Protein 5T9J (pdb70)

InterPro domains:
  IPR006084 XPG/Rad2 endonuclease [PR00853] (24-38)
  IPR006084 XPG/Rad2 endonuclease [PR00853] (70-89)
  IPR006084 XPG/Rad2 endonuclease [PR00853] (121-138)
  IPR006084 XPG/Rad2 endonuclease [PR00853] (142-162)
  IPR006084 XPG/Rad2 endonuclease [PR00853] (198-213)
  IPR006084 XPG/Rad2 endonuclease [PTHR11081] (1-602)
  IPR006085 XPG, N-terminal [PF00752] (1-93)
  IPR006085 XPG, N-terminal [SM00485] (1-96)
  IPR006086 XPG-I domain [PF00867] (125-208)
  IPR006086 XPG-I domain [SM00484] (122-193)
  IPR008918 Helix-hairpin-helix motif, class 2 [SM00279] (195-229)
  IPR029060 PIN-like domain superfamily [SSF88723] (2-208)
  IPR036279 5'-3' exonuclease, C-terminal domain superfamily [SSF47807] (193-384)
  IPR041012 Flap endonuclease GEN, chromatin organization modifier domain [PF18704] (398-458)

Organism: Homo sapiens (NCBI:txid9606)

Sequence (781 aa):
GVNDLWQILEPVKQHIPLRNLGGKTIAVNLSLWVCEAQTVKKMMGSVMKPHLRNLFFRISYLTQMDVKLVFVMEGEPPKLQTRYGSSGKSWSQKTGRSHFKSVLRECLHMLECLGIPWVQAAGEAEAMCAYLNAGGHVDGCLTNDGDTFLYGAQTVYRNFTMNTKDPHVDCYTMSSIKSKLGLDRDALVGLAILLGCDYLPKGVPGVGKEQALKLIQILKGQSLLQRFNRWNNEVENNIKKKACCCEGFPFHEVIQEFLLNKDKLVKVIRYQRPDLLLFQRFTLEKMEWPNHYACEKLLVLLTHYDMIERKLGSRNSNQLQPIRIVKTRIRNGVHCFEIEWEKPEHYAMEDKQHGEFALLTIEEESLFEAAYPEIVAVYQKQKLEIKGKKGVNDLWQILEPVKQHIPLRNLGGKTIAVNLSLWVCEAQTVKKMMGSVMKPHLRNLFFRISYLTQMDVKLVFVMEGEPPKLRYGSSGKSWSQKTGRSHFKSVLRECLHMLECLGIPWVQAAGEAEAMCAYLNAGGHVDGCLTNDGDTFLYGAQTVYRNFTMNTKDPHVDCYTMSSIKSKLGLDRDALVGLAILLGCDYLPKGVPGVGKEQALKLIQILKGQSLLQRFNRWNQLNEVENNIKKKACCCEGFPFHEVIQEFLLNKDKLVKVIRYQRPDLLLFQRFTLEKMEWPNHYACEKLLVLLTHYDMIERKLGSRNSNQLQPIRIVKTRIRNGVHCFEIEWEKPEHYAMEDKQHGEFALLTIEEESLFEAAYPEIVAVYQKQKLEIKGKKQ

B-factor: mean 128.7, std 57.71, range [45.1, 344.31]

Structure (mmCIF, N/CA/C/O backbone):
data_5T9J
#
_entry.id   5T9J
#
_cell.length_a   86.940
_cell.length_b   86.940
_cell.length_c   200.724
_cell.angle_alpha   90.000
_cell.angle_beta   90.000
_cell.angle_gamma   120.000
#
_symmetry.space_group_name_H-M   'P 32'
#
loop_
_entity.id
_entity.type
_entity.pdbx_description
1 polymer 'Flap endonuclease GEN homolog 1'
2 polymer "DNA (5'-D(*DGP*DAP*DAP*DTP*DTP*DCP*DCP*DGP*DGP*DAP*DTP*DTP*DAP*DGP*DGP*DGP*DAP*DTP*DGP*DC)-3')"
3 polymer "DNA (5'-D(*DGP*DCP*DAP*DTP*DCP*DCP*DCP*DTP*DAP*DAP*DGP*DCP*DTP*DCP*DCP*DAP*DTP*DCP*DGP*DT)-3')"
4 polymer "DNA (5'-D(*DAP*DCP*DGP*DAP*DTP*DGP*DGP*DAP*DGP*DCP*DCP*DGP*DCP*DTP*DAP*DGP*DGP*DCP*DTP*DC)-3')"
5 polymer "DNA (5'-D(*DGP*DAP*DGP*DCP*DCP*DTP*DAP*DGP*DCP*DGP*DTP*DCP*DCP*DGP*DGP*DAP*DAP*DTP*DTP*DC)-3')"
6 non-polymer GLYCEROL
7 non-polymer 'MAGNESIUM ION'
8 water water
#
loop_
_atom_site.group_PDB
_atom_site.id
_atom_site.type_symbol
_atom_site.label_atom_id
_atom_site.label_alt_id
_atom_site.label_comp_id
_atom_site.label_asym_id
_atom_site.label_entity_id
_atom_site.label_seq_id
_atom_site.pdbx_PDB_ins_code
_atom_site.Cartn_x
_atom_site.Cartn_y
_atom_site.Cartn_z
_atom_site.occupancy
_atom_site.B_iso_or_equiv
_atom_site.auth_seq_id
_atom_site.auth_comp_id
_atom_site.auth_asym_id
_atom_site.auth_atom_id
_atom_site.pdbx_PDB_model_num
ATOM 1 N N . GLY A 1 2 ? 60.40113 15.59468 101.05429 1.000 210.69061 2 GLY A N 1
ATOM 2 C CA . GLY A 1 2 ? 60.46013 16.48404 99.91169 1.000 209.10997 2 GLY A CA 1
ATOM 3 C C . GLY A 1 2 ? 61.45681 16.00794 98.87840 1.000 214.71148 2 GLY A C 1
ATOM 4 O O . GLY A 1 2 ? 62.55088 16.55903 98.75437 1.000 224.25012 2 GLY A O 1
ATOM 5 N N . VAL A 1 3 ? 61.07506 14.97023 98.13401 1.000 209.01131 3 VAL A N 1
ATOM 6 C CA . VAL A 1 3 ? 61.95708 14.42146 97.11523 1.000 200.06914 3 VAL A CA 1
ATOM 7 C C . VAL A 1 3 ? 62.06587 15.39938 95.95557 1.000 208.35689 3 VAL A C 1
ATOM 8 O O . VAL A 1 3 ? 61.08495 16.04785 95.56718 1.000 216.76930 3 VAL A O 1
ATOM 12 N N . ASN A 1 4 ? 63.27067 15.53450 95.41305 1.000 199.50093 4 ASN A N 1
ATOM 13 C CA . ASN A 1 4 ? 63.45940 16.36763 94.23493 1.000 193.20387 4 ASN A CA 1
ATOM 14 C C . ASN A 1 4 ? 62.83766 15.67884 93.02697 1.000 187.58551 4 ASN A C 1
ATOM 15 O O . ASN A 1 4 ? 63.16233 14.52248 92.73193 1.000 174.13527 4 ASN A O 1
ATOM 20 N N . ASP A 1 5 ? 61.92562 16.37791 92.34817 1.000 189.87293 5 ASP A N 1
ATOM 21 C CA . ASP A 1 5 ? 61.30249 15.93927 91.10178 1.000 200.38192 5 ASP A CA 1
ATOM 22 C C . ASP A 1 5 ? 60.36270 14.74889 91.26334 1.000 173.78494 5 ASP A C 1
ATOM 23 O O . ASP A 1 5 ? 59.97608 14.14987 90.25025 1.000 159.61868 5 ASP A O 1
ATOM 28 N N . LEU A 1 6 ? 59.98242 14.37243 92.49146 1.000 167.69388 6 LEU A N 1
ATOM 29 C CA . LEU A 1 6 ? 59.07379 13.23505 92.63753 1.000 148.17220 6 LEU A CA 1
ATOM 30 C C . LEU A 1 6 ? 57.69397 13.54918 92.06851 1.000 145.02620 6 LEU A C 1
ATOM 31 O O . LEU A 1 6 ? 57.07315 12.68673 91.43695 1.000 139.40053 6 LEU A O 1
ATOM 36 N N . TRP A 1 7 ? 57.18094 14.76131 92.30371 1.000 139.56693 7 TRP A N 1
ATOM 37 C CA . TRP A 1 7 ? 55.86563 15.10578 91.77287 1.000 147.63828 7 TRP A CA 1
ATOM 38 C C . TRP A 1 7 ? 55.86619 15.05462 90.25233 1.000 140.04434 7 TRP A C 1
ATOM 39 O O . TRP A 1 7 ? 54.87626 14.64189 89.63830 1.000 126.81151 7 TRP A O 1
ATOM 50 N N . GLN A 1 8 ? 56.97481 15.46250 89.62815 1.000 157.75773 8 GLN A N 1
ATOM 51 C CA . GLN A 1 8 ? 57.10719 15.31493 88.18236 1.000 170.16945 8 GLN A CA 1
ATOM 52 C C . GLN A 1 8 ? 57.02328 13.84969 87.77701 1.000 154.36710 8 GLN A C 1
ATOM 53 O O . GLN A 1 8 ? 56.42987 13.51394 86.74543 1.000 166.08704 8 GLN A O 1
ATOM 59 N N . ILE A 1 9 ? 57.61812 12.96346 88.57775 1.000 130.97281 9 ILE A N 1
ATOM 60 C CA . ILE A 1 9 ? 57.54527 11.53279 88.29653 1.000 138.85824 9 ILE A CA 1
ATOM 61 C C . ILE A 1 9 ? 56.10711 11.04204 88.40611 1.000 141.22588 9 ILE A C 1
ATOM 62 O O . ILE A 1 9 ? 55.65289 10.21497 87.60616 1.000 151.37208 9 ILE A O 1
ATOM 67 N N . LEU A 1 10 ? 55.36807 11.54798 89.38985 1.000 135.57926 10 LEU A N 1
ATOM 68 C CA . LEU A 1 10 ? 53.99606 11.13154 89.64328 1.000 126.75679 10 LEU A CA 1
ATOM 69 C C . LEU A 1 10 ? 52.96861 11.90397 88.82278 1.000 139.68587 10 LEU A C 1
ATOM 70 O O . LEU A 1 10 ? 51.76715 11.67696 88.99826 1.000 144.89882 10 LEU A O 1
ATOM 75 N N . GLU A 1 11 ? 53.40525 12.80556 87.94201 1.000 143.98256 11 GLU A N 1
ATOM 76 C CA . GLU A 1 11 ? 52.45921 13.58851 87.14803 1.000 150.30374 11 GLU A CA 1
ATOM 77 C C . GLU A 1 11 ? 51.54176 12.75333 86.25797 1.000 147.41051 11 GLU A C 1
ATOM 78 O O . GLU A 1 11 ? 50.34808 13.09207 86.17360 1.000 149.44648 11 GLU A O 1
ATOM 84 N N . PRO A 1 12 ? 51.99689 11.69839 85.57009 1.000 148.27781 12 PRO A N 1
ATOM 85 C CA . PRO A 1 12 ? 51.06719 10.94691 84.70887 1.000 152.75083 12 PRO A CA 1
ATOM 86 C C . PRO A 1 12 ? 49.89482 10.33619 85.45724 1.000 131.30879 12 PRO A C 1
ATOM 87 O O . PRO A 1 12 ? 48.86716 10.04383 84.83232 1.000 141.38665 12 PRO A O 1
ATOM 91 N N . VAL A 1 13 ? 50.01222 10.12743 86.76580 1.000 115.52153 13 VAL A N 1
ATOM 92 C CA . VAL A 1 13 ? 48.92415 9.52534 87.52520 1.000 122.45240 13 VAL A CA 1
ATOM 93 C C . VAL A 1 13 ? 47.94560 10.56868 88.06482 1.000 121.18957 13 VAL A C 1
ATOM 94 O O . VAL A 1 13 ? 46.76287 10.26293 88.25253 1.000 120.31344 13 VAL A O 1
ATOM 98 N N . LYS A 1 14 ? 48.40308 11.80062 88.29022 1.000 126.95867 14 LYS A N 1
ATOM 99 C CA . LYS A 1 14 ? 47.56886 12.80397 88.93841 1.000 134.33916 14 LYS A CA 1
ATOM 100 C C . LYS A 1 14 ? 46.30747 13.07374 88.12703 1.000 122.74181 14 LYS A C 1
ATOM 101 O O . LYS A 1 14 ? 46.30410 13.01306 86.89395 1.000 136.65369 14 LYS A O 1
ATOM 107 N N . GLN A 1 15 ? 45.21657 13.34842 88.83865 1.000 120.57466 15 GLN A N 1
ATOM 108 C CA . GLN A 1 15 ? 43.92587 13.59661 88.21074 1.000 122.34636 15 GLN A CA 1
ATOM 109 C C . GLN A 1 15 ? 43.34658 14.90221 88.73158 1.000 119.61299 15 GLN A C 1
ATOM 110 O O . GLN A 1 15 ? 43.21366 15.09000 89.94477 1.000 99.89634 15 GLN A O 1
ATOM 116 N N . HIS A 1 16 ? 43.00448 15.79680 87.81118 1.000 131.52384 16 HIS A N 1
ATOM 117 C CA . HIS A 1 16 ? 42.38347 17.06665 88.16807 1.000 127.58417 16 HIS A CA 1
ATOM 118 C C . HIS A 1 16 ? 40.97056 16.81694 88.68464 1.000 118.97808 16 HIS A C 1
ATOM 119 O O . HIS A 1 16 ? 40.10219 16.35851 87.93529 1.000 141.50294 16 HIS A O 1
ATOM 126 N N . ILE A 1 17 ? 40.73527 17.11992 89.95722 1.000 113.92831 17 ILE A N 1
ATOM 127 C CA . ILE A 1 17 ? 39.45545 16.85652 90.60122 1.000 118.70834 17 ILE A CA 1
ATOM 128 C C . ILE A 1 17 ? 38.89263 18.16985 91.13229 1.000 118.66710 17 ILE A C 1
ATOM 129 O O . ILE A 1 17 ? 39.48731 18.77927 92.02476 1.000 105.85582 17 ILE A O 1
ATOM 134 N N . PRO A 1 18 ? 37.75558 18.64493 90.62418 1.000 113.97872 18 PRO A N 1
ATOM 135 C CA . PRO A 1 18 ? 37.14426 19.85526 91.18534 1.000 117.00007 18 PRO A CA 1
ATOM 136 C C . PRO A 1 18 ? 36.72907 19.64984 92.63559 1.000 111.03316 18 PRO A C 1
ATOM 137 O O . PRO A 1 18 ? 36.48008 18.53060 93.08953 1.000 122.75622 18 PRO A O 1
ATOM 141 N N . LEU A 1 19 ? 36.65942 20.76484 93.36886 1.000 94.26415 19 LEU A N 1
ATOM 142 C CA . LEU A 1 19 ? 36.40618 20.69315 94.80554 1.000 107.26998 19 LEU A CA 1
ATOM 143 C C . LEU A 1 19 ? 35.01525 20.15165 95.11232 1.000 112.15047 19 LEU A C 1
ATOM 144 O O . LEU A 1 19 ? 34.83298 19.43099 96.10042 1.000 98.99568 19 LEU A O 1
ATOM 149 N N . ARG A 1 20 ? 34.01953 20.48700 94.28695 1.000 112.30550 20 ARG A N 1
ATOM 150 C CA . ARG A 1 20 ? 32.66151 20.02223 94.55835 1.000 118.16766 20 ARG A CA 1
ATOM 151 C C . ARG A 1 20 ? 32.57589 18.50074 94.53362 1.000 112.39127 20 ARG A C 1
ATOM 152 O O . ARG A 1 20 ? 31.72015 17.91538 95.20735 1.000 114.61162 20 ARG A O 1
ATOM 160 N N . ASN A 1 21 ? 33.46454 17.84553 93.78723 1.000 104.26284 21 ASN A N 1
ATOM 161 C CA . ASN A 1 21 ? 33.47877 16.39197 93.68946 1.000 111.42239 21 ASN A CA 1
ATOM 162 C C . ASN A 1 21 ? 34.07220 15.71234 94.91701 1.000 114.59187 21 ASN A C 1
ATOM 163 O O . ASN A 1 21 ? 34.11957 14.47802 94.95565 1.000 111.31618 21 ASN A O 1
ATOM 168 N N . LEU A 1 22 ? 34.52408 16.47282 95.91023 1.000 87.55058 22 LEU A N 1
ATOM 169 C CA . LEU A 1 22 ? 35.01630 15.90833 97.15788 1.000 93.54843 22 LEU A CA 1
ATOM 170 C C . LEU A 1 22 ? 33.92237 15.77491 98.20963 1.000 94.61395 22 LEU A C 1
ATOM 171 O O . LEU A 1 22 ? 34.23268 15.56564 99.38730 1.000 100.10816 22 LEU A O 1
ATOM 176 N N . GLY A 1 23 ? 32.65837 15.89611 97.81248 1.000 84.69296 23 GLY A N 1
ATOM 177 C CA . GLY A 1 23 ? 31.57745 15.82288 98.78060 1.000 92.46719 23 GLY A CA 1
ATOM 178 C C . GLY A 1 23 ? 31.48904 14.44714 99.41817 1.000 97.57226 23 GLY A C 1
ATOM 179 O O . GLY A 1 23 ? 31.67450 13.42024 98.76171 1.000 93.48234 23 GLY A O 1
ATOM 180 N N . GLY A 1 24 ? 31.20309 14.43398 100.71642 1.000 97.12123 24 GLY A N 1
ATOM 181 C CA . GLY A 1 24 ? 31.13569 13.20303 101.47460 1.000 92.59146 24 GLY A CA 1
ATOM 182 C C . GLY A 1 24 ? 32.47021 12.57894 101.80096 1.000 94.59815 24 GLY A C 1
ATOM 183 O O . GLY A 1 24 ? 32.50153 11.46531 102.33470 1.000 103.64852 24 GLY A O 1
ATOM 184 N N . LYS A 1 25 ? 33.57116 13.25435 101.49733 1.000 105.58101 25 LYS A N 1
ATOM 185 C CA . LYS A 1 25 ? 34.90535 12.74729 101.76679 1.000 103.37314 25 LYS A CA 1
ATOM 186 C C . LYS A 1 25 ? 35.51639 13.50022 102.93987 1.000 95.82166 25 LYS A C 1
ATOM 187 O O . LYS A 1 25 ? 35.22812 14.68003 103.16054 1.000 95.71332 25 LYS A O 1
ATOM 193 N N . THR A 1 26 ? 36.35753 12.80376 103.69713 1.000 78.68574 26 THR A N 1
ATOM 194 C CA . THR A 1 26 ? 37.09057 13.39633 104.80615 1.000 74.05388 26 THR A CA 1
ATOM 195 C C . THR A 1 26 ? 38.56975 13.47562 104.45080 1.000 79.93163 26 THR A C 1
ATOM 196 O O . THR A 1 26 ? 39.14821 12.51118 103.92977 1.000 103.60631 26 THR A O 1
ATOM 200 N N . ILE A 1 27 ? 39.17365 14.62889 104.72457 1.000 68.15776 27 ILE A N 1
ATOM 201 C CA . ILE A 1 27 ? 40.55426 14.90384 104.35626 1.000 74.60943 27 ILE A CA 1
ATOM 202 C C . ILE A 1 27 ? 41.29990 15.40848 105.58260 1.000 85.81679 27 ILE A C 1
ATOM 203 O O . ILE A 1 27 ? 40.79587 16.26075 106.32267 1.000 80.50706 27 ILE A O 1
ATOM 208 N N . ALA A 1 28 ? 42.49729 14.87268 105.79935 1.000 73.49977 28 ALA A N 1
ATOM 209 C CA . ALA A 1 28 ? 43.41895 15.42918 106.77585 1.000 60.78025 28 ALA A CA 1
ATOM 210 C C . ALA A 1 28 ? 44.15962 16.60974 106.16318 1.000 76.41964 28 ALA A C 1
ATOM 211 O O . ALA A 1 28 ? 44.54178 16.58084 104.98854 1.000 63.37193 28 ALA A O 1
ATOM 213 N N . VAL A 1 29 ? 44.36753 17.64894 106.96665 1.000 72.23767 29 VAL A N 1
ATOM 214 C CA . VAL A 1 29 ? 44.96723 18.89383 106.50396 1.000 73.04619 29 VAL A CA 1
ATOM 215 C C . VAL A 1 29 ? 46.23085 19.15974 107.30637 1.000 72.94907 29 VAL A C 1
ATOM 216 O O . VAL A 1 29 ? 46.21340 19.10862 108.54032 1.000 87.30363 29 VAL A O 1
ATOM 220 N N . ASN A 1 30 ? 47.32187 19.43810 106.60193 1.000 62.41426 30 ASN A N 1
ATOM 221 C CA . ASN A 1 30 ? 48.56661 19.89350 107.21372 1.000 62.08290 30 ASN A CA 1
ATOM 222 C C . ASN A 1 30 ? 48.40590 21.37448 107.52983 1.000 65.47666 30 ASN A C 1
ATOM 223 O O . ASN A 1 30 ? 48.54442 22.22772 106.65111 1.000 85.56942 30 ASN A O 1
ATOM 228 N N . LEU A 1 31 ? 48.09123 21.68254 108.79065 1.000 56.75698 31 LEU A N 1
ATOM 229 C CA . LEU A 1 31 ? 47.81777 23.06563 109.17297 1.000 57.94642 31 LEU A CA 1
ATOM 230 C C . LEU A 1 31 ? 49.03374 23.95695 108.94842 1.000 61.92210 31 LEU A C 1
ATOM 231 O O . LEU A 1 31 ? 48.90019 25.11822 108.53434 1.000 64.57401 31 LEU A O 1
ATOM 236 N N . SER A 1 32 ? 50.22855 23.42749 109.22069 1.000 74.60440 32 SER A N 1
ATOM 237 C CA . SER A 1 32 ? 51.44771 24.21490 109.07980 1.000 60.44486 32 SER A CA 1
ATOM 238 C C . SER A 1 32 ? 51.61324 24.73872 107.66006 1.000 71.26336 32 SER A C 1
ATOM 239 O O . SER A 1 32 ? 51.98972 25.89936 107.45935 1.000 72.27472 32 SER A O 1
ATOM 242 N N . LEU A 1 33 ? 51.33664 23.89799 106.66226 1.000 63.09125 33 LEU A N 1
ATOM 243 C CA . LEU A 1 33 ? 51.49950 24.32047 105.27525 1.000 83.90055 33 LEU A CA 1
ATOM 244 C C . LEU A 1 33 ? 50.55233 25.46268 104.92884 1.000 97.66012 33 LEU A C 1
ATOM 245 O O . LEU A 1 33 ? 50.92477 26.38691 104.19523 1.000 86.49641 33 LEU A O 1
ATOM 250 N N . TRP A 1 34 ? 49.32361 25.42014 105.45019 1.000 64.04771 34 TRP A N 1
ATOM 251 C CA . TRP A 1 34 ? 48.38727 26.51485 105.21664 1.000 75.14010 34 TRP A CA 1
ATOM 252 C C . TRP A 1 34 ? 48.86080 27.79584 105.88833 1.000 83.50654 34 TRP A C 1
ATOM 253 O O . TRP A 1 34 ? 48.77584 28.88212 105.30047 1.000 82.29800 34 TRP A O 1
ATOM 264 N N . VAL A 1 35 ? 49.37946 27.68823 107.11338 1.000 83.03241 35 VAL A N 1
ATOM 265 C CA . VAL A 1 35 ? 49.83476 28.88259 107.81880 1.000 70.81019 35 VAL A CA 1
ATOM 266 C C . VAL A 1 35 ? 51.02543 29.51006 107.10218 1.000 73.68423 35 VAL A C 1
ATOM 267 O O . VAL A 1 35 ? 51.08214 30.73258 106.91818 1.000 89.41630 35 VAL A O 1
ATOM 271 N N . CYS A 1 36 ? 51.98656 28.68739 106.67351 1.000 75.94421 36 CYS A N 1
ATOM 272 C CA . CYS A 1 36 ? 53.13126 29.21123 105.93276 1.000 78.78862 36 CYS A CA 1
ATOM 273 C C . CYS A 1 36 ? 52.69607 29.82275 104.60803 1.000 72.10129 36 CYS A C 1
ATOM 274 O O . CYS A 1 36 ? 53.16558 30.90390 104.22661 1.000 87.19987 36 CYS A O 1
ATOM 277 N N . GLU A 1 37 ? 51.79826 29.14037 103.89430 1.000 78.81179 37 GLU A N 1
ATOM 278 C CA . GLU A 1 37 ? 51.27842 29.67053 102.63940 1.000 73.85969 37 GLU A CA 1
ATOM 279 C C . GLU A 1 37 ? 50.67051 31.05110 102.84761 1.000 73.72572 37 GLU A C 1
ATOM 280 O O . GLU A 1 37 ? 50.90062 31.97037 102.05289 1.000 76.36041 37 GLU A O 1
ATOM 286 N N . ALA A 1 38 ? 49.88152 31.21330 103.91343 1.000 97.18601 38 ALA A N 1
ATOM 287 C CA . ALA A 1 38 ? 49.31100 32.52365 104.20820 1.000 79.54308 38 ALA A CA 1
ATOM 288 C C . ALA A 1 38 ? 50.40058 33.53488 104.54397 1.000 85.55387 38 ALA A C 1
ATOM 289 O O . ALA A 1 38 ? 50.28780 34.71763 104.20050 1.000 88.84048 38 ALA A O 1
ATOM 291 N N . GLN A 1 39 ? 51.46341 33.09031 105.21960 1.000 74.01355 39 GLN A N 1
ATOM 292 C CA . GLN A 1 39 ? 52.57521 33.98951 105.51297 1.000 74.66581 39 GLN A CA 1
ATOM 293 C C . GLN A 1 39 ? 53.26343 34.46210 104.23726 1.000 93.14106 39 GLN A C 1
ATOM 294 O O . GLN A 1 39 ? 53.84714 35.55149 104.21387 1.000 84.19127 39 GLN A O 1
ATOM 300 N N . THR A 1 40 ? 53.20253 33.66353 103.16872 1.000 93.08058 40 THR A N 1
ATOM 301 C CA . THR A 1 40 ? 53.84227 34.02337 101.90511 1.000 87.01229 40 THR A CA 1
ATOM 302 C C . THR A 1 40 ? 53.14129 35.16753 101.16816 1.000 94.99091 40 THR A C 1
ATOM 303 O O . THR A 1 40 ? 53.66720 35.64201 100.15657 1.000 106.53658 40 THR A O 1
ATOM 307 N N . VAL A 1 41 ? 51.96764 35.61063 101.61708 1.000 95.87333 41 VAL A N 1
ATOM 308 C CA . VAL A 1 41 ? 51.27865 36.70524 100.93733 1.000 84.00502 41 VAL A CA 1
ATOM 309 C C . VAL A 1 41 ? 52.07513 37.99507 101.10221 1.000 105.36527 41 VAL A C 1
ATOM 310 O O . VAL A 1 41 ? 52.45527 38.36988 102.21988 1.000 123.67533 41 VAL A O 1
ATOM 314 N N . LYS A 1 42 ? 52.32757 38.68850 99.98516 1.000 102.07758 42 LYS A N 1
ATOM 315 C CA . LYS A 1 42 ? 53.09535 39.92971 99.99583 1.000 109.46437 42 LYS A CA 1
ATOM 316 C C . LYS A 1 42 ? 52.32541 41.14787 99.50696 1.000 129.29436 42 LYS A C 1
ATOM 317 O O . LYS A 1 42 ? 52.90211 42.23954 99.46108 1.000 151.06741 42 LYS A O 1
ATOM 323 N N . LYS A 1 43 ? 51.05738 41.00505 99.12385 1.000 155.11389 43 LYS A N 1
ATOM 324 C CA . LYS A 1 43 ? 50.36631 42.11888 98.47988 1.000 181.16139 43 LYS A CA 1
ATOM 325 C C . LYS A 1 43 ? 50.02426 43.22040 99.47769 1.000 210.02043 43 LYS A C 1
ATOM 326 O O . LYS A 1 43 ? 50.28436 44.40250 99.22391 1.000 217.18296 43 LYS A O 1
ATOM 332 N N . MET A 1 44 ? 49.43710 42.85540 100.61784 1.000 226.35275 44 MET A N 1
ATOM 333 C CA . MET A 1 44 ? 48.94535 43.83754 101.58532 1.000 236.18232 44 MET A CA 1
ATOM 334 C C . MET A 1 44 ? 50.11210 44.40757 102.39575 1.000 245.43400 44 MET A C 1
ATOM 335 O O . MET A 1 44 ? 50.27220 44.15751 103.58902 1.000 236.97573 44 MET A O 1
ATOM 340 N N . MET A 1 45 ? 50.92846 45.22036 101.72518 1.000 260.58415 45 MET A N 1
ATOM 341 C CA . MET A 1 45 ? 52.14854 45.71271 102.35844 1.000 261.57467 45 MET A CA 1
ATOM 342 C C . MET A 1 45 ? 51.84085 46.65581 103.51736 1.000 251.95814 45 MET A C 1
ATOM 343 O O . MET A 1 45 ? 52.36539 46.48376 104.62543 1.000 248.32997 45 MET A O 1
ATOM 348 N N . GLY A 1 46 ? 50.99235 47.65972 103.28493 1.000 239.78070 46 GLY A N 1
ATOM 349 C CA . GLY A 1 46 ? 50.70483 48.61501 104.34149 1.000 225.01729 46 GLY A CA 1
ATOM 350 C C . GLY A 1 46 ? 49.80054 48.04582 105.42057 1.000 213.10236 46 GLY A C 1
ATOM 351 O O . GLY A 1 46 ? 50.00073 48.31074 106.61131 1.000 201.10532 46 GLY A O 1
ATOM 352 N N . SER A 1 47 ? 48.79723 47.26220 105.02578 1.000 206.74454 47 SER A N 1
ATOM 353 C CA . SER A 1 47 ? 47.81817 46.68072 105.94778 1.000 198.89758 47 SER A CA 1
ATOM 354 C C . SER A 1 47 ? 47.89126 45.16152 105.83946 1.000 191.81484 47 SER A C 1
ATOM 355 O O . SER A 1 47 ? 46.99590 44.52636 105.27564 1.000 169.85873 47 SER A O 1
ATOM 358 N N . VAL A 1 48 ? 48.95642 44.57814 106.38094 1.000 204.23959 48 VAL A N 1
ATOM 359 C CA . VAL A 1 48 ? 49.14202 43.11643 106.32798 1.000 212.23123 48 VAL A CA 1
ATOM 360 C C . VAL A 1 48 ? 48.47546 42.56040 107.58280 1.000 197.81366 48 VAL A C 1
ATOM 361 O O . VAL A 1 48 ? 49.10063 42.29445 108.61622 1.000 188.83513 48 VAL A O 1
ATOM 365 N N . MET A 1 49 ? 47.15145 42.43239 107.50756 1.000 193.12013 49 MET A N 1
ATOM 366 C CA . MET A 1 49 ? 46.42525 41.64728 108.48581 1.000 186.28132 49 MET A CA 1
ATOM 367 C C . MET A 1 49 ? 46.79029 40.18006 108.30904 1.000 176.12422 49 MET A C 1
ATOM 368 O O . MET A 1 49 ? 47.01994 39.70719 107.19334 1.000 178.12047 49 MET A O 1
ATOM 373 N N . LYS A 1 50 ? 46.85672 39.46001 109.42332 1.000 177.70711 50 LYS A N 1
ATOM 374 C CA . LYS A 1 50 ? 47.24380 38.05706 109.37494 1.000 170.82537 50 LYS A CA 1
ATOM 375 C C . LYS A 1 50 ? 46.22801 37.24830 108.57601 1.000 151.97618 50 LYS A C 1
ATOM 376 O O . LYS A 1 50 ? 45.07586 37.09993 109.00887 1.000 167.96103 50 LYS A O 1
ATOM 382 N N . PRO A 1 51 ? 46.60127 36.71789 107.41396 1.000 112.90454 51 PRO A N 1
ATOM 383 C CA . PRO A 1 51 ? 45.67384 35.88405 106.63630 1.000 102.00941 51 PRO A CA 1
ATOM 384 C C . PRO A 1 51 ? 45.69019 34.40708 107.00302 1.000 85.79262 51 PRO A C 1
ATOM 385 O O . PRO A 1 51 ? 45.02003 33.62287 106.32190 1.000 89.62443 51 PRO A O 1
ATOM 389 N N . HIS A 1 52 ? 46.43526 34.01558 108.04286 1.000 69.00381 52 HIS A N 1
ATOM 390 C CA . HIS A 1 52 ? 46.41729 32.62592 108.47937 1.000 58.69876 52 HIS A CA 1
ATOM 391 C C . HIS A 1 52 ? 45.02259 32.23125 108.94392 1.000 70.24292 52 HIS A C 1
ATOM 392 O O . HIS A 1 52 ? 44.49157 31.18812 108.54977 1.000 81.18010 52 HIS A O 1
ATOM 399 N N . LEU A 1 53 ? 44.40910 33.07035 109.78070 1.000 65.58169 53 LEU A N 1
ATOM 400 C CA . LEU A 1 53 ? 43.07137 32.78311 110.28604 1.000 61.00755 53 LEU A CA 1
ATOM 401 C C . LEU A 1 53 ? 42.01650 33.00093 109.20914 1.000 66.98029 53 LEU A C 1
ATOM 402 O O . LEU A 1 53 ? 41.07171 32.21325 109.08705 1.000 73.89921 53 LEU A O 1
ATOM 407 N N . ARG A 1 54 ? 42.15822 34.07226 108.42683 1.000 62.68637 54 ARG A N 1
ATOM 408 C CA . ARG A 1 54 ? 41.16230 34.40419 107.41295 1.000 66.33132 54 ARG A CA 1
ATOM 409 C C . ARG A 1 54 ? 41.08162 33.32802 106.33287 1.000 67.65830 54 ARG A C 1
ATOM 410 O O . ARG A 1 54 ? 40.00124 32.79337 106.05062 1.000 76.79287 54 ARG A O 1
ATOM 418 N N . ASN A 1 55 ? 42.22106 32.98666 105.72398 1.000 64.81581 55 ASN A N 1
ATOM 419 C CA . ASN A 1 55 ? 42.22787 31.93891 104.70605 1.000 67.24871 55 ASN A CA 1
ATOM 420 C C . ASN A 1 55 ? 41.76241 30.60916 105.28281 1.000 68.67749 55 ASN A C 1
ATOM 421 O O . ASN A 1 55 ? 41.00995 29.87317 104.63580 1.000 66.47537 55 ASN A O 1
ATOM 426 N N . LEU A 1 56 ? 42.20751 30.28039 106.49592 1.000 60.77191 56 LEU A N 1
ATOM 427 C CA . LEU A 1 56 ? 41.75048 29.05894 107.15040 1.000 62.15113 56 LEU A CA 1
ATOM 428 C C . LEU A 1 56 ? 40.23168 29.03218 107.25048 1.000 70.07701 56 LEU A C 1
ATOM 429 O O . LEU A 1 56 ? 39.58805 28.03742 106.89043 1.000 73.74672 56 LEU A O 1
ATOM 434 N N . PHE A 1 57 ? 39.63848 30.13314 107.71812 1.000 86.63853 57 PHE A N 1
ATOM 435 C CA . PHE A 1 57 ? 38.19300 30.16713 107.89905 1.000 82.27276 57 PHE A CA 1
ATOM 436 C C . PHE A 1 57 ? 37.46724 30.03330 106.57081 1.000 80.91361 57 PHE A C 1
ATOM 437 O O . PHE A 1 57 ? 36.55259 29.21713 106.43663 1.000 69.47396 57 PHE A O 1
ATOM 445 N N . PHE A 1 58 ? 37.84272 30.84335 105.57934 1.000 50.57376 58 PHE A N 1
ATOM 446 C CA . PHE A 1 58 ? 37.07770 30.83674 104.33718 1.000 73.10554 58 PHE A CA 1
ATOM 447 C C . PHE A 1 58 ? 37.26318 29.53904 103.55816 1.000 76.74556 58 PHE A C 1
ATOM 448 O O . PHE A 1 58 ? 36.32339 29.07834 102.89545 1.000 87.66511 58 PHE A O 1
ATOM 456 N N . ARG A 1 59 ? 38.45085 28.93103 103.63337 1.000 51.47490 59 ARG A N 1
ATOM 457 C CA . ARG A 1 59 ? 38.63030 27.59089 103.08119 1.000 61.89192 59 ARG A CA 1
ATOM 458 C C . ARG A 1 59 ? 37.72137 26.59184 103.78175 1.000 69.75809 59 ARG A C 1
ATOM 459 O O . ARG A 1 59 ? 37.05764 25.77337 103.13266 1.000 66.19262 59 ARG A O 1
ATOM 467 N N . ILE A 1 60 ? 37.67656 26.64950 105.11405 1.000 51.16822 60 ILE A N 1
ATOM 468 C CA . ILE A 1 60 ? 36.81797 25.73954 105.86382 1.000 54.99290 60 ILE A CA 1
ATOM 469 C C . ILE A 1 60 ? 35.35914 25.93301 105.47053 1.000 62.67341 60 ILE A C 1
ATOM 470 O O . ILE A 1 60 ? 34.60798 24.96375 105.31748 1.000 79.87863 60 ILE A O 1
ATOM 475 N N . SER A 1 61 ? 34.93563 27.18556 105.30301 1.000 66.04065 61 SER A N 1
ATOM 476 C CA . SER A 1 61 ? 33.55212 27.46706 104.93643 1.000 68.39638 61 SER A CA 1
ATOM 477 C C . SER A 1 61 ? 33.22931 26.92621 103.55031 1.000 76.26809 61 SER A C 1
ATOM 478 O O . SER A 1 61 ? 32.19340 26.27918 103.34858 1.000 87.63934 61 SER A O 1
ATOM 481 N N . TYR A 1 62 ? 34.11481 27.17043 102.58130 1.000 62.60302 62 TYR A N 1
ATOM 482 C CA . TYR A 1 62 ? 33.86187 26.69558 101.22501 1.000 59.82487 62 TYR A CA 1
ATOM 483 C C . TYR A 1 62 ? 33.81592 25.17315 101.17760 1.000 75.62182 62 TYR A C 1
ATOM 484 O O . TYR A 1 62 ? 32.91990 24.58687 100.56041 1.000 89.17858 62 TYR A O 1
ATOM 493 N N . LEU A 1 63 ? 34.77956 24.51373 101.82467 1.000 77.74344 63 LEU A N 1
ATOM 494 C CA . LEU A 1 63 ? 34.79548 23.05425 101.82467 1.000 75.80081 63 LEU A CA 1
ATOM 495 C C . LEU A 1 63 ? 33.57290 22.49614 102.54093 1.000 85.74637 63 LEU A C 1
ATOM 496 O O . LEU A 1 63 ? 32.99193 21.49391 102.10760 1.000 69.23099 63 LEU A O 1
ATOM 501 N N . THR A 1 64 ? 33.17305 23.13216 103.64304 1.000 75.93049 64 THR A N 1
ATOM 502 C CA . THR A 1 64 ? 31.98732 22.69507 104.37016 1.000 79.74372 64 THR A CA 1
ATOM 503 C C . THR A 1 64 ? 30.74163 22.79561 103.49963 1.000 74.49874 64 THR A C 1
ATOM 504 O O . THR A 1 64 ? 29.89973 21.88809 103.49838 1.000 59.80061 64 THR A O 1
ATOM 508 N N . GLN A 1 65 ? 30.60974 23.88695 102.74104 1.000 80.83353 65 GLN A N 1
ATOM 509 C CA . GLN A 1 65 ? 29.49011 23.99297 101.81427 1.000 79.50453 65 GLN A CA 1
ATOM 510 C C . GLN A 1 65 ? 29.56565 22.96254 100.69440 1.000 78.09514 65 GLN A C 1
ATOM 511 O O . GLN A 1 65 ? 28.53102 22.63180 100.10614 1.000 109.70639 65 GLN A O 1
ATOM 517 N N . MET A 1 66 ? 30.75526 22.44736 100.39006 1.000 72.36765 66 MET A N 1
ATOM 518 C CA . MET A 1 66 ? 30.91115 21.35292 99.43965 1.000 69.48254 66 MET A CA 1
ATOM 519 C C . MET A 1 66 ? 30.69501 19.98516 100.07488 1.000 83.00916 66 MET A C 1
ATOM 520 O O . MET A 1 66 ? 30.98749 18.96975 99.43255 1.000 89.56411 66 MET A O 1
ATOM 525 N N . ASP A 1 67 ? 30.20262 19.94532 101.31557 1.000 75.32366 67 ASP A N 1
ATOM 526 C CA . ASP A 1 67 ? 30.00839 18.70283 102.06414 1.000 79.49830 67 ASP A CA 1
ATOM 527 C C . ASP A 1 67 ? 31.32800 17.94567 102.20881 1.000 91.74965 67 ASP A C 1
ATOM 528 O O . ASP A 1 67 ? 31.42434 16.74916 101.92731 1.000 99.15331 67 ASP A O 1
ATOM 533 N N . VAL A 1 68 ? 32.35446 18.66358 102.65605 1.000 90.84281 68 VAL A N 1
ATOM 534 C CA . VAL A 1 68 ? 33.68777 18.11254 102.86173 1.000 63.61965 68 VAL A CA 1
ATOM 535 C C . VAL A 1 68 ? 34.03848 18.30391 104.33024 1.000 72.89304 68 VAL A C 1
ATOM 536 O O . VAL A 1 68 ? 34.18675 19.44094 104.79674 1.000 88.38402 68 VAL A O 1
ATOM 540 N N . LYS A 1 69 ? 34.17258 17.19950 105.05820 1.000 78.09542 69 LYS A N 1
ATOM 541 C CA . LYS A 1 69 ? 34.57934 17.24145 106.45371 1.000 62.90452 69 LYS A CA 1
ATOM 542 C C . LYS A 1 69 ? 36.09780 17.20895 106.55315 1.000 83.25889 69 LYS A C 1
ATOM 543 O O . LYS A 1 69 ? 36.78487 16.64591 105.69706 1.000 91.71845 69 LYS A O 1
ATOM 549 N N . LEU A 1 70 ? 36.61970 17.82865 107.60817 1.000 77.99418 70 LEU A N 1
ATOM 550 C CA . LEU A 1 70 ? 38.05351 18.02084 107.75066 1.000 72.91556 70 LEU A CA 1
ATOM 551 C C . LEU A 1 70 ? 38.52079 17.62993 109.14395 1.000 71.07446 70 LEU A C 1
ATOM 552 O O . LEU A 1 70 ? 37.76868 17.70523 110.11985 1.000 83.83075 70 LEU A O 1
ATOM 557 N N . VAL A 1 71 ? 39.77928 17.20901 109.21864 1.000 66.83813 71 VAL A N 1
ATOM 558 C CA . VAL A 1 71 ? 40.50817 17.11124 110.47574 1.000 76.64102 71 VAL A CA 1
ATOM 559 C C . VAL A 1 71 ? 41.89954 17.68114 110.24288 1.000 77.63777 71 VAL A C 1
ATOM 560 O O . VAL A 1 71 ? 42.57619 17.31462 109.27549 1.000 62.40385 71 VAL A O 1
ATOM 564 N N . PHE A 1 72 ? 42.30998 18.60512 111.10088 1.000 62.07745 72 PHE A N 1
ATOM 565 C CA . PHE A 1 72 ? 43.58252 19.29335 110.94859 1.000 67.33855 72 PHE A CA 1
ATOM 566 C C . PHE A 1 72 ? 44.64252 18.63557 111.81993 1.000 61.37571 72 PHE A C 1
ATOM 567 O O . PHE A 1 72 ? 44.37900 18.27824 112.97195 1.000 75.61175 72 PHE A O 1
ATOM 575 N N . VAL A 1 73 ? 45.83883 18.47852 111.26077 1.000 62.07926 73 VAL A N 1
ATOM 576 C CA . VAL A 1 73 ? 46.95935 17.85310 111.95103 1.000 68.76078 73 VAL A CA 1
ATOM 577 C C . VAL A 1 73 ? 47.86210 18.94787 112.50283 1.000 71.32241 73 VAL A C 1
ATOM 578 O O . VAL A 1 73 ? 48.33049 19.81577 111.75524 1.000 88.55544 73 VAL A O 1
ATOM 582 N N . MET A 1 74 ? 48.10450 18.90632 113.81072 1.000 81.90426 74 MET A N 1
ATOM 583 C CA . MET A 1 74 ? 48.99157 19.85224 114.47491 1.000 86.68279 74 MET A CA 1
ATOM 584 C C . MET A 1 74 ? 50.39675 19.26500 114.52591 1.000 79.31077 74 MET A C 1
ATOM 585 O O . MET A 1 74 ? 50.60774 18.19036 115.09882 1.000 85.07904 74 MET A O 1
ATOM 590 N N . GLU A 1 75 ? 51.34786 19.97293 113.92532 1.000 81.52723 75 GLU A N 1
ATOM 591 C CA . GLU A 1 75 ? 52.71492 19.48975 113.80129 1.000 87.20361 75 GLU A CA 1
ATOM 592 C C . GLU A 1 75 ? 53.38532 19.37821 115.16984 1.000 88.65631 75 GLU A C 1
ATOM 593 O O . GLU A 1 75 ? 53.10004 20.14565 116.09357 1.000 94.32766 75 GLU A O 1
ATOM 599 N N . GLY A 1 76 ? 54.27793 18.39606 115.29794 1.000 112.18990 76 GLY A N 1
ATOM 600 C CA . GLY A 1 76 ? 55.04085 18.22408 116.52055 1.000 119.91333 76 GLY A CA 1
ATOM 601 C C . GLY A 1 76 ? 56.48744 18.66340 116.41223 1.000 150.93206 76 GLY A C 1
ATOM 602 O O . GLY A 1 76 ? 56.77435 19.78661 115.98702 1.000 167.14791 76 GLY A O 1
ATOM 603 N N . GLU A 1 77 ? 57.41749 17.77812 116.80306 1.000 171.13464 77 GLU A N 1
ATOM 604 C CA . GLU A 1 77 ? 58.84835 18.03027 116.70797 1.000 187.12528 77 GLU A CA 1
ATOM 605 C C . GLU A 1 77 ? 59.50767 17.06650 115.72721 1.000 193.47353 77 GLU A C 1
ATOM 606 O O . GLU A 1 77 ? 59.21415 15.86614 115.75302 1.000 201.82039 77 GLU A O 1
ATOM 612 N N . PRO A 1 78 ? 60.40651 17.54819 114.86464 1.000 194.79648 78 PRO A N 1
ATOM 613 C CA . PRO A 1 78 ? 61.08654 16.63967 113.94442 1.000 201.11647 78 PRO A CA 1
ATOM 614 C C . PRO A 1 78 ? 62.06510 15.75008 114.69373 1.000 221.51126 78 PRO A C 1
ATOM 615 O O . PRO A 1 78 ? 62.62724 16.15559 115.72463 1.000 227.39474 78 PRO A O 1
ATOM 619 N N . PRO A 1 79 ? 62.30085 14.52670 114.20889 1.000 225.78603 79 PRO A N 1
ATOM 620 C CA . PRO A 1 79 ? 63.19587 13.62153 114.95199 1.000 218.19251 79 PRO A CA 1
ATOM 621 C C . PRO A 1 79 ? 64.65456 14.03633 114.89502 1.000 204.76700 79 PRO A C 1
ATOM 622 O O . PRO A 1 79 ? 65.34666 13.98633 115.91962 1.000 204.65741 79 PRO A O 1
ATOM 626 N N . LYS A 1 80 ? 65.14590 14.43774 113.72649 1.000 189.01457 80 LYS A N 1
ATOM 627 C CA . LYS A 1 80 ? 66.52192 14.87574 113.56076 1.000 175.19721 80 LYS A CA 1
ATOM 628 C C . LYS A 1 80 ? 66.54838 16.32204 113.08642 1.000 170.48461 80 LYS A C 1
ATOM 629 O O . LYS A 1 80 ? 65.63442 16.78305 112.39576 1.000 160.00167 80 LYS A O 1
ATOM 635 N N . LEU A 1 81 ? 67.60360 17.03486 113.47067 1.000 187.09159 81 LEU A N 1
ATOM 636 C CA . LEU A 1 81 ? 67.75978 18.44076 113.10986 1.000 186.04818 81 LEU A CA 1
ATOM 637 C C . LEU A 1 81 ? 67.90673 18.61111 111.60112 1.000 188.63569 81 LEU A C 1
ATOM 638 O O . LEU A 1 81 ? 68.96077 18.32107 111.03408 1.000 196.31638 81 LEU A O 1
ATOM 643 N N . GLN A 1 91 ? 74.73054 23.11180 113.17644 1.000 189.21298 91 GLN A N 1
ATOM 644 C CA . GLN A 1 91 ? 75.70446 23.25862 114.25025 1.000 202.11636 91 GLN A CA 1
ATOM 645 C C . GLN A 1 91 ? 77.02082 23.79986 113.69336 1.000 223.76334 91 GLN A C 1
ATOM 646 O O . GLN A 1 91 ? 78.06809 23.71446 114.33333 1.000 228.24034 91 GLN A O 1
ATOM 652 N N . THR A 1 92 ? 76.95898 24.36940 112.49278 1.000 239.10205 92 THR A N 1
ATOM 653 C CA . THR A 1 92 ? 78.13404 24.94704 111.85738 1.000 259.56044 92 THR A CA 1
ATOM 654 C C . THR A 1 92 ? 78.54884 26.28588 112.46166 1.000 259.57989 92 THR A C 1
ATOM 655 O O . THR A 1 92 ? 79.47772 26.91242 111.93917 1.000 273.08645 92 THR A O 1
ATOM 659 N N . ARG A 1 93 ? 77.88987 26.72743 113.53611 1.000 229.42178 93 ARG A N 1
ATOM 660 C CA . ARG A 1 93 ? 78.15459 28.01797 114.18273 1.000 196.50267 93 ARG A CA 1
ATOM 661 C C . ARG A 1 93 ? 78.03429 29.17391 113.17850 1.000 174.52512 93 ARG A C 1
ATOM 662 O O . ARG A 1 93 ? 78.76887 30.16249 113.24201 1.000 145.39185 93 ARG A O 1
ATOM 670 N N . TYR A 1 94 ? 77.12843 29.04457 112.21552 1.000 170.06763 94 TYR A N 1
ATOM 671 C CA . TYR A 1 94 ? 76.88439 30.10539 111.24823 1.000 173.54233 94 TYR A CA 1
ATOM 672 C C . TYR A 1 94 ? 75.39540 30.43876 111.29852 1.000 178.66557 94 TYR A C 1
ATOM 673 O O . TYR A 1 94 ? 74.66127 30.06266 112.21998 1.000 158.85441 94 TYR A O 1
ATOM 682 N N . GLY A 1 95 ? 74.92415 31.15893 110.28288 1.000 225.76971 95 GLY A N 1
ATOM 683 C CA . GLY A 1 95 ? 73.49916 31.35347 110.10048 1.000 236.15812 95 GLY A CA 1
ATOM 684 C C . GLY A 1 95 ? 72.77944 30.07625 109.73114 1.000 246.56431 95 GLY A C 1
ATOM 685 O O . GLY A 1 95 ? 71.56556 29.97161 109.93588 1.000 256.16716 95 GLY A O 1
ATOM 686 N N . SER A 1 96 ? 73.51455 29.09601 109.19944 1.000 238.56074 96 SER A N 1
ATOM 687 C CA . SER A 1 96 ? 72.91133 27.84331 108.76180 1.000 221.12889 96 SER A CA 1
ATOM 688 C C . SER A 1 96 ? 72.29198 27.08825 109.92719 1.000 207.90353 96 SER A C 1
ATOM 689 O O . SER A 1 96 ? 71.28317 26.39763 109.74877 1.000 218.01692 96 SER A O 1
ATOM 692 N N . SER A 1 97 ? 72.88119 27.18683 111.11448 1.000 183.33113 97 SER A N 1
ATOM 693 C CA . SER A 1 97 ? 72.28595 26.55099 112.27892 1.000 169.04772 97 SER A CA 1
ATOM 694 C C . SER A 1 97 ? 70.99592 27.27991 112.63264 1.000 172.11430 97 SER A C 1
ATOM 695 O O . SER A 1 97 ? 70.93793 28.51116 112.62131 1.000 191.61980 97 SER A O 1
ATOM 698 N N . GLY A 1 98 ? 69.95389 26.51090 112.95074 1.000 142.34132 98 GLY A N 1
ATOM 699 C CA . GLY A 1 98 ? 68.65550 27.10107 113.22771 1.000 119.86160 98 GLY A CA 1
ATOM 700 C C . GLY A 1 98 ? 68.60325 27.99239 114.45066 1.000 112.63437 98 GLY A C 1
ATOM 701 O O . GLY A 1 98 ? 67.65183 28.76656 114.59625 1.000 99.68075 98 GLY A O 1
ATOM 702 N N . LYS A 1 99 ? 69.58992 27.90335 115.33767 1.000 119.36742 99 LYS A N 1
ATOM 703 C CA . LYS A 1 99 ? 69.58310 28.71793 116.54611 1.000 101.81278 99 LYS A CA 1
ATOM 704 C C . LYS A 1 99 ? 70.06729 30.12524 116.21939 1.000 105.26637 99 LYS A C 1
ATOM 705 O O . LYS A 1 99 ? 71.19868 30.31340 115.76259 1.000 151.04633 99 LYS A O 1
ATOM 711 N N . SER A 1 100 ? 69.20439 31.10731 116.46531 1.000 92.80528 100 SER A N 1
ATOM 712 C CA . SER A 1 100 ? 69.45426 32.51318 116.17612 1.000 104.23529 100 SER A CA 1
ATOM 713 C C . SER A 1 100 ? 68.26672 33.30808 116.68937 1.000 114.47607 100 SER A C 1
ATOM 714 O O . SER A 1 100 ? 67.14971 32.78195 116.71497 1.000 122.00806 100 SER A O 1
ATOM 717 N N . TRP A 1 101 ? 68.47653 34.56146 117.09878 1.000 100.81487 101 TRP A N 1
ATOM 718 C CA . TRP A 1 101 ? 67.37947 35.30297 117.71291 1.000 88.40703 101 TRP A CA 1
ATOM 719 C C . TRP A 1 101 ? 66.21590 35.47078 116.74678 1.000 87.72522 101 TRP A C 1
ATOM 720 O O . TRP A 1 101 ? 65.06122 35.18749 117.09156 1.000 88.23091 101 TRP A O 1
ATOM 731 N N . SER A 1 102 ? 66.50086 35.94430 115.53203 1.000 91.30730 102 SER A N 1
ATOM 732 C CA . SER A 1 102 ? 65.44560 36.10098 114.53789 1.000 81.68409 102 SER A CA 1
ATOM 733 C C . SER A 1 102 ? 64.80348 34.75903 114.20636 1.000 79.29873 102 SER A C 1
ATOM 734 O O . SER A 1 102 ? 63.57637 34.65981 114.07890 1.000 90.79936 102 SER A O 1
ATOM 737 N N . GLN A 1 103 ? 65.61859 33.71021 114.08169 1.000 80.38149 103 GLN A N 1
ATOM 738 C CA . GLN A 1 103 ? 65.09208 32.38820 113.75823 1.000 78.67051 103 GLN A CA 1
ATOM 739 C C . GLN A 1 103 ? 64.24698 31.83344 114.89965 1.000 85.54325 103 GLN A C 1
ATOM 740 O O . GLN A 1 103 ? 63.12436 31.36192 114.68204 1.000 74.89011 103 GLN A O 1
ATOM 746 N N . LYS A 1 104 ? 64.77559 31.87334 116.12463 1.000 98.82222 104 LYS A N 1
ATOM 747 C CA . LYS A 1 104 ? 64.04527 31.33678 117.26922 1.000 79.72661 104 LYS A CA 1
ATOM 748 C C . LYS A 1 104 ? 62.74011 32.09022 117.49103 1.000 76.94151 104 LYS A C 1
ATOM 749 O O . LYS A 1 104 ? 61.66920 31.48180 117.60080 1.000 95.95935 104 LYS A O 1
ATOM 755 N N . THR A 1 105 ? 62.81174 33.42068 117.56590 1.000 77.61661 105 THR A N 1
ATOM 756 C CA . THR A 1 105 ? 61.61007 34.21102 117.81323 1.000 76.19455 105 THR A CA 1
ATOM 757 C C . THR A 1 105 ? 60.60341 34.04987 116.68076 1.000 72.93779 105 THR A C 1
ATOM 758 O O . THR A 1 105 ? 59.39036 34.00882 116.92085 1.000 86.10300 105 THR A O 1
ATOM 762 N N . GLY A 1 106 ? 61.08569 33.95987 115.43870 1.000 72.39192 106 GLY A N 1
ATOM 763 C CA . GLY A 1 106 ? 60.18501 33.68845 114.33057 1.000 74.73751 106 GLY A CA 1
ATOM 764 C C . GLY A 1 106 ? 59.47857 32.35281 114.46965 1.000 72.18130 106 GLY A C 1
ATOM 765 O O . GLY A 1 106 ? 58.27691 32.24234 114.20438 1.000 80.56684 106 GLY A O 1
ATOM 766 N N . ARG A 1 107 ? 60.21225 31.32067 114.89754 1.000 71.39046 107 ARG A N 1
ATOM 767 C CA . ARG A 1 107 ? 59.58928 30.02178 115.13106 1.000 68.71121 107 ARG A CA 1
ATOM 768 C C . ARG A 1 107 ? 58.54902 30.10791 116.24148 1.000 86.34723 107 ARG A C 1
ATOM 769 O O . ARG A 1 107 ? 57.48593 29.47835 116.15940 1.000 70.44483 107 ARG A O 1
ATOM 777 N N . SER A 1 108 ? 58.83388 30.89338 117.28470 1.000 81.43507 108 SER A N 1
ATOM 778 C CA . SER A 1 108 ? 57.85560 31.09003 118.34955 1.000 69.92355 108 SER A CA 1
ATOM 779 C C . SER A 1 108 ? 56.59700 31.76876 117.82162 1.000 78.47776 108 SER A C 1
ATOM 780 O O . SER A 1 108 ? 55.47788 31.39362 118.19516 1.000 66.97518 108 SER A O 1
ATOM 783 N N . HIS A 1 109 ? 56.76010 32.76990 116.95044 1.000 77.60701 109 HIS A N 1
ATOM 784 C CA . HIS A 1 109 ? 55.60153 33.40803 116.33272 1.000 65.91034 109 HIS A CA 1
ATOM 785 C C . HIS A 1 109 ? 54.79860 32.40752 115.51175 1.000 70.33367 109 HIS A C 1
ATOM 786 O O . HIS A 1 109 ? 53.56082 32.40715 115.55226 1.000 84.09588 109 HIS A O 1
ATOM 793 N N . PHE A 1 110 ? 55.48949 31.54403 114.76273 1.000 71.78132 110 PHE A N 1
ATOM 794 C CA . PHE A 1 110 ? 54.80686 30.51231 113.98773 1.000 67.45777 110 PHE A CA 1
ATOM 795 C C . PHE A 1 110 ? 53.98179 29.60221 114.89134 1.000 67.24122 110 PHE A C 1
ATOM 796 O O . PHE A 1 110 ? 52.80755 29.32132 114.60997 1.000 72.39673 110 PHE A O 1
ATOM 804 N N . LYS A 1 111 ? 54.58018 29.13785 115.99213 1.000 62.56715 111 LYS A N 1
ATOM 805 C CA . LYS A 1 111 ? 53.83961 28.30274 116.93273 1.000 63.08645 111 LYS A CA 1
ATOM 806 C C . LYS A 1 111 ? 52.63393 29.04328 117.50037 1.000 78.64728 111 LYS A C 1
ATOM 807 O O . LYS A 1 111 ? 51.56422 28.45062 117.68787 1.000 73.27690 111 LYS A O 1
ATOM 813 N N . SER A 1 112 ? 52.78980 30.33847 117.78856 1.000 77.90819 112 SER A N 1
ATOM 814 C CA . SER A 1 112 ? 51.67069 31.12106 118.30696 1.000 75.05168 112 SER A CA 1
ATOM 815 C C . SER A 1 112 ? 50.52632 31.18847 117.30223 1.000 86.49200 112 SER A C 1
ATOM 816 O O . SER A 1 112 ? 49.35206 31.03370 117.66955 1.000 83.88968 112 SER A O 1
ATOM 819 N N . VAL A 1 113 ? 50.85133 31.40627 116.02587 1.000 89.16730 113 VAL A N 1
ATOM 820 C CA . VAL A 1 113 ? 49.82140 31.41057 114.99215 1.000 71.41460 113 VAL A CA 1
ATOM 821 C C . VAL A 1 113 ? 49.12840 30.05616 114.93069 1.000 79.38791 113 VAL A C 1
ATOM 822 O O . VAL A 1 113 ? 47.90035 29.97513 114.79303 1.000 90.99609 113 VAL A O 1
ATOM 826 N N . LEU A 1 114 ? 49.90187 28.97126 115.03293 1.000 76.50814 114 LEU A N 1
ATOM 827 C CA . LEU A 1 114 ? 49.29790 27.64228 115.08657 1.000 79.94288 114 LEU A CA 1
ATOM 828 C C . LEU A 1 114 ? 48.32009 27.52535 116.25050 1.000 87.68438 114 LEU A C 1
ATOM 829 O O . LEU A 1 114 ? 47.23110 26.95470 116.10304 1.000 81.15665 114 LEU A O 1
ATOM 834 N N . ARG A 1 115 ? 48.69559 28.05056 117.41961 1.000 71.84573 115 ARG A N 1
ATOM 835 C CA . ARG A 1 115 ? 47.80913 27.97987 118.57762 1.000 80.31727 115 ARG A CA 1
ATOM 836 C C . ARG A 1 115 ? 46.51198 28.73775 118.32198 1.000 83.49960 115 ARG A C 1
ATOM 837 O O . ARG A 1 115 ? 45.42199 28.25642 118.65866 1.000 70.46125 115 ARG A O 1
ATOM 845 N N . GLU A 1 116 ? 46.61072 29.92145 117.71231 1.000 82.05663 116 GLU A N 1
ATOM 846 C CA . GLU A 1 116 ? 45.41116 30.68202 117.37490 1.000 73.81471 116 GLU A CA 1
ATOM 847 C C . GLU A 1 116 ? 44.52553 29.90832 116.40438 1.000 72.44247 116 GLU A C 1
ATOM 848 O O . GLU A 1 116 ? 43.30009 29.85343 116.57114 1.000 73.41548 116 GLU A O 1
ATOM 854 N N . CYS A 1 117 ? 45.13086 29.31473 115.37088 1.000 67.83808 117 CYS A N 1
ATOM 855 C CA . CYS A 1 117 ? 44.36494 28.50706 114.42632 1.000 54.95094 117 CYS A CA 1
ATOM 856 C C . CYS A 1 117 ? 43.64708 27.36312 115.12949 1.000 68.23878 117 CYS A C 1
ATOM 857 O O . CYS A 1 117 ? 42.48417 27.07244 114.82706 1.000 65.58165 117 CYS A O 1
ATOM 860 N N . LEU A 1 118 ? 44.33008 26.69295 116.05879 1.000 56.53656 118 LEU A N 1
ATOM 861 C CA . LEU A 1 118 ? 43.67491 25.67268 116.87108 1.000 58.14301 118 LEU A CA 1
ATOM 862 C C . LEU A 1 118 ? 42.47441 26.25108 117.61072 1.000 81.29002 118 LEU A C 1
ATOM 863 O O . LEU A 1 118 ? 41.40700 25.62339 117.67207 1.000 76.20014 118 LEU A O 1
ATOM 868 N N . HIS A 1 119 ? 42.62886 27.45511 118.16882 1.000 92.06519 119 HIS A N 1
ATOM 869 C CA . HIS A 1 119 ? 41.52302 28.09516 118.87492 1.000 92.37719 119 HIS A CA 1
ATOM 870 C C . HIS A 1 119 ? 40.32751 28.30732 117.95274 1.000 94.14060 119 HIS A C 1
ATOM 871 O O . HIS A 1 119 ? 39.18255 28.02298 118.32722 1.000 90.00765 119 HIS A O 1
ATOM 878 N N . MET A 1 120 ? 40.57254 28.80147 116.73533 1.000 77.93512 120 MET A N 1
ATOM 879 C CA . MET A 1 120 ? 39.46811 28.98968 115.79836 1.000 62.24530 120 MET A CA 1
ATOM 880 C C . MET A 1 120 ? 38.83575 27.65851 115.41345 1.000 78.66055 120 MET A C 1
ATOM 881 O O . MET A 1 120 ? 37.61179 27.56487 115.27295 1.000 103.56895 120 MET A O 1
ATOM 886 N N . LEU A 1 121 ? 39.65354 26.61946 115.22708 1.000 62.95737 121 LEU A N 1
ATOM 887 C CA . LEU A 1 121 ? 39.10602 25.29244 114.96121 1.000 65.82139 121 LEU A CA 1
ATOM 888 C C . LEU A 1 121 ? 38.14937 24.86969 116.06504 1.000 71.42012 121 LEU A C 1
ATOM 889 O O . LEU A 1 121 ? 37.07318 24.32463 115.79382 1.000 72.83907 121 LEU A O 1
ATOM 894 N N . GLU A 1 122 ? 38.52621 25.11609 117.31934 1.000 78.80505 122 GLU A N 1
ATOM 895 C CA . GLU A 1 122 ? 37.64236 24.77933 118.42949 1.000 90.54526 122 GLU A CA 1
ATOM 896 C C . GLU A 1 122 ? 36.37367 25.62473 118.40449 1.000 68.19070 122 GLU A C 1
ATOM 897 O O . GLU A 1 122 ? 35.28341 25.11740 118.68863 1.000 67.38638 122 GLU A O 1
ATOM 903 N N . CYS A 1 123 ? 36.49511 26.91826 118.08953 1.000 79.45181 123 CYS A N 1
ATOM 904 C CA . CYS A 1 123 ? 35.30767 27.75806 117.93970 1.000 78.83396 123 CYS A CA 1
ATOM 905 C C . CYS A 1 123 ? 34.36075 27.20136 116.88474 1.000 80.29563 123 CYS A C 1
ATOM 906 O O . CYS A 1 123 ? 33.13923 27.20320 117.07459 1.000 68.54438 123 CYS A O 1
ATOM 909 N N . LEU A 1 124 ? 34.90626 26.73074 115.76351 1.000 74.46330 124 LEU A N 1
ATOM 910 C CA . LEU A 1 124 ? 34.11730 26.15662 114.68343 1.000 63.91648 124 LEU A CA 1
ATOM 911 C C . LEU A 1 124 ? 33.65627 24.73582 114.97407 1.000 69.82130 124 LEU A C 1
ATOM 912 O O . LEU A 1 124 ? 32.79983 24.21945 114.24431 1.000 78.96801 124 LEU A O 1
ATOM 917 N N . GLY A 1 125 ? 34.19958 24.09504 116.00677 1.000 73.14522 125 GLY A N 1
ATOM 918 C CA . GLY A 1 125 ? 33.83568 22.72294 116.30810 1.000 72.61497 125 GLY A CA 1
ATOM 919 C C . GLY A 1 125 ? 34.43508 21.70375 115.37114 1.000 70.53154 125 GLY A C 1
ATOM 920 O O . GLY A 1 125 ? 33.86990 20.62188 115.19473 1.000 82.68336 125 GLY A O 1
ATOM 921 N N . ILE A 1 126 ? 35.55823 22.02773 114.75183 1.000 72.97006 126 ILE A N 1
ATOM 922 C CA . ILE A 1 126 ? 36.24367 21.13361 113.82273 1.000 54.50183 126 ILE A CA 1
ATOM 923 C C . ILE A 1 126 ? 37.39381 20.46225 114.56124 1.000 53.07497 126 ILE A C 1
ATOM 924 O O . ILE A 1 126 ? 38.16441 21.15619 115.23949 1.000 72.71254 126 ILE A O 1
ATOM 929 N N . PRO A 1 127 ? 37.54965 19.14631 114.45502 1.000 60.89622 127 PRO A N 1
ATOM 930 C CA . PRO A 1 127 ? 38.58037 18.46093 115.23676 1.000 60.89283 127 PRO A CA 1
ATOM 931 C C . PRO A 1 127 ? 39.97786 18.68487 114.68313 1.000 64.97719 127 PRO A C 1
ATOM 932 O O . PRO A 1 127 ? 40.18282 18.84638 113.47716 1.000 70.67589 127 PRO A O 1
ATOM 936 N N . TRP A 1 128 ? 40.94691 18.70375 115.59706 1.000 71.58121 128 TRP A N 1
ATOM 937 C CA . TRP A 1 128 ? 42.35994 18.69180 115.25099 1.000 70.85851 128 TRP A CA 1
ATOM 938 C C . TRP A 1 128 ? 43.06538 17.66356 116.12184 1.000 69.10818 128 TRP A C 1
ATOM 939 O O . TRP A 1 128 ? 42.72965 17.49315 117.29841 1.000 89.88928 128 TRP A O 1
ATOM 950 N N . VAL A 1 129 ? 44.03574 16.97529 115.53149 1.000 71.70252 129 VAL A N 1
ATOM 951 C CA . VAL A 1 129 ? 44.80123 15.94934 116.21939 1.000 73.22417 129 VAL A CA 1
ATOM 952 C C . VAL A 1 129 ? 46.21167 16.47157 116.45165 1.000 87.49221 129 VAL A C 1
ATOM 953 O O . VAL A 1 129 ? 46.64789 17.45870 115.85113 1.000 84.24954 129 VAL A O 1
ATOM 957 N N . GLN A 1 130 ? 46.92849 15.80075 117.34800 1.000 95.35217 130 GLN A N 1
ATOM 958 C CA . GLN A 1 130 ? 48.30702 16.14514 117.66762 1.000 81.72876 130 GLN A CA 1
ATOM 959 C C . GLN A 1 130 ? 49.23332 15.10723 117.05310 1.000 77.90891 130 GLN A C 1
ATOM 960 O O . GLN A 1 130 ? 49.13239 13.91708 117.36646 1.000 95.92275 130 GLN A O 1
ATOM 966 N N . ALA A 1 131 ? 50.12791 15.56028 116.18282 1.000 79.79676 131 ALA A N 1
ATOM 967 C CA . ALA A 1 131 ? 51.13031 14.68966 115.59299 1.000 85.59584 131 ALA A CA 1
ATOM 968 C C . ALA A 1 131 ? 52.33233 14.57181 116.51923 1.000 88.72245 131 ALA A C 1
ATOM 969 O O . ALA A 1 131 ? 52.69175 15.51554 117.22970 1.000 94.02156 131 ALA A O 1
ATOM 971 N N . ALA A 1 132 ? 52.94991 13.38959 116.51515 1.000 95.93170 132 ALA A N 1
ATOM 972 C CA . ALA A 1 132 ? 54.18417 13.20560 117.27018 1.000 90.11391 132 ALA A CA 1
ATOM 973 C C . ALA A 1 132 ? 55.32421 13.99709 116.64036 1.000 99.19114 132 ALA A C 1
ATOM 974 O O . ALA A 1 132 ? 56.04320 14.73068 117.33023 1.000 118.05580 132 ALA A O 1
ATOM 976 N N . GLY A 1 133 ? 55.49400 13.87281 115.32523 1.000 108.05872 133 GLY A N 1
ATOM 977 C CA . GLY A 1 133 ? 56.56073 14.56329 114.62697 1.000 114.47215 133 GLY A CA 1
ATOM 978 C C . GLY A 1 133 ? 56.05108 15.40331 113.47534 1.000 100.70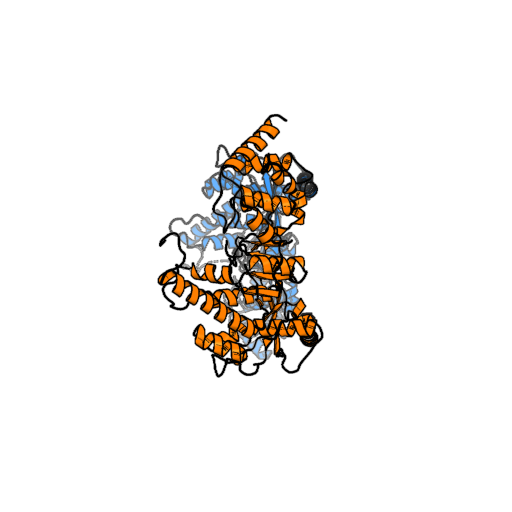565 133 GLY A C 1
ATOM 979 O O . GLY A 1 133 ? 55.26777 16.33554 113.68110 1.000 104.50169 133 GLY A O 1
ATOM 980 N N . GLU A 1 134 ? 56.48878 15.08602 112.25966 1.000 91.10530 134 GLU A N 1
ATOM 981 C CA . GLU A 1 134 ? 56.00506 15.79194 111.08125 1.000 103.48394 134 GLU A CA 1
ATOM 982 C C . GLU A 1 134 ? 54.52677 15.50455 110.84522 1.000 94.93297 134 GLU A C 1
ATOM 983 O O . GLU A 1 134 ? 54.05450 14.37745 111.02436 1.000 99.27992 134 GLU A O 1
ATOM 989 N N . ALA A 1 135 ? 53.79529 16.54978 110.44953 1.000 91.97235 135 ALA A N 1
ATOM 990 C CA . ALA A 1 135 ? 52.35609 16.42976 110.24305 1.000 78.61469 135 ALA A CA 1
ATOM 991 C C . ALA A 1 135 ? 52.02721 15.41258 109.15754 1.000 90.60934 135 ALA A C 1
ATOM 992 O O . ALA A 1 135 ? 51.01194 14.71175 109.24466 1.000 97.28113 135 ALA A O 1
ATOM 994 N N . GLU A 1 136 ? 52.86398 15.33277 108.11744 1.000 78.92380 136 GLU A N 1
ATOM 995 C CA . GLU A 1 136 ? 52.61080 14.40004 107.02130 1.000 75.56042 136 GLU A CA 1
ATOM 996 C C . GLU A 1 136 ? 52.48255 12.96747 107.52560 1.000 89.12386 136 GLU A C 1
ATOM 997 O O . GLU A 1 136 ? 51.63969 12.20160 107.03983 1.000 102.18946 136 GLU A O 1
ATOM 1003 N N . ALA A 1 137 ? 53.31065 12.59064 108.50313 1.000 95.56562 137 ALA A N 1
ATOM 1004 C CA . ALA A 1 137 ? 53.21855 11.25737 109.08855 1.000 84.85742 137 ALA A CA 1
ATOM 1005 C C . ALA A 1 137 ? 51.84561 11.01857 109.70157 1.000 83.41695 137 ALA A C 1
ATOM 1006 O O . ALA A 1 137 ? 51.26199 9.94145 109.53456 1.000 88.85223 137 ALA A O 1
ATOM 1008 N N . MET A 1 138 ? 51.31541 12.01051 110.41974 1.000 89.91566 138 MET A N 1
ATOM 1009 C CA . MET A 1 138 ? 50.00028 11.85443 111.03161 1.000 92.62512 138 MET A CA 1
ATOM 1010 C C . MET A 1 138 ? 48.90023 11.82558 109.97690 1.000 98.86307 138 MET A C 1
ATOM 1011 O O . MET A 1 138 ? 47.91245 11.09757 110.12529 1.000 102.91487 138 MET A O 1
ATOM 1016 N N . CYS A 1 139 ? 49.04971 12.61435 108.90929 1.000 88.52769 139 CYS A N 1
ATOM 1017 C CA . CYS A 1 139 ? 48.10516 12.54964 107.79812 1.000 71.59283 139 CYS A CA 1
ATOM 1018 C C . CYS A 1 139 ? 48.04588 11.14171 107.21768 1.000 87.10848 139 CYS A C 1
ATOM 1019 O O . CYS A 1 139 ? 46.96202 10.56747 107.05211 1.000 93.38202 139 CYS A O 1
ATOM 1022 N N . ALA A 1 140 ? 49.21022 10.56314 106.91101 1.000 91.84246 140 ALA A N 1
ATOM 1023 C CA . ALA A 1 140 ? 49.23643 9.20386 106.38029 1.000 74.87291 140 ALA A CA 1
ATOM 1024 C C . ALA A 1 140 ? 48.73965 8.19101 107.40256 1.000 81.98046 140 ALA A C 1
ATOM 1025 O O . ALA A 1 140 ? 48.21482 7.13902 107.02413 1.000 104.76856 140 ALA A O 1
ATOM 1027 N N . TYR A 1 141 ? 48.91506 8.47410 108.69437 1.000 70.94588 141 TYR A N 1
ATOM 1028 C CA . TYR A 1 141 ? 48.36483 7.59390 109.71986 1.000 79.20071 141 TYR A CA 1
ATOM 1029 C C . TYR A 1 141 ? 46.84245 7.61260 109.69695 1.000 82.10659 141 TYR A C 1
ATOM 1030 O O . TYR A 1 141 ? 46.20071 6.56162 109.80892 1.000 92.09393 141 TYR A O 1
ATOM 1039 N N . LEU A 1 142 ? 46.24975 8.80187 109.56432 1.000 85.15751 142 LEU A N 1
ATOM 1040 C CA . LEU A 1 142 ? 44.79739 8.90603 109.47270 1.000 72.18616 142 LEU A CA 1
ATOM 1041 C C . LEU A 1 142 ? 44.27820 8.23133 108.21097 1.000 87.46450 142 LEU A C 1
ATOM 1042 O O . LEU A 1 142 ? 43.25047 7.54481 108.24111 1.000 92.83754 142 LEU A O 1
ATOM 1047 N N . ASN A 1 143 ? 44.97531 8.41911 107.09013 1.000 82.20200 143 ASN A N 1
ATOM 1048 C CA . ASN A 1 143 ? 44.52390 7.84084 105.82902 1.000 87.73990 143 ASN A CA 1
ATOM 1049 C C . ASN A 1 143 ? 44.62566 6.32035 105.85142 1.000 97.88387 143 ASN A C 1
ATOM 1050 O O . ASN A 1 143 ? 43.68227 5.61915 105.46742 1.000 116.46655 143 ASN A O 1
ATOM 1055 N N . ALA A 1 144 ? 45.76933 5.79248 106.29405 1.000 88.30285 144 ALA A N 1
ATOM 1056 C CA . ALA A 1 144 ? 45.95159 4.34572 106.34356 1.000 99.12558 144 ALA A CA 1
ATOM 1057 C C . ALA A 1 144 ? 45.02274 3.69126 107.35699 1.000 93.92320 144 ALA A C 1
ATOM 1058 O O . ALA A 1 144 ? 44.63744 2.52961 107.18188 1.000 108.31043 144 ALA A O 1
ATOM 1060 N N . GLY A 1 145 ? 44.65821 4.40824 108.41553 1.000 90.89847 145 GLY A N 1
ATOM 1061 C CA . GLY A 1 145 ? 43.74822 3.88193 109.40880 1.000 102.19240 145 GLY A CA 1
ATOM 1062 C C . GLY A 1 145 ? 42.28205 4.01329 109.07759 1.000 92.96885 145 GLY A C 1
ATOM 1063 O O . GLY A 1 145 ? 41.43485 3.62761 109.88843 1.000 90.85457 145 GLY A O 1
ATOM 1064 N N . GLY A 1 146 ? 41.95334 4.54400 107.90183 1.000 90.62220 146 GLY A N 1
ATOM 1065 C CA . GLY A 1 146 ? 40.56713 4.73010 107.52879 1.000 85.77990 146 GLY A CA 1
ATOM 1066 C C . GLY A 1 146 ? 39.86746 5.86964 108.22819 1.000 87.87926 146 GLY A C 1
ATOM 1067 O O . GLY A 1 146 ? 38.64240 5.98189 108.12486 1.000 109.13474 146 GLY A O 1
ATOM 1068 N N . HIS A 1 147 ? 40.60585 6.72477 108.93617 1.000 89.80522 147 HIS A N 1
ATOM 1069 C CA . HIS A 1 147 ? 39.98349 7.85889 109.60748 1.000 81.09921 147 HIS A CA 1
ATOM 1070 C C . HIS A 1 147 ? 39.64343 8.97984 108.63603 1.000 75.85820 147 HIS A C 1
ATOM 1071 O O . HIS A 1 147 ? 38.67256 9.71147 108.85703 1.000 87.47810 147 HIS A O 1
ATOM 1078 N N . VAL A 1 148 ? 40.42442 9.13468 107.56558 1.000 76.86387 148 VAL A N 1
ATOM 1079 C CA . VAL A 1 148 ? 40.16377 10.13414 106.53976 1.000 83.06368 148 VAL A CA 1
ATOM 1080 C C . VAL A 1 148 ? 40.27751 9.47899 105.17266 1.000 84.52515 148 VAL A C 1
ATOM 1081 O O . VAL A 1 148 ? 40.92875 8.44656 105.00058 1.000 90.25768 148 VAL A O 1
ATOM 1085 N N . ASP A 1 149 ? 39.62308 10.09826 104.19376 1.000 82.46085 149 ASP A N 1
ATOM 1086 C CA . ASP A 1 149 ? 39.66370 9.60440 102.82617 1.000 70.68361 149 ASP A CA 1
ATOM 1087 C C . ASP A 1 149 ? 40.86928 10.11929 102.05460 1.000 79.13475 149 ASP A C 1
ATOM 1088 O O . ASP A 1 149 ? 41.33370 9.44156 101.13068 1.000 95.74385 149 ASP A O 1
ATOM 1093 N N . GLY A 1 150 ? 41.39756 11.29247 102.41396 1.000 105.31884 150 GLY A N 1
ATOM 1094 C CA . GLY A 1 150 ? 42.55527 11.81391 101.71385 1.000 93.11410 150 GLY A CA 1
ATOM 1095 C C . GLY A 1 150 ? 43.44010 12.65852 102.60498 1.000 93.31730 150 GLY A C 1
ATOM 1096 O O . GLY A 1 150 ? 43.09386 12.97624 103.74303 1.000 103.20349 150 GLY A O 1
ATOM 1097 N N . CYS A 1 151 ? 44.61243 13.00001 102.06970 1.000 103.09419 151 CYS A N 1
ATOM 1098 C CA . CYS A 1 151 ? 45.57346 13.88059 102.72375 1.000 83.77007 151 CYS A CA 1
ATOM 1099 C C . CYS A 1 151 ? 45.85162 15.06475 101.81128 1.000 94.64682 151 CYS A C 1
ATOM 1100 O O . CYS A 1 151 ? 46.16099 14.87974 100.62892 1.000 103.50596 151 CYS A O 1
ATOM 1103 N N . LEU A 1 152 ? 45.75006 16.27326 102.35623 1.000 73.83000 152 LEU A N 1
ATOM 1104 C CA . LEU A 1 152 ? 45.96952 17.49138 101.58741 1.000 65.27245 152 LEU A CA 1
ATOM 1105 C C . LEU A 1 152 ? 47.34037 18.06848 101.92058 1.000 77.07722 152 LEU A C 1
ATOM 1106 O O . LEU A 1 152 ? 47.61692 18.39056 103.08106 1.000 83.10503 152 LEU A O 1
ATOM 1111 N N . THR A 1 153 ? 48.19047 18.19862 100.90236 1.000 83.92803 153 THR A N 1
ATOM 1112 C CA . THR A 1 153 ? 49.52726 18.75055 101.07402 1.000 81.98667 153 THR A CA 1
ATOM 1113 C C . THR A 1 153 ? 50.00813 19.32010 99.74612 1.000 93.28806 153 THR A C 1
ATOM 1114 O O . THR A 1 153 ? 49.80532 18.70843 98.69368 1.000 124.76192 153 THR A O 1
ATOM 1118 N N . ASN A 1 154 ? 50.63456 20.49854 99.80339 1.000 101.78956 154 ASN A N 1
ATOM 1119 C CA . ASN A 1 154 ? 51.22856 21.07379 98.60006 1.000 104.27839 154 ASN A CA 1
ATOM 1120 C C . ASN A 1 154 ? 52.45305 20.28057 98.16151 1.000 119.67185 154 ASN A C 1
ATOM 1121 O O . ASN A 1 154 ? 52.66817 20.06853 96.96198 1.000 135.07613 154 ASN A O 1
ATOM 1126 N N . ASP A 1 155 ? 53.26212 19.83443 99.12061 1.000 123.48155 155 ASP A N 1
ATOM 1127 C CA . ASP A 1 155 ? 54.40243 18.96925 98.84729 1.000 147.87198 155 ASP A CA 1
ATOM 1128 C C . ASP A 1 155 ? 54.78529 18.27735 100.14384 1.000 143.73277 155 ASP A C 1
ATOM 1129 O O . ASP A 1 155 ? 54.86366 18.92472 101.19229 1.000 150.36064 155 ASP A O 1
ATOM 1134 N N . GLY A 1 156 ? 55.02020 16.97551 100.07256 1.000 127.18215 156 GLY A N 1
ATOM 1135 C CA . GLY A 1 156 ? 55.35830 16.22518 101.26546 1.000 124.19485 156 GLY A CA 1
ATOM 1136 C C . GLY A 1 156 ? 55.62539 14.78038 100.91852 1.000 128.79863 156 GLY A C 1
ATOM 1137 O O . GLY A 1 156 ? 55.42881 14.33813 99.78267 1.000 123.29269 156 GLY A O 1
ATOM 1138 N N . ASP A 1 157 ? 56.08095 14.04626 101.92987 1.000 119.57954 157 ASP A N 1
ATOM 1139 C CA . ASP A 1 157 ? 56.39417 12.62926 101.81298 1.000 117.77578 157 ASP A CA 1
ATOM 1140 C C . ASP A 1 157 ? 55.26443 11.75026 102.33728 1.000 114.06652 157 ASP A C 1
ATOM 1141 O O . ASP A 1 157 ? 55.51787 10.69640 102.92842 1.000 120.07690 157 ASP A O 1
ATOM 1146 N N . THR A 1 158 ? 54.01799 12.17829 102.13669 1.000 103.86091 158 THR A N 1
ATOM 1147 C CA . THR A 1 158 ? 52.88113 11.49092 102.74012 1.000 99.55218 158 THR A CA 1
ATOM 1148 C C . THR A 1 158 ? 52.77428 10.05063 102.25548 1.000 95.39159 158 THR A C 1
ATOM 1149 O O . THR A 1 158 ? 52.41299 9.15340 103.02816 1.000 102.31917 158 THR A O 1
ATOM 1153 N N . PHE A 1 159 ? 53.07253 9.81075 100.97604 1.000 89.95978 159 PHE A N 1
ATOM 1154 C CA . PHE A 1 159 ? 53.07670 8.44330 100.47196 1.000 93.19431 159 PHE A CA 1
ATOM 1155 C C . PHE A 1 159 ? 54.14778 7.60353 101.15227 1.000 96.31609 159 PHE A C 1
ATOM 1156 O O . PHE A 1 159 ? 53.95356 6.40115 101.36531 1.000 101.77393 159 PHE A O 1
ATOM 1164 N N . LEU A 1 160 ? 55.28308 8.21548 101.49464 1.000 96.20401 160 LEU A N 1
ATOM 1165 C CA . LEU A 1 160 ? 56.34646 7.48311 102.17162 1.000 103.62530 160 LEU A CA 1
ATOM 1166 C C . LEU A 1 160 ? 55.94554 7.08081 103.58444 1.000 98.45765 160 LEU A C 1
ATOM 1167 O O . LEU A 1 160 ? 56.48278 6.10695 104.12494 1.000 108.54913 160 LEU A O 1
ATOM 1172 N N . TYR A 1 161 ? 55.01933 7.81191 104.19880 1.000 78.14555 161 TYR A N 1
ATOM 1173 C CA . TYR A 1 161 ? 54.48844 7.44448 105.50260 1.000 82.72264 161 TYR A CA 1
ATOM 1174 C C . TYR A 1 161 ? 53.28202 6.51646 105.40670 1.000 83.61012 161 TYR A C 1
ATOM 1175 O O . TYR A 1 161 ? 52.66855 6.20961 106.43478 1.000 92.43343 161 TYR A O 1
ATOM 1184 N N . GLY A 1 162 ? 52.93098 6.06542 104.20528 1.000 89.89187 162 GLY A N 1
ATOM 1185 C CA . GLY A 1 162 ? 51.90940 5.05490 104.03160 1.000 99.36621 162 GLY A CA 1
ATOM 1186 C C . GLY A 1 162 ? 50.54342 5.53897 103.60240 1.000 101.08986 162 GLY A C 1
ATOM 1187 O O . GLY A 1 162 ? 49.58075 4.76796 103.69419 1.000 118.61153 162 GLY A O 1
ATOM 1188 N N . ALA A 1 163 ? 50.41969 6.77855 103.13925 1.000 87.35994 163 ALA A N 1
ATOM 1189 C CA . ALA A 1 163 ? 49.12571 7.26085 102.67936 1.000 90.14456 163 ALA A CA 1
ATOM 1190 C C . ALA A 1 163 ? 48.75267 6.62032 101.34709 1.000 100.57422 163 ALA A C 1
ATOM 1191 O O . ALA A 1 163 ? 49.61346 6.29263 100.52407 1.000 117.25594 163 ALA A O 1
ATOM 1193 N N . GLN A 1 164 ? 47.44757 6.44182 101.14125 1.000 98.46671 164 GLN A N 1
ATOM 1194 C CA . GLN A 1 164 ? 46.91534 5.89777 99.89699 1.000 96.51915 164 GLN A CA 1
ATOM 1195 C C . GLN A 1 164 ? 46.47650 6.97832 98.91962 1.000 97.47980 164 GLN A C 1
ATOM 1196 O O . GLN A 1 164 ? 46.65678 6.82179 97.70979 1.000 111.04524 164 GLN A O 1
ATOM 1202 N N . THR A 1 165 ? 45.89698 8.06815 99.41813 1.000 95.05574 165 THR A N 1
ATOM 1203 C CA . THR A 1 165 ? 45.37813 9.14256 98.58293 1.000 92.61055 165 THR A CA 1
ATOM 1204 C C . THR A 1 165 ? 45.94800 10.46426 99.07332 1.000 85.15914 165 THR A C 1
ATOM 1205 O O . THR A 1 165 ? 45.94717 10.73209 100.27844 1.000 93.99931 165 THR A O 1
ATOM 1209 N N . VAL A 1 166 ? 46.42970 11.28627 98.14306 1.000 79.59222 166 VAL A N 1
ATOM 1210 C CA . VAL A 1 166 ? 47.03803 12.57330 98.45943 1.000 79.39588 166 VAL A CA 1
ATOM 1211 C C . VAL A 1 166 ? 46.48190 13.62392 97.50847 1.000 90.26444 166 VAL A C 1
ATOM 1212 O O . VAL A 1 166 ? 46.48171 13.42795 96.28780 1.000 84.02435 166 VAL A O 1
ATOM 1216 N N . TYR A 1 167 ? 46.01450 14.73598 98.06697 1.000 85.62160 167 TYR A N 1
ATOM 1217 C CA . TYR A 1 167 ? 45.50333 15.85783 97.29404 1.000 88.46952 167 TYR A CA 1
ATOM 1218 C C . TYR A 1 167 ? 46.50085 17.00721 97.34416 1.000 83.47225 167 TYR A C 1
ATOM 1219 O O . TYR A 1 167 ? 47.11286 17.26766 98.38468 1.000 89.25555 167 TYR A O 1
ATOM 1228 N N . ARG A 1 168 ? 46.66344 17.68980 96.21415 1.000 71.10480 168 ARG A N 1
ATOM 1229 C CA . ARG A 1 168 ? 47.74341 18.64714 96.03707 1.000 79.57813 168 ARG A CA 1
ATOM 1230 C C . ARG A 1 168 ? 47.21260 19.87593 95.30975 1.000 89.76718 168 ARG A C 1
ATOM 1231 O O . ARG A 1 168 ? 46.19046 19.81854 94.62393 1.000 90.84650 168 ARG A O 1
ATOM 1239 N N . ASN A 1 169 ? 47.90688 21.00293 95.49219 1.000 86.14423 169 ASN A N 1
ATOM 1240 C CA . ASN A 1 169 ? 47.63851 22.23031 94.73723 1.000 96.29117 169 ASN A CA 1
ATOM 1241 C C . ASN A 1 169 ? 46.21310 22.73760 94.95765 1.000 94.94892 169 ASN A C 1
ATOM 1242 O O . ASN A 1 169 ? 45.46931 23.00112 94.01133 1.000 105.37481 169 ASN A O 1
ATOM 1247 N N . PHE A 1 170 ? 45.82970 22.86287 96.22529 1.000 105.56485 170 PHE A N 1
ATOM 1248 C CA . PHE A 1 170 ? 44.52114 23.41182 96.55551 1.000 92.55732 170 PHE A CA 1
ATOM 1249 C C . PHE A 1 170 ? 44.44378 24.87115 96.12334 1.000 92.88000 170 PHE A C 1
ATOM 1250 O O . PHE A 1 170 ? 45.37759 25.64917 96.33694 1.000 104.89767 170 PHE A O 1
ATOM 1258 N N . THR A 1 171 ? 43.31797 25.24381 95.51824 1.000 85.53840 171 THR A N 1
ATOM 1259 C CA . THR A 1 171 ? 43.08043 26.63434 95.15943 1.000 85.45595 171 THR A CA 1
ATOM 1260 C C . THR A 1 171 ? 41.58353 26.86585 95.01343 1.000 97.02897 171 THR A C 1
ATOM 1261 O O . THR A 1 171 ? 40.83420 25.96239 94.63308 1.000 93.94338 171 THR A O 1
ATOM 1265 N N . MET A 1 172 ? 41.15967 28.09122 95.32799 1.000 95.36426 172 MET A N 1
ATOM 1266 C CA . MET A 1 172 ? 39.75397 28.47723 95.30343 1.000 81.40397 172 MET A CA 1
ATOM 1267 C C . MET A 1 172 ? 39.45128 29.49710 94.20740 1.000 100.93334 172 MET A C 1
ATOM 1268 O O . MET A 1 172 ? 38.51306 30.28763 94.33561 1.000 118.72862 172 MET A O 1
ATOM 1273 N N . ASN A 1 173 ? 40.24591 29.50306 93.13718 1.000 102.99357 173 ASN A N 1
ATOM 1274 C CA . ASN A 1 173 ? 39.99106 30.40691 92.02302 1.000 125.09846 173 ASN A CA 1
ATOM 1275 C C . ASN A 1 173 ? 38.58899 30.18034 91.47348 1.000 133.49010 173 ASN A C 1
ATOM 1276 O O . ASN A 1 173 ? 38.14468 29.03922 91.32537 1.000 152.31934 173 ASN A O 1
ATOM 1281 N N . THR A 1 174 ? 37.88484 31.28226 91.18828 1.000 132.12416 174 THR A N 1
ATOM 1282 C CA . THR A 1 174 ? 36.50620 31.18832 90.71119 1.000 143.39279 174 THR A CA 1
ATOM 1283 C C . THR A 1 174 ? 36.39813 30.24605 89.52082 1.000 135.27861 174 THR A C 1
ATOM 1284 O O . THR A 1 174 ? 35.44556 29.46470 89.41807 1.000 124.61993 174 THR A O 1
ATOM 1288 N N . LYS A 1 175 ? 37.36538 30.30565 88.61301 1.000 129.79833 175 LYS A N 1
ATOM 1289 C CA . LYS A 1 175 ? 37.47874 29.34512 87.52768 1.000 123.49616 175 LYS A CA 1
ATOM 1290 C C . LYS A 1 175 ? 38.47419 28.26819 87.93334 1.000 137.23017 175 LYS A C 1
ATOM 1291 O O . LYS A 1 175 ? 39.56883 28.57841 88.41734 1.000 132.93221 175 LYS A O 1
ATOM 1297 N N . ASP A 1 176 ? 38.08167 27.01068 87.74595 1.000 146.92178 176 ASP A N 1
ATOM 1298 C CA . ASP A 1 176 ? 38.89546 25.83548 88.04144 1.000 146.79337 176 ASP A CA 1
ATOM 1299 C C . ASP A 1 176 ? 39.28108 25.72014 89.51758 1.000 126.05054 176 ASP A C 1
ATOM 1300 O O . ASP A 1 176 ? 40.47751 25.72178 89.83889 1.000 141.93462 176 ASP A O 1
ATOM 1305 N N . PRO A 1 177 ? 38.32341 25.63219 90.44776 1.000 98.83187 177 PRO A N 1
ATOM 1306 C CA . PRO A 1 177 ? 38.66998 25.19233 91.80758 1.000 98.50319 177 PRO A CA 1
ATOM 1307 C C . PRO A 1 177 ? 38.88839 23.68694 91.78773 1.000 108.23049 177 PRO A C 1
ATOM 1308 O O . PRO A 1 177 ? 38.04438 22.93836 91.28818 1.000 131.34310 177 PRO A O 1
ATOM 1312 N N . HIS A 1 178 ? 40.00880 23.23675 92.34394 1.000 96.84046 178 HIS A N 1
ATOM 1313 C CA . HIS A 1 178 ? 40.38881 21.84604 92.13190 1.000 106.37273 178 HIS A CA 1
ATOM 1314 C C . HIS A 1 178 ? 41.48725 21.44583 93.10392 1.000 102.73696 178 HIS A C 1
ATOM 1315 O O . HIS A 1 178 ? 42.07234 22.27720 93.80387 1.000 94.98798 178 HIS A O 1
ATOM 1322 N N . VAL A 1 179 ? 41.75171 20.14331 93.12490 1.000 91.32727 179 VAL A N 1
ATOM 1323 C CA . VAL A 1 179 ? 42.95340 19.55877 93.70069 1.000 107.70588 179 VAL A CA 1
ATOM 1324 C C . VAL A 1 179 ? 43.43534 18.47099 92.75149 1.000 114.06222 179 VAL A C 1
ATOM 1325 O O . VAL A 1 179 ? 42.62826 17.78100 92.11644 1.000 122.70720 179 VAL A O 1
ATOM 1329 N N . ASP A 1 180 ? 44.75311 18.34086 92.63359 1.000 97.50353 180 ASP A N 1
ATOM 1330 C CA . ASP A 1 180 ? 45.35424 17.24225 91.89296 1.000 98.38549 180 ASP A CA 1
ATOM 1331 C C . ASP A 1 180 ? 45.41277 16.02164 92.80078 1.000 99.62569 180 ASP A C 1
ATOM 1332 O O . ASP A 1 180 ? 45.99189 16.07937 93.89109 1.000 96.71957 180 ASP A O 1
ATOM 1337 N N . CYS A 1 181 ? 44.82051 14.91981 92.35596 1.000 96.79158 181 CYS A N 1
ATOM 1338 C CA . CYS A 1 181 ? 44.71136 13.72087 93.17224 1.000 93.16490 181 CYS A CA 1
ATOM 1339 C C . CYS A 1 181 ? 45.73600 12.67903 92.74531 1.000 92.02052 181 CYS A C 1
ATOM 1340 O O . CYS A 1 181 ? 45.96815 12.46665 91.54931 1.000 109.11994 181 CYS A O 1
ATOM 1343 N N . TYR A 1 182 ? 46.34649 12.03705 93.74141 1.000 91.67455 182 TYR A N 1
ATOM 1344 C CA . TYR A 1 182 ? 47.31984 10.96854 93.54298 1.000 99.83985 182 TYR A CA 1
ATOM 1345 C C . TYR A 1 182 ? 46.88361 9.79349 94.40815 1.000 98.74193 182 TYR A C 1
ATOM 1346 O O . TYR A 1 182 ? 46.90564 9.88699 95.63985 1.000 105.70880 182 TYR A O 1
ATOM 1355 N N . THR A 1 183 ? 46.47696 8.69712 93.77682 1.000 102.42681 183 THR A N 1
ATOM 1356 C CA . THR A 1 183 ? 46.09954 7.48700 94.49442 1.000 102.24150 183 THR A CA 1
ATOM 1357 C C . THR A 1 183 ? 47.21048 6.45327 94.38323 1.000 103.19132 183 THR A C 1
ATOM 1358 O O . THR A 1 183 ? 47.82777 6.30204 93.32640 1.000 104.33869 183 THR A O 1
ATOM 1362 N N . MET A 1 184 ? 47.45504 5.74010 95.48368 1.000 109.78851 184 MET A N 1
ATOM 1363 C CA . MET A 1 184 ? 48.54617 4.77144 95.51727 1.000 109.63909 184 MET A CA 1
ATOM 1364 C C . MET A 1 184 ? 48.29391 3.60841 94.56526 1.000 114.00301 184 MET A C 1
ATOM 1365 O O . MET A 1 184 ? 49.22511 3.12053 93.91017 1.000 122.75200 184 MET A O 1
ATOM 1370 N N . SER A 1 185 ? 47.04210 3.15051 94.47783 1.000 116.65285 185 SER A N 1
ATOM 1371 C CA . SER A 1 185 ? 46.71935 2.03242 93.59669 1.000 116.68380 185 SER A CA 1
ATOM 1372 C C . SER A 1 185 ? 47.03584 2.36365 92.14468 1.000 123.68661 185 SER A C 1
ATOM 1373 O O . SER A 1 185 ? 47.61912 1.54385 91.42535 1.000 135.56264 185 SER A O 1
ATOM 1376 N N . SER A 1 186 ? 46.65945 3.56218 91.69555 1.000 122.29173 186 SER A N 1
ATOM 1377 C CA . SER A 1 186 ? 46.97786 3.98133 90.33673 1.000 124.33235 186 SER A CA 1
ATOM 1378 C C . SER A 1 186 ? 48.47065 4.21301 90.13656 1.000 123.41423 186 SER A C 1
ATOM 1379 O O . SER A 1 186 ? 48.93751 4.19975 88.99307 1.000 128.20300 186 SER A O 1
ATOM 1382 N N . ILE A 1 187 ? 49.22689 4.43470 91.21336 1.000 118.16043 187 ILE A N 1
ATOM 1383 C CA . ILE A 1 187 ? 50.67941 4.48916 91.08728 1.000 118.81430 187 ILE A CA 1
ATOM 1384 C C . ILE A 1 187 ? 51.24159 3.09283 90.85973 1.000 121.21985 187 ILE A C 1
ATOM 1385 O O . ILE A 1 187 ? 52.11023 2.88911 90.00150 1.000 122.47109 187 ILE A O 1
ATOM 1390 N N . LYS A 1 188 ? 50.74196 2.10685 91.61033 1.000 127.51896 188 LYS A N 1
ATOM 1391 C CA . LYS A 1 188 ? 51.22168 0.73677 91.45730 1.000 133.59390 188 LYS A CA 1
ATOM 1392 C C . LYS A 1 188 ? 50.76071 0.11620 90.14288 1.000 144.61837 188 LYS A C 1
ATOM 1393 O O . LYS A 1 188 ? 51.41649 -0.79606 89.62706 1.000 158.48723 188 LYS A O 1
ATOM 1399 N N . SER A 1 189 ? 49.64832 0.58966 89.58383 1.000 141.42128 189 SER A N 1
ATOM 1400 C CA . SER A 1 189 ? 49.13437 0.01486 88.34652 1.000 134.29763 189 SER A CA 1
ATOM 1401 C C . SER A 1 189 ? 49.65433 0.75154 87.11575 1.000 133.90259 189 SER A C 1
ATOM 1402 O O . SER A 1 189 ? 50.14344 0.12051 86.17358 1.000 145.09156 189 SER A O 1
ATOM 1405 N N . LYS A 1 190 ? 49.55815 2.08313 87.10969 1.000 124.19067 190 LYS A N 1
ATOM 1406 C CA . LYS A 1 190 ? 49.98895 2.85004 85.94627 1.000 119.61775 190 LYS A CA 1
ATOM 1407 C C . LYS A 1 190 ? 51.49897 3.06215 85.93158 1.000 122.50685 190 LYS A C 1
ATOM 1408 O O . LYS A 1 190 ? 52.11758 3.04025 84.86164 1.000 143.40168 190 LYS A O 1
ATOM 1414 N N . LEU A 1 191 ? 52.11207 3.27143 87.10000 1.000 124.16547 191 LEU A N 1
ATOM 1415 C CA . LEU A 1 191 ? 53.55350 3.46484 87.17722 1.000 130.24184 191 LEU A CA 1
ATOM 1416 C C . LEU A 1 191 ? 54.30635 2.27829 87.75607 1.000 135.00488 191 LEU A C 1
ATOM 1417 O O . LEU A 1 191 ? 55.53106 2.21924 87.61041 1.000 132.01826 191 LEU A O 1
ATOM 1422 N N . GLY A 1 192 ? 53.61824 1.34377 88.40172 1.000 131.76775 192 GLY A N 1
ATOM 1423 C CA . GLY A 1 192 ? 54.28791 0.18774 88.96946 1.000 130.82768 192 GLY A CA 1
ATOM 1424 C C . GLY A 1 192 ? 55.21435 0.51859 90.11753 1.000 131.29952 192 GLY A C 1
ATOM 1425 O O . GLY A 1 192 ? 56.32159 -0.02900 90.19240 1.000 133.94771 192 GLY A O 1
ATOM 1426 N N . LEU A 1 193 ? 54.79406 1.40694 91.01445 1.000 130.31399 193 LEU A N 1
ATOM 1427 C CA . LEU A 1 193 ? 55.62248 1.84312 92.13402 1.000 122.14560 193 LEU A CA 1
ATOM 1428 C C . LEU A 1 193 ? 54.91246 1.50675 93.43831 1.000 131.12694 193 LEU A C 1
ATOM 1429 O O . LEU A 1 193 ? 53.86129 2.07986 93.74572 1.000 126.73044 193 LEU A O 1
ATOM 1434 N N . ASP A 1 194 ? 55.48689 0.57759 94.19665 1.000 141.79453 194 ASP A N 1
ATOM 1435 C CA . ASP A 1 194 ? 55.02411 0.27194 95.53872 1.000 137.10338 194 ASP A CA 1
ATOM 1436 C C . ASP A 1 194 ? 55.57993 1.30306 96.51887 1.000 127.42155 194 ASP A C 1
ATOM 1437 O O . ASP A 1 194 ? 56.36063 2.18712 96.15362 1.000 118.90635 194 ASP A O 1
ATOM 1442 N N . ARG A 1 195 ? 55.16100 1.19053 97.78217 1.000 132.63752 195 ARG A N 1
ATOM 1443 C CA . ARG A 1 195 ? 55.62103 2.14147 98.79012 1.000 124.35810 195 ARG A CA 1
ATOM 1444 C C . ARG A 1 195 ? 57.13015 2.05506 98.98569 1.000 118.73156 195 ARG A C 1
ATOM 1445 O O . ARG A 1 195 ? 57.81062 3.08396 99.07967 1.000 108.77211 195 ARG A O 1
ATOM 1453 N N . ASP A 1 196 ? 57.67360 0.83635 99.04085 1.000 129.80554 196 ASP A N 1
ATOM 1454 C CA . ASP A 1 196 ? 59.11754 0.68080 99.19193 1.000 146.15811 196 ASP A CA 1
ATOM 1455 C C . ASP A 1 196 ? 59.86084 1.25563 97.99167 1.000 137.69972 196 ASP A C 1
ATOM 1456 O O . ASP A 1 196 ? 60.94603 1.83156 98.14014 1.000 126.42752 196 ASP A O 1
ATOM 1461 N N . ALA A 1 197 ? 59.29408 1.10027 96.79192 1.000 131.74759 197 ALA A N 1
ATOM 1462 C CA . ALA A 1 197 ? 59.89960 1.69564 95.60635 1.000 130.58621 197 ALA A CA 1
ATOM 1463 C C . ALA A 1 197 ? 59.96546 3.21276 95.73121 1.000 131.81082 197 ALA A C 1
ATOM 1464 O O . ALA A 1 197 ? 60.97967 3.82897 95.38077 1.000 133.35630 197 ALA A O 1
ATOM 1466 N N . LEU A 1 198 ? 58.89334 3.83257 96.23397 1.000 127.45758 198 LEU A N 1
ATOM 1467 C CA . LEU A 1 198 ? 58.91159 5.27454 96.45871 1.000 124.88832 198 LEU A CA 1
ATOM 1468 C C . LEU A 1 198 ? 59.94681 5.65245 97.50865 1.000 124.74359 198 LEU A C 1
ATOM 1469 O O . LEU A 1 198 ? 60.61822 6.68300 97.38433 1.000 130.12240 198 LEU A O 1
ATOM 1474 N N . VAL A 1 199 ? 60.08010 4.83975 98.55869 1.000 114.59723 199 VAL A N 1
ATOM 1475 C CA . VAL A 1 199 ? 61.07173 5.12256 99.59285 1.000 115.61748 199 VAL A CA 1
ATOM 1476 C C . VAL A 1 199 ? 62.47579 5.11454 99.00002 1.000 130.49145 199 VAL A C 1
ATOM 1477 O O . VAL A 1 199 ? 63.25640 6.05087 99.20209 1.000 132.70655 199 VAL A O 1
ATOM 1481 N N . GLY A 1 200 ? 62.82171 4.05131 98.26842 1.000 128.65699 200 GLY A N 1
ATOM 1482 C CA . GLY A 1 200 ? 64.14417 3.98264 97.66141 1.000 140.78378 200 GLY A CA 1
ATOM 1483 C C . GLY A 1 200 ? 64.38709 5.10019 96.66493 1.000 137.39827 200 GLY A C 1
ATOM 1484 O O . GLY A 1 200 ? 65.48938 5.65944 96.59222 1.000 148.77357 200 GLY A O 1
ATOM 1485 N N . LEU A 1 201 ? 63.35855 5.44201 95.88448 1.000 121.56892 201 LEU A N 1
ATOM 1486 C CA . LEU A 1 201 ? 63.45369 6.58993 94.99145 1.000 113.57569 201 LEU A CA 1
ATOM 1487 C C . LEU A 1 201 ? 63.78754 7.85200 95.77373 1.000 110.62411 201 LEU A C 1
ATOM 1488 O O . LEU A 1 201 ? 64.63345 8.65045 95.35391 1.000 132.48482 201 LEU A O 1
ATOM 1493 N N . ALA A 1 202 ? 63.13135 8.04410 96.91980 1.000 105.25120 202 ALA A N 1
ATOM 1494 C CA . ALA A 1 202 ? 63.45986 9.16522 97.79121 1.000 111.55282 202 ALA A CA 1
ATOM 1495 C C . ALA A 1 202 ? 64.87373 9.05443 98.34274 1.000 107.34530 202 ALA A C 1
ATOM 1496 O O . ALA A 1 202 ? 65.49646 10.07270 98.66101 1.000 118.29630 202 ALA A O 1
ATOM 1498 N N . ILE A 1 203 ? 65.40041 7.83556 98.45649 1.000 123.05262 203 ILE A N 1
ATOM 1499 C CA . ILE A 1 203 ? 66.75811 7.65743 98.96072 1.000 138.80154 203 ILE A CA 1
ATOM 1500 C C . ILE A 1 203 ? 67.76630 8.17818 97.95022 1.000 148.32658 203 ILE A C 1
ATOM 1501 O O . ILE A 1 203 ? 68.60437 9.03173 98.26359 1.000 150.73718 203 ILE A O 1
ATOM 1506 N N . LEU A 1 204 ? 67.70276 7.66534 96.72062 1.000 148.56340 204 LEU A N 1
ATOM 1507 C CA . LEU A 1 204 ? 68.69311 8.06896 95.72939 1.000 134.95496 204 LEU A CA 1
ATOM 1508 C C . LEU A 1 204 ? 68.48362 9.50814 95.27092 1.000 153.97740 204 LEU A C 1
ATOM 1509 O O . LEU A 1 204 ? 69.45916 10.21890 95.00289 1.000 161.24089 204 LEU A O 1
ATOM 1514 N N . LEU A 1 205 ? 67.23004 9.95617 95.17891 1.000 149.12357 205 LEU A N 1
ATOM 1515 C CA . LEU A 1 205 ? 66.94369 11.33285 94.79224 1.000 141.34240 205 LEU A CA 1
ATOM 1516 C C . LEU A 1 205 ? 67.03324 12.32160 95.95036 1.000 154.48673 205 LEU A C 1
ATOM 1517 O O . LEU A 1 205 ? 67.11742 13.52938 95.70342 1.000 164.56843 205 LEU A O 1
ATOM 1522 N N . GLY A 1 206 ? 67.00195 11.85674 97.19110 1.000 151.93256 206 GLY A N 1
ATOM 1523 C CA . GLY A 1 206 ? 67.07165 12.81531 98.28647 1.000 154.33465 206 GLY A CA 1
ATOM 1524 C C . GLY A 1 206 ? 65.70309 13.27235 98.75348 1.000 149.07717 206 GLY A C 1
ATOM 1525 O O . GLY A 1 206 ? 64.74176 13.34342 97.99122 1.000 153.38711 206 GLY A O 1
ATOM 1526 N N . CYS A 1 207 ? 65.62058 13.59765 100.04490 1.000 137.98081 207 CYS A N 1
ATOM 1527 C CA . CYS A 1 207 ? 64.37290 13.94750 100.71865 1.000 141.31568 207 CYS A CA 1
ATOM 1528 C C . CYS A 1 207 ? 64.52041 15.29748 101.41102 1.000 156.01952 207 CYS A C 1
ATOM 1529 O O . CYS A 1 207 ? 65.53742 15.98418 101.27845 1.000 143.26014 207 CYS A O 1
ATOM 1532 N N . ASP A 1 208 ? 63.47135 15.68956 102.14316 1.000 174.08030 208 ASP A N 1
ATOM 1533 C CA . ASP A 1 208 ? 63.57548 16.84852 103.02554 1.000 188.63401 208 ASP A CA 1
ATOM 1534 C C . ASP A 1 208 ? 64.73156 16.70230 104.00321 1.000 205.41169 208 ASP A C 1
ATOM 1535 O O . ASP A 1 208 ? 65.29491 17.70485 104.45710 1.000 218.63417 208 ASP A O 1
ATOM 1540 N N . TYR A 1 209 ? 65.09622 15.46498 104.34179 1.000 197.35079 209 TYR A N 1
ATOM 1541 C CA . TYR A 1 209 ? 66.25445 15.23262 105.19341 1.000 177.76028 209 TYR A CA 1
ATOM 1542 C C . TYR A 1 209 ? 67.55818 15.29527 104.40838 1.000 176.01935 209 TYR A C 1
ATOM 1543 O O . TYR A 1 209 ? 68.57723 15.74586 104.94403 1.000 190.80376 209 TYR A O 1
ATOM 1552 N N . LEU A 1 210 ? 67.54794 14.86019 103.15308 1.000 176.42264 210 LEU A N 1
ATOM 1553 C CA . LEU A 1 210 ? 68.75158 14.84328 102.32073 1.000 202.69361 210 LEU A CA 1
ATOM 1554 C C . LEU A 1 210 ? 68.51782 15.62989 101.04117 1.000 233.35361 210 LEU A C 1
ATOM 1555 O O . LEU A 1 210 ? 67.83406 15.12984 100.12843 1.000 229.67395 210 LEU A O 1
ATOM 1560 N N . PRO A 1 211 ? 69.06228 16.84187 100.90668 1.000 268.42682 211 PRO A N 1
ATOM 1561 C CA . PRO A 1 211 ? 68.77763 17.64580 99.70810 1.000 274.09613 211 PRO A CA 1
ATOM 1562 C C . PRO A 1 211 ? 69.47853 17.13822 98.46015 1.000 269.84273 211 PRO A C 1
ATOM 1563 O O . PRO A 1 211 ? 69.12123 17.56299 97.35377 1.000 281.97752 211 PRO A O 1
ATOM 1567 N N . LYS A 1 212 ? 70.45582 16.24765 98.60522 1.000 254.02267 212 LYS A N 1
ATOM 1568 C CA . LYS A 1 212 ? 71.27348 15.80111 97.48626 1.000 249.27305 212 LYS A CA 1
ATOM 1569 C C . LYS A 1 212 ? 70.50172 14.81916 96.61122 1.000 249.61035 212 LYS A C 1
ATOM 1570 O O . LYS A 1 212 ? 69.88912 13.86954 97.10759 1.000 241.46842 212 LYS A O 1
ATOM 1576 N N . GLY A 1 213 ? 70.49738 15.08196 95.31028 1.000 260.39508 213 GLY A N 1
ATOM 1577 C CA . GLY A 1 213 ? 69.89895 14.18507 94.34392 1.000 256.64103 213 GLY A CA 1
ATOM 1578 C C . GLY A 1 213 ? 70.97169 13.34072 93.69293 1.000 250.31465 213 GLY A C 1
ATOM 1579 O O . GLY A 1 213 ? 70.70215 12.24679 93.19009 1.000 254.79443 213 GLY A O 1
ATOM 1580 N N . VAL A 1 214 ? 72.19907 13.84715 93.71095 1.000 236.54203 214 VAL A N 1
ATOM 1581 C CA . VAL A 1 214 ? 73.33780 13.16326 93.12195 1.000 215.57408 214 VAL A CA 1
ATOM 1582 C C . VAL A 1 214 ? 73.80370 12.07273 94.09831 1.000 206.38059 214 VAL A C 1
ATOM 1583 O O . VAL A 1 214 ? 73.40559 12.08066 95.26311 1.000 201.81235 214 VAL A O 1
ATOM 1587 N N . PRO A 1 215 ? 74.64515 11.12603 93.63922 1.000 209.40555 215 PRO A N 1
ATOM 1588 C CA . PRO A 1 215 ? 75.22880 10.95484 92.30215 1.000 198.84282 215 PRO A CA 1
ATOM 1589 C C . PRO A 1 215 ? 74.24057 10.37071 91.30445 1.000 190.57926 215 PRO A C 1
ATOM 1590 O O . PRO A 1 215 ? 74.36732 10.65963 90.11479 1.000 174.22068 215 PRO A O 1
ATOM 1594 N N . GLY A 1 216 ? 73.29317 9.55824 91.77117 1.000 189.91013 216 GLY A N 1
ATOM 1595 C CA . GLY A 1 216 ? 72.27551 9.01114 90.89352 1.000 190.29910 216 GLY A CA 1
ATOM 1596 C C . GLY A 1 216 ? 71.55659 10.11869 90.14938 1.000 202.85155 216 GLY A C 1
ATOM 1597 O O . GLY A 1 216 ? 71.08277 11.07642 90.76644 1.000 192.61153 216 GLY A O 1
ATOM 1598 N N . VAL A 1 217 ? 71.46797 10.00897 88.82317 1.000 231.47055 217 VAL A N 1
ATOM 1599 C CA . VAL A 1 217 ? 70.82420 11.06648 88.05081 1.000 236.50887 217 VAL A CA 1
ATOM 1600 C C . VAL A 1 217 ? 69.31062 11.02237 88.22009 1.000 218.79015 217 VAL A C 1
ATOM 1601 O O . VAL A 1 217 ? 68.63918 12.05975 88.14268 1.000 224.43447 217 VAL A O 1
ATOM 1605 N N . GLY A 1 218 ? 68.74783 9.84271 88.47623 1.000 192.44430 218 GLY A N 1
ATOM 1606 C CA . GLY A 1 218 ? 67.32228 9.68833 88.64774 1.000 173.28082 218 GLY A CA 1
ATOM 1607 C C . GLY A 1 218 ? 66.57739 9.35940 87.37074 1.000 161.48376 218 GLY A C 1
ATOM 1608 O O . GLY A 1 218 ? 65.49996 8.75838 87.42717 1.000 145.22802 218 GLY A O 1
ATOM 1609 N N . LYS A 1 219 ? 67.12406 9.75050 86.21835 1.000 173.68431 219 LYS A N 1
ATOM 1610 C CA . LYS A 1 219 ? 66.50097 9.40293 84.94766 1.000 182.64403 219 LYS A CA 1
ATOM 1611 C C . LYS A 1 219 ? 66.61552 7.91084 84.66493 1.000 178.36539 219 LYS A C 1
ATOM 1612 O O . LYS A 1 219 ? 65.73868 7.33371 84.01185 1.000 175.13120 219 LYS A O 1
ATOM 1618 N N . GLU A 1 220 ? 67.68041 7.27434 85.14940 1.000 184.80625 220 GLU A N 1
ATOM 1619 C CA . GLU A 1 220 ? 67.89557 5.84547 84.97070 1.000 186.61021 220 GLU A CA 1
ATOM 1620 C C . GLU A 1 220 ? 67.39796 5.01940 86.14870 1.000 172.96170 220 GLU A C 1
ATOM 1621 O O . GLU A 1 220 ? 67.31538 3.79024 86.03490 1.000 159.14954 220 GLU A O 1
ATOM 1627 N N . GLN A 1 221 ? 67.07727 5.65964 87.27532 1.000 172.00311 221 GLN A N 1
ATOM 1628 C CA . GLN A 1 221 ? 66.52162 4.92771 88.40843 1.000 168.34177 221 GLN A CA 1
ATOM 1629 C C . GLN A 1 221 ? 65.18782 4.28950 88.04076 1.000 161.23044 221 GLN A C 1
ATOM 1630 O O . GLN A 1 221 ? 64.90206 3.14961 88.43352 1.000 160.03479 221 GLN A O 1
ATOM 1636 N N . ALA A 1 222 ? 64.36165 5.00972 87.27606 1.000 164.38140 222 ALA A N 1
ATOM 1637 C CA . ALA A 1 222 ? 63.14399 4.41548 86.74015 1.000 161.10135 222 ALA A CA 1
ATOM 1638 C C . ALA A 1 222 ? 63.46170 3.22127 85.85242 1.000 181.19722 222 ALA A C 1
ATOM 1639 O O . ALA A 1 222 ? 62.70333 2.24500 85.83027 1.000 183.61635 222 ALA A O 1
ATOM 1641 N N . LEU A 1 223 ? 64.57747 3.27771 85.11844 1.000 191.58048 223 LEU A N 1
ATOM 1642 C CA . LEU A 1 223 ? 65.00240 2.12642 84.32968 1.000 196.43245 223 LEU A CA 1
ATOM 1643 C C . LEU A 1 223 ? 65.38472 0.95073 85.21963 1.000 190.45159 223 LEU A C 1
ATOM 1644 O O . LEU A 1 223 ? 65.15339 -0.20304 84.84442 1.000 193.52163 223 LEU A O 1
ATOM 1649 N N . LYS A 1 224 ? 65.97296 1.21572 86.39057 1.000 177.32381 224 LYS A N 1
ATOM 1650 C CA . LYS A 1 224 ? 66.23822 0.13493 87.33828 1.000 169.07507 224 LYS A CA 1
ATOM 1651 C C . LYS A 1 224 ? 64.93772 -0.47438 87.84417 1.000 161.65689 224 LYS A C 1
ATOM 1652 O O . LYS A 1 224 ? 64.81678 -1.70267 87.96890 1.000 151.05147 224 LYS A O 1
ATOM 1658 N N . LEU A 1 225 ? 63.95368 0.37708 88.14618 1.000 164.47989 225 LEU A N 1
ATOM 1659 C CA . LEU A 1 225 ? 62.64537 -0.11439 88.56348 1.000 163.16460 225 LEU A CA 1
ATOM 1660 C C . LEU A 1 225 ? 61.99817 -0.95479 87.46922 1.000 173.06387 225 LEU A C 1
ATOM 1661 O O . LEU A 1 225 ? 61.30278 -1.93531 87.75883 1.000 170.38504 225 LEU A O 1
ATOM 1666 N N . ILE A 1 226 ? 62.20462 -0.57901 86.20422 1.000 173.02084 226 ILE A N 1
ATOM 1667 C CA . ILE A 1 226 ? 61.75240 -1.42292 85.10305 1.000 172.21161 226 ILE A CA 1
ATOM 1668 C C . ILE A 1 226 ? 62.53473 -2.73050 85.08153 1.000 174.46169 226 ILE A C 1
ATOM 1669 O O . ILE A 1 226 ? 61.98867 -3.78469 84.72860 1.000 172.79381 226 ILE A O 1
ATOM 1674 N N . GLN A 1 227 ? 63.81195 -2.69308 85.47045 1.000 184.62263 227 GLN A N 1
ATOM 1675 C CA . GLN A 1 227 ? 64.62272 -3.90620 85.48404 1.000 180.50048 227 GLN A CA 1
ATOM 1676 C C . GLN A 1 227 ? 64.07037 -4.92163 86.47686 1.000 166.85540 227 GLN A C 1
ATOM 1677 O O . GLN A 1 227 ? 63.66215 -6.02451 86.09547 1.000 147.63537 227 GLN A O 1
ATOM 1683 N N . ILE A 1 228 ? 64.04518 -4.56904 87.76037 1.000 170.59962 228 ILE A N 1
ATOM 1684 C CA . ILE A 1 228 ? 63.62888 -5.50078 88.80514 1.000 172.64820 228 ILE A CA 1
ATOM 1685 C C . ILE A 1 228 ? 62.15203 -5.28894 89.10882 1.000 175.43753 228 ILE A C 1
ATOM 1686 O O . ILE A 1 228 ? 61.70079 -4.15131 89.29358 1.000 183.60556 228 ILE A O 1
ATOM 1691 N N . LEU A 1 229 ? 61.39714 -6.38937 89.15938 1.000 166.13087 229 LEU A N 1
ATOM 1692 C CA . LEU A 1 229 ? 59.97308 -6.34627 89.45385 1.000 170.54385 229 LEU A CA 1
ATOM 1693 C C . LEU A 1 229 ? 59.61730 -6.86583 90.83956 1.000 177.43818 229 LEU A C 1
ATOM 1694 O O . LEU A 1 229 ? 58.52178 -6.56928 91.32693 1.000 175.52685 229 LEU A O 1
ATOM 1699 N N . LYS A 1 230 ? 60.50389 -7.63155 91.47914 1.000 185.55289 230 LYS A N 1
ATOM 1700 C CA . LYS A 1 230 ? 60.15892 -8.31402 92.72339 1.000 184.36241 230 LYS A CA 1
ATOM 1701 C C . LYS A 1 230 ? 60.31839 -7.39963 93.93636 1.000 177.56127 230 LYS A C 1
ATOM 1702 O O . LYS A 1 230 ? 59.35611 -7.15094 94.67092 1.000 165.96147 230 LYS A O 1
ATOM 1708 N N . GLY A 1 231 ? 61.52884 -6.88878 94.15948 1.000 176.43178 231 GLY A N 1
ATOM 1709 C CA . GLY A 1 231 ? 61.82059 -6.13264 95.35970 1.000 164.64114 231 GLY A CA 1
ATOM 1710 C C . GLY A 1 231 ? 62.67205 -4.91975 95.04324 1.000 149.69854 231 GLY A C 1
ATOM 1711 O O . GLY A 1 231 ? 63.26476 -4.81264 93.96841 1.000 142.89917 231 GLY A O 1
ATOM 1712 N N . GLN A 1 232 ? 62.71785 -3.99392 96.00249 1.000 150.01986 232 GLN A N 1
ATOM 1713 C CA . GLN A 1 232 ? 63.42337 -2.73644 95.78225 1.000 157.60292 232 GLN A CA 1
ATOM 1714 C C . GLN A 1 232 ? 64.45972 -2.44173 96.86253 1.000 143.38059 232 GLN A C 1
ATOM 1715 O O . GLN A 1 232 ? 65.63918 -2.24833 96.55412 1.000 142.33138 232 GLN A O 1
ATOM 1721 N N . SER A 1 233 ? 64.03677 -2.40689 98.12708 1.000 152.13949 233 SER A N 1
ATOM 1722 C CA . SER A 1 233 ? 64.96497 -2.05285 99.19786 1.000 156.52699 233 SER A CA 1
ATOM 1723 C C . SER A 1 233 ? 65.94107 -3.18700 99.50019 1.000 168.99866 233 SER A C 1
ATOM 1724 O O . SER A 1 233 ? 67.11955 -2.93791 99.79397 1.000 181.78305 233 SER A O 1
ATOM 1727 N N . LEU A 1 234 ? 65.47864 -4.43872 99.41053 1.000 172.03465 234 LEU A N 1
ATOM 1728 C CA . LEU A 1 234 ? 66.36463 -5.57374 99.65594 1.000 179.22798 234 LEU A CA 1
ATOM 1729 C C . LEU A 1 234 ? 67.53256 -5.57043 98.67627 1.000 179.69525 234 LEU A C 1
ATOM 1730 O O . LEU A 1 234 ? 68.67368 -5.89201 99.04544 1.000 186.02668 234 LEU A O 1
ATOM 1735 N N . LEU A 1 235 ? 67.26833 -5.19923 97.41887 1.000 178.48114 235 LEU A N 1
ATOM 1736 C CA . LEU A 1 235 ? 68.35301 -5.12085 96.45196 1.000 186.19429 235 LEU A CA 1
ATOM 1737 C C . LEU A 1 235 ? 69.33122 -4.01403 96.81422 1.000 179.96035 235 LEU A C 1
ATOM 1738 O O . LEU A 1 235 ? 70.52789 -4.13044 96.52917 1.000 195.15487 235 LEU A O 1
ATOM 1743 N N . GLN A 1 236 ? 68.85345 -2.93700 97.44163 1.000 159.53793 236 GLN A N 1
ATOM 1744 C CA . GLN A 1 236 ? 69.79284 -1.95667 97.96442 1.000 156.62453 236 GLN A CA 1
ATOM 1745 C C . GLN A 1 236 ? 70.55498 -2.51926 99.15111 1.000 170.45651 236 GLN A C 1
ATOM 1746 O O . GLN A 1 236 ? 71.64007 -2.02619 99.47413 1.000 156.95915 236 GLN A O 1
ATOM 1752 N N . ARG A 1 237 ? 70.01672 -3.55895 99.78760 1.000 207.23245 237 ARG A N 1
ATOM 1753 C CA . ARG A 1 237 ? 70.68303 -4.16261 100.93366 1.000 220.76772 237 ARG A CA 1
ATOM 1754 C C . ARG A 1 237 ? 71.84082 -5.05818 100.52444 1.000 225.51861 237 ARG A C 1
ATOM 1755 O O . ARG A 1 237 ? 72.92008 -4.98300 101.12300 1.000 229.66521 237 ARG A O 1
ATOM 1763 N N . PHE A 1 238 ? 71.64112 -5.93371 99.53211 1.000 224.19560 238 PHE A N 1
ATOM 1764 C CA . PHE A 1 238 ? 72.73142 -6.85086 99.20258 1.000 231.25482 238 PHE A CA 1
ATOM 1765 C C . PHE A 1 238 ? 73.97865 -6.10075 98.74571 1.000 236.62759 238 PHE A C 1
ATOM 1766 O O . PHE A 1 238 ? 75.06668 -6.68735 98.71598 1.000 250.93704 238 PHE A O 1
ATOM 1774 N N . ASN A 1 239 ? 73.84218 -4.82042 98.38632 1.000 215.37667 239 ASN A N 1
ATOM 1775 C CA . ASN A 1 239 ? 74.99649 -4.04150 97.95426 1.000 211.47114 239 ASN A CA 1
ATOM 1776 C C . ASN A 1 239 ? 76.01812 -3.86685 99.07102 1.000 220.90363 239 ASN A C 1
ATOM 1777 O O . ASN A 1 239 ? 77.21991 -3.77158 98.79576 1.000 234.64762 239 ASN A O 1
ATOM 1782 N N . ARG A 1 240 ? 75.57027 -3.79473 100.32851 1.000 218.93567 240 ARG A N 1
ATOM 1783 C CA . ARG A 1 240 ? 76.52425 -3.71664 101.43113 1.000 226.72257 240 ARG A CA 1
ATOM 1784 C C . ARG A 1 240 ? 77.39630 -4.96577 101.48399 1.000 232.80889 240 ARG A C 1
ATOM 1785 O O . ARG A 1 240 ? 78.61000 -4.87796 101.70601 1.000 233.58601 240 ARG A O 1
ATOM 1793 N N . TRP A 1 241 ? 76.79278 -6.14074 101.27903 1.000 236.36462 241 TRP A N 1
ATOM 1794 C CA . TRP A 1 241 ? 77.57777 -7.36370 101.14918 1.000 247.21875 241 TRP A CA 1
ATOM 1795 C C . TRP A 1 241 ? 78.44528 -7.33363 99.89786 1.000 251.45770 241 TRP A C 1
ATOM 1796 O O . TRP A 1 241 ? 79.54608 -7.89647 99.89283 1.000 260.62505 241 TRP A O 1
ATOM 1807 N N . ASN A 1 242 ? 77.97403 -6.68087 98.84025 1.000 242.29640 242 ASN A N 1
ATOM 1808 C CA . ASN A 1 242 ? 78.76471 -6.49248 97.63036 1.000 239.27928 242 ASN A CA 1
ATOM 1809 C C . ASN A 1 242 ? 79.95315 -5.57363 97.90492 1.000 232.29020 242 ASN A C 1
ATOM 1810 O O . ASN A 1 242 ? 81.05112 -6.03528 98.21631 1.000 229.38979 242 ASN A O 1
ATOM 1815 N N . ASN A 1 310 ? 75.14780 -1.99804 81.22547 1.000 233.17818 310 ASN A N 1
ATOM 1816 C CA . ASN A 1 310 ? 73.78207 -2.27170 81.65565 1.000 234.94952 310 ASN A CA 1
ATOM 1817 C C . ASN A 1 310 ? 73.70670 -2.34831 83.17792 1.000 242.55408 310 ASN A C 1
ATOM 1818 O O . ASN A 1 310 ? 73.76308 -1.32440 83.86417 1.000 239.50480 310 ASN A O 1
ATOM 1823 N N . GLU A 1 311 ? 73.58033 -3.57198 83.69881 1.000 257.08099 311 GLU A N 1
ATOM 1824 C CA . GLU A 1 311 ? 73.54402 -3.76095 85.14500 1.000 260.44304 311 GLU A CA 1
ATOM 1825 C C . GLU A 1 311 ? 74.85166 -3.32514 85.79016 1.000 274.47219 311 GLU A C 1
ATOM 1826 O O . GLU A 1 311 ? 74.84909 -2.72096 86.86836 1.000 273.02238 311 GLU A O 1
ATOM 1832 N N . VAL A 1 312 ? 75.98241 -3.64636 85.15894 1.000 279.76240 312 VAL A N 1
ATOM 1833 C CA . VAL A 1 312 ? 77.26848 -3.22221 85.69969 1.000 278.53629 312 VAL A CA 1
ATOM 1834 C C . VAL A 1 312 ? 77.43435 -1.70630 85.63669 1.000 284.11566 312 VAL A C 1
ATOM 1835 O O . VAL A 1 312 ? 78.09233 -1.12049 86.50113 1.000 294.43732 312 VAL A O 1
ATOM 1839 N N . GLU A 1 313 ? 76.85510 -1.04276 84.63025 1.000 277.78542 313 GLU A N 1
ATOM 1840 C CA . GLU A 1 313 ? 77.01096 0.40731 84.51856 1.000 260.27199 313 GLU A CA 1
ATOM 1841 C C . GLU A 1 313 ? 76.11672 1.15924 85.50158 1.000 252.78555 313 GLU A C 1
ATOM 1842 O O . GLU A 1 313 ? 76.59147 2.02786 86.24972 1.000 250.13434 313 GLU A O 1
ATOM 1848 N N . ASN A 1 314 ? 74.81650 0.84402 85.51309 1.000 237.72026 314 ASN A N 1
ATOM 1849 C CA . ASN A 1 314 ? 73.94156 1.44704 86.51250 1.000 230.07950 314 ASN A CA 1
ATOM 1850 C C . ASN A 1 314 ? 74.41185 1.09516 87.91326 1.000 233.31205 314 ASN A C 1
ATOM 1851 O O . ASN A 1 314 ? 74.27558 1.90120 88.83990 1.000 227.45477 314 ASN A O 1
ATOM 1856 N N . ASN A 1 315 ? 74.95550 -0.11040 88.08258 1.000 253.49166 315 ASN A N 1
ATOM 1857 C CA . ASN A 1 315 ? 75.59609 -0.48680 89.33242 1.000 274.02375 315 ASN A CA 1
ATOM 1858 C C . ASN A 1 315 ? 76.89935 0.26794 89.55999 1.000 288.66528 315 ASN A C 1
ATOM 1859 O O . ASN A 1 315 ? 77.38301 0.29488 90.69164 1.000 294.50812 315 ASN A O 1
ATOM 1864 N N . ILE A 1 316 ? 77.49693 0.84711 88.51393 1.000 290.78338 316 ILE A N 1
ATOM 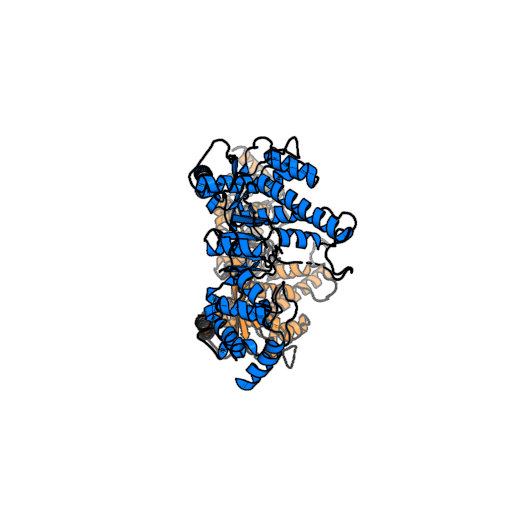1865 C CA . ILE A 1 316 ? 78.67859 1.68608 88.70649 1.000 287.24047 316 ILE A CA 1
ATOM 1866 C C . ILE A 1 316 ? 78.28086 3.05425 89.24299 1.000 272.41993 316 ILE A C 1
ATOM 1867 O O . ILE A 1 316 ? 78.90961 3.57364 90.17445 1.000 282.50186 316 ILE A O 1
ATOM 1872 N N . LYS A 1 317 ? 77.23657 3.66381 88.67297 1.000 243.44403 317 LYS A N 1
ATOM 1873 C CA . LYS A 1 317 ? 76.67518 4.85474 89.30671 1.000 220.20731 317 LYS A CA 1
ATOM 1874 C C . LYS A 1 317 ? 76.22645 4.53826 90.72926 1.000 215.76371 317 LYS A C 1
ATOM 1875 O O . LYS A 1 317 ? 76.42606 5.33876 91.65678 1.000 210.67860 317 LYS A O 1
ATOM 1881 N N . LYS A 1 318 ? 75.64172 3.35290 90.91991 1.000 222.42040 318 LYS A N 1
ATOM 1882 C CA . LYS A 1 318 ? 75.29053 2.89464 92.25635 1.000 217.25984 318 LYS A CA 1
ATOM 1883 C C . LYS A 1 318 ? 76.52065 2.74741 93.13959 1.000 216.02799 318 LYS A C 1
ATOM 1884 O O . LYS A 1 318 ? 76.42221 2.92903 94.35217 1.000 215.33461 318 LYS A O 1
ATOM 1890 N N . LYS A 1 319 ? 77.67951 2.41350 92.55981 1.000 221.68015 319 LYS A N 1
ATOM 1891 C CA . LYS A 1 319 ? 78.92178 2.40156 93.33057 1.000 226.36971 319 LYS A CA 1
ATOM 1892 C C . LYS A 1 319 ? 79.33042 3.80964 93.73468 1.000 220.66833 319 LYS A C 1
ATOM 1893 O O . LYS A 1 319 ? 79.80286 4.02741 94.85915 1.000 217.18555 319 LYS A O 1
ATOM 1899 N N . ALA A 1 320 ? 79.16750 4.77664 92.82615 1.000 221.83208 320 ALA A N 1
ATOM 1900 C CA . ALA A 1 320 ? 79.35944 6.17023 93.20641 1.000 213.95570 320 ALA A CA 1
ATOM 1901 C C . ALA A 1 320 ? 78.45664 6.54470 94.37097 1.000 196.42317 320 ALA A C 1
ATOM 1902 O O . ALA A 1 320 ? 78.81209 7.40930 95.18025 1.000 191.60043 320 ALA A O 1
ATOM 1904 N N . CYS A 1 321 ? 77.28401 5.91362 94.46837 1.000 189.17240 321 CYS A N 1
ATOM 1905 C CA . CYS A 1 321 ? 76.47946 6.04938 95.67759 1.000 183.18710 321 CYS A CA 1
ATOM 1906 C C . CYS A 1 321 ? 77.01923 5.21463 96.84033 1.000 179.90638 321 CYS A C 1
ATOM 1907 O O . CYS A 1 321 ? 76.81704 5.58274 98.00318 1.000 151.42756 321 CYS A O 1
ATOM 1910 N N . CYS A 1 322 ? 77.69786 4.09668 96.55136 1.000 203.68233 322 CYS A N 1
ATOM 1911 C CA . CYS A 1 322 ? 78.20801 3.21818 97.60279 1.000 218.07681 322 CYS A CA 1
ATOM 1912 C C . CYS A 1 322 ? 79.35690 3.84753 98.37201 1.000 230.17811 322 CYS A C 1
ATOM 1913 O O . CYS A 1 322 ? 79.50213 3.59315 99.57347 1.000 234.30767 322 CYS A O 1
ATOM 1916 N N . CYS A 1 323 ? 80.18703 4.65623 97.71020 1.000 232.29949 323 CYS A N 1
ATOM 1917 C CA . CYS A 1 323 ? 81.26819 5.32007 98.42933 1.000 229.46802 323 CYS A CA 1
ATOM 1918 C C . CYS A 1 323 ? 80.75217 6.25081 99.52111 1.000 232.44545 323 CYS A C 1
ATOM 1919 O O . CYS A 1 323 ? 81.53544 6.66296 100.38434 1.000 240.96287 323 CYS A O 1
ATOM 1922 N N . GLU A 1 324 ? 79.45653 6.57692 99.51144 1.000 218.35839 324 GLU A N 1
ATOM 1923 C CA . GLU A 1 324 ? 78.88521 7.41595 100.55929 1.000 208.94291 324 GLU A CA 1
ATOM 1924 C C . GLU A 1 324 ? 78.80083 6.66641 101.88529 1.000 224.62467 324 GLU A C 1
ATOM 1925 O O . GLU A 1 324 ? 79.01295 7.25588 102.95122 1.000 225.02458 324 GLU A O 1
ATOM 1931 N N . GLY A 1 325 ? 78.49183 5.37445 101.84248 1.000 242.93077 325 GLY A N 1
ATOM 1932 C CA . GLY A 1 325 ? 78.49409 4.54238 103.02872 1.000 252.76010 325 GLY A CA 1
ATOM 1933 C C . GLY A 1 325 ? 77.14050 4.19735 103.61342 1.000 250.46518 325 GLY A C 1
ATOM 1934 O O . GLY A 1 325 ? 77.08201 3.80999 104.78703 1.000 258.85276 325 GLY A O 1
ATOM 1935 N N . PHE A 1 326 ? 76.06607 4.30813 102.83654 1.000 236.31930 326 PHE A N 1
ATOM 1936 C CA . PHE A 1 326 ? 74.70485 4.06510 103.30480 1.000 219.12315 326 PHE A CA 1
ATOM 1937 C C . PHE A 1 326 ? 74.39196 4.77459 104.61725 1.000 213.77339 326 PHE A C 1
ATOM 1938 O O . PHE A 1 326 ? 74.10870 4.11610 105.63814 1.000 208.25713 326 PHE A O 1
ATOM 1946 N N . PRO A 1 327 ? 74.42142 6.11070 104.65685 1.000 218.53525 327 PRO A N 1
ATOM 1947 C CA . PRO A 1 327 ? 73.96924 6.83074 105.85276 1.000 220.16811 327 PRO A CA 1
ATOM 1948 C C . PRO A 1 327 ? 72.46298 7.00802 105.91890 1.000 219.33156 327 PRO A C 1
ATOM 1949 O O . PRO A 1 327 ? 71.95070 7.45404 106.95444 1.000 216.14493 327 PRO A O 1
ATOM 1953 N N . PHE A 1 328 ? 71.74833 6.68046 104.84588 1.000 224.17870 328 PHE A N 1
ATOM 1954 C CA . PHE A 1 328 ? 70.31615 6.91735 104.71489 1.000 230.35960 328 PHE A CA 1
ATOM 1955 C C . PHE A 1 328 ? 69.45386 5.79636 105.28572 1.000 221.37577 328 PHE A C 1
ATOM 1956 O O . PHE A 1 328 ? 68.22267 5.91111 105.26202 1.000 233.13228 328 PHE A O 1
ATOM 1964 N N . HIS A 1 329 ? 70.06439 4.71430 105.77685 1.000 198.07784 329 HIS A N 1
ATOM 1965 C CA . HIS A 1 329 ? 69.29255 3.62657 106.37165 1.000 177.66089 329 HIS A CA 1
ATOM 1966 C C . HIS A 1 329 ? 68.46135 4.13331 107.54407 1.000 152.73372 329 HIS A C 1
ATOM 1967 O O . HIS A 1 329 ? 67.28106 3.77781 107.69369 1.000 140.38174 329 HIS A O 1
ATOM 1974 N N . GLU A 1 330 ? 69.06901 4.97324 108.38386 1.000 146.92854 330 GLU A N 1
ATOM 1975 C CA . GLU A 1 330 ? 68.35063 5.58032 109.49601 1.000 130.95596 330 GLU A CA 1
ATOM 1976 C C . GLU A 1 330 ? 67.15098 6.37278 108.99260 1.000 125.35163 330 GLU A C 1
ATOM 1977 O O . GLU A 1 330 ? 66.09233 6.39123 109.63143 1.000 129.58008 330 GLU A O 1
ATOM 1983 N N . VAL A 1 331 ? 67.29512 7.02457 107.83866 1.000 130.98865 331 VAL A N 1
ATOM 1984 C CA . VAL A 1 331 ? 66.16965 7.73683 107.24587 1.000 135.59414 331 VAL A CA 1
ATOM 1985 C C . VAL A 1 331 ? 65.08657 6.74991 106.82770 1.000 134.59011 331 VAL A C 1
ATOM 1986 O O . VAL A 1 331 ? 63.88802 7.01818 106.98944 1.000 124.64009 331 VAL A O 1
ATOM 1990 N N . ILE A 1 332 ? 65.48994 5.59886 106.27695 1.000 135.77756 332 ILE A N 1
ATOM 1991 C CA . ILE A 1 332 ? 64.52371 4.56762 105.89856 1.000 113.11139 332 ILE A CA 1
ATO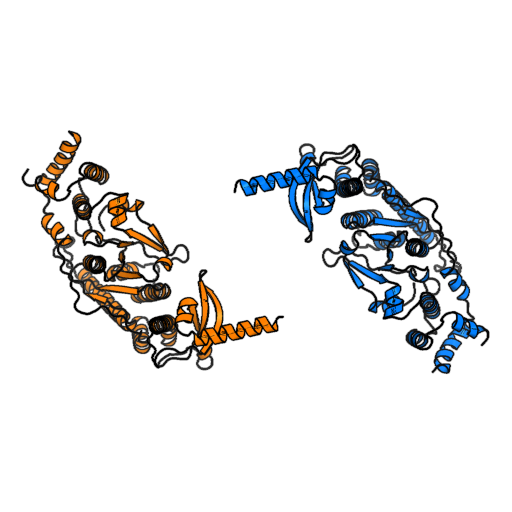M 1992 C C . ILE A 1 332 ? 63.66769 4.19411 107.09861 1.000 126.80772 332 ILE A C 1
ATOM 1993 O O . ILE A 1 332 ? 62.43008 4.24706 107.05060 1.000 117.42303 332 ILE A O 1
ATOM 1998 N N . GLN A 1 333 ? 64.31973 3.81833 108.20073 1.000 134.68690 333 GLN A N 1
ATOM 1999 C CA . GLN A 1 333 ? 63.56486 3.41401 109.37825 1.000 116.80504 333 GLN A CA 1
ATOM 2000 C C . GLN A 1 333 ? 62.78914 4.57539 109.99004 1.000 120.88550 333 GLN A C 1
ATOM 2001 O O . GLN A 1 333 ? 61.76349 4.34651 110.64171 1.000 127.49802 333 GLN A O 1
ATOM 2007 N N . GLU A 1 334 ? 63.22964 5.81613 109.76458 1.000 129.74365 334 GLU A N 1
ATOM 2008 C CA . GLU A 1 334 ? 62.40855 6.96424 110.13729 1.000 155.70363 334 GLU A CA 1
ATOM 2009 C C . GLU A 1 334 ? 61.10908 6.99806 109.34176 1.000 140.78024 334 GLU A C 1
ATOM 2010 O O . GLU A 1 334 ? 60.04276 7.29205 109.89522 1.000 119.19896 334 GLU A O 1
ATOM 2016 N N . PHE A 1 335 ? 61.17319 6.69169 108.04229 1.000 133.72821 335 PHE A N 1
ATOM 2017 C CA . PHE A 1 335 ? 59.95452 6.69220 107.23801 1.000 115.39200 335 PHE A CA 1
ATOM 2018 C C . PHE A 1 335 ? 59.04050 5.53504 107.61493 1.000 122.11940 335 PHE A C 1
ATOM 2019 O O . PHE A 1 335 ? 57.81431 5.69195 107.64888 1.000 118.13598 335 PHE A O 1
ATOM 2027 N N . LEU A 1 336 ? 59.61272 4.36744 107.91018 1.000 131.58102 336 LEU A N 1
ATOM 2028 C CA . LEU A 1 336 ? 58.77601 3.19603 108.14287 1.000 88.45768 336 LEU A CA 1
ATOM 2029 C C . LEU A 1 336 ? 58.19353 3.17189 109.55105 1.000 93.36052 336 LEU A C 1
ATOM 2030 O O . LEU A 1 336 ? 57.07606 2.67848 109.73949 1.000 95.40560 336 LEU A O 1
ATOM 2035 N N . LEU A 1 337 ? 58.91952 3.68389 110.54341 1.000 97.86323 337 LEU A N 1
ATOM 2036 C CA . LEU A 1 337 ? 58.41636 3.67659 111.91147 1.000 96.31618 337 LEU A CA 1
ATOM 2037 C C . LEU A 1 337 ? 57.20419 4.59057 112.04713 1.000 105.89745 337 LEU A C 1
ATOM 2038 O O . LEU A 1 337 ? 57.20222 5.72219 111.55291 1.000 133.88411 337 LEU A O 1
ATOM 2043 N N . ASN A 1 338 ? 56.17332 4.09443 112.72211 1.000 97.51783 338 ASN A N 1
ATOM 2044 C CA . ASN A 1 338 ? 54.97090 4.86051 113.02265 1.000 106.49457 338 ASN A CA 1
ATOM 2045 C C . ASN A 1 338 ? 54.94682 5.16004 114.51491 1.000 122.49997 338 ASN A C 1
ATOM 2046 O O . ASN A 1 338 ? 54.89442 4.23895 115.33693 1.000 132.97290 338 ASN A O 1
ATOM 2051 N N . LYS A 1 339 ? 54.98954 6.44460 114.85848 1.000 120.40046 339 LYS A N 1
ATOM 2052 C CA . LYS A 1 339 ? 54.91768 6.88655 116.24116 1.000 106.44004 339 LYS A CA 1
ATOM 2053 C C . LYS A 1 339 ? 53.61009 7.58853 116.57788 1.000 94.44208 339 LYS A C 1
ATOM 2054 O O . LYS A 1 339 ? 53.35573 7.85338 117.75814 1.000 105.34797 339 LYS A O 1
ATOM 2060 N N . ASP A 1 340 ? 52.78140 7.88958 115.58099 1.000 95.35434 340 ASP A N 1
ATOM 2061 C CA . ASP A 1 340 ? 51.55436 8.64069 115.79833 1.000 91.76215 340 ASP A CA 1
ATOM 2062 C C . ASP A 1 340 ? 50.46458 7.76811 116.41039 1.000 87.41355 340 ASP A C 1
ATOM 2063 O O . ASP A 1 340 ? 50.33647 6.58300 116.08905 1.000 87.43048 340 ASP A O 1
ATOM 2068 N N . LYS A 1 341 ? 49.67405 8.37150 117.29611 1.000 86.25520 341 LYS A N 1
ATOM 2069 C CA . LYS A 1 341 ? 48.58556 7.69129 117.98163 1.000 80.42946 341 LYS A CA 1
ATOM 2070 C C . LYS A 1 341 ? 47.41766 8.65637 118.13874 1.000 106.49264 341 LYS A C 1
ATOM 2071 O O . LYS A 1 341 ? 47.56980 9.87287 118.00036 1.000 124.20877 341 LYS A O 1
ATOM 2077 N N . LEU A 1 342 ? 46.24179 8.10011 118.42234 1.000 89.68536 342 LEU A N 1
ATOM 2078 C CA . LEU A 1 342 ? 45.03565 8.88247 118.66394 1.000 88.86419 342 LEU A CA 1
ATOM 2079 C C . LEU A 1 342 ? 44.61011 8.76016 120.12023 1.000 93.64963 342 LEU A C 1
ATOM 2080 O O . LEU A 1 342 ? 44.47881 7.64881 120.64456 1.000 93.92833 342 LEU A O 1
ATOM 2085 N N . VAL A 1 343 ? 44.39546 9.90384 120.76480 1.000 114.54578 343 VAL A N 1
ATOM 2086 C CA . VAL A 1 343 ? 44.00695 9.92822 122.17114 1.000 116.74765 343 VAL A CA 1
ATOM 2087 C C . VAL A 1 343 ? 42.49335 9.86673 122.33198 1.000 115.73939 343 VAL A C 1
ATOM 2088 O O . VAL A 1 343 ? 41.98642 9.17966 123.22166 1.000 127.96793 343 VAL A O 1
ATOM 2092 N N . LYS A 1 344 ? 41.75499 10.57615 121.48201 1.000 112.77459 344 LYS A N 1
ATOM 2093 C CA . LYS A 1 344 ? 40.30946 10.69084 121.59794 1.000 104.19824 344 LYS A CA 1
ATOM 2094 C C . LYS A 1 344 ? 39.66748 10.48379 120.23467 1.000 94.31356 344 LYS A C 1
ATOM 2095 O O . LYS A 1 344 ? 40.29313 10.70696 119.19489 1.000 117.26521 344 LYS A O 1
ATOM 2101 N N . VAL A 1 345 ? 38.40903 10.03817 120.25290 1.000 123.95037 345 VAL A N 1
ATOM 2102 C CA . VAL A 1 345 ? 37.67340 9.83954 119.01190 1.000 133.54042 345 VAL A CA 1
ATOM 2103 C C . VAL A 1 345 ? 37.51388 11.17250 118.29612 1.000 116.17143 345 VAL A C 1
ATOM 2104 O O . VAL A 1 345 ? 37.22495 12.20585 118.91348 1.000 106.28471 345 VAL A O 1
ATOM 2108 N N . ILE A 1 346 ? 37.70935 11.15277 116.98024 1.000 83.10084 346 ILE A N 1
ATOM 2109 C CA . ILE A 1 346 ? 37.54223 12.35331 116.17084 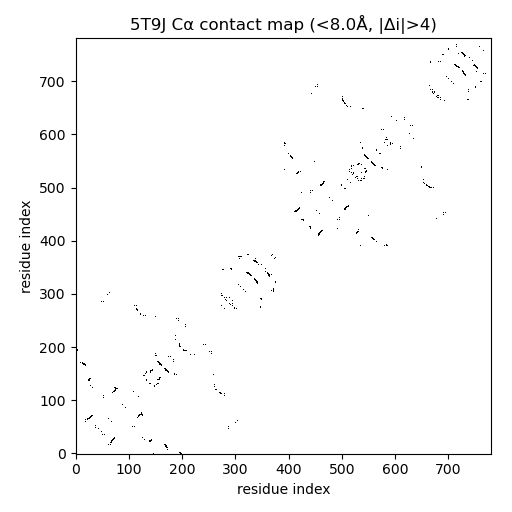1.000 76.68497 346 ILE A CA 1
ATOM 2110 C C . ILE A 1 346 ? 36.06724 12.73315 116.16003 1.000 89.55623 346 ILE A C 1
ATOM 2111 O O . ILE A 1 346 ? 35.20880 11.93267 115.77130 1.000 104.08382 346 ILE A O 1
ATOM 2116 N N . ARG A 1 347 ? 35.76576 13.95959 116.58623 1.000 99.32048 347 ARG A N 1
ATOM 2117 C CA . ARG A 1 347 ? 34.38746 14.39589 116.76033 1.000 103.13402 347 ARG A CA 1
ATOM 2118 C C . ARG A 1 347 ? 34.21467 15.81774 116.24471 1.000 94.78125 347 ARG A C 1
ATOM 2119 O O . ARG A 1 347 ? 35.12822 16.64356 116.32387 1.000 93.08033 347 ARG A O 1
ATOM 2127 N N . TYR A 1 348 ? 33.02614 16.08823 115.71191 1.000 83.91184 348 TYR A N 1
ATOM 2128 C CA . TYR A 1 348 ? 32.63903 17.40645 115.23442 1.000 66.99563 348 TYR A CA 1
ATOM 2129 C C . TYR A 1 348 ? 31.55038 17.97471 116.13417 1.000 69.57404 348 TYR A C 1
ATOM 2130 O O . TYR A 1 348 ? 30.61786 17.26292 116.52121 1.000 108.10163 348 TYR A O 1
ATOM 2139 N N . GLN A 1 349 ? 31.67263 19.25558 116.46724 1.000 73.13511 349 GLN A N 1
ATOM 2140 C CA . GLN A 1 349 ? 30.71556 19.93086 117.32702 1.000 79.04781 349 GLN A CA 1
ATOM 2141 C C . GLN A 1 349 ? 30.12348 21.13309 116.60395 1.000 93.45288 349 GLN A C 1
ATOM 2142 O O . GLN A 1 349 ? 30.67232 21.62579 115.61394 1.000 79.90509 349 GLN A O 1
ATOM 2148 N N . ARG A 1 350 ? 28.98713 21.59518 117.11404 1.000 92.07994 350 ARG A N 1
ATOM 2149 C CA . ARG A 1 350 ? 28.30601 22.72894 116.51079 1.000 70.70074 350 ARG A CA 1
ATOM 2150 C C . ARG A 1 350 ? 29.14369 23.99372 116.68890 1.000 79.10531 350 ARG A C 1
ATOM 2151 O O . ARG A 1 350 ? 29.72143 24.21080 117.75981 1.000 83.13203 350 ARG A O 1
ATOM 2159 N N . PRO A 1 351 ? 29.24515 24.83514 115.66018 1.000 71.92126 351 PRO A N 1
ATOM 2160 C CA . PRO A 1 351 ? 30.01706 26.07482 115.80297 1.000 82.19886 351 PRO A CA 1
ATOM 2161 C C . PRO A 1 351 ? 29.41529 26.97639 116.86940 1.000 69.57259 351 PRO A C 1
ATOM 2162 O O . PRO A 1 351 ? 28.19508 27.11386 116.97948 1.000 94.40250 351 PRO A O 1
ATOM 2166 N N . ASP A 1 352 ? 30.28859 27.59276 117.66155 1.000 70.42041 352 ASP A N 1
ATOM 2167 C CA . ASP A 1 352 ? 29.86498 28.48992 118.73025 1.000 75.86300 352 ASP A CA 1
ATOM 2168 C C . ASP A 1 352 ? 29.81798 29.90864 118.17748 1.000 72.34468 352 ASP A C 1
ATOM 2169 O O . ASP A 1 352 ? 30.85528 30.49285 117.84678 1.000 73.43008 352 ASP A O 1
ATOM 2174 N N . LEU A 1 353 ? 28.60721 30.45824 118.07962 1.000 73.40153 353 LEU A N 1
ATOM 2175 C CA . LEU A 1 353 ? 28.43223 31.79721 117.52905 1.000 72.92308 353 LEU A CA 1
ATOM 2176 C C . LEU A 1 353 ? 29.05576 32.85233 118.43547 1.000 74.75253 353 LEU A C 1
ATOM 2177 O O . LEU A 1 353 ? 29.73556 33.76954 117.95794 1.000 73.73041 353 LEU A O 1
ATOM 2182 N N . LEU A 1 354 ? 28.86534 32.71470 119.74891 1.000 77.72153 354 LEU A N 1
ATOM 2183 C CA . LEU A 1 354 ? 29.40105 33.68835 120.69442 1.000 79.96776 354 LEU A CA 1
ATOM 2184 C C . LEU A 1 354 ? 30.92515 33.63378 120.73714 1.000 99.91883 354 LEU A C 1
ATOM 2185 O O . LEU A 1 354 ? 31.60145 34.66169 120.59118 1.000 123.88076 354 LEU A O 1
ATOM 2190 N N . LEU A 1 355 ? 31.48332 32.43542 120.93486 1.000 78.24771 355 LEU A N 1
ATOM 2191 C CA . LEU A 1 355 ? 32.93550 32.28351 120.95552 1.000 89.38533 355 LEU A CA 1
ATOM 2192 C C . LEU A 1 355 ? 33.55745 32.71342 119.63282 1.000 103.44724 355 LEU A C 1
ATOM 2193 O O . LEU A 1 355 ? 34.66854 33.25554 119.61037 1.000 101.87180 355 LEU A O 1
ATOM 2198 N N . PHE A 1 356 ? 32.86142 32.47407 118.51745 1.000 72.22491 356 PHE A N 1
ATOM 2199 C CA . PHE A 1 356 ? 33.39597 32.88202 117.22262 1.000 71.85962 356 PHE A CA 1
ATOM 2200 C C . PHE A 1 356 ? 33.39810 34.39914 117.07992 1.000 79.06853 356 PHE A C 1
ATOM 2201 O O . PHE A 1 356 ? 34.35336 34.97392 116.54249 1.000 85.38935 356 PHE A O 1
ATOM 2209 N N . GLN A 1 357 ? 32.33701 35.06514 117.54822 1.000 72.28100 357 GLN A N 1
ATOM 2210 C CA . GLN A 1 357 ? 32.33677 36.52546 117.55457 1.000 73.54313 357 GLN A CA 1
ATOM 2211 C C . GLN A 1 357 ? 33.48745 37.06718 118.39017 1.000 95.79084 357 GLN A C 1
ATOM 2212 O O . GLN A 1 357 ? 34.18665 38.00082 117.97370 1.000 104.08104 357 GLN A O 1
ATOM 2218 N N . ARG A 1 358 ? 33.70086 36.48618 119.57239 1.000 83.77235 358 ARG A N 1
ATOM 2219 C CA . ARG A 1 358 ? 34.77361 36.94878 120.44628 1.000 86.52136 358 ARG A CA 1
ATOM 2220 C C . ARG A 1 358 ? 36.13546 36.75574 119.78895 1.000 90.63407 358 ARG A C 1
ATOM 2221 O O . ARG A 1 358 ? 36.96330 37.67669 119.75485 1.000 99.90029 358 ARG A O 1
ATOM 2229 N N . PHE A 1 359 ? 36.37207 35.56385 119.23552 1.000 87.88343 359 PHE A N 1
ATOM 2230 C CA . PHE A 1 359 ? 37.67151 35.25588 118.64772 1.000 81.70508 359 PHE A CA 1
ATOM 2231 C C . PHE A 1 359 ? 37.94656 36.12252 117.42712 1.000 77.64733 359 PHE A C 1
ATOM 2232 O O . PHE A 1 359 ? 39.01397 36.73492 117.31882 1.000 73.22368 359 PHE A O 1
ATOM 2240 N N . THR A 1 360 ? 37.00580 36.16610 116.48141 1.000 70.58656 360 THR A N 1
ATOM 2241 C CA . THR A 1 360 ? 37.22360 36.96609 115.28165 1.000 69.35615 360 THR A CA 1
ATOM 2242 C C . THR A 1 360 ? 37.33725 38.44517 115.61147 1.000 87.24832 360 THR A C 1
ATOM 2243 O O . THR A 1 360 ? 38.05135 39.18126 114.91976 1.000 104.26162 360 THR A O 1
ATOM 2247 N N . LEU A 1 361 ? 36.64733 38.89868 116.65840 1.000 83.45139 361 LEU A N 1
ATOM 2248 C CA . LEU A 1 361 ? 36.75910 40.29593 117.05674 1.000 79.45299 361 LEU A CA 1
ATOM 2249 C C . LEU A 1 361 ? 38.15592 40.60328 117.58367 1.000 82.41120 361 LEU A C 1
ATOM 2250 O O . LEU A 1 361 ? 38.83805 41.50405 117.08229 1.000 87.40878 361 LEU A O 1
ATOM 2255 N N . GLU A 1 362 ? 38.60907 39.85191 118.59212 1.000 91.86353 362 GLU A N 1
ATOM 2256 C CA . GLU A 1 362 ? 39.87793 40.19755 119.22706 1.000 97.57648 362 GLU A CA 1
ATOM 2257 C C . GLU A 1 362 ? 41.07761 39.83232 118.35881 1.000 99.66607 362 GLU A C 1
ATOM 2258 O O . GLU A 1 362 ? 42.14740 40.43526 118.50395 1.000 97.00120 362 GLU A O 1
ATOM 2264 N N . LYS A 1 363 ? 40.93053 38.86106 117.45798 1.000 96.26576 363 LYS A N 1
ATOM 2265 C CA . LYS A 1 363 ? 42.05149 38.36918 116.66499 1.000 77.28961 363 LYS A CA 1
ATOM 2266 C C . LYS A 1 363 ? 42.09837 38.94434 115.25544 1.000 76.72329 363 LYS A C 1
ATOM 2267 O O . LYS A 1 363 ? 43.18984 39.18356 114.72865 1.000 92.68817 363 LYS A O 1
ATOM 2273 N N . MET A 1 364 ? 40.94529 39.17153 114.62507 1.000 76.35518 364 MET A N 1
ATOM 2274 C CA . MET A 1 364 ? 40.89958 39.71387 113.27344 1.000 77.71237 364 MET A CA 1
ATOM 2275 C C . MET A 1 364 ? 40.13660 41.02550 113.16899 1.000 78.48273 364 MET A C 1
ATOM 2276 O O . MET A 1 364 ? 39.96287 41.52937 112.05211 1.000 84.76549 364 MET A O 1
ATOM 2281 N N . GLU A 1 365 ? 39.67103 41.58633 114.28881 1.000 85.56675 365 GLU A N 1
ATOM 2282 C CA . GLU A 1 365 ? 38.92189 42.84476 114.29122 1.000 76.24479 365 GLU A CA 1
ATOM 2283 C C . GLU A 1 365 ? 37.66926 42.74323 113.42432 1.000 77.21261 365 GLU A C 1
ATOM 2284 O O . GLU A 1 365 ? 37.33264 43.66173 112.67516 1.000 82.56563 365 GLU A O 1
ATOM 2290 N N . TRP A 1 366 ? 36.97634 41.61350 113.52429 1.000 83.41402 366 TRP A N 1
ATOM 2291 C CA . TRP A 1 366 ? 35.71982 41.43865 112.80305 1.000 78.03247 366 TRP A CA 1
ATOM 2292 C C . TRP A 1 366 ? 34.55874 41.94969 113.64225 1.000 88.16632 366 TRP A C 1
ATOM 2293 O O . TRP A 1 366 ? 34.42104 41.54769 114.80371 1.000 96.18182 366 TRP A O 1
ATOM 2304 N N . PRO A 1 367 ? 33.71588 42.82596 113.10014 1.000 84.36148 367 PRO A N 1
ATOM 2305 C CA . PRO A 1 367 ? 32.49063 43.19699 113.81258 1.000 84.33836 367 PRO A CA 1
ATOM 2306 C C . PRO A 1 367 ? 31.62414 41.97529 114.07844 1.000 80.83436 367 PRO A C 1
ATOM 2307 O O . PRO A 1 367 ? 31.60070 41.01775 113.30024 1.000 83.82162 367 PRO A O 1
ATOM 2311 N N . ASN A 1 368 ? 30.91293 42.01821 115.20707 1.000 81.26560 368 ASN A N 1
ATOM 2312 C CA . ASN A 1 368 ? 30.09419 40.88201 115.61755 1.000 87.65539 368 ASN A CA 1
ATOM 2313 C C . ASN A 1 368 ? 29.07155 40.51538 114.54843 1.000 86.06155 368 ASN A C 1
ATOM 2314 O O . ASN A 1 368 ? 28.83429 39.32979 114.28646 1.000 78.86164 368 ASN A O 1
ATOM 2319 N N . HIS A 1 369 ? 28.46349 41.51811 113.91022 1.000 76.67803 369 HIS A N 1
ATOM 2320 C CA . HIS A 1 369 ? 27.46050 41.22957 112.89064 1.000 87.34195 369 HIS A CA 1
ATOM 2321 C C . HIS A 1 369 ? 28.08890 40.56584 111.67069 1.000 81.46328 369 HIS A C 1
ATOM 2322 O O . HIS A 1 369 ? 27.48167 39.68041 111.05676 1.000 104.37042 369 HIS A O 1
ATOM 2329 N N . TYR A 1 370 ? 29.30285 40.98042 111.30294 1.000 74.29280 370 TYR A N 1
ATOM 2330 C CA . TYR A 1 370 ? 29.99153 40.34514 110.18470 1.000 73.68368 370 TYR A CA 1
ATOM 2331 C C . TYR A 1 370 ? 30.34810 38.90108 110.51343 1.000 71.88889 370 TYR A C 1
ATOM 2332 O O . TYR A 1 370 ? 30.15250 38.00058 109.68852 1.000 76.52354 370 TYR A O 1
ATOM 2341 N N . ALA A 1 371 ? 30.88702 38.66347 111.71305 1.000 61.11687 371 ALA A N 1
ATOM 2342 C CA . ALA A 1 371 ? 31.20131 37.29765 112.12164 1.000 61.63240 371 ALA A CA 1
ATOM 2343 C C . ALA A 1 371 ? 29.95560 36.42030 112.10996 1.000 69.94796 371 ALA A C 1
ATOM 2344 O O . ALA A 1 371 ? 30.00142 35.26712 111.66239 1.000 69.20097 371 ALA A O 1
ATOM 2346 N N . CYS A 1 372 ? 28.83109 36.95095 112.59753 1.000 61.73566 372 CYS A N 1
ATOM 2347 C CA . CYS A 1 372 ? 27.57875 36.20329 112.54668 1.000 84.13890 372 CYS A CA 1
ATOM 2348 C C . CYS A 1 372 ? 27.17449 35.90276 111.10876 1.000 73.16551 372 CYS A C 1
ATOM 2349 O O . CYS A 1 372 ? 26.77178 34.77592 110.78849 1.000 89.23545 372 CYS A O 1
ATOM 2352 N N . GLU A 1 373 ? 27.28032 36.90076 110.22707 1.000 72.01076 373 GLU A N 1
ATOM 2353 C CA . GLU A 1 373 ? 26.90572 36.70557 108.83007 1.000 71.44738 373 GLU A CA 1
ATOM 2354 C C . GLU A 1 373 ? 27.76804 35.63403 108.17268 1.000 71.39652 373 GLU A C 1
ATOM 2355 O O . GLU A 1 373 ? 27.27977 34.84978 107.35046 1.000 70.55785 373 GLU A O 1
ATOM 2361 N N . LYS A 1 374 ? 29.05299 35.57925 108.52837 1.000 57.52083 374 LYS A N 1
ATOM 2362 C CA . LYS A 1 374 ? 29.94408 34.58964 107.93542 1.000 55.13304 374 LYS A CA 1
ATOM 2363 C C . LYS A 1 374 ? 29.75681 33.20317 108.54051 1.000 73.56964 374 LYS A C 1
ATOM 2364 O O . LYS A 1 374 ? 30.00524 32.20070 107.86175 1.000 92.94480 374 LYS A O 1
ATOM 2370 N N . LEU A 1 375 ? 29.32764 33.12258 109.80045 1.000 66.57889 375 LEU A N 1
ATOM 2371 C CA . LEU A 1 375 ? 29.14225 31.83956 110.46590 1.000 68.65126 375 LEU A CA 1
ATOM 2372 C C . LEU A 1 375 ? 27.76845 31.22727 110.22202 1.000 75.80454 375 LEU A C 1
ATOM 2373 O O . LEU A 1 375 ? 27.58903 30.02145 110.45241 1.000 78.95859 375 LEU A O 1
ATOM 2378 N N . LEU A 1 376 ? 26.80075 32.02651 109.76266 1.000 82.44282 376 LEU A N 1
ATOM 2379 C CA . LEU A 1 376 ? 25.43661 31.53039 109.60381 1.000 84.49076 376 LEU A CA 1
ATOM 2380 C C . LEU A 1 376 ? 25.38856 30.30669 108.69698 1.000 83.64714 376 LEU A C 1
ATOM 2381 O O . LEU A 1 376 ? 24.65326 29.35288 108.97385 1.000 75.26916 376 LEU A O 1
ATOM 2386 N N . VAL A 1 377 ? 26.16341 30.31216 107.60939 1.000 80.15362 377 VAL A N 1
ATOM 2387 C CA . VAL A 1 377 ? 26.11759 29.18740 106.67978 1.000 67.70473 377 VAL A CA 1
ATOM 2388 C C . VAL A 1 377 ? 26.67133 27.92363 107.32806 1.000 86.91657 377 VAL A C 1
ATOM 2389 O O . VAL A 1 377 ? 26.19893 26.81449 107.04271 1.000 103.66533 377 VAL A O 1
ATOM 2393 N N . LEU A 1 378 ? 27.65553 28.06133 108.22068 1.000 68.64062 378 LEU A N 1
ATOM 2394 C CA . LEU A 1 378 ? 28.17486 26.89487 108.92489 1.000 61.57987 378 LEU A CA 1
ATOM 2395 C C . LEU A 1 378 ? 27.16468 26.37611 109.94103 1.000 65.71950 378 LEU A C 1
ATOM 2396 O O . LEU A 1 378 ? 27.00373 25.15802 110.10039 1.000 86.74031 378 LEU A O 1
ATOM 2401 N N . LEU A 1 379 ? 26.46790 27.28394 110.63284 1.000 56.15406 379 LEU A N 1
ATOM 2402 C CA . LEU A 1 379 ? 25.40024 26.85700 111.53417 1.000 71.98635 379 LEU A CA 1
ATOM 2403 C C . LEU A 1 379 ? 24.32351 26.08635 110.77785 1.000 74.98883 379 LEU A C 1
ATOM 2404 O O . LEU A 1 379 ? 23.95726 24.96652 111.15895 1.000 87.54064 379 LEU A O 1
ATOM 2409 N N . THR A 1 380 ? 23.80306 26.67780 109.69769 1.000 61.00654 380 THR A N 1
ATOM 2410 C CA . THR A 1 380 ? 22.75507 26.02443 108.91898 1.000 67.56836 380 THR A CA 1
ATOM 2411 C C . THR A 1 380 ? 23.21939 24.67722 108.38485 1.000 64.75806 380 THR A C 1
ATOM 2412 O O . THR A 1 380 ? 22.47032 23.69475 108.42671 1.000 71.61660 380 THR A O 1
ATOM 2416 N N . HIS A 1 381 ? 24.44913 24.61015 107.87119 1.000 60.33815 381 HIS A N 1
ATOM 2417 C CA . HIS A 1 381 ? 24.94753 23.34504 107.34245 1.000 85.48593 381 HIS A CA 1
ATOM 2418 C C . HIS A 1 381 ? 25.02810 22.28648 108.43558 1.000 94.76991 381 HIS A C 1
ATOM 2419 O O . HIS A 1 381 ? 24.59751 21.14345 108.23912 1.000 96.71137 381 HIS A O 1
ATOM 2426 N N . TYR A 1 382 ? 25.56232 22.65268 109.60420 1.000 83.21106 382 TYR A N 1
ATOM 2427 C CA . TYR A 1 382 ? 25.67328 21.68357 110.69020 1.000 90.20460 382 TYR A CA 1
ATOM 2428 C C . TYR A 1 382 ? 24.30055 21.17262 111.11178 1.000 86.39989 382 TYR A C 1
ATOM 2429 O O . TYR A 1 382 ? 24.08877 19.95880 111.24784 1.000 98.50239 382 TYR A O 1
ATOM 2438 N N . ASP A 1 383 ? 23.34950 22.08884 111.31793 1.000 71.38589 383 ASP A N 1
ATOM 2439 C CA . ASP A 1 383 ? 22.02357 21.67537 111.76871 1.000 84.18936 383 ASP A CA 1
ATOM 2440 C C . ASP A 1 383 ? 21.33046 20.80457 110.72786 1.000 88.96258 383 ASP A C 1
ATOM 2441 O O . ASP A 1 383 ? 20.70242 19.79499 111.07124 1.000 89.66003 383 ASP A O 1
ATOM 2446 N N . MET A 1 384 ? 21.43697 21.17690 109.44937 1.000 80.64766 384 MET A N 1
ATOM 2447 C CA . MET A 1 384 ? 20.84249 20.36608 108.39182 1.000 80.79104 384 MET A CA 1
ATOM 2448 C C . MET A 1 384 ? 21.46793 18.97745 108.34968 1.000 83.45570 384 MET A C 1
ATOM 2449 O O . MET A 1 384 ? 20.77279 17.98092 108.11443 1.000 95.96868 384 MET A O 1
ATOM 2454 N N . ILE A 1 385 ? 22.77899 18.88897 108.58599 1.000 93.83269 385 ILE A N 1
ATOM 2455 C CA . ILE A 1 385 ? 23.43210 17.58331 108.61612 1.000 89.10556 385 ILE A CA 1
ATOM 2456 C C . ILE A 1 385 ? 22.89522 16.74386 109.76788 1.000 82.80018 385 ILE A C 1
ATOM 2457 O O . ILE A 1 385 ? 22.59969 15.55581 109.59754 1.000 93.62251 385 ILE A O 1
ATOM 2462 N N . GLU A 1 386 ? 22.74862 17.34404 110.95367 1.000 101.23691 386 GLU A N 1
ATOM 2463 C CA . GLU A 1 386 ? 22.23329 16.59275 112.09843 1.000 94.58227 386 GLU A CA 1
ATOM 2464 C C . GLU A 1 386 ? 20.81023 16.10533 111.84656 1.000 107.03987 386 GLU A C 1
ATOM 2465 O O . GLU A 1 386 ? 20.48069 14.93988 112.10888 1.000 109.45484 386 GLU A O 1
ATOM 2471 N N . ARG A 1 387 ? 19.95118 16.98855 111.33046 1.000 103.66597 387 ARG A N 1
ATOM 2472 C CA . ARG A 1 387 ? 18.57238 16.60146 111.05058 1.000 96.99324 387 ARG A CA 1
ATOM 2473 C C . ARG A 1 387 ? 18.51388 15.49466 110.00600 1.000 96.58721 387 ARG A C 1
ATOM 2474 O O . ARG A 1 387 ? 17.70042 14.56987 110.11609 1.000 114.98047 387 ARG A O 1
ATOM 2482 N N . LYS A 1 388 ? 19.36493 15.57440 108.97982 1.000 91.23403 388 LYS A N 1
ATOM 2483 C CA . LYS A 1 388 ? 19.44220 14.48836 108.00820 1.000 99.64520 388 LYS A CA 1
ATOM 2484 C C . LYS A 1 388 ? 19.89215 13.19256 108.67106 1.000 109.92310 388 LYS A C 1
ATOM 2485 O O . LYS A 1 388 ? 19.41981 12.10652 108.31418 1.000 105.78582 388 LYS A O 1
ATOM 2491 N N . LEU A 1 389 ? 20.80587 13.28673 109.64102 1.000 117.93514 389 LEU A N 1
ATOM 2492 C CA . LEU A 1 389 ? 21.20679 12.11116 110.40403 1.000 127.50931 389 LEU A CA 1
ATOM 2493 C C . LEU A 1 389 ? 20.07566 11.58681 111.27656 1.000 126.00131 389 LEU A C 1
ATOM 2494 O O . LEU A 1 389 ? 20.12260 10.42825 111.70222 1.000 117.21478 389 LEU A O 1
ATOM 2499 N N . GLY A 1 390 ? 19.06615 12.40832 111.55119 1.000 125.58395 390 GLY A N 1
ATOM 2500 C CA . GLY A 1 390 ? 17.89383 11.97059 112.27822 1.000 127.05034 390 GLY A CA 1
ATOM 2501 C C . GLY A 1 390 ? 17.78192 12.45082 113.70637 1.000 135.01355 390 GLY A C 1
ATOM 2502 O O . GLY A 1 390 ? 16.89182 11.98334 114.42687 1.000 161.51515 390 GLY A O 1
ATOM 2503 N N . SER A 1 391 ? 18.64459 13.36236 114.14136 1.000 123.11223 391 SER A N 1
ATOM 2504 C CA . SER A 1 391 ? 18.57833 13.93522 115.47754 1.000 137.93458 391 SER A CA 1
ATOM 2505 C C . SER A 1 391 ? 18.11867 15.38224 115.37829 1.000 117.43807 391 SER A C 1
ATOM 2506 O O . SER A 1 391 ? 18.70519 16.17359 114.63133 1.000 99.32462 391 SER A O 1
ATOM 2509 N N . ARG A 1 392 ? 17.07015 15.72307 116.12547 1.000 121.61133 392 ARG A N 1
ATOM 2510 C CA . ARG A 1 392 ? 16.50477 17.06506 116.10890 1.000 105.65622 392 ARG A CA 1
ATOM 2511 C C . ARG A 1 392 ? 16.36587 17.57343 117.53497 1.000 116.08794 392 ARG A C 1
ATOM 2512 O O . ARG A 1 392 ? 15.84355 16.86670 118.40303 1.000 129.56880 392 ARG A O 1
ATOM 2520 N N . ASN A 1 393 ? 16.83664 18.79503 117.76976 1.000 127.99177 393 ASN A N 1
ATOM 2521 C CA . ASN A 1 393 ? 16.77490 19.44311 119.07095 1.000 118.96754 393 ASN A CA 1
ATOM 2522 C C . ASN A 1 393 ? 16.19240 20.84098 118.90155 1.000 121.30881 393 ASN A C 1
ATOM 2523 O O . ASN A 1 393 ? 16.08359 21.36454 117.78953 1.000 115.54189 393 ASN A O 1
ATOM 2528 N N . SER A 1 394 ? 15.80741 21.44477 120.02819 1.000 133.54823 394 SER A N 1
ATOM 2529 C CA . SER A 1 394 ? 15.21876 22.77972 119.99000 1.000 132.69717 394 SER A CA 1
ATOM 2530 C C . SER A 1 394 ? 16.24824 23.85384 119.65863 1.000 123.88219 394 SER A C 1
ATOM 2531 O O . SER A 1 394 ? 15.89126 24.89540 119.09590 1.000 134.50501 394 SER A O 1
ATOM 2534 N N . ASN A 1 395 ? 17.52065 23.62631 119.98953 1.000 121.98366 395 ASN A N 1
ATOM 2535 C CA . ASN A 1 395 ? 18.54770 24.63332 119.74591 1.000 124.38125 395 ASN A CA 1
ATOM 2536 C C . ASN A 1 395 ? 18.89134 24.80195 118.27072 1.000 107.86381 395 ASN A C 1
ATOM 2537 O O . ASN A 1 395 ? 19.56921 25.77510 117.92344 1.000 117.29478 395 ASN A O 1
ATOM 2542 N N . GLN A 1 396 ? 18.45377 23.89180 117.40518 1.000 103.80929 396 GLN A N 1
ATOM 2543 C CA . GLN A 1 396 ? 18.72389 24.01710 115.98026 1.000 92.00586 396 GLN A CA 1
ATOM 2544 C C . GLN A 1 396 ? 18.01652 25.23620 115.39843 1.000 89.08158 396 GLN A C 1
ATOM 2545 O O . GLN A 1 396 ? 16.97566 25.67466 115.89437 1.000 88.64830 396 GLN A O 1
ATOM 2551 N N . LEU A 1 397 ? 18.59498 25.78522 114.33312 1.000 75.83497 397 LEU A N 1
ATOM 2552 C CA . LEU A 1 397 ? 17.99559 26.93550 113.67380 1.000 78.18160 397 LEU A CA 1
ATOM 2553 C C . LEU A 1 397 ? 16.65731 26.55682 113.05041 1.000 72.46514 397 LEU A C 1
ATOM 2554 O O . LEU A 1 397 ? 16.46526 25.44185 112.55911 1.000 100.63598 397 LEU A O 1
ATOM 2559 N N . GLN A 1 398 ? 15.72257 27.50382 113.07603 1.000 73.33257 398 GLN A N 1
ATOM 2560 C CA . GLN A 1 398 ? 14.39689 27.27680 112.52451 1.000 82.97946 398 GLN A CA 1
ATOM 2561 C C . GLN A 1 398 ? 14.20402 28.14275 111.29098 1.000 73.09028 398 GLN A C 1
ATOM 2562 O O . GLN A 1 398 ? 14.35866 29.37041 111.37389 1.000 92.05049 398 GLN A O 1
ATOM 2568 N N . PRO A 1 399 ? 13.87996 27.56373 110.13448 1.000 72.87807 399 PRO A N 1
ATOM 2569 C CA . PRO A 1 399 ? 13.58189 28.38666 108.95539 1.000 71.29474 399 PRO A CA 1
ATOM 2570 C C . PRO A 1 399 ? 12.19178 28.99790 109.05647 1.000 90.09027 399 PRO A C 1
ATOM 2571 O O . PRO A 1 399 ? 11.21221 28.31114 109.35637 1.000 82.09054 399 PRO A O 1
ATOM 2575 N N . ILE A 1 400 ? 12.11539 30.30250 108.80644 1.000 90.60628 400 ILE A N 1
ATOM 2576 C CA . ILE A 1 400 ? 10.82290 30.96821 108.70224 1.000 80.34024 400 ILE A CA 1
ATOM 2577 C C . ILE A 1 400 ? 10.08640 30.50750 107.45102 1.000 83.81703 400 ILE A C 1
ATOM 2578 O O . ILE A 1 400 ? 8.91319 30.12109 107.50894 1.000 82.05676 400 ILE A O 1
ATOM 2583 N N . ARG A 1 401 ? 10.76728 30.52433 106.30786 1.000 82.65558 401 ARG A N 1
ATOM 2584 C CA . ARG A 1 401 ? 10.12174 30.22994 105.03828 1.000 76.73365 401 ARG A CA 1
ATOM 2585 C C . ARG A 1 401 ? 11.17572 29.96866 103.97438 1.000 80.77534 401 ARG A C 1
ATOM 2586 O O . ARG A 1 401 ? 12.35522 30.28450 104.14603 1.000 86.62691 401 ARG A O 1
ATOM 2594 N N . ILE A 1 402 ? 10.72593 29.38311 102.87091 1.000 84.23697 402 ILE A N 1
ATOM 2595 C CA . ILE A 1 402 ? 11.50610 29.31201 101.64120 1.000 73.91172 402 ILE A CA 1
ATOM 2596 C C . ILE A 1 402 ? 11.09472 30.49311 100.77216 1.000 77.31680 402 ILE A C 1
ATOM 2597 O O . ILE A 1 402 ? 9.91642 30.63890 100.42835 1.000 90.94036 402 ILE A O 1
ATOM 2602 N N . VAL A 1 403 ? 12.05901 31.33763 100.41366 1.000 72.34855 403 VAL A N 1
ATOM 2603 C CA . VAL A 1 403 ? 11.74675 32.53033 99.63007 1.000 73.73353 403 VAL A CA 1
ATOM 2604 C C . VAL A 1 403 ? 11.49195 32.16612 98.17225 1.000 80.51446 403 VAL A C 1
ATOM 2605 O O . VAL A 1 403 ? 10.42537 32.45883 97.61897 1.000 81.65676 403 VAL A O 1
ATOM 2609 N N . LYS A 1 404 ? 12.46147 31.51445 97.53500 1.000 81.85560 404 LYS A N 1
ATOM 2610 C CA . LYS A 1 404 ? 12.35259 31.14620 96.12935 1.000 83.51690 404 LYS A CA 1
ATOM 2611 C C . LYS A 1 404 ? 13.43059 30.12160 95.81732 1.000 82.41280 404 LYS A C 1
ATOM 2612 O O . LYS A 1 404 ? 14.43808 30.02326 96.52211 1.000 97.44332 404 LYS A O 1
ATOM 2618 N N . THR A 1 405 ? 13.20459 29.35699 94.75421 1.000 79.33855 405 THR A N 1
ATOM 2619 C CA . THR A 1 405 ? 14.24411 28.47266 94.24966 1.000 88.06645 405 THR A CA 1
ATOM 2620 C C . THR A 1 405 ? 15.33540 29.29070 93.57300 1.000 78.23647 405 THR A C 1
ATOM 2621 O O . THR A 1 405 ? 15.06163 30.29542 92.91099 1.000 82.74093 405 THR A O 1
ATOM 2625 N N . ARG A 1 406 ? 16.58005 28.85759 93.74403 1.000 76.19145 406 ARG A N 1
ATOM 2626 C CA . ARG A 1 406 ? 17.71543 29.52692 93.13557 1.000 86.23387 406 ARG A CA 1
ATOM 2627 C C . ARG A 1 406 ? 18.66811 28.48208 92.57951 1.000 85.00630 406 ARG A C 1
ATOM 2628 O O . ARG A 1 406 ? 18.56180 27.28936 92.87072 1.000 98.16880 406 ARG A O 1
ATOM 2636 N N . ILE A 1 407 ? 19.60529 28.94304 91.75979 1.000 78.39256 407 ILE A N 1
ATOM 2637 C CA . ILE A 1 407 ? 20.63240 28.08664 91.18373 1.000 88.24094 407 ILE A CA 1
ATOM 2638 C C . ILE A 1 407 ? 21.98824 28.69128 91.51155 1.000 101.33693 407 ILE A C 1
ATOM 2639 O O . ILE A 1 407 ? 22.19993 29.89328 91.31504 1.000 90.30941 407 ILE A O 1
ATOM 2644 N N . ARG A 1 408 ? 22.90148 27.86256 92.01363 1.000 76.72082 408 ARG A N 1
ATOM 2645 C CA . ARG A 1 408 ? 24.23396 28.31082 92.40312 1.000 74.98884 408 ARG A CA 1
ATOM 2646 C C . ARG A 1 408 ? 25.25114 27.33325 91.83510 1.000 93.87249 408 ARG A C 1
ATOM 2647 O O . ARG A 1 408 ? 25.30087 26.17235 92.25504 1.000 107.58476 408 ARG A O 1
ATOM 2655 N N . ASN A 1 409 ? 26.05097 27.80582 90.87723 1.000 80.84338 409 ASN A N 1
ATOM 2656 C CA . ASN A 1 409 ? 27.06648 26.98550 90.21682 1.000 91.00080 409 ASN A CA 1
ATOM 2657 C C . ASN A 1 409 ? 26.45618 25.70737 89.65041 1.000 95.21611 409 ASN A C 1
ATOM 2658 O O . ASN A 1 409 ? 27.02995 24.62108 89.74257 1.000 102.01402 409 ASN A O 1
ATOM 2663 N N . GLY A 1 410 ? 25.27422 25.84472 89.05627 1.000 89.45286 410 GLY A N 1
ATOM 2664 C CA . GLY A 1 410 ? 24.56573 24.72202 88.48176 1.000 93.17147 410 GLY A CA 1
ATOM 2665 C C . GLY A 1 410 ? 23.89509 23.80040 89.47306 1.000 90.80899 410 GLY A C 1
ATOM 2666 O O . GLY A 1 410 ? 23.43191 22.72538 89.07683 1.000 94.40364 410 GLY A O 1
ATOM 2667 N N . VAL A 1 411 ? 23.81122 24.18357 90.74269 1.000 87.31041 411 VAL A N 1
ATOM 2668 C CA . VAL A 1 411 ? 23.19553 23.35982 91.77434 1.000 94.07384 411 VAL A CA 1
ATOM 2669 C C . VAL A 1 411 ? 21.85989 23.97711 92.15645 1.000 96.79935 411 VAL A C 1
ATOM 2670 O O . VAL A 1 411 ? 21.75670 25.19554 92.34066 1.000 110.61321 411 VAL A O 1
ATOM 2674 N N . HIS A 1 412 ? 20.83772 23.13356 92.27086 1.000 84.16013 412 HIS A N 1
ATOM 2675 C CA . HIS A 1 412 ? 19.51580 23.58887 92.67748 1.000 88.70279 412 HIS A CA 1
ATOM 2676 C C . HIS A 1 412 ? 19.47887 23.83170 94.17936 1.000 87.19931 412 HIS A C 1
ATOM 2677 O O . HIS A 1 412 ? 19.87805 22.97121 94.97040 1.000 92.02214 412 HIS A O 1
ATOM 2684 N N . CYS A 1 413 ? 18.99098 25.00780 94.56475 1.000 86.63133 413 CYS A N 1
ATOM 2685 C CA . CYS A 1 413 ? 19.04832 25.47714 95.93789 1.000 76.33018 413 CYS A CA 1
ATOM 2686 C C . CYS A 1 413 ? 17.75380 26.19910 96.28080 1.000 84.53637 413 CYS A C 1
ATOM 2687 O O . CYS A 1 413 ? 16.94997 26.53599 95.40902 1.000 98.77017 413 CYS A O 1
ATOM 2690 N N . PHE A 1 414 ? 17.56728 26.44205 97.57303 1.000 82.58727 414 PHE A N 1
ATOM 2691 C CA . PHE A 1 414 ? 16.49684 27.27763 98.08956 1.000 78.52369 414 PHE A CA 1
ATOM 2692 C C . PHE A 1 414 ? 17.10210 28.49805 98.76526 1.000 76.12292 414 PHE A C 1
ATOM 2693 O O . PHE A 1 414 ? 18.16232 28.41040 99.39792 1.000 78.87456 414 PHE A O 1
ATOM 2701 N N . GLU A 1 415 ? 16.42762 29.63523 98.62113 1.000 66.21822 415 GLU A N 1
ATOM 2702 C CA . GLU A 1 415 ? 16.73988 30.82944 99.39773 1.000 64.14152 415 GLU A CA 1
ATOM 2703 C C . GLU A 1 415 ? 15.93397 30.75670 100.68837 1.000 68.49880 415 GLU A C 1
ATOM 2704 O O . GLU A 1 415 ? 14.70323 30.86222 100.66593 1.000 67.60226 415 GLU A O 1
ATOM 2710 N N . ILE A 1 416 ? 16.62315 30.57556 101.81108 1.000 77.26953 416 ILE A N 1
ATOM 2711 C CA . ILE A 1 416 ? 15.98363 30.33482 103.09780 1.000 72.86419 416 ILE A CA 1
ATOM 2712 C C . ILE A 1 416 ? 16.12150 31.57670 103.96469 1.000 85.22797 416 ILE A C 1
ATOM 2713 O O . ILE A 1 416 ? 17.23273 32.08211 104.17154 1.000 90.81918 416 ILE A O 1
ATOM 2718 N N . GLU A 1 417 ? 14.98933 32.06407 104.46490 1.000 76.02081 417 GLU A N 1
ATOM 2719 C CA . GLU A 1 417 ? 14.95770 33.07706 105.50753 1.000 83.40091 417 GLU A CA 1
ATOM 2720 C C . GLU A 1 417 ? 14.87297 32.37135 106.85181 1.000 75.70340 417 GLU A C 1
ATOM 2721 O O . GLU A 1 417 ? 14.00536 31.51977 107.05081 1.000 75.55470 417 GLU A O 1
ATOM 2727 N N . TRP A 1 418 ? 15.77686 32.70904 107.76292 1.000 75.54941 418 TRP A N 1
ATOM 2728 C CA . TRP A 1 418 ? 15.86036 32.03578 109.04941 1.000 91.52726 418 TRP A CA 1
ATOM 2729 C C . TRP A 1 418 ? 15.38602 32.94728 110.17415 1.000 80.64788 418 TRP A C 1
ATOM 2730 O O . TRP A 1 418 ? 15.28592 34.17044 110.02390 1.000 83.03721 418 TRP A O 1
ATOM 2741 N N . GLU A 1 419 ? 15.09078 32.32302 111.31236 1.000 68.57877 419 GLU A N 1
ATOM 2742 C CA . GLU A 1 419 ? 14.75787 33.04148 112.53105 1.000 85.73769 419 GLU A CA 1
ATOM 2743 C C . GLU A 1 419 ? 16.04171 33.37168 113.28239 1.000 83.55852 419 GLU A C 1
ATOM 2744 O O . GLU A 1 419 ? 16.99701 32.59059 113.27035 1.000 79.99341 419 GLU A O 1
ATOM 2750 N N . LYS A 1 420 ? 16.05833 34.53166 113.92852 1.000 87.98095 420 LYS A N 1
ATOM 2751 C CA . LYS A 1 420 ? 17.26561 35.02916 114.57560 1.000 82.88135 420 LYS A CA 1
ATOM 2752 C C . LYS A 1 420 ? 17.70963 34.10808 115.70544 1.000 97.93402 420 LYS A C 1
ATOM 2753 O O . LYS A 1 420 ? 16.96947 33.93703 116.68606 1.000 118.56262 420 LYS A O 1
ATOM 2759 N N . PRO A 1 421 ? 18.88903 33.50198 115.61431 1.000 83.20419 421 PRO A N 1
ATOM 2760 C CA . PRO A 1 421 ? 19.36821 32.64507 116.70184 1.000 85.16453 421 PRO A CA 1
ATOM 2761 C C . PRO A 1 421 ? 19.83462 33.47109 117.88956 1.000 99.49938 421 PRO A C 1
ATOM 2762 O O . PRO A 1 421 ? 19.96942 34.69557 117.83132 1.000 93.65790 421 PRO A O 1
ATOM 2766 N N . GLU A 1 422 ? 20.08362 32.76418 118.98714 1.000 102.16389 422 GLU A N 1
ATOM 2767 C CA . GLU A 1 422 ? 20.58190 33.40248 120.19470 1.000 97.81845 422 GLU A CA 1
ATOM 2768 C C . GLU A 1 422 ? 22.00352 33.90648 119.98131 1.000 93.69483 422 GLU A C 1
ATOM 2769 O O . GLU A 1 422 ? 22.82721 33.24173 119.34565 1.000 82.52099 422 GLU A O 1
ATOM 2775 N N . HIS A 1 423 ? 22.27959 35.09785 120.51303 1.000 99.88706 423 HIS A N 1
ATOM 2776 C CA . HIS A 1 423 ? 23.57918 35.76043 120.44011 1.000 81.67442 423 HIS A CA 1
ATOM 2777 C C . HIS A 1 423 ? 23.95897 36.16327 119.01987 1.000 78.27308 423 HIS A C 1
ATOM 2778 O O . HIS A 1 423 ? 25.14324 36.35646 118.72922 1.000 97.95490 423 HIS A O 1
ATOM 2785 N N . TYR A 1 424 ? 22.98636 36.29595 118.12163 1.000 95.06140 424 TYR A N 1
ATOM 2786 C CA . TYR A 1 424 ? 23.24656 36.75998 116.76520 1.000 81.62533 424 TYR A CA 1
ATOM 2787 C C . TYR A 1 424 ? 23.17747 38.28145 116.72305 1.000 86.61119 424 TYR A C 1
ATOM 2788 O O . TYR A 1 424 ? 22.20263 38.87847 117.19156 1.000 109.87250 424 TYR A O 1
ATOM 2797 N N . ALA A 1 425 ? 24.20966 38.90219 116.15873 1.000 91.52563 425 ALA A N 1
ATOM 2798 C CA . ALA A 1 425 ? 24.30525 40.35369 116.07295 1.000 71.21760 425 ALA A CA 1
ATOM 2799 C C . ALA A 1 425 ? 23.89316 40.82430 114.68441 1.000 92.35894 425 ALA A C 1
ATOM 2800 O O . ALA A 1 425 ? 24.32372 40.25545 113.67564 1.000 89.12020 425 ALA A O 1
ATOM 2802 N N . MET A 1 426 ? 23.06317 41.86177 114.63712 1.000 102.00002 426 MET A N 1
ATOM 2803 C CA . MET A 1 426 ? 22.59243 42.43474 113.38547 1.000 104.85130 426 MET A CA 1
ATOM 2804 C C . MET A 1 426 ? 23.27598 43.76977 113.12405 1.000 90.66927 426 MET A C 1
ATOM 2805 O O . MET A 1 426 ? 23.46429 44.57449 114.04237 1.000 90.79211 426 MET A O 1
ATOM 2810 N N . GLU A 1 427 ? 23.65057 43.99547 111.86429 1.000 101.98903 427 GLU A N 1
ATOM 2811 C CA . GLU A 1 427 ? 24.18402 45.29368 111.46768 1.000 110.85084 427 GLU A CA 1
ATOM 2812 C C . GLU A 1 427 ? 23.08096 46.34608 111.43448 1.000 123.90962 427 GLU A C 1
ATOM 2813 O O . GLU A 1 427 ? 23.21174 47.41878 112.03599 1.000 119.71922 427 GLU A O 1
ATOM 2819 N N . ASP A 1 428 ? 21.98544 46.05545 110.73440 1.000 132.48259 428 ASP A N 1
ATOM 2820 C CA . ASP A 1 428 ? 20.86091 46.97626 110.62220 1.000 139.44018 428 ASP A CA 1
ATOM 2821 C C . ASP A 1 428 ? 19.91127 46.75509 111.79374 1.000 155.11743 428 ASP A C 1
ATOM 2822 O O . ASP A 1 428 ? 19.39995 45.64474 111.98782 1.000 163.47138 428 ASP A O 1
ATOM 2827 N N . LYS A 1 429 ? 19.64397 47.82855 112.54154 1.000 167.87527 429 LYS A N 1
ATOM 2828 C CA . LYS A 1 429 ? 18.80984 47.72732 113.73451 1.000 169.60157 429 LYS A CA 1
ATOM 2829 C C . LYS A 1 429 ? 17.37710 47.35152 113.38037 1.000 155.81898 429 LYS A C 1
ATOM 2830 O O . LYS A 1 429 ? 16.77241 46.49892 114.04049 1.000 159.58619 429 LYS A O 1
ATOM 2836 N N . GLN A 1 430 ? 16.81460 47.98413 112.35385 1.000 138.50294 430 GLN A N 1
ATOM 2837 C CA . GLN A 1 430 ? 15.41247 47.78928 112.00794 1.000 140.81915 430 GLN A CA 1
ATOM 2838 C C . GLN A 1 430 ? 15.17629 46.62151 111.05643 1.000 136.33372 430 GLN A C 1
ATOM 2839 O O . GLN A 1 430 ? 14.12399 45.97670 111.14118 1.000 126.22521 430 GLN A O 1
ATOM 2845 N N . HIS A 1 431 ? 16.11689 46.33285 110.15496 1.000 127.53570 431 HIS A N 1
ATOM 2846 C CA . HIS A 1 431 ? 15.91018 45.33909 109.10835 1.000 107.34506 431 HIS A CA 1
ATOM 2847 C C . HIS A 1 431 ? 16.81249 44.11076 109.21643 1.000 112.11957 431 HIS A C 1
ATOM 2848 O O . HIS A 1 431 ? 16.73589 43.22428 108.35255 1.000 129.31616 431 HIS A O 1
ATOM 2855 N N . GLY A 1 432 ? 17.65900 44.01358 110.24598 1.000 105.36333 432 GLY A N 1
ATOM 2856 C CA . GLY A 1 432 ? 18.55472 42.86890 110.32487 1.000 84.16942 432 GLY A CA 1
ATOM 2857 C C . GLY A 1 432 ? 17.81912 41.54403 110.25224 1.000 117.29026 432 GLY A C 1
ATOM 2858 O O . GLY A 1 432 ? 18.33454 40.56414 109.68780 1.000 124.89210 432 GLY A O 1
ATOM 2859 N N . GLU A 1 433 ? 16.60328 41.49103 110.80945 1.000 120.46741 433 GLU A N 1
ATOM 2860 C CA . GLU A 1 433 ? 15.83519 40.25278 110.79094 1.000 112.55639 433 GLU A CA 1
ATOM 2861 C C . GLU A 1 433 ? 15.36352 39.91670 109.38408 1.000 113.85325 433 GLU A C 1
ATOM 2862 O O . GLU A 1 433 ? 15.15111 38.73978 109.07087 1.000 124.91647 433 GLU A O 1
ATOM 2868 N N . PHE A 1 434 ? 15.19078 40.92710 108.52675 1.000 102.61344 434 PHE A N 1
ATOM 2869 C CA . PHE A 1 434 ? 15.03049 40.65035 107.10298 1.000 93.87419 434 PHE A CA 1
ATOM 2870 C C . PHE A 1 434 ? 16.34028 40.15847 106.50405 1.000 84.94303 434 PHE A C 1
ATOM 2871 O O . PHE A 1 434 ? 16.34373 39.30750 105.60627 1.000 97.56918 434 PHE A O 1
ATOM 2879 N N . ALA A 1 435 ? 17.46490 40.69039 106.99434 1.000 78.81694 435 ALA A N 1
ATOM 2880 C CA . ALA A 1 435 ? 18.76686 40.37094 106.41875 1.000 74.94621 435 ALA A CA 1
ATOM 2881 C C . ALA A 1 435 ? 19.15974 38.91312 106.63209 1.000 89.59508 435 ALA A C 1
ATOM 2882 O O . ALA A 1 435 ? 19.90669 38.35986 105.81678 1.000 92.79730 435 ALA A O 1
ATOM 2884 N N . LEU A 1 436 ? 18.69176 38.27472 107.70750 1.000 100.72836 436 LEU A N 1
ATOM 2885 C CA . LEU A 1 436 ? 19.05348 36.86893 107.90598 1.000 91.48617 436 LEU A CA 1
ATOM 2886 C C . LEU A 1 436 ? 18.58205 35.94486 106.78229 1.000 82.22231 436 LEU A C 1
ATOM 2887 O O . LEU A 1 436 ? 17.41842 35.52971 106.76212 1.000 93.59467 436 LEU A O 1
ATOM 2892 N N . LEU A 1 437 ? 19.48556 35.59590 105.86238 1.000 99.11184 437 LEU A N 1
ATOM 2893 C CA . LEU A 1 437 ? 19.14600 34.82091 104.67480 1.000 69.18678 437 LEU A CA 1
ATOM 2894 C C . LEU A 1 437 ? 20.32904 33.95839 104.25438 1.000 75.33356 437 LEU A C 1
ATOM 2895 O O . LEU A 1 437 ? 21.48630 34.35308 104.40988 1.000 71.56646 437 LEU A O 1
ATOM 2900 N N . THR A 1 438 ? 20.02659 32.78048 103.69934 1.000 69.94717 438 THR A N 1
ATOM 2901 C CA . THR A 1 438 ? 21.04111 31.87366 103.16580 1.000 55.14827 438 THR A CA 1
ATOM 2902 C C . THR A 1 438 ? 20.51932 31.23732 101.88454 1.000 74.94143 438 THR A C 1
ATOM 2903 O O . THR A 1 438 ? 19.37319 31.44913 101.48058 1.000 81.55588 438 THR A O 1
ATOM 2907 N N . ILE A 1 439 ? 21.37824 30.44467 101.24507 1.000 80.35604 439 ILE A N 1
ATOM 2908 C CA . ILE A 1 439 ? 21.04534 29.70559 100.03071 1.000 72.49962 439 ILE A CA 1
ATOM 2909 C C . ILE A 1 439 ? 21.60833 28.30163 100.20784 1.000 76.17825 439 ILE A C 1
ATOM 2910 O O . ILE A 1 439 ? 22.83092 28.12294 100.24111 1.000 99.54901 439 ILE A O 1
ATOM 2915 N N . GLU A 1 440 ? 20.72815 27.30832 100.31692 1.000 70.28007 440 GLU A N 1
ATOM 2916 C CA . GLU A 1 440 ? 21.11934 25.95233 100.68060 1.000 74.04501 440 GLU A CA 1
ATOM 2917 C C . GLU A 1 440 ? 20.73433 24.96774 99.58629 1.000 80.71732 440 GLU A C 1
ATOM 2918 O O . GLU A 1 440 ? 19.74645 25.16554 98.87951 1.000 75.64758 440 GLU A O 1
ATOM 2924 N N . GLU A 1 441 ? 21.50378 23.88618 99.47008 1.000 79.25836 441 GLU A N 1
ATOM 2925 C CA . GLU A 1 441 ? 21.19149 22.86514 98.47763 1.000 77.54354 441 GLU A CA 1
ATOM 2926 C C . GLU A 1 441 ? 19.82079 22.25111 98.74466 1.000 87.79440 441 GLU A C 1
ATOM 2927 O O . GLU A 1 441 ? 19.47342 21.93094 99.88815 1.000 84.47340 441 GLU A O 1
ATOM 2933 N N . GLU A 1 442 ? 19.04760 22.07689 97.66534 1.000 88.55444 442 GLU A N 1
ATOM 2934 C CA . GLU A 1 442 ? 17.69141 21.54902 97.78667 1.000 87.36029 442 GLU A CA 1
ATOM 2935 C C . GLU A 1 442 ? 17.67808 20.18394 98.46096 1.000 87.72620 442 GLU A C 1
ATOM 2936 O O . GLU A 1 442 ? 16.81091 19.90898 99.29754 1.000 84.19071 442 GLU A O 1
ATOM 2942 N N . SER A 1 443 ? 18.61693 19.30927 98.09556 1.000 104.66816 443 SER A N 1
ATOM 2943 C CA . SER A 1 443 ? 18.63855 17.95834 98.64826 1.000 90.80011 443 SER A CA 1
ATOM 2944 C C . SER A 1 443 ? 18.78357 17.98659 100.16666 1.000 90.25040 443 SER A C 1
ATOM 2945 O O . SER A 1 443 ? 17.93779 17.45646 100.90024 1.000 106.95762 443 SER A O 1
ATOM 2948 N N . LEU A 1 444 ? 19.85013 18.62053 100.65756 1.000 89.74058 444 LEU A N 1
ATOM 2949 C CA . LEU A 1 444 ? 20.10122 18.63354 102.09445 1.000 86.55545 444 LEU A CA 1
ATOM 2950 C C . LEU A 1 444 ? 18.99860 19.37053 102.84317 1.000 80.05281 444 LEU A C 1
ATOM 2951 O O . LEU A 1 444 ? 18.56948 18.93314 103.91935 1.000 86.43172 444 LEU A O 1
ATOM 2956 N N . PHE A 1 445 ? 18.50549 20.47914 102.28440 1.000 74.67932 445 PHE A N 1
ATOM 2957 C CA . PHE A 1 445 ? 17.46129 21.21108 102.99388 1.000 81.09198 445 PHE A CA 1
ATOM 2958 C C . PHE A 1 445 ? 16.17215 20.40499 103.05992 1.000 90.54562 445 PHE A C 1
ATOM 2959 O O . PHE A 1 445 ? 15.45947 20.45380 104.06609 1.000 90.43638 445 PHE A O 1
ATOM 2967 N N . GLU A 1 446 ? 15.84291 19.67523 101.99257 1.000 97.97215 446 GLU A N 1
ATOM 2968 C CA . GLU A 1 446 ? 14.66402 18.81722 102.03356 1.000 101.06200 446 GLU A CA 1
ATOM 2969 C C . GLU A 1 446 ? 14.84524 17.70476 103.05477 1.000 105.01965 446 GLU A C 1
ATOM 2970 O O . GLU A 1 446 ? 13.89777 17.33901 103.76066 1.000 99.37781 446 GLU A O 1
ATOM 2976 N N . ALA A 1 447 ? 16.05842 17.15380 103.14848 1.000 102.43338 447 ALA A N 1
ATOM 2977 C CA . ALA A 1 447 ? 16.31928 16.14178 104.16475 1.000 100.75719 447 ALA A CA 1
ATOM 2978 C C . ALA A 1 447 ? 16.17192 16.70670 105.57230 1.000 103.36962 447 ALA A C 1
ATOM 2979 O O . ALA A 1 447 ? 15.78419 15.97827 106.49374 1.000 110.96430 447 ALA A O 1
ATOM 2981 N N . ALA A 1 448 ? 16.46758 17.99606 105.76103 1.000 96.46231 448 ALA A N 1
ATOM 2982 C CA . ALA A 1 448 ? 16.40638 18.57803 107.10007 1.000 84.32673 448 ALA A CA 1
ATOM 2983 C C . ALA A 1 448 ? 14.99129 19.01677 107.47401 1.000 113.78673 448 ALA A C 1
ATOM 2984 O O . ALA A 1 448 ? 14.48878 18.66239 108.54598 1.000 115.56958 448 ALA A O 1
ATOM 2986 N N . TYR A 1 449 ? 14.33451 19.79273 106.60790 1.000 102.94936 449 TYR A N 1
ATOM 2987 C CA . TYR A 1 449 ? 13.02796 20.38986 106.88892 1.000 98.31226 449 TYR A CA 1
ATOM 2988 C C . TYR A 1 449 ? 12.02049 19.98973 105.80903 1.000 113.82629 449 TYR A C 1
ATOM 2989 O O . TYR A 1 449 ? 11.56024 20.82446 105.00539 1.000 124.86508 449 TYR A O 1
ATOM 2998 N N . PRO A 1 450 ? 11.63379 18.70858 105.78561 1.000 121.95422 450 PRO A N 1
ATOM 2999 C CA . PRO A 1 450 ? 10.68817 18.24485 104.75981 1.000 111.83110 450 PRO A CA 1
ATOM 3000 C C . PRO A 1 450 ? 9.33651 18.91942 104.85488 1.000 112.94439 450 PRO A C 1
ATOM 3001 O O . PRO A 1 450 ? 8.62508 19.00348 103.84761 1.000 116.50186 450 PRO A O 1
ATOM 3005 N N . GLU A 1 451 ? 8.94893 19.37983 106.04535 1.000 121.36150 451 GLU A N 1
ATOM 3006 C CA . GLU A 1 451 ? 7.67718 20.07811 106.19511 1.000 148.69797 451 GLU A CA 1
ATOM 3007 C C . GLU A 1 451 ? 7.70468 21.42062 105.47004 1.000 138.89994 451 GLU A C 1
ATOM 3008 O O . GLU A 1 451 ? 6.76267 21.76925 104.74522 1.000 158.70086 451 GLU A O 1
ATOM 3014 N N . ILE A 1 452 ? 8.78987 22.18081 105.64392 1.000 101.42151 452 ILE A N 1
ATOM 3015 C CA . ILE A 1 452 ? 8.93855 23.45377 104.94472 1.000 105.87456 452 ILE A CA 1
ATOM 3016 C C . ILE A 1 452 ? 8.94205 23.22781 103.43935 1.000 122.64851 452 ILE A C 1
ATOM 3017 O O . ILE A 1 452 ? 8.21658 23.89838 102.68676 1.000 124.64384 452 ILE A O 1
ATOM 3022 N N . VAL A 1 453 ? 9.75254 22.26873 102.97464 1.000 118.28326 453 VAL A N 1
ATOM 3023 C CA . VAL A 1 453 ? 9.75490 21.98841 101.53899 1.000 110.53200 453 VAL A CA 1
ATOM 3024 C C . VAL A 1 453 ? 8.36351 21.57516 101.06914 1.000 111.54334 453 VAL A C 1
ATOM 3025 O O . VAL A 1 453 ? 7.94007 21.92695 99.95897 1.000 112.77774 453 VAL A O 1
ATOM 3029 N N . ALA A 1 454 ? 7.60865 20.88072 101.92459 1.000 114.26526 454 ALA A N 1
ATOM 3030 C CA . ALA A 1 454 ? 6.27512 20.42463 101.54659 1.000 118.25925 454 ALA A CA 1
ATOM 3031 C C . ALA A 1 454 ? 5.31062 21.59100 101.37359 1.000 118.12956 454 ALA A C 1
ATOM 3032 O O . ALA A 1 454 ? 4.53792 21.62106 100.40817 1.000 124.25413 454 ALA A O 1
ATOM 3034 N N . VAL A 1 455 ? 5.32876 22.55793 102.29688 1.000 129.11468 455 VAL A N 1
ATOM 3035 C CA . VAL A 1 455 ? 4.41902 23.69060 102.14574 1.000 128.99101 455 VAL A CA 1
ATOM 3036 C C . VAL A 1 455 ? 4.82182 24.55122 100.95100 1.000 127.96494 455 VAL A C 1
ATOM 3037 O O . VAL A 1 455 ? 3.95294 25.09807 100.25188 1.000 144.60265 455 VAL A O 1
ATOM 3041 N N . TYR A 1 456 ? 6.12548 24.66288 100.66512 1.000 97.53395 456 TYR A N 1
ATOM 3042 C CA . TYR A 1 456 ? 6.53300 25.39161 99.46527 1.000 98.43438 456 TYR A CA 1
ATOM 3043 C C . TYR A 1 456 ? 5.99870 24.71414 98.20784 1.000 119.79845 456 TYR A C 1
ATOM 3044 O O . TYR A 1 456 ? 5.38459 25.36253 97.34886 1.000 118.96768 456 TYR A O 1
ATOM 3053 N N . GLN A 1 457 ? 6.22583 23.40285 98.08085 1.000 122.61805 457 GLN A N 1
ATOM 3054 C CA . GLN A 1 457 ? 5.71545 22.68490 96.91644 1.000 119.17273 457 GLN A CA 1
ATOM 3055 C C . GLN A 1 457 ? 4.19619 22.75798 96.83945 1.000 131.12968 457 GLN A C 1
ATOM 3056 O O . GLN A 1 457 ? 3.62742 22.71725 95.74121 1.000 133.51237 457 GLN A O 1
ATOM 3062 N N . LYS A 1 458 ? 3.52410 22.86849 97.98833 1.000 150.44266 458 LYS A N 1
ATOM 3063 C CA . LYS A 1 458 ? 2.08274 23.09081 97.97848 1.000 157.87809 458 LYS A CA 1
ATOM 3064 C C . LYS A 1 458 ? 1.74498 24.42625 97.32924 1.000 144.76113 458 LYS A C 1
ATOM 3065 O O . LYS A 1 458 ? 0.83538 24.51011 96.49652 1.000 128.58859 458 LYS A O 1
ATOM 3071 N N . GLN A 1 459 ? 2.46485 25.48889 97.70328 1.000 150.37621 459 GLN A N 1
ATOM 3072 C CA . GLN A 1 459 ? 2.22466 26.78443 97.07059 1.000 153.30618 459 GLN A CA 1
ATOM 3073 C C . GLN A 1 459 ? 2.50009 26.73463 95.56976 1.000 155.17443 459 GLN A C 1
ATOM 3074 O O . GLN A 1 459 ? 1.78907 27.37029 94.77946 1.000 156.80464 459 GLN A O 1
ATOM 3080 N N . LYS A 1 460 ? 3.51964 25.97659 95.15360 1.000 154.24625 460 LYS A N 1
ATOM 3081 C CA . LYS A 1 460 ? 3.78876 25.83709 93.72297 1.000 152.25255 460 LYS A CA 1
ATOM 3082 C C . LYS A 1 460 ? 2.65263 25.10916 93.01120 1.000 156.45713 460 LYS A C 1
ATOM 3083 O O . LYS A 1 460 ? 2.24287 25.50330 91.91009 1.000 170.12698 460 LYS A O 1
ATOM 3089 N N . LEU A 1 461 ? 2.13167 24.04209 93.62084 1.000 146.09531 461 LEU A N 1
ATOM 3090 C CA . LEU A 1 461 ? 0.95545 23.38701 93.06122 1.000 146.63061 461 LEU A CA 1
ATOM 3091 C C . LEU A 1 461 ? -0.22523 24.34696 93.00188 1.000 160.99480 461 LEU A C 1
ATOM 3092 O O . LEU A 1 461 ? -1.06578 24.24548 92.10139 1.000 161.15319 461 LEU A O 1
ATOM 3097 N N . GLU A 1 462 ? -0.29770 25.28947 93.94414 1.000 197.18964 462 GLU A N 1
ATOM 3098 C CA . GLU A 1 462 ? -1.38438 26.26139 93.94020 1.000 207.27957 462 GLU A CA 1
ATOM 3099 C C . GLU A 1 462 ? -1.24160 27.26308 92.80070 1.000 194.53649 462 GLU A C 1
ATOM 3100 O O . GLU A 1 462 ? -2.24553 27.67727 92.21060 1.000 190.88502 462 GLU A O 1
ATOM 3106 N N . ILE A 1 463 ? -0.01261 27.67848 92.47871 1.000 189.30674 463 ILE A N 1
ATOM 3107 C CA . ILE A 1 463 ? 0.14673 28.63744 91.38715 1.000 183.84008 463 ILE A CA 1
ATOM 3108 C C . ILE A 1 463 ? -0.04584 27.95381 90.03515 1.000 178.18885 463 ILE A C 1
ATOM 3109 O O . ILE A 1 463 ? -0.66887 28.51890 89.12400 1.000 177.44168 463 ILE A O 1
ATOM 3114 N N . LYS A 1 464 ? 0.44743 26.71802 89.88653 1.000 172.04888 464 LYS A N 1
ATOM 3115 C CA . LYS A 1 464 ? 0.20854 26.00287 88.63477 1.000 184.91543 464 LYS A CA 1
ATOM 3116 C C . LYS A 1 464 ? -1.26256 25.64571 88.46596 1.000 206.00600 464 LYS A C 1
ATOM 3117 O O . LYS A 1 464 ? -1.77421 25.65149 87.34106 1.000 207.61275 464 LYS A O 1
ATOM 3123 N N . GLY A 1 465 ? -1.95450 25.33146 89.56265 1.000 226.76452 465 GLY A N 1
ATOM 3124 C CA . GLY A 1 465 ? -3.38358 25.09002 89.48217 1.000 243.14610 465 GLY A CA 1
ATOM 3125 C C . GLY A 1 465 ? -4.17892 26.34916 89.21395 1.000 246.75566 465 GLY A C 1
ATOM 3126 O O . GLY A 1 465 ? -5.21692 26.30048 88.54773 1.000 261.58327 465 GLY A O 1
ATOM 3127 N N . LYS A 1 466 ? -3.71503 27.48788 89.73371 1.000 233.55571 466 LYS A N 1
ATOM 3128 C CA . LYS A 1 466 ? -4.40437 28.74820 89.48321 1.000 227.12744 466 LYS A CA 1
ATOM 3129 C C . LYS A 1 466 ? -4.24831 29.17515 88.02981 1.000 234.96661 466 LYS A C 1
ATOM 3130 O O . LYS A 1 466 ? -5.19885 29.68083 87.42101 1.000 247.91978 466 LYS A O 1
ATOM 3136 N N . LYS A 1 467 ? -3.06480 28.97864 87.45448 1.000 229.38318 467 LYS A N 1
ATOM 3137 C CA . LYS A 1 467 ? -2.89947 29.19286 86.01951 1.000 232.17068 467 LYS A CA 1
ATOM 3138 C C . LYS A 1 467 ? -2.31598 27.95477 85.34749 1.000 230.38784 467 LYS A C 1
ATOM 3139 O O . LYS A 1 467 ? -3.04924 27.13686 84.79055 1.000 229.48331 467 LYS A O 1
ATOM 3145 N N . GLY B 1 2 ? -14.54442 58.22042 51.40041 1.000 169.74322 2 GLY B N 1
ATOM 3146 C CA . GLY B 1 2 ? -14.38553 59.65274 51.23070 1.000 186.08477 2 GLY B CA 1
ATOM 3147 C C . GLY B 1 2 ? -15.55090 60.43440 51.80267 1.000 203.80135 2 GLY B C 1
ATOM 3148 O O . GLY B 1 2 ? -15.56971 61.66452 51.76958 1.000 215.49751 2 GLY B O 1
ATOM 3149 N N . VAL B 1 3 ? -16.53049 59.70287 52.33311 1.000 210.02789 3 VAL B N 1
ATOM 3150 C CA . VAL B 1 3 ? -17.71181 60.32362 52.91580 1.000 210.59015 3 VAL B CA 1
ATOM 3151 C C . VAL B 1 3 ? -17.34161 61.01167 54.22297 1.000 224.70912 3 VAL B C 1
ATOM 3152 O O . VAL B 1 3 ? -16.51619 60.51208 54.99961 1.000 225.61280 3 VAL B O 1
ATOM 3156 N N . ASN B 1 4 ? -17.95112 62.16895 54.47216 1.000 223.67431 4 ASN B N 1
ATOM 3157 C CA . ASN B 1 4 ? -17.74009 62.87842 55.72787 1.000 216.53256 4 ASN B CA 1
ATOM 3158 C C . ASN B 1 4 ? -18.36309 62.09299 56.87679 1.000 198.06906 4 ASN B C 1
ATOM 3159 O O . ASN B 1 4 ? -19.55100 61.75413 56.83567 1.000 195.12350 4 ASN B O 1
ATOM 3164 N N . ASP B 1 5 ? -17.54783 61.78935 57.88833 1.000 180.40794 5 ASP B N 1
ATOM 3165 C CA . ASP B 1 5 ? -17.91909 61.10939 59.12823 1.000 175.62604 5 ASP B CA 1
ATOM 3166 C C . ASP B 1 5 ? -18.29889 59.64787 58.92430 1.000 153.45263 5 ASP B C 1
ATOM 3167 O O . ASP B 1 5 ? -18.73950 58.99608 59.87717 1.000 153.10397 5 ASP B O 1
ATOM 3172 N N . LEU B 1 6 ? -18.13708 59.10641 57.71624 1.000 140.98836 6 LEU B N 1
ATOM 3173 C CA . LEU B 1 6 ? -18.44333 57.69648 57.49286 1.000 136.10049 6 LEU B CA 1
ATOM 3174 C C . LEU B 1 6 ? -17.40905 56.79977 58.15875 1.000 145.40053 6 LEU B C 1
ATOM 3175 O O . LEU B 1 6 ? -17.75393 55.81465 58.82654 1.000 153.11929 6 LEU B O 1
ATOM 3180 N N . TRP B 1 7 ? -16.12996 57.14404 57.99931 1.000 139.14309 7 TRP B N 1
ATOM 3181 C CA . TRP B 1 7 ? -15.06179 56.32691 58.55879 1.000 133.95497 7 TRP B CA 1
ATOM 3182 C C . TRP B 1 7 ? -15.15474 56.26117 60.07719 1.000 142.07352 7 TRP B C 1
ATOM 3183 O O . TRP B 1 7 ? -14.90778 55.20585 60.67270 1.000 149.93839 7 TRP B O 1
ATOM 3194 N N . GLN B 1 8 ? -15.53637 57.36988 60.72039 1.000 135.68707 8 GLN B N 1
ATOM 3195 C CA . GLN B 1 8 ? -15.76020 57.33820 62.16291 1.000 140.98303 8 GLN B CA 1
ATOM 3196 C C . GLN B 1 8 ? -16.86873 56.35959 62.52707 1.000 153.72801 8 GLN B C 1
ATOM 3197 O O . GLN B 1 8 ? -16.77116 55.64542 63.53163 1.000 173.95981 8 GLN B O 1
ATOM 3203 N N . ILE B 1 9 ? -17.93323 56.31547 61.72289 1.000 143.50378 9 ILE B N 1
ATOM 3204 C CA . ILE B 1 9 ? -19.03006 55.38991 61.99254 1.000 145.27151 9 ILE B CA 1
ATOM 3205 C C . ILE B 1 9 ? -18.56083 53.94784 61.85415 1.000 140.84081 9 ILE B C 1
ATOM 3206 O O . ILE B 1 9 ? -18.93197 53.07937 62.65338 1.000 157.90164 9 ILE B O 1
ATOM 3211 N N . LEU B 1 10 ? -17.72981 53.66852 60.85447 1.000 120.33320 10 LEU B N 1
ATOM 3212 C CA . LEU B 1 10 ? -17.24960 52.30920 60.63708 1.000 132.67933 10 LEU B CA 1
ATOM 3213 C C . LEU B 1 10 ? -16.00751 51.96750 61.45396 1.000 155.49091 10 LEU B C 1
ATOM 3214 O O . LEU B 1 10 ? -15.47411 50.86356 61.30068 1.000 178.73900 10 LEU B O 1
ATOM 3219 N N . GLU B 1 11 ? -15.53299 52.87500 62.30849 1.000 156.34635 11 GLU B N 1
ATOM 3220 C CA . GLU B 1 11 ? -14.33646 52.58538 63.09725 1.000 166.46548 11 GLU B CA 1
ATOM 3221 C C . GLU B 1 11 ? -14.47671 51.37201 64.01600 1.000 161.52356 11 GLU B C 1
ATOM 3222 O O . GLU B 1 11 ? -13.52594 50.57238 64.07512 1.000 163.97969 11 GLU B O 1
ATOM 3228 N N . PRO B 1 12 ? -15.57941 51.17166 64.75025 1.000 158.30550 12 PRO B N 1
ATOM 3229 C CA . PRO B 1 12 ? -15.64783 50.00948 65.65512 1.000 162.15594 12 PRO B CA 1
ATOM 3230 C C . PRO B 1 12 ? -15.58096 48.66202 64.95640 1.000 144.14949 12 PRO B C 1
ATOM 3231 O O . PRO B 1 12 ? -15.20967 47.66937 65.59592 1.000 154.16800 12 PRO B O 1
ATOM 3235 N N . VAL B 1 13 ? -15.92435 48.58918 63.67150 1.000 125.76337 13 VAL B N 1
ATOM 3236 C CA . VAL B 1 13 ? -15.93772 47.31078 62.97069 1.000 130.00169 13 VAL B CA 1
ATOM 3237 C C . VAL B 1 13 ? -14.59000 46.95646 62.34773 1.000 124.58626 13 VAL B C 1
ATOM 3238 O O . VAL B 1 13 ? -14.29457 45.76529 62.17388 1.000 125.08263 13 VAL B O 1
ATOM 3242 N N . LYS B 1 14 ? -13.75419 47.94675 62.04019 1.000 135.19455 14 LYS B N 1
ATOM 3243 C CA . LYS B 1 14 ? -12.51355 47.69094 61.31872 1.000 151.28036 14 LYS B CA 1
ATOM 3244 C C . LYS B 1 14 ? -11.63146 46.71196 62.08563 1.000 147.46758 14 LYS B C 1
ATOM 3245 O O . LYS B 1 14 ? -11.64072 46.66159 63.31892 1.000 154.79760 14 LYS B O 1
ATOM 3251 N N . GLN B 1 15 ? -10.87815 45.90879 61.33625 1.000 138.89194 15 GLN B N 1
ATOM 3252 C CA . GLN B 1 15 ? -10.03919 44.86536 61.91405 1.000 134.88267 15 GLN B CA 1
ATOM 3253 C C . GLN B 1 15 ? -8.60919 45.03832 61.42695 1.000 119.67390 15 GLN B C 1
ATOM 3254 O O . GLN B 1 15 ? -8.35876 45.04793 60.21815 1.000 122.32768 15 GLN B O 1
ATOM 3260 N N . HIS B 1 16 ? -7.67587 45.15688 62.36625 1.000 125.98268 16 HIS B N 1
ATOM 3261 C CA . HIS B 1 16 ? -6.26210 45.25612 62.02966 1.000 125.76183 16 HIS B CA 1
ATOM 3262 C C . HIS B 1 16 ? -5.77248 43.91065 61.50730 1.000 123.53945 16 HIS B C 1
ATOM 3263 O O . HIS B 1 16 ? -5.74578 42.92431 62.25031 1.000 120.12900 16 HIS B O 1
ATOM 3270 N N . ILE B 1 17 ? -5.38479 43.86222 60.23765 1.000 116.91399 17 ILE B N 1
ATOM 3271 C CA . ILE B 1 17 ? -4.97493 42.61998 59.59698 1.000 113.10252 17 ILE B CA 1
ATOM 3272 C C . ILE B 1 17 ? -3.55398 42.78315 59.06983 1.000 111.95329 17 ILE B C 1
ATOM 3273 O O . ILE B 1 17 ? -3.31723 43.60266 58.17824 1.000 87.37663 17 ILE B O 1
ATOM 3278 N N . PRO B 1 18 ? -2.57683 42.03733 59.58657 1.000 128.02261 18 PRO B N 1
ATOM 3279 C CA . PRO B 1 18 ? -1.22595 42.10384 59.01886 1.000 116.21260 18 PRO B CA 1
ATOM 3280 C C . PRO B 1 18 ? -1.21507 41.60932 57.57998 1.000 94.70107 18 PRO B C 1
ATOM 3281 O O . PRO B 1 18 ? -2.05952 40.81082 57.16782 1.000 103.90859 18 PRO B O 1
ATOM 3285 N N . LEU B 1 19 ? -0.23871 42.09743 56.80996 1.000 83.50130 19 LEU B N 1
ATOM 3286 C CA . LEU B 1 19 ? -0.19877 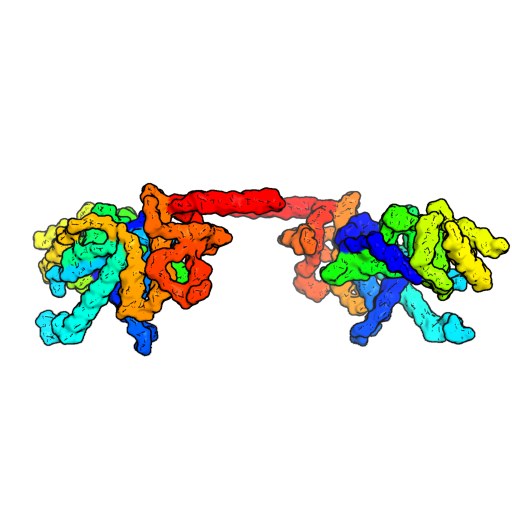41.77917 55.38586 1.000 89.59952 19 LEU B CA 1
ATOM 3287 C C . LEU B 1 19 ? 0.06136 40.29857 55.14299 1.000 96.51377 19 LEU B C 1
ATOM 3288 O O . LEU B 1 19 ? -0.37257 39.75465 54.12114 1.000 91.24506 19 LEU B O 1
ATOM 3293 N N . ARG B 1 20 ? 0.75892 39.63173 56.06455 1.000 88.06716 20 ARG B N 1
ATOM 3294 C CA . ARG B 1 20 ? 0.99122 38.19822 55.92162 1.000 109.84061 20 ARG B CA 1
ATOM 3295 C C . ARG B 1 20 ? -0.31782 37.41760 55.90153 1.000 114.97354 20 ARG B C 1
ATOM 3296 O O . ARG B 1 20 ? -0.40185 36.36215 55.26285 1.000 111.94002 20 ARG B O 1
ATOM 3304 N N . ASN B 1 21 ? -1.34948 37.92505 56.57756 1.000 115.80795 21 ASN B N 1
ATOM 3305 C CA . ASN B 1 21 ? -2.63726 37.24841 56.66627 1.000 113.22708 21 ASN B CA 1
ATOM 3306 C C . ASN B 1 21 ? -3.48743 37.40657 55.41227 1.000 101.57810 21 ASN B C 1
ATOM 3307 O O . ASN B 1 21 ? -4.58754 36.84550 55.35662 1.000 106.15374 21 ASN B O 1
ATOM 3312 N N . LEU B 1 22 ? -3.01476 38.14692 54.41367 1.000 75.90775 22 LEU B N 1
ATOM 3313 C CA . LEU B 1 22 ? -3.71657 38.28395 53.14759 1.000 81.43450 22 LEU B CA 1
ATOM 3314 C C . LEU B 1 22 ? -3.27092 37.25869 52.11060 1.000 87.08472 22 LEU B C 1
ATOM 3315 O O . LEU B 1 22 ? -3.59338 37.41352 50.92881 1.000 97.34207 22 LEU B O 1
ATOM 3320 N N . GLY B 1 23 ? -2.54983 36.21978 52.52364 1.000 85.50249 23 GLY B N 1
ATOM 3321 C CA . GLY B 1 23 ? -2.04772 35.25429 51.56054 1.000 88.38400 23 GLY B CA 1
ATOM 3322 C C . GLY B 1 23 ? -3.17502 34.50369 50.87317 1.000 98.76018 23 GLY B C 1
ATOM 3323 O O . GLY B 1 23 ? -4.17441 34.13622 51.49352 1.000 93.83206 23 GLY B O 1
ATOM 3324 N N . GLY B 1 24 ? -3.00290 34.27094 49.57476 1.000 100.00356 24 GLY B N 1
ATOM 3325 C CA . GLY B 1 24 ? -4.00341 33.60050 48.77045 1.000 93.07107 24 GLY B CA 1
ATOM 3326 C C . GLY B 1 24 ? -5.20831 34.43319 48.40276 1.000 95.02060 24 GLY B C 1
ATOM 3327 O O . GLY B 1 24 ? -6.16627 33.89054 47.84250 1.000 103.96339 24 GLY B O 1
ATOM 3328 N N . LYS B 1 25 ? -5.19430 35.72820 48.69273 1.000 102.10653 25 LYS B N 1
ATOM 3329 C CA . LYS B 1 25 ? -6.31214 36.61221 48.40903 1.000 98.87164 25 LYS B CA 1
ATOM 3330 C C . LYS B 1 25 ? -5.99783 37.49915 47.21286 1.000 96.62531 25 LYS B C 1
ATOM 3331 O O . LYS B 1 25 ? -4.83986 37.84308 46.95781 1.000 83.12052 25 LYS B O 1
ATOM 3337 N N . THR B 1 26 ? -7.04538 37.86035 46.47812 1.000 84.37064 26 THR B N 1
ATOM 3338 C CA . THR B 1 26 ? -6.94141 38.77760 45.35348 1.000 74.74431 26 THR B CA 1
ATOM 3339 C C . THR B 1 26 ? -7.59349 40.10250 45.72802 1.000 80.35318 26 THR B C 1
ATOM 3340 O O . THR B 1 26 ? -8.69996 40.13030 46.28937 1.000 99.71859 26 THR B O 1
ATOM 3344 N N . ILE B 1 27 ? -6.89810 41.19558 45.42489 1.000 71.63495 27 ILE B N 1
ATOM 3345 C CA . ILE B 1 27 ? -7.31130 42.53155 45.82571 1.000 71.55948 27 ILE B CA 1
ATOM 3346 C C . ILE B 1 27 ? -7.28578 43.44044 44.60615 1.000 80.53614 27 ILE B C 1
ATOM 3347 O O . ILE B 1 27 ? -6.31937 43.42626 43.83536 1.000 76.02926 27 ILE B O 1
ATOM 3352 N N . ALA B 1 28 ? -8.34686 44.22247 44.43128 1.000 81.25868 28 ALA B N 1
ATOM 3353 C CA . ALA B 1 28 ? -8.33767 45.31431 43.47159 1.000 71.64012 28 ALA B CA 1
ATOM 3354 C C . ALA B 1 28 ? -7.67926 46.53703 44.09590 1.000 83.94794 28 ALA B C 1
ATOM 3355 O O . ALA B 1 28 ? -7.88658 46.83819 45.27649 1.000 74.77193 28 ALA B O 1
ATOM 3357 N N . VAL B 1 29 ? -6.88484 47.24421 43.29749 1.000 83.27521 29 VAL B N 1
ATOM 3358 C CA . VAL B 1 29 ? -6.11247 48.38663 43.76805 1.000 68.09601 29 VAL B CA 1
ATOM 3359 C C . VAL B 1 29 ? -6.50818 49.61009 42.95768 1.000 71.49278 29 VAL B C 1
ATOM 3360 O O . VAL B 1 29 ? -6.53152 49.56446 41.72330 1.000 82.80744 29 VAL B O 1
ATOM 3364 N N . ASN B 1 30 ? -6.82485 50.69527 43.65419 1.000 65.63472 30 ASN B N 1
ATOM 3365 C CA . ASN B 1 30 ? -7.04696 51.99329 43.02582 1.000 71.23848 30 ASN B CA 1
ATOM 3366 C C . ASN B 1 30 ? -5.67955 52.59432 42.72908 1.000 72.28565 30 ASN B C 1
ATOM 3367 O O . ASN B 1 30 ? -5.03279 53.16103 43.61300 1.000 83.86637 30 ASN B O 1
ATOM 3372 N N . LEU B 1 31 ? -5.22868 52.45528 41.47861 1.000 63.94724 31 LEU B N 1
ATOM 3373 C CA . LEU B 1 31 ? -3.88704 52.90452 41.11583 1.000 61.70404 31 LEU B CA 1
ATOM 3374 C C . LEU B 1 31 ? -3.72914 54.40682 41.31730 1.000 66.76191 31 LEU B C 1
ATOM 3375 O O . LEU B 1 31 ? -2.66298 54.88018 41.73770 1.000 74.40234 31 LEU B O 1
ATOM 3380 N N . SER B 1 32 ? -4.78209 55.17099 41.01878 1.000 67.22082 32 SER B N 1
ATOM 3381 C CA . SER B 1 32 ? -4.71618 56.62051 41.16134 1.000 58.50681 32 SER B CA 1
ATOM 3382 C C . SER B 1 32 ? -4.37068 57.01854 42.58900 1.000 61.62130 32 SER B C 1
ATOM 3383 O O . SER B 1 32 ? -3.57622 57.93924 42.80879 1.000 84.86646 32 SER B O 1
ATOM 3386 N N . LEU B 1 33 ? -4.95997 56.33747 43.57264 1.000 63.75126 33 LEU B N 1
ATOM 3387 C CA . LEU B 1 33 ? -4.68841 56.67146 44.96650 1.000 77.95418 33 LEU B CA 1
ATOM 3388 C C . LEU B 1 33 ? -3.22333 56.44001 45.31651 1.000 80.62196 33 LEU B C 1
ATOM 3389 O O . LEU B 1 33 ? -2.62681 57.22223 46.06740 1.000 93.33921 33 LEU B O 1
ATOM 3394 N N . TRP B 1 34 ? -2.62423 55.36956 44.78613 1.000 64.00008 34 TRP B N 1
ATOM 3395 C CA . TRP B 1 34 ? -1.20438 55.13388 45.03331 1.000 63.82245 34 TRP B CA 1
ATOM 3396 C C . TRP B 1 34 ? -0.34495 56.20391 44.37505 1.000 75.00926 34 TRP B C 1
ATOM 3397 O O . TRP B 1 34 ? 0.62277 56.69018 44.97566 1.000 79.43187 34 TRP B O 1
ATOM 3408 N N . VAL B 1 35 ? -0.69277 56.59673 43.14799 1.000 68.06545 35 VAL B N 1
ATOM 3409 C CA . VAL B 1 35 ? 0.10061 57.60348 42.44944 1.000 66.84984 35 VAL B CA 1
ATOM 3410 C C . VAL B 1 35 ? 0.01997 58.94639 43.16650 1.000 66.71910 35 VAL B C 1
ATOM 3411 O O . VAL B 1 35 ? 1.03698 59.62432 43.35731 1.000 85.68171 35 VAL B O 1
ATOM 3415 N N . CYS B 1 36 ? -1.18359 59.34828 43.58344 1.000 72.70903 36 CYS B N 1
ATOM 3416 C CA . CYS B 1 36 ? -1.33096 60.59578 44.32819 1.000 74.29929 36 CYS B CA 1
ATOM 3417 C C . CYS B 1 36 ? -0.60428 60.53004 45.66341 1.000 77.20275 36 CYS B C 1
ATOM 3418 O O . CYS B 1 36 ? 0.06793 61.48933 46.06200 1.000 80.85185 36 CYS B O 1
ATOM 3421 N N . GLU B 1 37 ? -0.73778 59.40612 46.37053 1.000 76.51298 37 GLU B N 1
ATOM 3422 C CA . GLU B 1 37 ? -0.04660 59.23274 47.64336 1.000 63.52417 37 GLU B CA 1
ATOM 3423 C C . GLU B 1 37 ? 1.45489 59.42251 47.48028 1.000 65.66136 37 GLU B C 1
ATOM 3424 O O . GLU B 1 37 ? 2.09495 60.12228 48.27524 1.000 76.47997 37 GLU B O 1
ATOM 3430 N N . ALA B 1 38 ? 2.03606 58.79944 46.45212 1.000 75.44856 38 ALA B N 1
ATOM 3431 C CA . ALA B 1 38 ? 3.46467 58.96646 46.20502 1.000 77.58972 38 ALA B CA 1
ATOM 3432 C C . ALA B 1 38 ? 3.80013 60.40134 45.81391 1.000 95.26860 38 ALA B C 1
ATOM 3433 O O . ALA B 1 38 ? 4.86581 60.91575 46.17342 1.000 78.62381 38 ALA B O 1
ATOM 3435 N N . GLN B 1 39 ? 2.91254 61.05871 45.06348 1.000 81.06057 39 GLN B N 1
ATOM 3436 C CA . GLN B 1 39 ? 3.14628 62.45387 44.70387 1.000 77.35747 39 GLN B CA 1
ATOM 3437 C C . GLN B 1 39 ? 3.14677 63.35430 45.93173 1.000 94.01893 39 GLN B C 1
ATOM 3438 O O . GLN B 1 39 ? 3.80831 64.39807 45.93536 1.000 93.06525 39 GLN B O 1
ATOM 3444 N N . THR B 1 40 ? 2.42588 62.96461 46.98483 1.000 112.50215 40 THR B N 1
ATOM 3445 C CA . THR B 1 40 ? 2.36790 63.76813 48.20091 1.000 99.92565 40 THR B CA 1
ATOM 3446 C C . THR B 1 40 ? 3.67980 63.75835 48.98121 1.000 101.20061 40 THR B C 1
ATOM 3447 O O . THR B 1 40 ? 3.82380 64.53530 49.93077 1.000 129.23007 40 THR B O 1
ATOM 3451 N N . VAL B 1 41 ? 4.64176 62.91608 48.60065 1.000 96.21394 41 VAL B N 1
ATOM 3452 C CA . VAL B 1 41 ? 5.91072 62.85856 49.31671 1.000 83.45259 41 VAL B CA 1
ATOM 3453 C C . VAL B 1 41 ? 6.66824 64.16782 49.14403 1.000 98.60724 41 VAL B C 1
ATOM 3454 O O . VAL B 1 41 ? 6.86636 64.65207 48.02167 1.000 128.49024 41 VAL B O 1
ATOM 3458 N N . LYS B 1 42 ? 7.10007 64.74978 50.26715 1.000 101.73193 42 LYS B N 1
ATOM 3459 C CA . LYS B 1 42 ? 7.85679 65.99331 50.26267 1.000 107.19066 42 LYS B CA 1
ATOM 3460 C C . LYS B 1 42 ? 9.24520 65.87034 50.87389 1.000 118.31194 42 LYS B C 1
ATOM 3461 O O . LYS B 1 42 ? 10.08071 66.75135 50.64344 1.000 138.31150 42 LYS B O 1
ATOM 3467 N N . LYS B 1 43 ? 9.52116 64.80442 51.62794 1.000 137.39560 43 LYS B N 1
ATOM 3468 C CA . LYS B 1 43 ? 10.79694 64.70331 52.32770 1.000 175.39114 43 LYS B CA 1
ATOM 3469 C C . LYS B 1 43 ? 11.96897 64.59038 51.36493 1.000 204.69259 43 LYS B C 1
ATOM 3470 O O . LYS B 1 43 ? 13.09693 64.95200 51.72039 1.000 207.22713 43 LYS B O 1
ATOM 3476 N N . MET B 1 44 ? 11.72797 64.10413 50.15318 1.000 223.48814 44 MET B N 1
ATOM 3477 C CA . MET B 1 44 ? 12.78719 63.85870 49.18256 1.000 236.53256 44 MET B CA 1
ATOM 3478 C C . MET B 1 44 ? 12.85053 65.02359 48.20268 1.000 238.73431 44 MET B C 1
ATOM 3479 O O . MET B 1 44 ? 11.91480 65.24660 47.42703 1.000 239.71593 44 MET B O 1
ATOM 3484 N N . MET B 1 45 ? 13.96124 65.75979 48.24218 1.000 230.81478 45 MET B N 1
ATOM 3485 C CA . MET B 1 45 ? 14.28859 66.75913 47.23727 1.000 219.31257 45 MET B CA 1
ATOM 3486 C C . MET B 1 45 ? 15.47588 66.35878 46.37431 1.000 214.38690 45 MET B C 1
ATOM 3487 O O . MET B 1 45 ? 15.74781 67.02790 45.37327 1.000 217.26380 45 MET B O 1
ATOM 3492 N N . GLY B 1 46 ? 16.18090 65.28488 46.73290 1.000 217.59214 46 GLY B N 1
ATOM 3493 C CA . GLY B 1 46 ? 17.42172 64.94068 46.06061 1.000 214.19824 46 GLY B CA 1
ATOM 3494 C C . GLY B 1 46 ? 17.23339 64.36700 44.67221 1.000 208.84574 46 GLY B C 1
ATOM 3495 O O . GLY B 1 46 ? 18.07281 64.57811 43.79083 1.000 204.93306 46 GLY B O 1
ATOM 3496 N N . SER B 1 47 ? 16.14865 63.63199 44.45521 1.000 203.86668 47 SER B N 1
ATOM 3497 C CA . SER B 1 47 ? 15.94341 62.88834 43.22059 1.000 205.09957 47 SER B CA 1
ATOM 3498 C C . SER B 1 47 ? 14.77600 63.47698 42.44066 1.000 223.23058 47 SER B C 1
ATOM 3499 O O . SER B 1 47 ? 13.65196 63.55342 42.94893 1.000 225.06398 47 SER B O 1
ATOM 3502 N N . VAL B 1 48 ? 15.05578 63.88455 41.20075 1.000 220.14779 48 VAL B N 1
ATOM 3503 C CA . VAL B 1 48 ? 14.02561 64.42988 40.32184 1.000 199.66961 48 VAL B CA 1
ATOM 3504 C C . VAL B 1 48 ? 12.87882 63.44051 40.16131 1.000 191.73848 48 VAL B C 1
ATOM 3505 O O . VAL B 1 48 ? 11.69987 63.81929 40.16566 1.000 176.93256 48 VAL B O 1
ATOM 3509 N N . MET B 1 49 ? 13.20727 62.15804 40.03541 1.000 202.34024 49 MET B N 1
ATOM 3510 C CA . MET B 1 49 ? 12.19855 61.13348 39.81362 1.000 190.63091 49 MET B CA 1
ATOM 3511 C C . MET B 1 49 ? 11.34118 60.93959 41.05929 1.000 176.38572 49 MET B C 1
ATOM 3512 O O . MET B 1 49 ? 11.83464 60.97950 42.18957 1.000 159.25334 49 MET B O 1
ATOM 3517 N N . LYS B 1 50 ? 10.04923 60.73655 40.84339 1.000 176.08873 50 LYS B N 1
ATOM 3518 C CA . LYS B 1 50 ? 9.05734 60.56707 41.89047 1.000 151.50040 50 LYS B CA 1
ATOM 3519 C C . LYS B 1 50 ? 8.91785 59.09586 42.26345 1.000 123.64212 50 LYS B C 1
ATOM 3520 O O . LYS B 1 50 ? 9.26915 58.20855 41.48127 1.000 130.64693 50 LYS B O 1
ATOM 3526 N N . PRO B 1 51 ? 8.40507 58.79606 43.45668 1.000 100.61323 51 PRO B N 1
ATOM 3527 C CA . PRO B 1 51 ? 8.30889 57.39876 43.90384 1.000 83.81250 51 PRO B CA 1
ATOM 3528 C C . PRO B 1 51 ? 7.05393 56.65321 43.47042 1.000 74.30886 51 PRO B C 1
ATOM 3529 O O . PRO B 1 51 ? 6.81352 55.56272 43.99652 1.000 83.90486 51 PRO B O 1
ATOM 3533 N N . HIS B 1 52 ? 6.24170 57.19875 42.55774 1.000 71.91258 52 HIS B N 1
ATOM 3534 C CA . HIS B 1 52 ? 5.04240 56.48438 42.12545 1.000 72.50267 52 HIS B CA 1
ATOM 3535 C C . HIS B 1 52 ? 5.38911 55.12483 41.52781 1.000 74.62571 52 HIS B C 1
ATOM 3536 O O . HIS B 1 52 ? 4.76435 54.11293 41.86596 1.000 79.65249 52 HIS B O 1
ATOM 3543 N N . LEU B 1 53 ? 6.38817 55.07503 40.64468 1.000 68.36132 53 LEU B N 1
ATOM 3544 C CA . LEU B 1 53 ? 6.79132 53.79033 40.07895 1.000 61.14558 53 LEU B CA 1
ATOM 3545 C C . LEU B 1 53 ? 7.53745 52.95197 41.10938 1.000 62.35163 53 LEU B C 1
ATOM 3546 O O . LEU B 1 53 ? 7.33134 51.73576 41.19932 1.000 75.38848 53 LEU B O 1
ATOM 3551 N N . ARG B 1 54 ? 8.41326 53.58774 41.88973 1.000 62.70976 54 ARG B N 1
ATOM 3552 C CA . ARG B 1 54 ? 9.21947 52.86454 42.86908 1.000 53.80000 54 ARG B CA 1
ATOM 3553 C C . ARG B 1 54 ? 8.34672 52.23643 43.95148 1.000 66.74379 54 ARG B C 1
ATOM 3554 O O . ARG B 1 54 ? 8.42841 51.02899 44.21471 1.000 80.18761 54 ARG B O 1
ATOM 3562 N N . ASN B 1 55 ? 7.49213 53.04475 44.58324 1.000 71.10039 55 ASN B N 1
ATOM 3563 C CA . ASN B 1 55 ? 6.59576 52.52205 45.60968 1.000 69.00269 55 ASN B CA 1
ATOM 3564 C C . ASN B 1 55 ? 5.66834 51.45982 45.03737 1.000 67.22375 55 ASN B C 1
ATOM 3565 O O . ASN B 1 55 ? 5.41454 50.43636 45.68051 1.000 72.41140 55 ASN B O 1
ATOM 3570 N N . LEU B 1 56 ? 5.14695 51.68937 43.83158 1.000 64.77839 56 LEU B N 1
ATOM 3571 C CA . LEU B 1 56 ? 4.30571 50.68865 43.18343 1.000 61.43877 56 LEU B CA 1
ATOM 3572 C C . LEU B 1 56 ? 5.03575 49.35612 43.06810 1.000 70.30488 56 LEU B C 1
ATOM 3573 O O . LEU B 1 56 ? 4.49823 48.30408 43.43887 1.000 73.22142 56 LEU B O 1
ATOM 3578 N N . PHE B 1 57 ? 6.28053 49.38711 42.58355 1.000 69.43406 57 PHE B N 1
ATOM 3579 C CA . PHE B 1 57 ? 7.03012 48.15045 42.39385 1.000 66.50873 57 PHE B CA 1
ATOM 3580 C C . PHE B 1 57 ? 7.29699 47.45199 43.71833 1.000 69.91235 57 PHE B C 1
ATOM 3581 O O . PHE B 1 57 ? 7.04441 46.25133 43.85609 1.000 70.04546 57 PHE B O 1
ATOM 3589 N N . PHE B 1 58 ? 7.82796 48.18094 44.70277 1.000 62.07848 58 PHE B N 1
ATOM 3590 C CA . PHE B 1 58 ? 8.21542 47.51631 45.94229 1.000 67.81202 58 PHE B CA 1
ATOM 3591 C C . PHE B 1 58 ? 7.00429 47.02274 46.72624 1.000 76.26556 58 PHE B C 1
ATOM 3592 O O . PHE B 1 58 ? 7.07307 45.96466 47.36967 1.000 80.99982 58 PHE B O 1
ATOM 3600 N N . ARG B 1 59 ? 5.88485 47.74883 46.66188 1.000 51.19743 59 ARG B N 1
ATOM 3601 C CA . ARG B 1 59 ? 4.63999 47.23236 47.22202 1.000 61.94240 59 ARG B CA 1
ATOM 3602 C C . ARG B 1 59 ? 4.22492 45.94760 46.52070 1.000 68.63198 59 ARG B C 1
ATOM 3603 O O . ARG B 1 59 ? 3.84760 44.96370 47.16975 1.000 69.78318 59 ARG B O 1
ATOM 3611 N N . ILE B 1 60 ? 4.29438 45.93879 45.18782 1.000 54.44590 60 ILE B N 1
ATOM 3612 C CA . ILE B 1 60 ? 3.91261 44.74847 44.43552 1.000 60.09613 60 ILE B CA 1
ATOM 3613 C C . ILE B 1 60 ? 4.78997 43.56501 44.82101 1.000 71.14744 60 ILE B C 1
ATOM 3614 O O . ILE B 1 60 ? 4.30236 42.44186 45.00376 1.000 78.55198 60 ILE B O 1
ATOM 3619 N N . SER B 1 61 ? 6.09407 43.80165 44.96438 1.000 56.50610 61 SER B N 1
ATOM 3620 C CA . SER B 1 61 ? 7.01663 42.73413 45.33054 1.000 59.87714 61 SER B CA 1
ATOM 3621 C C . SER B 1 61 ? 6.70130 42.19398 46.71874 1.000 70.96750 61 SER B C 1
ATOM 3622 O O . SER B 1 61 ? 6.65348 40.97438 46.93010 1.000 82.61268 61 SER B O 1
ATOM 3625 N N . TYR B 1 62 ? 6.46391 43.09094 47.67842 1.000 62.59731 62 TYR B N 1
ATOM 3626 C CA . TYR B 1 62 ? 6.16886 42.64029 49.03345 1.000 67.46334 62 TYR B CA 1
ATOM 3627 C C . TYR B 1 62 ? 4.87809 41.83119 49.07133 1.000 77.98656 62 TYR B C 1
ATOM 3628 O O . TYR B 1 62 ? 4.82223 40.76020 49.68539 1.000 94.01719 62 TYR B O 1
ATOM 3637 N N . LEU B 1 63 ? 3.82790 42.32719 48.41127 1.000 72.20654 63 LEU B N 1
ATOM 3638 C CA . LEU B 1 63 ? 2.54923 41.62260 48.42466 1.000 85.94207 63 LEU B CA 1
ATOM 3639 C C . LEU B 1 63 ? 2.64826 40.27047 47.72782 1.000 85.81041 63 LEU B C 1
ATOM 3640 O O . LEU B 1 63 ? 2.09175 39.27692 48.20975 1.000 62.31173 63 LEU B O 1
ATOM 3645 N N . THR B 1 64 ? 3.35145 40.21027 46.59497 1.000 75.34180 64 THR B N 1
ATOM 3646 C CA . THR B 1 64 ? 3.52326 38.93363 45.90837 1.000 86.21907 64 THR B CA 1
ATOM 3647 C C . THR B 1 64 ? 4.28566 37.94156 46.77777 1.000 73.63653 64 THR B C 1
ATOM 3648 O O . THR B 1 64 ? 3.94801 36.75237 46.81312 1.000 81.13149 64 THR B O 1
ATOM 3652 N N . GLN B 1 65 ? 5.32241 38.40528 47.48366 1.000 73.46503 65 GLN B N 1
ATOM 3653 C CA . GLN B 1 65 ? 6.00624 37.51558 48.41634 1.000 77.50477 65 GLN B CA 1
ATOM 3654 C C . GLN B 1 65 ? 5.10305 37.09204 49.56672 1.000 75.10105 65 GLN B C 1
ATOM 3655 O O . GLN B 1 65 ? 5.35125 36.05077 50.18438 1.000 106.11828 65 GLN B O 1
ATOM 3661 N N . MET B 1 66 ? 4.06645 37.86949 49.86769 1.000 75.85128 66 MET B N 1
ATOM 3662 C CA . MET B 1 66 ? 3.05438 37.47403 50.83678 1.000 66.93142 66 MET B CA 1
ATOM 3663 C C . MET B 1 66 ? 1.98311 36.58176 50.22708 1.000 84.60739 66 MET B C 1
ATOM 3664 O O . MET B 1 66 ? 0.96507 36.33054 50.88140 1.000 106.93098 66 MET B O 1
ATOM 3669 N N . ASP B 1 67 ? 2.19199 36.11328 48.99393 1.000 80.02854 67 ASP B N 1
ATOM 3670 C CA . ASP B 1 67 ? 1.21341 35.30729 48.26248 1.000 82.14516 67 ASP B CA 1
ATOM 3671 C C . ASP B 1 67 ? -0.10299 36.06885 48.10941 1.000 92.85522 67 ASP B C 1
ATOM 3672 O O . ASP B 1 67 ? -1.18753 35.55402 48.38952 1.000 88.47484 67 ASP B O 1
ATOM 3677 N N . VAL B 1 68 ? 0.00555 37.31611 47.65906 1.000 88.67230 68 VAL B N 1
ATOM 3678 C CA . VAL B 1 68 ? -1.13928 38.19319 47.44619 1.000 58.56765 68 VAL B CA 1
ATOM 3679 C C . VAL B 1 68 ? -1.13320 38.60894 45.98184 1.000 64.81051 68 VAL B C 1
ATOM 3680 O O . VAL B 1 68 ? -0.21469 39.30659 45.53238 1.000 93.87627 68 VAL B O 1
ATOM 3684 N N . LYS B 1 69 ? -2.14867 38.18419 45.23632 1.000 69.31102 69 LYS B N 1
ATOM 3685 C CA . LYS B 1 69 ? -2.30073 38.58989 43.84715 1.000 61.22963 69 LYS B CA 1
ATOM 3686 C C . LYS B 1 69 ? -3.09091 39.88831 43.76546 1.000 77.85038 69 LYS B C 1
ATOM 3687 O O . LYS B 1 69 ? -3.92178 40.18969 44.62646 1.000 97.89521 69 LYS B O 1
ATOM 3693 N N . LEU B 1 70 ? -2.81618 40.66401 42.72040 1.000 77.70588 70 LEU B N 1
ATOM 3694 C CA . LEU B 1 70 ? -3.37636 41.99850 42.58319 1.000 60.66429 70 LEU B CA 1
ATOM 3695 C C . LEU B 1 70 ? -3.94617 42.19728 41.18734 1.000 64.80769 70 LEU B C 1
ATOM 3696 O O . LEU B 1 70 ? -3.49275 41.58523 40.21604 1.000 86.36689 70 LEU B O 1
ATOM 3701 N N . VAL B 1 71 ? -4.94930 43.06484 41.10265 1.000 60.21167 71 VAL B N 1
ATOM 3702 C CA . VAL B 1 71 ? -5.39554 43.63473 39.83829 1.000 69.32361 71 VAL B CA 1
ATOM 3703 C C . VAL B 1 71 ? -5.60551 45.12418 40.06284 1.000 67.81729 71 VAL B C 1
ATOM 3704 O O . VAL B 1 71 ? -6.27571 45.52857 41.01936 1.000 55.19742 71 VAL B O 1
ATOM 3708 N N . PHE B 1 72 ? -5.00586 45.94034 39.20818 1.000 61.51860 72 PHE B N 1
ATOM 3709 C CA . PHE B 1 72 ? -5.04482 47.38452 39.36969 1.000 65.70086 72 PHE B CA 1
ATOM 3710 C C . PHE B 1 72 ? -6.14830 47.97036 38.50341 1.000 65.07009 72 PHE B C 1
ATOM 3711 O O . PHE B 1 72 ? -6.32393 47.56949 37.34850 1.000 66.86384 72 PHE B O 1
ATOM 3719 N N . VAL B 1 73 ? -6.89062 48.91730 39.06775 1.000 58.42083 73 VAL B N 1
ATOM 3720 C CA . VAL B 1 73 ? -7.99276 49.56315 38.36989 1.000 63.93343 73 VAL B CA 1
ATOM 3721 C C . VAL B 1 73 ? -7.49555 50.89266 37.82409 1.000 69.43990 73 VAL B C 1
ATOM 3722 O O . VAL B 1 73 ? -7.03150 51.75282 38.58332 1.000 76.56427 73 VAL B O 1
ATOM 3726 N N . MET B 1 74 ? -7.59009 51.05822 36.50860 1.000 78.07990 74 MET B N 1
ATOM 3727 C CA . MET B 1 74 ? -7.22489 52.30385 35.85085 1.000 76.39829 74 MET B CA 1
ATOM 3728 C C . MET B 1 74 ? -8.47892 53.15296 35.69643 1.000 69.97179 74 MET B C 1
ATOM 3729 O O . MET B 1 74 ? -9.42335 52.74936 35.00951 1.000 77.25523 74 MET B O 1
ATOM 3734 N N . GLU B 1 75 ? -8.49021 54.32001 36.33400 1.000 87.28141 75 GLU B N 1
ATOM 3735 C CA . GLU B 1 75 ? -9.67696 55.16167 36.30817 1.000 91.48202 75 GLU B CA 1
ATOM 3736 C C . GLU B 1 75 ? -9.92150 55.71566 34.90822 1.000 82.45864 75 GLU B C 1
ATOM 3737 O O . GLU B 1 75 ? -8.99769 55.88922 34.10840 1.000 94.24658 75 GLU B O 1
ATOM 3743 N N . GLY B 1 76 ? -11.18981 55.98601 34.61829 1.000 85.42108 76 GLY B N 1
ATOM 3744 C CA . GLY B 1 76 ? -11.58738 56.57331 33.35545 1.000 116.87532 76 GLY B CA 1
ATOM 3745 C C . GLY B 1 76 ? -11.85063 58.05695 33.49753 1.000 129.69547 76 GLY B C 1
ATOM 3746 O O . GLY B 1 76 ? -10.97128 58.80785 33.93160 1.000 146.62287 76 GLY B O 1
ATOM 3747 N N . GLU B 1 77 ? -13.04900 58.49780 33.13575 1.000 149.58902 77 GLU B N 1
ATOM 3748 C CA . GLU B 1 77 ? -13.34122 59.91003 33.30004 1.000 162.01983 77 GLU B CA 1
ATOM 3749 C C . GLU B 1 77 ? -14.36089 60.11316 34.41392 1.000 171.52498 77 GLU B C 1
ATOM 3750 O O . GLU B 1 77 ? -15.33570 59.35780 34.50759 1.000 173.52639 77 GLU B O 1
ATOM 3756 N N . PRO B 1 78 ? -14.16074 61.11661 35.27156 1.000 168.13159 78 PRO B N 1
ATOM 3757 C CA . PRO B 1 78 ? -15.10681 61.34525 36.35886 1.000 174.98815 78 PRO B CA 1
ATOM 3758 C C . PRO B 1 78 ? -16.44443 61.83521 35.81478 1.000 188.25681 78 PRO B C 1
ATOM 3759 O O . PRO B 1 78 ? -16.49433 62.47987 34.75690 1.000 192.28814 78 PRO B O 1
ATOM 3763 N N . PRO B 1 79 ? -17.54021 61.54588 36.50985 1.000 192.65957 79 PRO B N 1
ATOM 3764 C CA . PRO B 1 79 ? -18.86183 61.92229 35.98996 1.000 194.30437 79 PRO B CA 1
ATOM 3765 C C . PRO B 1 79 ? -19.06645 63.42968 36.02015 1.000 203.29838 79 PRO B C 1
ATOM 3766 O O . PRO B 1 79 ? -18.25619 64.19360 36.54839 1.000 208.78735 79 PRO B O 1
ATOM 3770 N N . LYS B 1 80 ? -20.18829 63.85282 35.42915 1.000 197.63398 80 LYS B N 1
ATOM 3771 C CA . LYS B 1 80 ? -20.47927 65.27906 35.31721 1.000 190.65295 80 LYS B CA 1
ATOM 3772 C C . LYS B 1 80 ? -20.61023 65.93866 36.68423 1.000 200.19231 80 LYS B C 1
ATOM 3773 O O . LYS B 1 80 ? -20.32160 67.13256 36.82822 1.000 211.58043 80 LYS B O 1
ATOM 3779 N N . LEU B 1 81 ? -21.02737 65.18448 37.69488 1.000 193.57910 81 LEU B N 1
ATOM 3780 C CA . LEU B 1 81 ? -21.20149 65.72944 39.03515 1.000 168.05104 81 LEU B CA 1
ATOM 3781 C C . LEU B 1 81 ? -19.93144 65.55575 39.86428 1.000 157.94321 81 LEU B C 1
ATOM 3782 O O . LEU B 1 81 ? -18.85362 66.00517 39.47112 1.000 135.06425 81 LEU B O 1
ATOM 3787 N N . ARG B 1 93 ? -16.03398 80.89866 38.10265 1.000 163.55369 93 ARG B N 1
ATOM 3788 C CA . ARG B 1 93 ? -15.38155 81.36111 36.88202 1.000 158.45774 93 ARG B CA 1
ATOM 3789 C C . ARG B 1 93 ? -13.92321 80.93887 36.79832 1.000 159.25902 93 ARG B C 1
ATOM 3790 O O . ARG B 1 93 ? -13.50384 80.32348 35.81903 1.000 167.74281 93 ARG B O 1
ATOM 3798 N N . TYR B 1 94 ? -13.15624 81.25013 37.83972 1.000 165.42354 94 TYR B N 1
ATOM 3799 C CA . TYR B 1 94 ? -11.73983 80.91123 37.87032 1.000 162.79887 94 TYR B CA 1
ATOM 3800 C C . TYR B 1 94 ? -11.37600 80.01363 39.03955 1.000 171.00372 94 TYR B C 1
ATOM 3801 O O . TYR B 1 94 ? -10.78605 78.94693 38.83048 1.000 114.02076 94 TYR B O 1
ATOM 3810 N N . GLY B 1 95 ? -11.69341 80.41302 40.27103 1.000 221.05178 95 GLY B N 1
ATOM 3811 C CA . GLY B 1 95 ? -11.49340 79.50887 41.38616 1.000 237.04960 95 GLY B CA 1
ATOM 3812 C C . GLY B 1 95 ? -12.47332 78.35555 41.40165 1.000 247.84287 95 GLY B C 1
ATOM 3813 O O . GLY B 1 95 ? -12.13412 77.25538 41.84624 1.000 243.65242 95 GLY B O 1
ATOM 3814 N N . SER B 1 96 ? -13.69764 78.58353 40.92190 1.000 258.62964 96 SER B N 1
ATOM 3815 C CA . SER B 1 96 ? -14.68927 77.51354 40.91075 1.000 257.37230 96 SER B CA 1
ATOM 3816 C C . SER B 1 96 ? -14.40032 76.49581 39.81467 1.000 240.87751 96 SER B C 1
ATOM 3817 O O . SER B 1 96 ? -14.52636 75.28575 40.03250 1.000 238.83741 96 SER B O 1
ATOM 3820 N N . SER B 1 97 ? -14.01098 76.96976 38.63402 1.000 224.36582 97 SER B N 1
ATOM 3821 C CA . SER B 1 97 ? -13.73150 76.09303 37.50752 1.000 197.25521 97 SER B CA 1
ATOM 3822 C C . SER B 1 97 ? -12.39595 75.37502 37.65750 1.000 168.30936 97 SER B C 1
ATOM 3823 O O . SER B 1 97 ? -11.38458 75.98673 38.01357 1.000 178.65896 97 SER B O 1
ATOM 3826 N N . GLY B 1 98 ? -12.39879 74.07201 37.38421 1.000 150.70407 98 GLY B N 1
ATOM 3827 C CA . GLY B 1 98 ? -11.18259 73.28243 37.34280 1.000 117.14034 98 GLY B CA 1
ATOM 3828 C C . GLY B 1 98 ? -10.27508 73.61433 36.17537 1.000 118.60267 98 GLY B C 1
ATOM 3829 O O . GLY B 1 98 ? -9.11941 73.17794 36.16501 1.000 94.40477 98 GLY B O 1
ATOM 3830 N N . LYS B 1 99 ? -10.78258 74.35588 35.19262 1.000 130.39975 99 LYS B N 1
ATOM 3831 C CA . LYS B 1 99 ? -10.05809 74.65137 33.96305 1.000 119.56517 99 LYS B CA 1
ATOM 3832 C C . LYS B 1 99 ? -9.01960 75.73890 34.21321 1.000 112.13533 99 LYS B C 1
ATOM 3833 O O . LYS B 1 99 ? -9.36043 76.84276 34.64906 1.000 149.04408 99 LYS B O 1
ATOM 3839 N N . SER B 1 100 ? -7.75643 75.42800 33.92407 1.000 93.94501 100 SER B N 1
ATOM 3840 C CA . SER B 1 100 ? -6.63869 76.33776 34.15016 1.000 98.01184 100 SER B CA 1
ATOM 3841 C C . SER B 1 100 ? -5.36151 75.73277 33.59206 1.000 109.60326 100 SER B C 1
ATOM 3842 O O . SER B 1 100 ? -5.24483 74.50641 33.52206 1.000 120.51985 100 SER B O 1
ATOM 3845 N N . TRP B 1 101 ? -4.40288 76.57438 33.19568 1.000 91.73974 101 TRP B N 1
ATOM 3846 C CA . TRP B 1 101 ? -3.15011 76.06714 32.64411 1.000 89.56798 101 TRP B CA 1
ATOM 3847 C C . TRP B 1 101 ? -2.48808 75.07618 33.59179 1.000 100.63898 101 TRP B C 1
ATOM 3848 O O . TRP B 1 101 ? -2.22701 73.92251 33.23114 1.000 85.22670 101 TRP B O 1
ATOM 3859 N N . SER B 1 102 ? -2.19212 75.52851 34.81294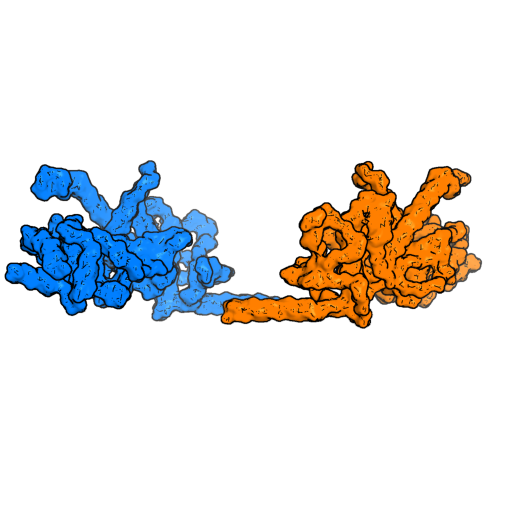 1.000 121.41439 102 SER B N 1
ATOM 3860 C CA . SER B 1 102 ? -1.52583 74.67100 35.78633 1.000 87.73726 102 SER B CA 1
ATOM 3861 C C . SER B 1 102 ? -2.36712 73.44035 36.09924 1.000 86.04449 102 SER B C 1
ATOM 3862 O O . SER B 1 102 ? -1.83952 72.32725 36.21178 1.000 100.02795 102 SER B O 1
ATOM 3865 N N . GLN B 1 103 ? -3.68186 73.62045 36.22862 1.000 87.49530 103 GLN B N 1
ATOM 3866 C CA . GLN B 1 103 ? -4.56375 72.49749 36.52762 1.000 90.15584 103 GLN B CA 1
ATOM 3867 C C . GLN B 1 103 ? -4.61142 71.51258 35.36426 1.000 92.47312 103 GLN B C 1
ATOM 3868 O O . GLN B 1 103 ? -4.47114 70.29947 35.55622 1.000 82.21037 103 GLN B O 1
ATOM 3874 N N . LYS B 1 104 ? -4.81457 72.02202 34.14866 1.000 103.76685 104 LYS B N 1
ATOM 3875 C CA . LYS B 1 104 ? -4.91638 71.16181 32.97374 1.000 87.57705 104 LYS B CA 1
ATOM 3876 C C . LYS B 1 104 ? -3.62520 70.37941 32.75429 1.000 80.31137 104 LYS B C 1
ATOM 3877 O O . LYS B 1 104 ? -3.63962 69.14580 32.64338 1.000 85.27749 104 LYS B O 1
ATOM 3883 N N . THR B 1 105 ? -2.49188 71.08318 32.70436 1.000 80.57304 105 THR B N 1
ATOM 3884 C CA . THR B 1 105 ? -1.21480 70.41571 32.47153 1.000 79.08025 105 THR B CA 1
ATOM 3885 C C . THR B 1 105 ? -0.87379 69.46023 33.60709 1.000 77.77886 105 THR B C 1
ATOM 3886 O O . THR B 1 105 ? -0.31155 68.38469 33.37295 1.000 97.88307 105 THR B O 1
ATOM 3890 N N . GLY B 1 106 ? -1.19886 69.83651 34.84449 1.000 84.86479 106 GLY B N 1
ATOM 3891 C CA . GLY B 1 106 ? -0.99991 68.91973 35.95329 1.000 77.86892 106 GLY B CA 1
ATOM 3892 C C . GLY B 1 106 ? -1.80325 67.64304 35.79461 1.000 76.54402 106 GLY B C 1
ATOM 3893 O O . GLY B 1 106 ? -1.31050 66.54582 36.07703 1.000 86.68918 106 GLY B O 1
ATOM 3894 N N . ARG B 1 107 ? -3.05170 67.76797 35.33442 1.000 77.36945 107 ARG B N 1
ATOM 3895 C CA . ARG B 1 107 ? -3.87065 66.58725 35.08179 1.000 76.67505 107 ARG B CA 1
ATOM 3896 C C . ARG B 1 107 ? -3.26298 65.72279 33.98481 1.000 85.92649 107 ARG B C 1
ATOM 3897 O O . ARG B 1 107 ? -3.26871 64.48808 34.08000 1.000 84.62698 107 ARG B O 1
ATOM 3905 N N . SER B 1 108 ? -2.72334 66.35513 32.93722 1.000 75.01613 108 SER B N 1
ATOM 3906 C CA . SER B 1 108 ? -2.06769 65.59049 31.87995 1.000 74.05471 108 SER B CA 1
ATOM 3907 C C . SER B 1 108 ? -0.84453 64.85013 32.41019 1.000 72.86105 108 SER B C 1
ATOM 3908 O O . SER B 1 108 ? -0.60747 63.69096 32.04673 1.000 72.05760 108 SER B O 1
ATOM 3911 N N . HIS B 1 109 ? -0.05381 65.50366 33.26811 1.000 87.73752 109 HIS B N 1
ATOM 3912 C CA . HIS B 1 109 ? 1.08205 64.82701 33.88723 1.000 81.29135 109 HIS B CA 1
ATOM 3913 C C . HIS B 1 109 ? 0.62137 63.63911 34.72171 1.000 76.20204 109 HIS B C 1
ATOM 3914 O O . HIS B 1 109 ? 1.24695 62.57078 34.69823 1.000 70.53523 109 HIS B O 1
ATOM 3921 N N . PHE B 1 110 ? -0.47299 63.81050 35.46750 1.000 71.87539 110 PHE B N 1
ATOM 3922 C CA . PHE B 1 110 ? -1.02398 62.71260 36.25603 1.000 71.50356 110 PHE B CA 1
ATOM 3923 C C . PHE B 1 110 ? -1.39996 61.53039 35.36917 1.000 70.78572 110 PHE B C 1
ATOM 3924 O O . PHE B 1 110 ? -1.04997 60.37816 35.66387 1.000 70.06194 110 PHE B O 1
ATOM 3932 N N . LYS B 1 111 ? -2.10878 61.80083 34.26805 1.000 71.29888 111 LYS B N 1
ATOM 3933 C CA . LYS B 1 111 ? -2.46396 60.73274 33.33767 1.000 71.15412 111 LYS B CA 1
ATOM 3934 C C . LYS B 1 111 ? -1.22194 60.05612 32.77035 1.000 79.55041 111 LYS B C 1
ATOM 3935 O O . LYS B 1 111 ? -1.19047 58.82898 32.61493 1.000 74.57862 111 LYS B O 1
ATOM 3941 N N . SER B 1 112 ? -0.18780 60.84045 32.45508 1.000 81.05840 112 SER B N 1
ATOM 3942 C CA . SER B 1 112 ? 1.04671 60.26154 31.93291 1.000 76.05555 112 SER B CA 1
ATOM 3943 C C . SER B 1 112 ? 1.69028 59.32305 32.94684 1.000 91.67626 112 SER B C 1
ATOM 3944 O O . SER B 1 112 ? 2.16520 58.23608 32.58832 1.000 88.86723 112 SER B O 1
ATOM 3947 N N . VAL B 1 113 ? 1.71363 59.72561 34.21953 1.000 104.49896 113 VAL B N 1
ATOM 3948 C CA . VAL B 1 113 ? 2.24104 58.84970 35.26141 1.000 82.37990 113 VAL B CA 1
ATOM 3949 C C . VAL B 1 113 ? 1.42115 57.56872 35.34398 1.000 91.19201 113 VAL B C 1
ATOM 3950 O O . VAL B 1 113 ? 1.97157 56.46937 35.49325 1.000 92.03042 113 VAL B O 1
ATOM 3954 N N . LEU B 1 114 ? 0.09374 57.68757 35.25010 1.000 68.76537 114 LEU B N 1
ATOM 3955 C CA . LEU B 1 114 ? -0.75137 56.49636 35.23199 1.000 76.69214 114 LEU B CA 1
ATOM 3956 C C . LEU B 1 114 ? -0.37062 55.56762 34.08453 1.000 91.55459 114 LEU B C 1
ATOM 3957 O O . LEU B 1 114 ? -0.28672 54.34496 34.25912 1.000 82.52195 114 LEU B O 1
ATOM 3962 N N . ARG B 1 115 ? -0.14403 56.13215 32.89595 1.000 74.66558 115 ARG B N 1
ATOM 3963 C CA . ARG B 1 115 ? 0.22971 55.31010 31.74844 1.000 70.41395 115 ARG B CA 1
ATOM 3964 C C . ARG B 1 115 ? 1.56697 54.61050 31.97788 1.000 77.08582 115 ARG B C 1
ATOM 3965 O O . ARG B 1 115 ? 1.72899 53.43466 31.62442 1.000 89.90478 115 ARG B O 1
ATOM 3973 N N . GLU B 1 116 ? 2.53610 55.31377 32.57289 1.000 78.87904 116 GLU B N 1
ATOM 3974 C CA . GLU B 1 116 ? 3.81058 54.67830 32.90216 1.000 79.05433 116 GLU B CA 1
ATOM 3975 C C . GLU B 1 116 ? 3.60696 53.52102 33.87542 1.000 81.69702 116 GLU B C 1
ATOM 3976 O O . GLU B 1 116 ? 4.18671 52.43947 33.70624 1.000 79.99080 116 GLU B O 1
ATOM 3982 N N . CYS B 1 117 ? 2.78901 53.73661 34.91115 1.000 80.76868 117 CYS B N 1
ATOM 3983 C CA . CYS B 1 117 ? 2.48607 52.66339 35.85329 1.000 68.72940 117 CYS B CA 1
ATOM 3984 C C . CYS B 1 117 ? 1.86923 51.46389 35.14600 1.000 69.59102 117 CYS B C 1
ATOM 3985 O O . CYS B 1 117 ? 2.20567 50.31551 35.45276 1.000 70.07953 117 CYS B O 1
ATOM 3988 N N . LEU B 1 118 ? 0.94673 51.71001 34.21322 1.000 79.35253 118 LEU B N 1
ATOM 3989 C CA . LEU B 1 118 ? 0.39686 50.62445 33.40561 1.000 73.87294 118 LEU B CA 1
ATOM 3990 C C . LEU B 1 118 ? 1.50126 49.87720 32.66773 1.000 88.38264 118 LEU B C 1
ATOM 3991 O O . LEU B 1 118 ? 1.49959 48.63765 32.61248 1.000 90.19750 118 LEU B O 1
ATOM 3996 N N . HIS B 1 119 ? 2.45970 50.61803 32.10235 1.000 92.11729 119 HIS B N 1
ATOM 3997 C CA . HIS B 1 119 ? 3.57199 49.98130 31.40524 1.000 84.44856 119 HIS B CA 1
ATOM 3998 C C . HIS B 1 119 ? 4.35636 49.06797 32.34007 1.000 94.82275 119 HIS B C 1
ATOM 3999 O O . HIS B 1 119 ? 4.69289 47.93338 31.97455 1.000 88.53084 119 HIS B O 1
ATOM 4006 N N . MET B 1 120 ? 4.65107 49.53729 33.55614 1.000 79.75095 120 MET B N 1
ATOM 4007 C CA . MET B 1 120 ? 5.36006 48.67821 34.49980 1.000 72.62251 120 MET B CA 1
ATOM 4008 C C . MET B 1 120 ? 4.52181 47.46572 34.88206 1.000 85.34438 120 MET B C 1
ATOM 4009 O O . MET B 1 120 ? 5.05476 46.36361 35.03992 1.000 112.24506 120 MET B O 1
ATOM 4014 N N . LEU B 1 121 ? 3.21029 47.64933 35.05078 1.000 72.40849 121 LEU B N 1
ATOM 4015 C CA . LEU B 1 121 ? 2.33904 46.50972 35.32391 1.000 75.15719 121 LEU B CA 1
ATOM 4016 C C . LEU B 1 121 ? 2.47248 45.45361 34.23845 1.000 79.46118 121 LEU B C 1
ATOM 4017 O O . LEU B 1 121 ? 2.53427 44.25308 34.53121 1.000 76.68131 121 LEU B O 1
ATOM 4022 N N . GLU B 1 122 ? 2.51730 45.88406 32.97594 1.000 87.93190 122 GLU B N 1
ATOM 4023 C CA . GLU B 1 122 ? 2.70353 44.93241 31.88624 1.000 92.38387 122 GLU B CA 1
ATOM 4024 C C . GLU B 1 122 ? 4.07907 44.27606 31.95387 1.000 83.27734 122 GLU B C 1
ATOM 4025 O O . GLU B 1 122 ? 4.20850 43.07391 31.69711 1.000 81.97713 122 GLU B O 1
ATOM 4031 N N . CYS B 1 123 ? 5.12068 45.04922 32.27874 1.000 89.37622 123 CYS B N 1
ATOM 4032 C CA . CYS B 1 123 ? 6.44629 44.46156 32.46705 1.000 82.46474 123 CYS B CA 1
ATOM 4033 C C . CYS B 1 123 ? 6.42069 43.37050 33.53001 1.000 84.75271 123 CYS B C 1
ATOM 4034 O O . CYS B 1 123 ? 7.05090 42.31961 33.36803 1.000 88.41876 123 CYS B O 1
ATOM 4037 N N . LEU B 1 124 ? 5.70158 43.60651 34.62468 1.000 83.90174 124 LEU B N 1
ATOM 4038 C CA . LEU B 1 124 ? 5.56437 42.64434 35.70663 1.000 79.21975 124 LEU B CA 1
ATOM 4039 C C . LEU B 1 124 ? 4.57884 41.52986 35.38602 1.000 75.37162 124 LEU B C 1
ATOM 4040 O O . LEU B 1 124 ? 4.53483 40.53505 36.12135 1.000 75.59373 124 LEU B O 1
ATOM 4045 N N . GLY B 1 125 ? 3.79146 41.67135 34.32175 1.000 72.77093 125 GLY B N 1
ATOM 4046 C CA . GLY B 1 125 ? 2.79681 40.66782 33.99585 1.000 64.41683 125 GLY B CA 1
ATOM 4047 C C . GLY B 1 125 ? 1.59161 40.69152 34.90260 1.000 73.51884 125 GLY B C 1
ATOM 4048 O O . GLY B 1 125 ? 0.92575 39.66714 35.06942 1.000 73.98967 125 GLY B O 1
ATOM 4049 N N . ILE B 1 126 ? 1.30140 41.83451 35.50292 1.000 74.38480 126 ILE B N 1
ATOM 4050 C CA . ILE B 1 126 ? 0.17530 41.99068 36.41866 1.000 64.64256 126 ILE B CA 1
ATOM 4051 C C . ILE B 1 126 ? -0.98299 42.62831 35.66243 1.000 57.79336 126 ILE B C 1
ATOM 4052 O O . ILE B 1 126 ? -0.77248 43.63369 34.97083 1.000 61.86142 126 ILE B O 1
ATOM 4057 N N . PRO B 1 127 ? -2.19536 42.09301 35.76567 1.000 70.98511 127 PRO B N 1
ATOM 4058 C CA . PRO B 1 127 ? -3.31447 42.64130 34.99987 1.000 59.85963 127 PRO B CA 1
ATOM 4059 C C . PRO B 1 127 ? -3.81894 43.94987 35.58024 1.000 73.41786 127 PRO B C 1
ATOM 4060 O O . PRO B 1 127 ? -3.78020 44.18608 36.78990 1.000 77.77935 127 PRO B O 1
ATOM 4064 N N . TRP B 1 128 ? -4.29623 44.80534 34.68463 1.000 75.19230 128 TRP B N 1
ATOM 4065 C CA . TRP B 1 128 ? -5.00634 46.01584 35.05797 1.000 69.68492 128 TRP B CA 1
ATOM 4066 C C . TRP B 1 128 ? -6.25810 46.11743 34.20346 1.000 67.91468 128 TRP B C 1
ATOM 4067 O O . TRP B 1 128 ? -6.24389 45.76609 33.01978 1.000 88.49974 128 TRP B O 1
ATOM 4078 N N . VAL B 1 129 ? -7.33723 46.59901 34.80764 1.000 68.24197 129 VAL B N 1
ATOM 4079 C CA . VAL B 1 129 ? -8.61120 46.73792 34.12279 1.000 91.01788 129 VAL B CA 1
ATOM 4080 C C . VAL B 1 129 ? -8.87463 48.21675 33.88496 1.000 110.06052 129 VAL B C 1
ATOM 4081 O O . VAL B 1 129 ? -8.24674 49.09640 34.48383 1.000 94.91934 129 VAL B O 1
ATOM 4085 N N . GLN B 1 130 ? -9.82296 48.48893 32.99491 1.000 105.17983 130 GLN B N 1
ATOM 4086 C CA . GLN B 1 130 ? -10.20511 49.84965 32.64748 1.000 89.34531 130 GLN B CA 1
ATOM 4087 C C . GLN B 1 130 ? -11.54384 50.16558 33.29555 1.000 88.34198 130 GLN B C 1
ATOM 4088 O O . GLN B 1 130 ? -12.53476 49.47050 33.05227 1.000 102.97854 130 GLN B O 1
ATOM 4094 N N . ALA B 1 131 ? -11.56906 51.20409 34.12178 1.000 88.21072 131 ALA B N 1
ATOM 4095 C CA . ALA B 1 131 ? -12.81175 51.64172 34.73588 1.000 92.33773 131 ALA B CA 1
ATOM 4096 C C . ALA B 1 131 ? -13.56659 52.56101 33.78640 1.000 97.12718 131 ALA B C 1
ATOM 4097 O O . ALA B 1 131 ? -12.96397 53.33601 33.03687 1.000 86.55277 131 ALA B O 1
ATOM 4099 N N . ALA B 1 132 ? -14.89648 52.45984 33.81205 1.000 99.88419 132 ALA B N 1
ATOM 4100 C CA . ALA B 1 132 ? -15.71984 53.37639 33.03110 1.000 91.92076 132 ALA B CA 1
ATOM 4101 C C . ALA B 1 132 ? -15.67174 54.78139 33.61851 1.000 92.35712 132 ALA B C 1
ATOM 4102 O O . ALA B 1 132 ? -15.43578 55.76097 32.90059 1.000 117.84676 132 ALA B O 1
ATOM 4104 N N . GLY B 1 133 ? -15.87699 54.89636 34.92895 1.000 94.62729 133 GLY B N 1
ATOM 4105 C CA . GLY B 1 133 ? -15.87835 56.18596 35.59069 1.000 118.89068 133 GLY B CA 1
ATOM 4106 C C . GLY B 1 133 ? -14.89158 56.22312 36.73692 1.000 102.07990 133 GLY B C 1
ATOM 4107 O O . GLY B 1 133 ? -13.68851 56.04607 36.52140 1.000 91.77026 133 GLY B O 1
ATOM 4108 N N . GLU B 1 134 ? -15.37471 56.45163 37.95577 1.000 89.43496 134 GLU B N 1
ATOM 4109 C CA . GLU B 1 134 ? -14.48803 56.43300 39.11026 1.000 92.99449 134 GLU B CA 1
ATOM 4110 C C . GLU B 1 134 ? -13.97652 55.01738 39.35824 1.000 90.48867 134 GLU B C 1
ATOM 4111 O O . GLU B 1 134 ? -14.71489 54.03700 39.22094 1.000 96.83466 134 GLU B O 1
ATOM 4117 N N . ALA B 1 135 ? -12.69371 54.92011 39.71935 1.000 76.02421 135 ALA B N 1
ATOM 4118 C CA . ALA B 1 135 ? -12.06250 53.61825 39.91478 1.000 75.05146 135 ALA B CA 1
ATOM 4119 C C . ALA B 1 135 ? -12.74442 52.82004 41.01933 1.000 89.04808 135 ALA B C 1
ATOM 4120 O O . ALA B 1 135 ? -12.83705 51.58874 40.93329 1.000 92.37246 135 ALA B O 1
ATOM 4122 N N . GLU B 1 136 ? -13.21064 53.50121 42.07287 1.000 81.98414 136 GLU B N 1
ATOM 4123 C CA . GLU B 1 136 ? -13.86021 52.80792 43.18310 1.000 83.78973 136 GLU B CA 1
ATOM 4124 C C . GLU B 1 136 ? -15.04207 51.97252 42.70311 1.000 102.16973 136 GLU B C 1
ATOM 4125 O O . GLU B 1 136 ? -15.26940 50.85910 43.19651 1.000 108.49547 136 GLU B O 1
ATOM 4131 N N . ALA B 1 137 ? -15.80225 52.49511 41.73742 1.000 104.72799 137 ALA B N 1
ATOM 4132 C CA . ALA B 1 137 ? -16.91024 51.73888 41.16446 1.000 86.56329 137 ALA B CA 1
ATOM 4133 C C . ALA B 1 137 ? -16.42456 50.43649 40.54523 1.000 89.03832 137 ALA B C 1
ATOM 4134 O O . ALA B 1 137 ? -17.05738 49.38706 40.71017 1.000 91.04401 137 ALA B O 1
ATOM 4136 N N . MET B 1 138 ? -15.30726 50.48615 39.81856 1.000 92.53908 138 MET B N 1
ATOM 4137 C CA . MET B 1 138 ? -14.78358 49.27687 39.19455 1.000 83.11035 138 MET B CA 1
ATOM 4138 C C . MET B 1 138 ? -14.23956 48.30818 40.23803 1.000 89.70672 138 MET B C 1
ATOM 4139 O O . MET B 1 138 ? -14.37748 47.08873 40.08992 1.000 96.56054 138 MET B O 1
ATOM 4144 N N . CYS B 1 139 ? -13.62121 48.83065 41.29999 1.000 77.03331 139 CYS B N 1
ATOM 4145 C CA . CYS B 1 139 ? -13.19291 47.97773 42.40432 1.000 64.70710 139 CYS B CA 1
ATOM 4146 C C . CYS B 1 139 ? -14.37520 47.21559 42.98934 1.000 77.95549 139 CYS B C 1
ATOM 4147 O O . CYS B 1 139 ? -14.32003 45.99143 43.16115 1.000 100.63570 139 CYS B O 1
ATOM 4150 N N . ALA B 1 140 ? -15.46228 47.92819 43.29762 1.000 78.34850 140 ALA B N 1
ATOM 4151 C CA . ALA B 1 140 ? -16.64806 47.26699 43.83426 1.000 68.70145 140 ALA B CA 1
ATOM 4152 C C . ALA B 1 140 ? -17.27643 46.32198 42.81965 1.000 78.46319 140 ALA B C 1
ATOM 4153 O O . ALA B 1 140 ? -17.91154 45.33572 43.20675 1.000 95.98449 140 ALA B O 1
ATOM 4155 N N . TYR B 1 141 ? -17.13480 46.61372 41.52509 1.000 71.34465 141 TYR B N 1
ATOM 4156 C CA . TYR B 1 141 ? -17.62098 45.68406 40.51086 1.000 71.46004 141 TYR B CA 1
ATOM 4157 C C . TYR B 1 141 ? -16.82574 44.38626 40.53711 1.000 81.38113 141 TYR B C 1
ATOM 4158 O O . TYR B 1 141 ? -17.40032 43.29793 40.42167 1.000 100.85404 141 TYR B O 1
ATOM 4167 N N . LEU B 1 142 ? -15.50089 44.48327 40.67421 1.000 80.54534 142 LEU B N 1
ATOM 4168 C CA . LEU B 1 142 ? -14.67683 43.28349 40.77818 1.000 76.79059 142 LEU B CA 1
ATOM 4169 C C . LEU B 1 142 ? -15.00351 42.50128 42.04264 1.000 83.82591 142 LEU B C 1
ATOM 4170 O O . LEU B 1 142 ? -15.07759 41.26757 42.01823 1.000 93.77892 142 LEU B O 1
ATOM 4175 N N . ASN B 1 143 ? -15.19815 43.20267 43.15960 1.000 76.21027 143 ASN B N 1
ATOM 4176 C CA . ASN B 1 143 ? -15.46350 42.52436 44.42399 1.000 87.02500 143 ASN B CA 1
ATOM 4177 C C . ASN B 1 143 ? -16.82533 41.84113 44.40947 1.000 90.62694 143 ASN B C 1
ATOM 4178 O O . ASN B 1 143 ? -16.94829 40.67206 44.79186 1.000 111.14901 143 ASN B O 1
ATOM 4183 N N . ALA B 1 144 ? -17.86352 42.55905 43.97610 1.000 92.32966 144 ALA B N 1
ATOM 4184 C CA . ALA B 1 144 ? -19.20086 41.97823 43.93290 1.000 100.23848 144 ALA B CA 1
ATOM 4185 C C . ALA B 1 144 ? -19.29754 40.85234 42.91151 1.000 89.48053 144 ALA B C 1
ATOM 4186 O O . ALA B 1 144 ? -20.10285 39.93027 43.08418 1.000 105.86571 144 ALA B O 1
ATOM 4188 N N . GLY B 1 145 ? -18.49799 40.90734 41.84903 1.000 85.69010 145 GLY B N 1
ATOM 4189 C CA . GLY B 1 145 ? -18.49168 39.86492 40.84412 1.000 100.26451 145 GLY B CA 1
ATOM 4190 C C . GLY B 1 145 ? -17.63743 38.66025 41.15970 1.000 95.47136 145 GLY B C 1
ATOM 4191 O O . GLY B 1 145 ? -17.53782 37.74758 40.33447 1.000 90.36198 145 GLY B O 1
ATOM 4192 N N . GLY B 1 146 ? -17.01273 38.62878 42.33466 1.000 98.24392 146 GLY B N 1
ATOM 4193 C CA . GLY B 1 146 ? -16.15759 37.51959 42.70143 1.000 87.58008 146 GLY B CA 1
ATOM 4194 C C . GLY B 1 146 ? -14.82032 37.48277 42.00262 1.000 90.44286 146 GLY B C 1
ATOM 4195 O O . GLY B 1 146 ? -14.11344 36.47536 42.10334 1.000 126.88378 146 GLY B O 1
ATOM 4196 N N . HIS B 1 147 ? -14.44663 38.54971 41.29536 1.000 84.22407 147 HIS B N 1
ATOM 4197 C CA . HIS B 1 147 ? -13.15091 38.57777 40.62839 1.000 82.75250 147 HIS B CA 1
ATOM 4198 C C . HIS B 1 147 ? -12.01786 38.85022 41.60515 1.000 81.80644 147 HIS B C 1
ATOM 4199 O O . HIS B 1 147 ? -10.89483 38.38006 41.39276 1.000 88.41324 147 HIS B O 1
ATOM 4206 N N . VAL B 1 148 ? -12.28823 39.60233 42.67262 1.000 79.01598 148 VAL B N 1
ATOM 4207 C CA . VAL B 1 148 ? -11.30464 39.87622 43.70872 1.000 78.59847 148 VAL B CA 1
ATOM 4208 C C . VAL B 1 148 ? -11.94316 39.63269 45.06552 1.000 87.53260 148 VAL B C 1
ATOM 4209 O O . VAL B 1 148 ? -13.16369 39.69250 45.22883 1.000 92.10743 148 VAL B O 1
ATOM 4213 N N . ASP B 1 149 ? -11.08961 39.35405 46.04573 1.000 86.95646 149 ASP B N 1
ATOM 4214 C CA . ASP B 1 149 ? -11.54754 39.13601 47.40752 1.000 72.57110 149 ASP B CA 1
ATOM 4215 C C . ASP B 1 149 ? -11.68018 40.43552 48.18329 1.000 81.73766 149 ASP B C 1
ATOM 4216 O O . ASP B 1 149 ? -12.50293 40.51441 49.10276 1.000 92.09079 149 ASP B O 1
ATOM 4221 N N . GLY B 1 150 ? -10.90784 41.46485 47.82585 1.000 114.22368 150 GLY B N 1
ATOM 4222 C CA . GLY B 1 150 ? -11.02194 42.72362 48.53542 1.000 101.79365 150 GLY B CA 1
ATOM 4223 C C . GLY B 1 150 ? -10.73428 43.91899 47.65383 1.000 92.28614 150 GLY B C 1
ATOM 4224 O O . GLY B 1 150 ? -10.27764 43.79038 46.51709 1.000 93.45505 150 GLY B O 1
ATOM 4225 N N . CYS B 1 151 ? -11.02659 45.09805 48.20204 1.000 98.89411 151 CYS B N 1
ATOM 4226 C CA . CYS B 1 151 ? -10.76024 46.37766 47.55655 1.000 83.68787 151 CYS B CA 1
ATOM 4227 C C . CYS B 1 151 ? -9.86571 47.21053 48.46131 1.000 78.82561 151 CYS B C 1
ATOM 4228 O O . CYS B 1 151 ? -10.16105 47.37359 49.65044 1.000 87.95617 151 CYS B O 1
ATOM 4231 N N . LEU B 1 152 ? -8.78074 47.73717 47.90267 1.000 74.79136 152 LEU B N 1
ATOM 4232 C CA . LEU B 1 152 ? -7.84066 48.55652 48.65582 1.000 60.24844 152 LEU B CA 1
ATOM 4233 C C . LEU B 1 152 ? -8.05242 50.02294 48.30040 1.000 60.65622 152 LEU B C 1
ATOM 4234 O O . LEU B 1 152 ? -7.94239 50.40447 47.13013 1.000 90.31526 152 LEU B O 1
ATOM 4239 N N . THR B 1 153 ? -8.35462 50.83722 49.30999 1.000 92.33693 153 THR B N 1
ATOM 4240 C CA . THR B 1 153 ? -8.56241 52.26631 49.12528 1.000 91.68884 153 THR B CA 1
ATOM 4241 C C . THR B 1 153 ? -8.26625 52.98011 50.43584 1.000 107.39527 153 THR B C 1
ATOM 4242 O O . THR B 1 153 ? -8.65450 52.50841 51.50858 1.000 130.76609 153 THR B O 1
ATOM 4246 N N . ASN B 1 154 ? -7.56614 54.11349 50.34206 1.000 120.66897 154 ASN B N 1
ATOM 4247 C CA . ASN B 1 154 ? -7.31424 54.91864 51.53268 1.000 121.58187 154 ASN B CA 1
ATOM 4248 C C . ASN B 1 154 ? -8.59872 55.56761 52.02990 1.000 139.15488 154 ASN B C 1
ATOM 4249 O O . ASN B 1 154 ? -8.84404 55.63200 53.24097 1.000 150.24818 154 ASN B O 1
ATOM 4254 N N . ASP B 1 155 ? -9.42764 56.05006 51.10721 1.000 148.18248 155 ASP B N 1
ATOM 4255 C CA . ASP B 1 155 ? -10.74746 56.57277 51.42576 1.000 167.27869 155 ASP B CA 1
ATOM 4256 C C . ASP B 1 155 ? -11.56066 56.58950 50.14101 1.000 156.12626 155 ASP B C 1
ATOM 4257 O O . ASP B 1 155 ? -11.06006 56.99895 49.09029 1.000 159.32021 155 ASP B O 1
ATOM 4262 N N . GLY B 1 156 ? -12.79996 56.12829 50.22637 1.000 138.22009 156 GLY B N 1
ATOM 4263 C CA . GLY B 1 156 ? -13.63758 56.06590 49.04608 1.000 132.59954 156 GLY B CA 1
ATOM 4264 C C . GLY B 1 156 ? -15.01882 55.56787 49.40275 1.000 141.59425 156 GLY B C 1
ATOM 4265 O O . GLY B 1 156 ? -15.29272 55.16616 50.53975 1.000 150.90169 156 GLY B O 1
ATOM 4266 N N . ASP B 1 157 ? -15.89260 55.60634 48.39711 1.000 125.89032 157 ASP B N 1
ATOM 4267 C CA . ASP B 1 157 ? -17.27590 55.16624 48.51827 1.000 118.74951 157 ASP B CA 1
ATOM 4268 C C . ASP B 1 157 ? -17.47158 53.75122 47.99071 1.000 101.62582 157 ASP B C 1
ATOM 4269 O O . ASP B 1 157 ? -18.51615 53.44268 47.40898 1.000 113.99803 157 ASP B O 1
ATOM 4274 N N . THR B 1 158 ? -16.47123 52.88874 48.17726 1.000 84.10262 158 THR B N 1
ATOM 4275 C CA . THR B 1 158 ? -16.50055 51.56181 47.57032 1.000 85.63956 158 THR B CA 1
ATOM 4276 C C . THR B 1 158 ? -17.68642 50.74525 48.06784 1.000 77.80281 158 THR B C 1
ATOM 4277 O O . THR B 1 158 ? -18.28424 49.97851 47.30295 1.000 85.31104 158 THR B O 1
ATOM 4281 N N . PHE B 1 159 ? -18.03596 50.88602 49.34980 1.000 73.77974 159 PHE B N 1
ATOM 4282 C CA . PHE B 1 159 ? -19.21097 50.19060 49.86601 1.000 87.97520 159 PHE B CA 1
ATOM 4283 C C . PHE B 1 159 ? -20.48525 50.67987 49.19224 1.000 97.19940 159 PHE B C 1
ATOM 4284 O O . PHE B 1 159 ? -21.41908 49.89815 48.97136 1.000 116.68943 159 PHE B O 1
ATOM 4292 N N . LEU B 1 160 ? -20.54487 51.97135 48.86114 1.000 84.55917 160 LEU B N 1
ATOM 4293 C CA . LEU B 1 160 ? -21.71724 52.50456 48.18075 1.000 99.83652 160 LEU B CA 1
ATOM 4294 C C . LEU B 1 160 ? -21.85471 51.97587 46.75949 1.000 96.21559 160 LEU B C 1
ATOM 4295 O O . LEU B 1 160 ? -22.96941 51.95912 46.22692 1.000 102.61025 160 LEU B O 1
ATOM 4300 N N . TYR B 1 161 ? -20.75752 51.55363 46.13300 1.000 86.87335 161 TYR B N 1
ATOM 4301 C CA . TYR B 1 161 ? -20.80715 50.92955 44.81829 1.000 97.73409 161 TYR B CA 1
ATOM 4302 C C . TYR B 1 161 ? -21.00848 49.42085 44.88863 1.000 93.47408 161 TYR B C 1
ATOM 4303 O O . TYR B 1 161 ? -20.96406 48.75589 43.84839 1.000 83.32905 161 TYR B O 1
ATOM 4312 N N . GLY B 1 162 ? -21.22278 48.86821 46.07957 1.000 98.44850 162 GLY B N 1
ATOM 4313 C CA . GLY B 1 162 ? -21.58716 47.47507 46.22198 1.000 101.76798 162 GLY B CA 1
ATOM 4314 C C . GLY B 1 162 ? -20.48173 46.52554 46.62242 1.000 91.99749 162 GLY B C 1
ATOM 4315 O O . GLY B 1 162 ? -20.66422 45.31007 46.49513 1.000 97.21071 162 GLY B O 1
ATOM 4316 N N . ALA B 1 163 ? -19.34587 47.02921 47.09336 1.000 79.92562 163 ALA B N 1
ATOM 4317 C CA . ALA B 1 163 ? -18.27317 46.14726 47.52794 1.000 78.30754 163 ALA B CA 1
ATOM 4318 C C . ALA B 1 163 ? -18.63371 45.47215 48.84605 1.000 90.48364 163 ALA B C 1
ATOM 4319 O O . ALA B 1 163 ? -19.36352 46.02232 49.67513 1.000 106.03189 163 ALA B O 1
ATOM 4321 N N . GLN B 1 164 ? -18.11599 44.25843 49.03171 1.000 94.88882 164 GLN B N 1
ATOM 4322 C CA . GLN B 1 164 ? -18.34168 43.52364 50.27034 1.000 94.72728 164 GLN B CA 1
ATOM 4323 C C . GLN B 1 164 ? -17.20467 43.71268 51.26665 1.000 92.78944 164 GLN B C 1
ATOM 4324 O O . GLN B 1 164 ? -17.44789 43.79925 52.47497 1.000 106.05786 164 GLN B O 1
ATOM 4330 N N . THR B 1 165 ? -15.96705 43.77646 50.78189 1.000 90.00278 165 THR B N 1
ATOM 4331 C CA . THR B 1 165 ? -14.78755 43.88253 51.63015 1.000 92.32016 165 THR B CA 1
ATOM 4332 C C . THR B 1 165 ? -13.93162 45.04260 51.14630 1.000 81.80585 165 THR B C 1
ATOM 4333 O O . THR B 1 165 ? -13.69977 45.18276 49.94166 1.000 89.63649 165 THR B O 1
ATOM 4337 N N . VAL B 1 166 ? -13.46719 45.87120 52.08000 1.000 77.04545 166 VAL B N 1
ATOM 4338 C CA . VAL B 1 166 ? -12.66126 47.04580 51.76530 1.000 77.04847 166 VAL B CA 1
ATOM 4339 C C . VAL B 1 166 ? -11.47058 47.09780 52.71325 1.000 88.29375 166 VAL B C 1
ATOM 4340 O O . VAL B 1 166 ? -11.63691 47.00264 53.93411 1.000 90.55394 166 VAL B O 1
ATOM 4344 N N . TYR B 1 167 ? -10.27587 47.25801 52.15253 1.000 96.21187 167 TYR B N 1
ATOM 4345 C CA . TYR B 1 167 ? -9.04844 47.39252 52.92294 1.000 90.32576 167 TYR B CA 1
ATOM 4346 C C . TYR B 1 167 ? -8.56923 48.83736 52.87114 1.000 82.53873 167 TYR B C 1
ATOM 4347 O O . TYR B 1 167 ? -8.65712 49.49528 51.82983 1.000 96.24172 167 TYR B O 1
ATOM 4356 N N . ARG B 1 168 ? -8.06649 49.32652 54.00181 1.000 82.45993 168 ARG B N 1
ATOM 4357 C CA . ARG B 1 168 ? -7.79330 50.74281 54.18446 1.000 74.23938 168 ARG B CA 1
ATOM 4358 C C . ARG B 1 168 ? -6.46970 50.90880 54.91883 1.000 77.43835 168 ARG B C 1
ATOM 4359 O O . ARG B 1 168 ? -6.00498 49.99896 55.60826 1.000 72.37107 168 ARG B O 1
ATOM 4367 N N . ASN B 1 169 ? -5.85186 52.08016 54.74162 1.000 83.11639 169 ASN B N 1
ATOM 4368 C CA . ASN B 1 169 ? -4.66308 52.47032 55.50254 1.000 97.61375 169 ASN B CA 1
ATOM 4369 C C . ASN B 1 169 ? -3.51280 51.48696 55.29172 1.000 91.53049 169 ASN B C 1
ATOM 4370 O O . ASN B 1 169 ? -2.90737 50.98948 56.24319 1.000 98.85313 169 ASN B O 1
ATOM 4375 N N . PHE B 1 170 ? -3.21711 51.20115 54.02676 1.000 95.15126 170 PHE B N 1
ATOM 4376 C CA . PHE B 1 170 ? -2.09661 50.32692 53.70951 1.000 89.53593 170 PHE B CA 1
ATOM 4377 C C . PHE B 1 170 ? -0.78947 50.98068 54.13661 1.000 99.42846 170 PHE B C 1
ATOM 4378 O O . PHE B 1 170 ? -0.56795 52.17296 53.90856 1.000 93.29253 170 PHE B O 1
ATOM 4386 N N . THR B 1 171 ? 0.08381 50.18907 54.75326 1.000 72.80527 171 THR B N 1
ATOM 4387 C CA . THR B 1 171 ? 1.40857 50.67248 55.10887 1.000 75.27375 171 THR B CA 1
ATOM 4388 C C . THR B 1 171 ? 2.35045 49.48969 55.27565 1.000 99.25060 171 THR B C 1
ATOM 4389 O O . THR B 1 171 ? 1.93718 48.39530 55.66868 1.000 85.44185 171 THR B O 1
ATOM 4393 N N . MET B 1 172 ? 3.62404 49.72888 54.96319 1.000 82.20317 172 MET B N 1
ATOM 4394 C CA . MET B 1 172 ? 4.66795 48.71396 55.02177 1.000 76.20114 172 MET B CA 1
ATOM 4395 C C . MET B 1 172 ? 5.67773 49.00698 56.12705 1.000 86.10549 172 MET B C 1
ATOM 4396 O O . MET B 1 172 ? 6.84301 48.61486 56.02879 1.000 92.16072 172 MET B O 1
ATOM 4401 N N . ASN B 1 173 ? 5.24454 49.71085 57.17135 1.000 99.96692 173 ASN B N 1
ATOM 4402 C CA . ASN B 1 173 ? 6.12078 50.01022 58.29465 1.000 109.20879 173 ASN B CA 1
ATOM 4403 C C . ASN B 1 173 ? 6.68332 48.72043 58.87776 1.000 104.34121 173 ASN B C 1
ATOM 4404 O O . ASN B 1 173 ? 5.96149 47.73526 59.04678 1.000 125.58965 173 ASN B O 1
ATOM 4409 N N . THR B 1 174 ? 7.98957 48.73123 59.17114 1.000 97.40726 174 THR B N 1
ATOM 4410 C CA . THR B 1 174 ? 8.65850 47.53244 59.67300 1.000 121.34978 174 THR B CA 1
ATOM 4411 C C . THR B 1 174 ? 7.92670 46.95353 60.87670 1.000 134.00175 174 THR B C 1
ATOM 4412 O O . THR B 1 174 ? 7.75210 45.73447 60.98440 1.000 127.48085 174 THR B O 1
ATOM 4416 N N . LYS B 1 175 ? 7.48209 47.81270 61.78489 1.000 141.83315 175 LYS B N 1
ATOM 4417 C CA . LYS B 1 175 ? 6.60830 47.41479 62.87696 1.000 149.64701 175 LYS B CA 1
ATOM 4418 C C . LYS B 1 175 ? 5.17317 47.71842 62.47447 1.000 146.18619 175 LYS B C 1
ATOM 4419 O O . LYS B 1 175 ? 4.88724 48.79926 61.94633 1.000 151.08401 175 LYS B O 1
ATOM 4425 N N . ASP B 1 176 ? 4.28779 46.75183 62.69521 1.000 141.09893 176 ASP B N 1
ATOM 4426 C CA . ASP B 1 176 ? 2.86758 46.87022 62.38244 1.000 144.38186 176 ASP B CA 1
ATOM 4427 C C . ASP B 1 176 ? 2.60950 47.07697 60.88917 1.000 127.61306 176 ASP B C 1
ATOM 4428 O O . ASP B 1 176 ? 2.02882 48.10108 60.50383 1.000 144.57669 176 ASP B O 1
ATOM 4433 N N . PRO B 1 177 ? 3.02736 46.15654 60.01262 1.000 103.28488 177 PRO B N 1
ATOM 4434 C CA . PRO B 1 177 ? 2.50871 46.17652 58.63703 1.000 101.82366 177 PRO B CA 1
ATOM 4435 C C . PRO B 1 177 ? 1.09322 45.62083 58.64661 1.000 113.46795 177 PRO B C 1
ATOM 4436 O O . PRO B 1 177 ? 0.84695 44.54294 59.19407 1.000 122.99563 177 PRO B O 1
ATOM 4440 N N . HIS B 1 178 ? 0.16274 46.34641 58.03612 1.000 103.56819 178 HIS B N 1
ATOM 4441 C CA . HIS B 1 178 ? -1.23673 45.99400 58.22720 1.000 103.37114 178 HIS B CA 1
ATOM 4442 C C . HIS B 1 178 ? -2.10619 46.71747 57.21345 1.000 100.64891 178 HIS B C 1
ATOM 4443 O O . HIS B 1 178 ? -1.65933 47.61495 56.49398 1.000 105.57424 178 HIS B O 1
ATOM 4450 N N . VAL B 1 179 ? -3.36733 46.29912 57.18004 1.000 84.04184 179 VAL B N 1
ATOM 4451 C CA . VAL B 1 179 ? -4.46342 47.04442 56.57998 1.000 92.76090 179 VAL B CA 1
ATOM 4452 C C . VAL B 1 179 ? -5.65858 46.92026 57.51430 1.000 106.04458 179 VAL B C 1
ATOM 4453 O O . VAL B 1 179 ? -5.86091 45.87629 58.14685 1.000 122.48987 179 VAL B O 1
ATOM 4457 N N . ASP B 1 180 ? -6.43172 47.99679 57.62430 1.000 86.06863 180 ASP B N 1
ATOM 4458 C CA . ASP B 1 180 ? -7.69076 47.96314 58.35438 1.000 91.68031 180 ASP B CA 1
ATOM 4459 C C . ASP B 1 180 ? -8.77425 47.40992 57.43791 1.000 94.53787 180 ASP B C 1
ATOM 4460 O O . ASP B 1 180 ? -9.02352 47.95831 56.35939 1.000 99.54522 180 ASP B O 1
ATOM 4465 N N . CYS B 1 181 ? -9.42630 46.33741 57.86977 1.000 94.68206 181 CYS B N 1
ATOM 4466 C CA . CYS B 1 181 ? -10.40456 45.63908 57.05085 1.000 85.14085 181 CYS B CA 1
ATOM 4467 C C . CYS B 1 181 ? -11.82179 45.98582 57.48717 1.000 90.53515 181 CYS B C 1
ATOM 4468 O O . CYS B 1 181 ? -12.11510 46.07042 58.68464 1.000 105.35643 181 CYS B O 1
ATOM 4471 N N . TYR B 1 182 ? -12.69444 46.18582 56.49967 1.000 85.53426 182 TYR B N 1
ATOM 4472 C CA . TYR B 1 182 ? -14.10812 46.48084 56.71209 1.000 97.73020 182 TYR B CA 1
ATOM 4473 C C . TYR B 1 182 ? -14.90882 45.50618 55.85799 1.000 105.14395 182 TYR B C 1
ATOM 4474 O O . TYR B 1 182 ? -14.84004 45.55944 54.62548 1.000 121.74183 182 TYR B O 1
ATOM 4483 N N . THR B 1 183 ? -15.65450 44.61084 56.49835 1.000 107.70763 183 THR B N 1
ATOM 4484 C CA . THR B 1 183 ? -16.51122 43.67234 55.78580 1.000 105.62877 183 THR B CA 1
ATOM 4485 C C . THR B 1 183 ? -17.96152 44.12430 55.87643 1.000 105.67059 183 THR B C 1
ATOM 4486 O O . THR B 1 183 ? -18.41164 44.59665 56.92271 1.000 113.59944 183 THR B O 1
ATOM 4490 N N . MET B 1 184 ? -18.68924 43.97029 54.76952 1.000 116.67937 184 MET B N 1
ATOM 4491 C CA . MET B 1 184 ? -20.07486 44.42567 54.71686 1.000 110.58381 184 MET B CA 1
ATOM 4492 C C . MET B 1 184 ? -20.95798 43.63028 55.66957 1.000 110.08453 184 MET B C 1
ATOM 4493 O O . MET B 1 184 ? -21.86469 44.18993 56.30126 1.000 118.66141 184 MET B O 1
ATOM 4498 N N . SER B 1 185 ? -20.70869 42.32303 55.78181 1.000 113.32824 185 SER B N 1
ATOM 4499 C CA . SER B 1 185 ? -21.50946 41.48519 56.66813 1.000 125.68845 185 SER B CA 1
ATOM 4500 C C . SER B 1 185 ? -21.41313 41.96057 58.11132 1.000 137.98210 185 SER B C 1
ATOM 4501 O O . SER B 1 185 ? -22.42670 42.04289 58.81508 1.000 154.41847 185 SER B O 1
ATOM 4504 N N . SER B 1 186 ? -20.20137 42.27813 58.57079 1.000 135.05369 186 SER B N 1
ATOM 4505 C CA . SER B 1 186 ? -20.03191 42.80329 59.91972 1.000 132.87842 186 SER B CA 1
ATOM 4506 C C . SER B 1 186 ? -20.61873 44.20047 60.07190 1.000 123.47596 186 SER B C 1
ATOM 4507 O O . SER B 1 186 ? -20.90114 44.62113 61.19810 1.000 136.17049 186 SER B O 1
ATOM 4510 N N . ILE B 1 187 ? -20.80331 44.92971 58.97074 1.000 108.91056 187 ILE B N 1
ATOM 4511 C CA . ILE B 1 187 ? -21.50743 46.20419 59.04723 1.000 112.28655 187 ILE B CA 1
ATOM 4512 C C . ILE B 1 187 ? -22.99550 45.97033 59.26622 1.000 114.65231 187 ILE B C 1
ATOM 4513 O O . ILE B 1 187 ? -23.63304 46.65166 60.07828 1.000 112.15256 187 ILE B O 1
ATOM 4518 N N . LYS B 1 188 ? -23.57317 45.00476 58.54638 1.000 123.65417 188 LYS B N 1
ATOM 4519 C CA . LYS B 1 188 ? -24.99499 44.71457 58.70528 1.000 140.23945 188 LYS B CA 1
ATOM 4520 C C . LYS B 1 188 ? -25.29156 44.02689 60.03482 1.000 154.55776 188 LYS B C 1
ATOM 4521 O O . LYS B 1 188 ? -26.41095 44.13430 60.54856 1.000 162.66074 188 LYS B O 1
ATOM 4527 N N . SER B 1 189 ? -24.31538 43.32206 60.60794 1.000 157.73505 189 SER B N 1
ATOM 4528 C CA . SER B 1 189 ? -24.54673 42.59237 61.85020 1.000 146.01276 189 SER B CA 1
ATOM 4529 C C . SER B 1 189 ? -24.18326 43.40945 63.08766 1.000 148.95625 189 SER B C 1
ATOM 4530 O O . SER B 1 189 ? -24.98385 43.50950 64.02252 1.000 163.02506 189 SER B O 1
ATOM 4533 N N . LYS B 1 190 ? -22.98653 44.00114 63.10994 1.000 137.90191 190 LYS B N 1
ATOM 4534 C CA . LYS B 1 190 ? -22.55336 44.74346 64.28918 1.000 130.42392 190 LYS B CA 1
ATOM 4535 C C . LYS B 1 190 ? -23.14926 46.14455 64.32670 1.000 124.33792 190 LYS B C 1
ATOM 4536 O O . LYS B 1 190 ? -23.48608 46.64902 65.40387 1.000 147.20179 190 LYS B O 1
ATOM 4542 N N . LEU B 1 191 ? -23.28489 46.78826 63.16642 1.000 131.56776 191 LEU B N 1
ATOM 4543 C CA . LEU B 1 191 ? -23.84821 48.12750 63.09234 1.000 138.65620 191 LEU B CA 1
ATOM 4544 C C . LEU B 1 191 ? -25.25705 48.17200 62.52052 1.000 137.39646 191 LEU B C 1
ATOM 4545 O O . LEU B 1 191 ? -25.93017 49.19633 62.67050 1.000 132.74340 191 LEU B O 1
ATOM 4550 N N . GLY B 1 192 ? -25.71702 47.10219 61.87961 1.000 126.38112 192 GLY B N 1
ATOM 4551 C CA . GLY B 1 192 ? -27.06323 47.07525 61.33234 1.000 123.41912 192 GLY B CA 1
ATOM 4552 C C . GLY B 1 192 ? -27.28666 48.03681 60.18714 1.000 125.03332 192 GLY B C 1
ATOM 4553 O O . GLY B 1 192 ? -28.33070 48.69928 60.13451 1.000 125.87150 192 GLY B O 1
ATOM 4554 N N . LEU B 1 193 ? -26.33224 48.13277 59.26569 1.000 126.86580 193 LEU B N 1
ATOM 4555 C CA . LEU B 1 193 ? -26.40144 49.07990 58.15711 1.000 125.10789 193 LEU B CA 1
ATOM 4556 C C . LEU B 1 193 ? -26.37651 48.32217 56.83543 1.000 132.82777 193 LEU B C 1
ATOM 4557 O O . LEU B 1 193 ? -25.37555 47.67872 56.50124 1.000 124.15890 193 LEU B O 1
ATOM 4562 N N . ASP B 1 194 ? -27.47570 48.39869 56.08845 1.000 152.21128 194 ASP B N 1
ATOM 4563 C CA . ASP B 1 194 ? -27.51108 47.86506 54.73820 1.000 136.21228 194 ASP B CA 1
ATOM 4564 C C . ASP B 1 194 ? -26.83768 48.83803 53.77618 1.000 133.83182 194 ASP B C 1
ATOM 4565 O O . ASP B 1 194 ? -26.41188 49.93466 54.15116 1.000 122.81120 194 ASP B O 1
ATOM 4570 N N . ARG B 1 195 ? -26.72302 48.41127 52.51735 1.000 141.08126 195 ARG B N 1
ATOM 4571 C CA . ARG B 1 195 ? -26.09438 49.26282 51.51455 1.000 119.71056 195 ARG B CA 1
ATOM 4572 C C . ARG B 1 195 ? -26.89955 50.53495 51.27822 1.000 123.91448 195 ARG B C 1
ATOM 4573 O O . ARG B 1 195 ? -26.32875 51.62762 51.18711 1.000 116.23985 195 ARG B O 1
ATOM 4581 N N . ASP B 1 196 ? -28.22820 50.41809 51.18467 1.000 137.75444 196 ASP B N 1
ATOM 4582 C CA . ASP B 1 196 ? -29.05044 51.60417 50.95717 1.000 156.02084 196 ASP B CA 1
ATOM 4583 C C . ASP B 1 196 ? -28.93701 52.58470 52.11908 1.000 142.00285 196 ASP B C 1
ATOM 4584 O O . ASP B 1 196 ? -28.89505 53.80505 51.91232 1.000 130.63398 196 ASP B O 1
ATOM 4589 N N . ALA B 1 197 ? -28.87813 52.06651 53.34931 1.000 132.58570 197 ALA B N 1
ATOM 4590 C CA . ALA B 1 197 ? -28.68739 52.93007 54.50897 1.000 138.19592 197 ALA B CA 1
ATOM 4591 C C . ALA B 1 197 ? -27.35521 53.66020 54.43560 1.000 129.31718 197 ALA B C 1
ATOM 4592 O O . ALA B 1 197 ? -27.27224 54.84546 54.77207 1.000 135.50529 197 ALA B O 1
ATOM 4594 N N . LEU B 1 198 ? -26.29465 52.96347 54.01978 1.000 129.55552 198 LEU B N 1
ATOM 4595 C CA . LEU B 1 198 ? -25.00315 53.62349 53.86395 1.000 123.73372 198 LEU B CA 1
ATOM 4596 C C . LEU B 1 198 ? -25.06067 54.69509 52.78419 1.000 124.42628 198 LEU B C 1
ATOM 4597 O O . LEU B 1 198 ? -24.45842 55.76460 52.93161 1.000 126.59688 198 LEU B O 1
ATOM 4602 N N . VAL B 1 199 ? -25.76971 54.42475 51.68594 1.000 121.60950 199 VAL B N 1
ATOM 4603 C CA . VAL B 1 199 ? -25.88681 55.41605 50.62015 1.000 116.32917 199 VAL B CA 1
ATOM 4604 C C . VAL B 1 199 ? -26.58200 56.66997 51.13447 1.000 124.75045 199 VAL B C 1
ATOM 4605 O O . VAL B 1 199 ? -26.06508 57.78457 51.00014 1.000 141.78299 199 VAL B O 1
ATOM 4609 N N . GLY B 1 200 ? -27.75892 56.50564 51.74435 1.000 108.30468 200 GLY B N 1
ATOM 4610 C CA . GLY B 1 200 ? -28.47828 57.66267 52.25840 1.000 126.36165 200 GLY B CA 1
ATOM 4611 C C . GLY B 1 200 ? -27.70957 58.39930 53.33896 1.000 137.07070 200 GLY B C 1
ATOM 4612 O O . GLY B 1 200 ? -27.72998 59.63266 53.40189 1.000 153.79309 200 GLY B O 1
ATOM 4613 N N . LEU B 1 201 ? -27.02982 57.65047 54.20915 1.000 133.97395 201 LEU B N 1
ATOM 4614 C CA . LEU B 1 201 ? -26.17104 58.25359 55.22226 1.000 129.43767 201 LEU B CA 1
ATOM 4615 C C . LEU B 1 201 ? -25.09616 59.12105 54.57964 1.000 131.74405 201 LEU B C 1
ATOM 4616 O O . LEU B 1 201 ? -24.85206 60.25529 55.01094 1.000 145.72406 201 LEU B O 1
ATOM 4621 N N . ALA B 1 202 ? -24.45401 58.60421 53.52839 1.000 134.76631 202 ALA B N 1
ATOM 4622 C CA . ALA B 1 202 ? -23.47286 59.39127 52.79055 1.000 142.80236 202 ALA B CA 1
ATOM 4623 C C . ALA B 1 202 ? -24.11244 60.58939 52.10429 1.000 128.82997 202 ALA B C 1
ATOM 4624 O O . ALA B 1 202 ? -23.43748 61.59215 51.84978 1.000 144.75474 202 ALA B O 1
ATOM 4626 N N . ILE B 1 203 ? -25.40284 60.50112 51.78340 1.000 119.38447 203 ILE B N 1
ATOM 4627 C CA . ILE B 1 203 ? -26.09338 61.62722 51.16402 1.000 132.40939 203 ILE B CA 1
ATOM 4628 C C . ILE B 1 203 ? -26.28856 62.75148 52.17177 1.000 147.33893 203 ILE B C 1
ATOM 4629 O O . ILE B 1 203 ? -25.89376 63.89816 51.93151 1.000 153.76609 203 ILE B O 1
ATOM 4634 N N . LEU B 1 204 ? -26.90391 62.44112 53.31588 1.000 148.76968 204 LEU B N 1
ATOM 4635 C CA . LEU B 1 204 ? -27.22025 63.48869 54.28256 1.000 143.79424 204 LEU B CA 1
ATOM 4636 C C . LEU B 1 204 ? -25.96498 64.03488 54.95287 1.000 148.62890 204 LEU B C 1
ATOM 4637 O O . LEU B 1 204 ? -25.88326 65.23555 55.23762 1.000 148.12079 204 LEU B O 1
ATOM 4642 N N . LEU B 1 205 ? -24.97384 63.17907 55.21159 1.000 148.99702 205 LEU B N 1
ATOM 4643 C CA . LEU B 1 205 ? -23.72517 63.67263 55.77867 1.000 149.05101 205 LEU B CA 1
ATOM 4644 C C . LEU B 1 205 ? -22.80326 64.25769 54.71968 1.000 160.43007 205 LEU B C 1
ATOM 4645 O O . LEU B 1 205 ? -21.90682 65.03948 55.05611 1.000 186.35620 205 LEU B O 1
ATOM 4650 N N . GLY B 1 206 ? -23.00716 63.89768 53.45648 1.000 141.37714 206 GLY B N 1
ATOM 4651 C CA . GLY B 1 206 ? -22.18985 64.39016 52.36824 1.000 138.04284 206 GLY B CA 1
ATOM 4652 C C . GLY B 1 206 ? -20.97076 63.52905 52.13408 1.000 136.67857 206 GLY B C 1
ATOM 4653 O O . GLY B 1 206 ? -20.38174 63.01015 53.08794 1.000 158.58984 206 GLY B O 1
ATOM 4654 N N . CYS B 1 207 ? -20.57093 63.38245 50.87758 1.000 125.26141 207 CYS B N 1
ATOM 4655 C CA . CYS B 1 207 ? -19.45352 62.53115 50.50437 1.000 128.95184 207 CYS B CA 1
ATOM 4656 C C . CYS B 1 207 ? -18.50326 63.32160 49.61702 1.000 163.08656 207 CYS B C 1
ATOM 4657 O O . CYS B 1 207 ? -18.73624 64.49388 49.30912 1.000 156.18107 207 CYS B O 1
ATOM 4660 N N . ASP B 1 208 ? -17.41729 62.67193 49.20784 1.000 197.23677 208 ASP B N 1
ATOM 4661 C CA . ASP B 1 208 ? -16.58192 63.23149 48.15725 1.000 216.80332 208 ASP B CA 1
ATOM 4662 C C . ASP B 1 208 ? -17.41901 63.43657 46.90110 1.000 229.47883 208 ASP B C 1
ATOM 4663 O O . ASP B 1 208 ? -18.38068 62.70584 46.64609 1.000 224.61478 208 ASP B O 1
ATOM 4668 N N . TYR B 1 209 ? -17.04907 64.44717 46.11581 1.000 233.66794 209 TYR B N 1
ATOM 4669 C CA . TYR B 1 209 ? -17.81305 64.87691 44.94577 1.000 232.66613 209 TYR B CA 1
ATOM 4670 C C . TYR B 1 209 ? -19.23199 65.31089 45.31592 1.000 218.50416 209 TYR B C 1
ATOM 4671 O O . TYR B 1 209 ? -20.12336 65.33074 44.46033 1.000 212.86679 209 TYR B O 1
ATOM 4680 N N . LEU B 1 210 ? -19.45716 65.65509 46.58803 1.000 199.68076 210 LEU B N 1
ATOM 4681 C CA . LEU B 1 210 ? -20.73138 66.16398 47.08387 1.000 182.89831 210 LEU B CA 1
ATOM 4682 C C . LEU B 1 210 ? -20.46089 67.19483 48.17434 1.000 200.86623 210 LEU B C 1
ATOM 4683 O O . LEU B 1 210 ? -20.10519 66.83087 49.30297 1.000 201.28424 210 LEU B O 1
ATOM 4688 N N . PRO B 1 211 ? -20.63320 68.48730 47.88534 1.000 208.94279 211 PRO B N 1
ATOM 4689 C CA . PRO B 1 211 ? -20.21540 69.51514 48.85373 1.000 200.09795 211 PRO B CA 1
ATOM 4690 C C . PRO B 1 211 ? -21.11588 69.65536 50.07099 1.000 182.84147 211 PRO B C 1
ATOM 4691 O O . PRO B 1 211 ? -20.67519 70.24531 51.06484 1.000 188.92999 211 PRO B O 1
ATOM 4695 N N . LYS B 1 212 ? -22.34488 69.14530 50.04784 1.000 172.07785 212 LYS B N 1
ATOM 4696 C CA . LYS B 1 212 ? -23.26103 69.38762 51.15754 1.000 179.31086 212 LYS B CA 1
ATOM 4697 C C . LYS B 1 212 ? -22.91707 68.47656 52.32913 1.000 194.95500 212 LYS B C 1
ATOM 4698 O O . LYS B 1 212 ? -23.01011 67.25320 52.21332 1.000 187.26056 212 LYS B O 1
ATOM 4704 N N . GLY B 1 213 ? -22.53865 69.06826 53.45932 1.000 233.57560 213 GLY B N 1
ATOM 4705 C CA . GLY B 1 213 ? -22.33085 68.31373 54.68176 1.000 237.36522 213 GLY B CA 1
ATOM 4706 C C . GLY B 1 213 ? -23.40128 68.57949 55.72098 1.000 231.85423 213 GLY B C 1
ATOM 4707 O O . GLY B 1 213 ? -23.71026 67.72777 56.56052 1.000 235.59443 213 GLY B O 1
ATOM 4708 N N . VAL B 1 214 ? -23.96198 69.78215 55.66330 1.000 219.02864 214 VAL B N 1
ATOM 4709 C CA . VAL B 1 214 ? -24.97838 70.25767 56.59181 1.000 194.80339 214 VAL B CA 1
ATOM 4710 C C . VAL B 1 214 ? -26.36983 69.76557 56.18688 1.000 182.05389 214 VAL B C 1
ATOM 4711 O O . VAL B 1 214 ? -26.53918 69.25764 55.07999 1.000 156.02931 214 VAL B O 1
ATOM 4715 N N . PRO B 1 215 ? -27.37392 69.89954 57.07774 1.000 191.47617 215 PRO B N 1
ATOM 4716 C CA . PRO B 1 215 ? -27.38056 70.32098 58.48636 1.000 176.86501 215 PRO B CA 1
ATOM 4717 C C . PRO B 1 215 ? -27.29640 69.16901 59.48872 1.000 170.72353 215 PRO B C 1
ATOM 4718 O O . PRO B 1 215 ? -26.74209 69.32666 60.57691 1.000 162.81666 215 PRO B O 1
ATOM 4722 N N . GLY B 1 216 ? -27.86246 68.02570 59.10221 1.000 173.64577 216 GLY B N 1
ATOM 4723 C CA . GLY B 1 216 ? -27.96496 66.85279 59.94875 1.000 162.54906 216 GLY B CA 1
ATOM 4724 C C . GLY B 1 216 ? -26.69474 66.32251 60.57620 1.000 175.99553 216 GLY B C 1
ATOM 4725 O O . GLY B 1 216 ? -25.69787 66.07319 59.89195 1.000 174.83327 216 GLY B O 1
ATOM 4726 N N . VAL B 1 217 ? -26.73230 66.15208 61.89364 1.000 182.57238 217 VAL B N 1
ATOM 4727 C CA . VAL B 1 217 ? -25.60957 65.60427 62.64244 1.000 188.16200 217 VAL B CA 1
ATOM 4728 C C . VAL B 1 217 ? -25.57010 64.09639 62.43062 1.000 162.32379 217 VAL B C 1
ATOM 4729 O O . VAL B 1 217 ? -26.60842 63.44515 62.26710 1.000 156.65292 217 VAL B O 1
ATOM 4733 N N . GLY B 1 218 ? -24.36243 63.52767 62.42168 1.000 156.35803 218 GLY B N 1
ATOM 4734 C CA . GLY B 1 218 ? -24.24106 62.09135 62.24066 1.000 149.89718 218 GLY B CA 1
ATOM 4735 C C . GLY B 1 218 ? -24.77631 61.29202 63.41160 1.000 163.11706 218 GLY B C 1
ATOM 4736 O O . GLY B 1 218 ? -25.22311 60.15321 63.23773 1.000 158.96888 218 GLY B O 1
ATOM 4737 N N . LYS B 1 219 ? -24.75813 61.87637 64.61132 1.000 176.10246 219 LYS B N 1
ATOM 4738 C CA . LYS B 1 219 ? -25.30711 61.19766 65.78150 1.000 176.44277 219 LYS B CA 1
ATOM 4739 C C . LYS B 1 219 ? -26.82767 61.10790 65.70041 1.000 159.73237 219 LYS B C 1
ATOM 4740 O O . LYS B 1 219 ? -27.41106 60.03542 65.90740 1.000 143.76783 219 LYS B O 1
ATOM 4746 N N . GLU B 1 220 ? -27.48507 62.23178 65.39853 1.000 166.81953 220 GLU B N 1
ATOM 4747 C CA . GLU B 1 220 ? -28.93613 62.23542 65.23463 1.000 162.39994 220 GLU B CA 1
ATOM 4748 C C . GLU B 1 220 ? -29.36662 61.30397 64.10807 1.000 152.15627 220 GLU B C 1
ATOM 4749 O O . GLU B 1 220 ? -30.36980 60.58752 64.22746 1.000 143.26298 220 GLU B O 1
ATOM 4755 N N . GLN B 1 221 ? -28.61351 61.29589 63.00716 1.000 163.96139 221 GLN B N 1
ATOM 4756 C CA . GLN B 1 221 ? -28.93466 60.40899 61.89522 1.000 168.01240 221 GLN B CA 1
ATOM 4757 C C . GLN B 1 221 ? -28.76322 58.94632 62.28814 1.000 157.08863 221 GLN B C 1
ATOM 4758 O O . GLN B 1 221 ? -29.57182 58.09427 61.89678 1.000 144.16187 221 GLN B O 1
ATOM 4764 N N . ALA B 1 222 ? -27.71688 58.63459 63.06049 1.000 170.77520 222 ALA B N 1
ATOM 4765 C CA . ALA B 1 222 ? -27.57528 57.28182 63.59143 1.000 174.09209 222 ALA B CA 1
ATOM 4766 C C . ALA B 1 222 ? -28.75758 56.91326 64.47913 1.000 181.40273 222 ALA B C 1
ATOM 4767 O O . ALA B 1 222 ? -29.21952 55.76345 64.46941 1.000 184.57548 222 ALA B O 1
ATOM 4769 N N . LEU B 1 223 ? -29.27588 57.88311 65.23998 1.000 178.12754 223 LEU B N 1
ATOM 4770 C CA . LEU B 1 223 ? -30.47052 57.62544 66.03601 1.000 176.92848 223 LEU B CA 1
ATOM 4771 C C . LEU B 1 223 ? -31.68021 57.35130 65.15260 1.000 165.63314 223 LEU B C 1
ATOM 4772 O O . LEU B 1 223 ? -32.53329 56.53266 65.51303 1.000 157.84961 223 LEU B O 1
ATOM 4777 N N . LYS B 1 224 ? -31.77153 58.01685 63.99828 1.000 164.27685 224 LYS B N 1
ATOM 4778 C CA . LYS B 1 224 ? -32.84387 57.70849 63.05585 1.000 169.33598 224 LYS B CA 1
ATOM 4779 C C . LYS B 1 224 ? -32.70417 56.29467 62.50191 1.000 158.15715 224 LYS B C 1
ATOM 4780 O O . LYS B 1 224 ? -33.70139 55.57022 62.36161 1.000 144.85746 224 LYS B O 1
ATOM 4786 N N . LEU B 1 225 ? -31.47339 55.88701 62.17807 1.000 157.24704 225 LEU B N 1
ATOM 4787 C CA . LEU B 1 225 ? -31.24537 54.52017 61.72053 1.000 154.62169 225 LEU B CA 1
ATOM 4788 C C . LEU B 1 225 ? -31.64420 53.50963 62.78795 1.000 177.35151 225 LEU B C 1
ATOM 4789 O O . LEU B 1 225 ? -32.15691 52.43002 62.46981 1.000 178.00080 225 LEU B O 1
ATOM 4794 N N . ILE B 1 226 ? -31.40885 53.83600 64.06169 1.000 183.20237 226 ILE B N 1
ATOM 4795 C CA . ILE B 1 226 ? -31.91937 52.98306 65.13076 1.000 177.54514 226 ILE B CA 1
ATOM 4796 C C . ILE B 1 226 ? -33.44429 53.02115 65.16003 1.000 175.77219 226 ILE B C 1
ATOM 4797 O O . ILE B 1 226 ? -34.09241 52.01753 65.48638 1.000 174.66685 226 ILE B O 1
ATOM 4802 N N . GLN B 1 227 ? -34.04189 54.16262 64.80692 1.000 180.25922 227 GLN B N 1
ATOM 4803 C CA . GLN B 1 227 ? -35.49718 54.28036 64.81357 1.000 174.17676 227 GLN B CA 1
ATOM 4804 C C . GLN B 1 227 ? -36.13276 53.32581 63.80933 1.000 171.53388 227 GLN B C 1
ATOM 4805 O O . GLN B 1 227 ? -36.89296 52.42534 64.18306 1.000 156.31583 227 GLN B O 1
ATOM 4811 N N . ILE B 1 228 ? -35.83345 53.50455 62.52397 1.000 170.34485 228 ILE B N 1
ATOM 4812 C CA . ILE B 1 228 ? -36.47183 52.72531 61.46537 1.000 162.58984 228 ILE B CA 1
ATOM 4813 C C . ILE B 1 228 ? -35.58816 51.53411 61.11797 1.000 169.13463 228 ILE B C 1
ATOM 4814 O O . ILE B 1 228 ? -34.37290 51.68142 60.93320 1.000 187.11768 228 ILE B O 1
ATOM 4819 N N . LEU B 1 229 ? -36.19765 50.34652 61.04238 1.000 156.22329 229 LEU B N 1
ATOM 4820 C CA . LEU B 1 229 ? -35.47609 49.12548 60.71431 1.000 175.23058 229 LEU B CA 1
ATOM 4821 C C . LEU B 1 229 ? -35.76856 48.58029 59.32281 1.000 184.03896 229 LEU B C 1
ATOM 4822 O O . LEU B 1 229 ? -34.96995 47.78707 58.81382 1.000 174.93953 229 LEU B O 1
ATOM 4827 N N . LYS B 1 230 ? -36.88147 48.97382 58.69842 1.000 187.48136 230 LYS B N 1
ATOM 4828 C CA . LYS B 1 230 ? -37.29802 48.33976 57.44962 1.000 178.77054 230 LYS B CA 1
ATOM 4829 C C . LYS B 1 230 ? -36.59392 48.95156 56.24179 1.000 164.42918 230 LYS B C 1
ATOM 4830 O O . LYS B 1 230 ? -35.86687 48.26256 55.51798 1.000 146.08137 230 LYS B O 1
ATOM 4836 N N . GLY B 1 231 ? -36.79160 50.24866 56.01367 1.000 169.91299 231 GLY B N 1
ATOM 4837 C CA . GLY B 1 231 ? -36.26422 50.89079 54.82899 1.000 156.08044 231 GLY B CA 1
ATOM 4838 C C . GLY B 1 231 ? -35.69488 52.25304 55.16777 1.000 140.63783 231 GLY B C 1
ATOM 4839 O O . GLY B 1 231 ? -36.00600 52.84345 56.20259 1.000 148.41903 231 GLY B O 1
ATOM 4840 N N . GLN B 1 232 ? -34.84802 52.74657 54.26612 1.000 129.00671 232 GLN B N 1
ATOM 4841 C CA . GLN B 1 232 ? -34.13896 53.99963 54.49908 1.000 154.49184 232 GLN B CA 1
ATOM 4842 C C . GLN B 1 232 ? -34.30902 54.96643 53.33440 1.000 153.99268 232 GLN B C 1
ATOM 4843 O O . GLN B 1 232 ? -34.73732 56.10792 53.52759 1.000 160.94299 232 GLN B O 1
ATOM 4849 N N . SER B 1 233 ? -33.97890 54.52181 52.12285 1.000 145.15134 233 SER B N 1
ATOM 4850 C CA . SER B 1 233 ? -34.08033 55.40814 50.97020 1.000 137.01136 233 SER B CA 1
ATOM 4851 C C . SER B 1 233 ? -35.53269 55.66899 50.59219 1.000 155.05329 233 SER B C 1
ATOM 4852 O O . SER B 1 233 ? -35.86030 56.76189 50.11311 1.000 170.75419 233 SER B O 1
ATOM 4855 N N . LEU B 1 234 ? -36.40763 54.67722 50.78237 1.000 154.95543 234 LEU B N 1
ATOM 4856 C CA . LEU B 1 234 ? -37.82339 54.85938 50.47701 1.000 161.37665 234 LEU B CA 1
ATOM 4857 C C . LEU B 1 234 ? -38.44354 55.96415 51.32797 1.000 155.37416 234 LEU B C 1
ATOM 4858 O O . LEU B 1 234 ? -39.26711 56.74571 50.83797 1.000 155.47647 234 LEU B O 1
ATOM 4863 N N . LEU B 1 235 ? -38.06395 56.04136 52.60875 1.000 157.32423 235 LEU B N 1
ATOM 4864 C CA . LEU B 1 235 ? -38.61466 57.06463 53.49493 1.000 167.89859 235 LEU B CA 1
ATOM 4865 C C . LEU B 1 235 ? -38.17935 58.46930 53.09883 1.000 163.51232 235 LEU B C 1
ATOM 4866 O O . LEU B 1 235 ? -38.90824 59.43572 53.34759 1.000 185.45414 235 LEU B O 1
ATOM 4871 N N . GLN B 1 236 ? -37.00329 58.60901 52.49292 1.000 138.51034 236 GLN B N 1
ATOM 4872 C CA . GLN B 1 236 ? -36.55602 59.91278 52.02044 1.000 142.31198 236 GLN B CA 1
ATOM 4873 C C . GLN B 1 236 ? -37.37695 60.43680 50.84845 1.000 154.23065 236 GLN B C 1
ATOM 4874 O O . GLN B 1 236 ? -37.27008 61.62417 50.52274 1.000 147.21879 236 GLN B O 1
ATOM 4880 N N . ARG B 1 237 ? -38.18309 59.58930 50.20890 1.000 182.67130 237 ARG B N 1
ATOM 4881 C CA . ARG B 1 237 ? -38.94781 60.00968 49.04038 1.000 202.75073 237 ARG B CA 1
ATOM 4882 C C . ARG B 1 237 ? -40.14819 60.87284 49.42107 1.000 213.34543 237 ARG B C 1
ATOM 4883 O O . ARG B 1 237 ? -40.34438 61.95415 48.85508 1.000 223.53075 237 ARG B O 1
ATOM 4891 N N . PHE B 1 238 ? -40.96915 60.40856 50.37055 1.000 209.71464 238 PHE B N 1
ATOM 4892 C CA . PHE B 1 238 ? -42.19960 61.12639 50.69915 1.000 215.89546 238 PHE B CA 1
ATOM 4893 C C . PHE B 1 238 ? -41.94348 62.50624 51.29430 1.000 219.18548 238 PHE B C 1
ATOM 4894 O O . PHE B 1 238 ? -42.83137 63.36742 51.24035 1.000 226.61332 238 PHE B O 1
ATOM 4902 N N . ASN B 1 239 ? -40.75348 62.74023 51.84972 1.000 223.48825 239 ASN B N 1
ATOM 4903 C CA . ASN B 1 239 ? -40.43998 64.05761 52.39073 1.000 236.43702 239 ASN B CA 1
ATOM 4904 C C . ASN B 1 239 ? -40.34083 65.11135 51.29364 1.000 243.72577 239 ASN B C 1
ATOM 4905 O O . ASN B 1 239 ? -40.63035 66.28665 51.54467 1.000 258.20889 239 ASN B O 1
ATOM 4910 N N . ARG B 1 240 ? -39.95797 64.71244 50.07785 1.000 234.21729 240 ARG B N 1
ATOM 4911 C CA . ARG B 1 240 ? -39.89757 65.63057 48.94533 1.000 228.98688 240 ARG B CA 1
ATOM 4912 C C . ARG B 1 240 ? -41.24310 66.28800 48.72256 1.000 238.03709 240 ARG B C 1
ATOM 4913 O O . ARG B 1 240 ? -41.40853 67.49258 48.94279 1.000 248.10413 240 ARG B O 1
ATOM 4921 N N . TRP B 1 241 ? -42.20567 65.48378 48.27901 1.000 240.36053 241 TRP B N 1
ATOM 4922 C CA . TRP B 1 241 ? -43.53014 66.00364 47.98285 1.000 240.27961 241 TRP B CA 1
ATOM 4923 C C . TRP B 1 241 ? -44.17613 66.58731 49.23238 1.000 237.66609 241 TRP B C 1
ATOM 4924 O O . TRP B 1 241 ? -44.73848 67.68808 49.19501 1.000 241.41630 241 TRP B O 1
ATOM 4935 N N . ASN B 1 242 ? -44.08832 65.86657 50.35156 1.000 226.28785 242 ASN B N 1
ATOM 4936 C CA . ASN B 1 242 ? -44.60792 66.32691 51.64142 1.000 219.55722 242 ASN B CA 1
ATOM 4937 C C . ASN B 1 242 ? -46.08243 66.71906 51.54890 1.000 219.66496 242 ASN B C 1
ATOM 4938 O O . ASN B 1 242 ? -46.41616 67.89302 51.38493 1.000 221.94557 242 ASN B O 1
ATOM 4943 N N . GLN B 1 308 ? -43.11556 59.50884 69.99740 1.000 226.52264 308 GLN B N 1
ATOM 4944 C CA . GLN B 1 308 ? -42.82234 59.57968 68.57070 1.000 228.81660 308 GLN B CA 1
ATOM 4945 C C . GLN B 1 308 ? -42.69544 61.03238 68.11964 1.000 237.05552 308 GLN B C 1
ATOM 4946 O O . GLN B 1 308 ? -42.40156 61.31538 66.95113 1.000 247.94480 308 GLN B O 1
ATOM 4952 N N . LEU B 1 309 ? -42.91949 61.95204 69.06524 1.000 344.30946 309 LEU B N 1
ATOM 4953 C CA . LEU B 1 309 ? -42.79312 63.37412 68.76207 1.000 323.93941 309 LEU B CA 1
ATOM 4954 C C . LEU B 1 309 ? -41.37758 63.71538 68.31697 1.000 323.60352 309 LEU B C 1
ATOM 4955 O O . LEU B 1 309 ? -41.18015 64.57107 67.44586 1.000 330.83067 309 LEU B O 1
ATOM 4960 N N . ASN B 1 310 ? -40.37790 63.05218 68.90370 1.000 313.26790 310 ASN B N 1
ATOM 4961 C CA . ASN B 1 310 ? -39.00038 63.26205 68.47383 1.000 289.92597 310 ASN B CA 1
ATOM 4962 C C . ASN B 1 310 ? -38.76259 62.71927 67.06969 1.000 268.99376 310 ASN B C 1
ATOM 4963 O O . ASN B 1 310 ? -37.96229 63.28448 66.31482 1.000 256.10078 310 ASN B O 1
ATOM 4968 N N . GLU B 1 311 ? -39.44400 61.63064 66.70359 1.000 266.49400 311 GLU B N 1
ATOM 4969 C CA . GLU B 1 311 ? -39.34005 61.11177 65.34383 1.000 267.98588 311 GLU B CA 1
ATOM 4970 C C . GLU B 1 311 ? -39.94635 62.08753 64.34286 1.000 281.84186 311 GLU B C 1
ATOM 4971 O O . GLU B 1 311 ? -39.35292 62.36242 63.28899 1.000 283.45602 311 GLU B O 1
ATOM 4977 N N . VAL B 1 312 ? -41.11248 62.64971 64.67631 1.000 297.00678 312 VAL B N 1
ATOM 4978 C CA . VAL B 1 312 ? -41.72779 63.65911 63.82020 1.000 309.07978 312 VAL B CA 1
ATOM 4979 C C . VAL B 1 312 ? -40.84391 64.89497 63.76203 1.000 318.06917 312 VAL B C 1
ATOM 4980 O O . VAL B 1 312 ? -40.82574 65.61455 62.75538 1.000 321.86373 312 VAL B O 1
ATOM 4984 N N . GLU B 1 313 ? -40.07579 65.14432 64.82414 1.000 321.85428 313 GLU B N 1
ATOM 4985 C CA . GLU B 1 313 ? -39.18742 66.29962 64.84850 1.000 314.64027 313 GLU B CA 1
ATOM 4986 C C . GLU B 1 313 ? -37.99639 66.08918 63.92271 1.000 297.09023 313 GLU B C 1
ATOM 4987 O O . GLU B 1 313 ? -37.64353 66.98048 63.14457 1.000 300.91468 313 GLU B O 1
ATOM 4993 N N . ASN B 1 314 ? -37.35358 64.91996 64.00048 1.000 275.75546 314 ASN B N 1
ATOM 4994 C CA . ASN B 1 314 ? -36.26809 64.61891 63.07104 1.000 251.61689 314 ASN B CA 1
ATOM 4995 C C . ASN B 1 314 ? -36.75181 64.65317 61.62530 1.000 246.45850 314 ASN B C 1
ATOM 4996 O O . ASN B 1 314 ? -36.03850 65.13544 60.73389 1.000 235.39165 314 ASN B O 1
ATOM 5001 N N . ASN B 1 315 ? -37.97602 64.17688 61.37317 1.000 254.85482 315 ASN B N 1
ATOM 5002 C CA . ASN B 1 315 ? -38.53143 64.31705 60.03096 1.000 260.46286 315 ASN B CA 1
ATOM 5003 C C . ASN B 1 315 ? -38.86308 65.76707 59.69274 1.000 276.09426 315 ASN B C 1
ATOM 5004 O O . ASN B 1 315 ? -38.93023 66.11744 58.50752 1.000 268.57663 315 ASN B O 1
ATOM 5009 N N . ILE B 1 316 ? -39.03569 66.62192 60.70234 1.000 293.87166 316 ILE B N 1
ATOM 5010 C CA . ILE B 1 316 ? -39.23605 68.04377 60.44472 1.000 296.88564 316 ILE B CA 1
ATOM 5011 C C . ILE B 1 316 ? -37.91351 68.70852 60.08221 1.000 285.86317 316 ILE B C 1
ATOM 5012 O O . ILE B 1 316 ? -37.86518 69.58898 59.21556 1.000 299.44273 316 ILE B O 1
ATOM 5017 N N . LYS B 1 317 ? -36.81735 68.28931 60.72086 1.000 255.44995 317 LYS B N 1
ATOM 5018 C CA . LYS B 1 317 ? -35.50179 68.70925 60.25415 1.000 228.16195 317 LYS B CA 1
ATOM 5019 C C . LYS B 1 317 ? -35.25891 68.22381 58.83327 1.000 214.23715 317 LYS B C 1
ATOM 5020 O O . LYS B 1 317 ? -34.60974 68.91545 58.03956 1.000 211.02260 317 LYS B O 1
ATOM 5026 N N . LYS B 1 318 ? -35.78206 67.04232 58.49262 1.000 208.06525 318 LYS B N 1
ATOM 5027 C CA . LYS B 1 318 ? -35.71505 66.58023 57.11141 1.000 202.20233 318 LYS B CA 1
ATOM 5028 C C . LYS B 1 318 ? -36.54756 67.46799 56.19010 1.000 220.10494 318 LYS B C 1
ATOM 5029 O O . LYS B 1 318 ? -36.19975 67.64444 55.01497 1.000 213.37462 318 LYS B O 1
ATOM 5035 N N . LYS B 1 319 ? -37.63696 68.04788 56.70364 1.000 248.05073 319 LYS B N 1
ATOM 5036 C CA . LYS B 1 319 ? -38.37033 69.04004 55.92248 1.000 270.82232 319 LYS B CA 1
ATOM 5037 C C . LYS B 1 319 ? -37.52673 70.29406 55.72144 1.000 276.40068 319 LYS B C 1
ATOM 5038 O O . LYS B 1 319 ? -37.51962 70.88503 54.63216 1.000 282.18378 319 LYS B O 1
ATOM 5044 N N . ALA B 1 320 ? -36.81018 70.71434 56.76790 1.000 268.01485 320 ALA B N 1
ATOM 5045 C CA . ALA B 1 320 ? -35.81840 71.77181 56.61524 1.000 256.77487 320 ALA B CA 1
ATOM 5046 C C . ALA B 1 320 ? -34.77425 71.40465 55.56885 1.000 240.18899 320 ALA B C 1
ATOM 5047 O O . ALA B 1 320 ? -34.21197 72.29205 54.91750 1.000 241.61409 320 ALA B O 1
ATOM 5049 N N . CYS B 1 321 ? -34.50528 70.10752 55.38506 1.000 231.02527 321 CYS B N 1
ATOM 5050 C CA . CYS B 1 321 ? -33.67343 69.69651 54.25891 1.000 226.92008 321 CYS B CA 1
ATOM 5051 C C . CYS B 1 321 ? -34.42484 69.84102 52.94375 1.000 222.63192 321 CYS B C 1
ATOM 5052 O O . CYS B 1 321 ? -33.80649 70.05540 51.89216 1.000 210.67237 321 CYS B O 1
ATOM 5055 N N . CYS B 1 322 ? -35.75319 69.72488 52.97814 1.000 238.22260 322 CYS B N 1
ATOM 5056 C CA . CYS B 1 322 ? -36.52057 69.90975 51.75332 1.000 243.33019 322 CYS B CA 1
ATOM 5057 C C . CYS B 1 322 ? -36.49502 71.36350 51.30696 1.000 254.11404 322 CYS B C 1
ATOM 5058 O O . CYS B 1 322 ? -36.52828 71.64053 50.10230 1.000 253.08088 322 CYS B O 1
ATOM 5061 N N . CYS B 1 323 ? -36.44743 72.30068 52.25928 1.000 262.53274 323 CYS B N 1
ATOM 5062 C CA . CYS B 1 323 ? -36.37140 73.71592 51.90259 1.000 266.23470 323 CYS B CA 1
ATOM 5063 C C . CYS B 1 323 ? -35.09634 74.02168 51.12287 1.000 271.85356 323 CYS B C 1
ATOM 5064 O O . CYS B 1 323 ? -35.14181 74.64884 50.05769 1.000 274.95988 323 CYS B O 1
ATOM 5067 N N . GLU B 1 324 ? -33.94298 73.59249 51.64272 1.000 274.96489 324 GLU B N 1
ATOM 5068 C CA . GLU B 1 324 ? -32.69960 73.73844 50.89507 1.000 269.40152 324 GLU B CA 1
ATOM 5069 C C . GLU B 1 324 ? -32.68592 72.88303 49.63583 1.000 253.80025 324 GLU B C 1
ATOM 5070 O O . GLU B 1 324 ? -31.92142 73.17497 48.70912 1.000 251.42163 324 GLU B O 1
ATOM 5076 N N . GLY B 1 325 ? -33.51375 71.85070 49.57736 1.000 230.61947 325 GLY B N 1
ATOM 5077 C CA . GLY B 1 325 ? -33.56113 71.02347 48.38185 1.000 207.19978 325 GLY B CA 1
ATOM 5078 C C . GLY B 1 325 ? -32.56605 69.88599 48.43401 1.000 203.04150 325 GLY B C 1
ATOM 5079 O O . GLY B 1 325 ? -31.50429 69.96979 49.05480 1.000 208.02232 325 GLY B O 1
ATOM 5080 N N . PHE B 1 326 ? -32.92591 68.78787 47.77419 1.000 211.86172 326 PHE B N 1
ATOM 5081 C CA . PHE B 1 326 ? -32.09607 67.58029 47.75403 1.000 202.73570 326 PHE B CA 1
ATOM 5082 C C . PHE B 1 326 ? -32.14085 66.93609 46.37106 1.000 215.45214 326 PHE B C 1
ATOM 5083 O O . PHE B 1 326 ? -32.73992 65.86789 46.17700 1.000 217.91609 326 PHE B O 1
ATOM 5091 N N . PRO B 1 327 ? -31.45493 67.55557 45.35209 1.000 228.38336 327 PRO B N 1
ATOM 5092 C CA . PRO B 1 327 ? -31.37677 66.87029 44.05314 1.000 230.30167 327 PRO B CA 1
ATOM 5093 C C . PRO B 1 327 ? -30.43606 65.67718 44.11853 1.000 218.43460 327 PRO B C 1
ATOM 5094 O O . PRO B 1 327 ? -29.48370 65.57681 43.33445 1.000 216.52399 327 PRO B O 1
ATOM 5098 N N . PHE B 1 328 ? -30.68988 64.75751 45.06206 1.000 200.34606 328 PHE B N 1
ATOM 5099 C CA . PHE B 1 328 ? -29.78098 63.64118 45.26588 1.000 185.35782 328 PHE B CA 1
ATOM 5100 C C . PHE B 1 328 ? -30.08442 62.44897 44.38122 1.000 169.66934 328 PHE B C 1
ATOM 5101 O O . PHE B 1 328 ? -29.36204 61.45595 44.46525 1.000 176.51904 328 PHE B O 1
ATOM 5109 N N . HIS B 1 329 ? -31.14347 62.49212 43.57182 1.000 165.32690 329 HIS B N 1
ATOM 5110 C CA . HIS B 1 329 ? -31.44002 61.35313 42.70860 1.000 145.97169 329 HIS B CA 1
ATOM 5111 C C . HIS B 1 329 ? -30.28197 61.06468 41.75747 1.000 139.75882 329 HIS B C 1
ATOM 5112 O O . HIS B 1 329 ? -29.88957 59.90020 41.57669 1.000 148.92923 329 HIS B O 1
ATOM 5119 N N . GLU B 1 330 ? -29.70585 62.11472 41.15844 1.000 132.86596 330 GLU B N 1
ATOM 5120 C CA . GLU B 1 330 ? -28.57079 61.92148 40.26078 1.000 128.96461 330 GLU B CA 1
ATOM 5121 C C . GLU B 1 330 ? -27.40712 61.24443 40.97454 1.000 126.98010 330 GLU B C 1
ATOM 5122 O O . GLU B 1 330 ? -26.76937 60.33665 40.42367 1.000 128.91527 330 GLU B O 1
ATOM 5128 N N . VAL B 1 331 ? -27.15651 61.63226 42.22352 1.000 127.16771 331 VAL B N 1
ATOM 5129 C CA . VAL B 1 331 ? -26.08141 61.02235 42.99577 1.000 133.83781 331 VAL B CA 1
ATOM 5130 C C . VAL B 1 331 ? -26.40903 59.57044 43.33532 1.000 138.47664 331 VAL B C 1
ATOM 5131 O O . VAL B 1 331 ? -25.55146 58.68330 43.22194 1.000 127.46584 331 VAL B O 1
ATOM 5135 N N . ILE B 1 332 ? -27.65370 59.30494 43.74528 1.000 145.39962 332 ILE B N 1
ATOM 5136 C CA . ILE B 1 332 ? -28.05872 57.95242 44.12553 1.000 135.93533 332 ILE B CA 1
ATOM 5137 C C . ILE B 1 332 ? -27.85048 56.98574 42.97003 1.000 129.78252 332 ILE B C 1
ATOM 5138 O O . ILE B 1 332 ? -27.13440 55.98817 43.09982 1.000 116.27834 332 ILE B O 1
ATOM 5143 N N . GLN B 1 333 ? -28.47016 57.26168 41.81965 1.000 129.14728 333 GLN B N 1
ATOM 5144 C CA . GLN B 1 333 ? -28.28287 56.33262 40.70917 1.000 144.09159 333 GLN B CA 1
ATOM 5145 C C . GLN B 1 333 ? -26.85904 56.37962 40.16881 1.000 145.26529 333 GLN B C 1
ATOM 5146 O O . GLN B 1 333 ? -26.43338 55.43602 39.49690 1.000 137.01892 333 GLN B O 1
ATOM 5152 N N . GLU B 1 334 ? -26.10986 57.45371 40.43137 1.000 144.02132 334 GLU B N 1
ATOM 5153 C CA . GLU B 1 334 ? -24.67725 57.38501 40.16627 1.000 150.68662 334 GLU B CA 1
ATOM 5154 C C . GLU B 1 334 ? -24.04236 56.27311 40.99373 1.000 132.39100 334 GLU B C 1
ATOM 5155 O O . GLU B 1 334 ? -23.18163 55.53486 40.50064 1.000 117.63318 334 GLU B O 1
ATOM 5161 N N . PHE B 1 335 ? -24.46598 56.12847 42.25364 1.000 134.23824 335 PHE B N 1
ATOM 5162 C CA . PHE B 1 335 ? -23.93109 55.05685 43.09077 1.000 127.60287 335 PHE B CA 1
ATOM 5163 C C . PHE B 1 335 ? -24.47289 53.68608 42.68757 1.000 135.37239 335 PHE B C 1
ATOM 5164 O O . PHE B 1 335 ? -23.73215 52.69627 42.69638 1.000 137.02576 335 PHE B O 1
ATOM 5172 N N . LEU B 1 336 ? -25.76001 53.60320 42.33645 1.000 129.27349 336 LEU B N 1
ATOM 5173 C CA . LEU B 1 336 ? -26.40084 52.30693 42.12077 1.000 112.20997 336 LEU B CA 1
ATOM 5174 C C . LEU B 1 336 ? -26.13644 51.74735 40.72761 1.000 116.16545 336 LEU B C 1
ATOM 5175 O O . LEU B 1 336 ? -26.01114 50.52856 40.56298 1.000 118.89789 336 LEU B O 1
ATOM 5180 N N . LEU B 1 337 ? -26.06185 52.61034 39.71926 1.000 108.46745 337 LEU B N 1
ATOM 5181 C CA . LEU B 1 337 ? -25.83475 52.15562 38.35575 1.000 104.37957 337 LEU B CA 1
ATOM 5182 C C . LEU B 1 337 ? -24.44491 51.56190 38.19942 1.000 116.86290 337 LEU B C 1
ATOM 5183 O O . LEU B 1 337 ? -23.45468 52.10312 38.69815 1.000 133.86131 337 LEU B O 1
ATOM 5188 N N . ASN B 1 338 ? -24.38003 50.43866 37.49852 1.000 107.75616 338 ASN B N 1
ATOM 5189 C CA . ASN B 1 338 ? -23.12319 49.79201 37.16231 1.000 115.18223 338 ASN B CA 1
ATOM 5190 C C . ASN B 1 338 ? -22.87177 50.00280 35.67746 1.000 121.66321 338 ASN B C 1
ATOM 5191 O O . ASN B 1 338 ? -23.63098 49.50866 34.83692 1.000 145.47790 338 ASN B O 1
ATOM 5196 N N . LYS B 1 339 ? -21.81108 50.73877 35.36291 1.000 110.86972 339 LYS B N 1
ATOM 5197 C CA . LYS B 1 339 ? -21.39466 50.96479 33.99041 1.000 94.61870 339 LYS B CA 1
ATOM 5198 C C . LYS B 1 339 ? -20.10066 50.24485 33.65421 1.000 102.43189 339 LYS B C 1
ATOM 5199 O O . LYS B 1 339 ? -19.72114 50.20171 32.47875 1.000 110.00149 339 LYS B O 1
ATOM 5205 N N . ASP B 1 340 ? -19.42328 49.68394 34.65265 1.000 107.76710 340 ASP B N 1
ATOM 5206 C CA . ASP B 1 340 ? -18.15375 49.01184 34.44083 1.000 90.56879 340 ASP B CA 1
ATOM 5207 C C . ASP B 1 340 ? -18.38309 47.64033 33.82401 1.000 93.73148 340 ASP B C 1
ATOM 5208 O O . ASP B 1 340 ? -19.35328 46.94953 34.14844 1.000 90.78475 340 ASP B O 1
ATOM 5213 N N . LYS B 1 341 ? -17.47863 47.24914 32.93063 1.000 108.60874 341 LYS B N 1
ATOM 5214 C CA . LYS B 1 341 ? -17.55846 45.97296 32.23862 1.000 90.04402 341 LYS B CA 1
ATOM 5215 C C . LYS B 1 341 ? -16.15284 45.40943 32.10304 1.000 104.57139 341 LYS B C 1
ATOM 5216 O O . LYS B 1 341 ? -15.15923 46.12673 32.24329 1.000 115.39431 341 LYS B O 1
ATOM 5222 N N . LEU B 1 342 ? -16.07296 44.11178 31.83197 1.000 99.13907 342 LEU B N 1
ATOM 5223 C CA . LEU B 1 342 ? -14.79822 43.45043 31.59983 1.000 89.82860 342 LEU B CA 1
ATOM 5224 C C . LEU B 1 342 ? -14.71154 43.02529 30.14191 1.000 115.81710 342 LEU B C 1
ATOM 5225 O O . LEU B 1 342 ? -15.59978 42.33090 29.63592 1.000 96.06960 342 LEU B O 1
ATOM 5230 N N . VAL B 1 343 ? -13.64026 43.44714 29.47736 1.000 124.09068 343 VAL B N 1
ATOM 5231 C CA . VAL B 1 343 ? -13.44023 43.15628 28.06217 1.000 109.88940 343 VAL B CA 1
ATOM 5232 C C . VAL B 1 343 ? -12.68496 41.84999 27.86371 1.000 119.32434 343 VAL B C 1
ATOM 5233 O O . VAL B 1 343 ? -12.99450 41.07756 26.95396 1.000 145.22090 343 VAL B O 1
ATOM 5237 N N . LYS B 1 344 ? -11.69505 41.58794 28.71009 1.000 116.71599 344 LYS B N 1
ATOM 5238 C CA . LYS B 1 344 ? -10.79247 40.46109 28.54951 1.000 104.19562 344 LYS B CA 1
ATOM 5239 C C . LYS B 1 344 ? -10.65327 39.73160 29.87836 1.000 89.00384 344 LYS B C 1
ATOM 5240 O O . LYS B 1 344 ? -10.82195 40.32306 30.94766 1.000 106.03045 344 LYS B O 1
ATOM 5246 N N . VAL B 1 345 ? -10.36476 38.42947 29.80066 1.000 105.99338 345 VAL B N 1
ATOM 5247 C CA . VAL B 1 345 ? -10.17320 37.64027 31.00954 1.000 109.62947 345 VAL B CA 1
ATOM 5248 C C . VAL B 1 345 ? -8.96860 38.16265 31.77855 1.000 102.09133 345 VAL B C 1
ATOM 5249 O O . VAL B 1 345 ? -7.91578 38.46288 31.20066 1.000 108.84371 345 VAL B O 1
ATOM 5253 N N . ILE B 1 346 ? -9.12122 38.27336 33.09638 1.000 97.21293 346 ILE B N 1
ATOM 5254 C CA . ILE B 1 346 ? -8.02297 38.70658 33.95253 1.000 78.80542 346 ILE B CA 1
ATOM 5255 C C . ILE B 1 346 ? -6.96055 37.61573 33.97492 1.000 100.13022 346 ILE B C 1
ATOM 5256 O O . ILE B 1 346 ? -7.23916 36.46464 34.33028 1.000 93.02460 346 ILE B O 1
ATOM 5261 N N . ARG B 1 347 ? -5.73471 37.97370 33.59788 1.000 108.48537 347 ARG B N 1
ATOM 5262 C CA . ARG B 1 347 ? -4.66364 37.00050 33.44692 1.000 109.25729 347 ARG B CA 1
ATOM 5263 C C . ARG B 1 347 ? -3.36815 37.55326 34.02228 1.000 98.72521 347 ARG B C 1
ATOM 5264 O O . ARG B 1 347 ? -3.10323 38.75703 33.96340 1.000 93.66841 347 ARG B O 1
ATOM 5272 N N . TYR B 1 348 ? -2.56435 36.65361 34.58047 1.000 88.29935 348 TYR B N 1
ATOM 5273 C CA . TYR B 1 348 ? -1.24141 36.97323 35.09142 1.000 74.68136 348 TYR B CA 1
ATOM 5274 C C . TYR B 1 348 ? -0.19424 36.29930 34.21547 1.000 75.64785 348 TYR B C 1
ATOM 5275 O O . TYR B 1 348 ? -0.33991 35.12866 33.84843 1.000 105.35885 348 TYR B O 1
ATOM 5284 N N . GLN B 1 349 ? 0.85782 37.03965 33.87982 1.000 75.44494 349 GLN B N 1
ATOM 5285 C CA . GLN B 1 349 ? 1.92718 36.53439 33.03501 1.000 82.32030 349 GLN B CA 1
ATOM 5286 C C . GLN B 1 349 ? 3.26561 36.64553 33.75298 1.000 88.60151 349 GLN B C 1
ATOM 5287 O O . GLN B 1 349 ? 3.41749 37.38917 34.72640 1.000 98.83810 349 GLN B O 1
ATOM 5293 N N . ARG B 1 350 ? 4.23543 35.88703 33.25389 1.000 90.32112 350 ARG B N 1
ATOM 5294 C CA . ARG B 1 350 ? 5.56153 35.87936 33.84929 1.000 77.32877 350 ARG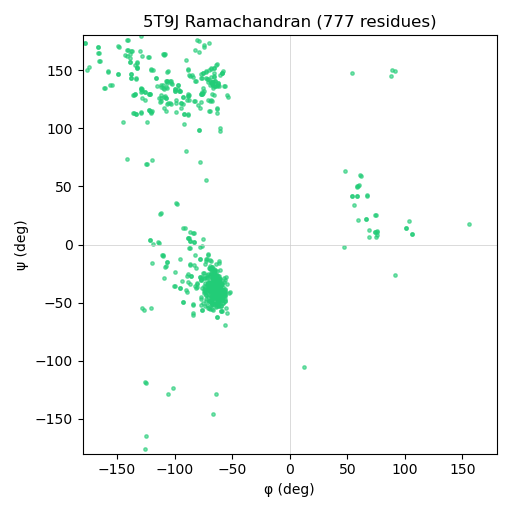 B CA 1
ATOM 5295 C C . ARG B 1 350 ? 6.23298 37.23606 33.64518 1.000 76.76477 350 ARG B C 1
ATOM 5296 O O . ARG B 1 350 ? 6.12064 37.83090 32.56706 1.000 77.26216 350 ARG B O 1
ATOM 5304 N N . PRO B 1 351 ? 6.91601 37.75992 34.66128 1.000 75.92986 351 PRO B N 1
ATOM 5305 C CA . PRO B 1 351 ? 7.60544 39.04423 34.49689 1.000 86.26242 351 PRO B CA 1
ATOM 5306 C C . PRO B 1 351 ? 8.68026 38.95518 33.42516 1.000 77.07070 351 PRO B C 1
ATOM 5307 O O . PRO B 1 351 ? 9.40755 37.96473 33.32702 1.000 103.73346 351 PRO B O 1
ATOM 5311 N N . ASP B 1 352 ? 8.77584 40.00633 32.61698 1.000 77.27140 352 ASP B N 1
ATOM 5312 C CA . ASP B 1 352 ? 9.76482 40.07260 31.54851 1.000 78.81185 352 ASP B CA 1
ATOM 5313 C C . ASP B 1 352 ? 11.01292 40.75364 32.09646 1.000 78.79588 352 ASP B C 1
ATOM 5314 O O . ASP B 1 352 ? 10.99464 41.94830 32.40931 1.000 93.56653 352 ASP B O 1
ATOM 5319 N N . LEU B 1 353 ? 12.09815 39.98852 32.21083 1.000 68.62534 353 LEU B N 1
ATOM 5320 C CA . LEU B 1 353 ? 13.34023 40.52633 32.75639 1.000 75.66018 353 LEU B CA 1
ATOM 5321 C C . LEU B 1 353 ? 13.93727 41.58498 31.83636 1.000 81.25211 353 LEU B C 1
ATOM 5322 O O . LEU B 1 353 ? 14.39972 42.63242 32.30392 1.000 77.94557 353 LEU B O 1
ATOM 5327 N N . LEU B 1 354 ? 13.91544 41.33971 30.52444 1.000 73.36080 354 LEU B N 1
ATOM 5328 C CA . LEU B 1 354 ? 14.49108 42.28952 29.57739 1.000 80.73256 354 LEU B CA 1
ATOM 5329 C C . LEU B 1 354 ? 13.68308 43.58206 29.53450 1.000 99.58148 354 LEU B C 1
ATOM 5330 O O . LEU B 1 354 ? 14.23550 44.68182 29.68338 1.000 109.35155 354 LEU B O 1
ATOM 5335 N N . LEU B 1 355 ? 12.36639 43.46557 29.33603 1.000 73.41801 355 LEU B N 1
ATOM 5336 C CA . LEU B 1 355 ? 11.50787 44.64540 29.31477 1.000 81.76745 355 LEU B CA 1
ATOM 5337 C C . LEU B 1 355 ? 11.57365 45.40175 30.63330 1.000 84.15877 355 LEU B C 1
ATOM 5338 O O . LEU B 1 355 ? 11.48955 46.63514 30.64652 1.000 99.50429 355 LEU B O 1
ATOM 5343 N N . PHE B 1 356 ? 11.72239 44.68257 31.74948 1.000 66.61041 356 PHE B N 1
ATOM 5344 C CA . PHE B 1 356 ? 11.82052 45.34441 33.04511 1.000 63.64084 356 PHE B CA 1
ATOM 5345 C C . PHE B 1 356 ? 13.13516 46.10399 33.17770 1.000 84.66449 356 PHE B C 1
ATOM 5346 O O . PHE B 1 356 ? 13.15885 47.21954 33.71098 1.000 93.80538 356 PHE B O 1
ATOM 5354 N N . GLN B 1 357 ? 14.23848 45.52027 32.69922 1.000 68.67776 357 GLN B N 1
ATOM 5355 C CA . GLN B 1 357 ? 15.51054 46.23950 32.70076 1.000 66.63264 357 GLN B CA 1
ATOM 5356 C C . GLN B 1 357 ? 15.42899 47.51087 31.86684 1.000 83.47953 357 GLN B C 1
ATOM 5357 O O . GLN B 1 357 ? 15.87099 48.58196 32.30147 1.000 98.98754 357 GLN B O 1
ATOM 5363 N N . ARG B 1 358 ? 14.86299 47.41289 30.66132 1.000 74.97862 358 ARG B N 1
ATOM 5364 C CA . ARG B 1 358 ? 14.76322 48.59111 29.80352 1.000 89.40114 358 ARG B CA 1
ATOM 5365 C C . ARG B 1 358 ? 13.87549 49.65806 30.43573 1.000 91.39489 358 ARG B C 1
ATOM 5366 O O . ARG B 1 358 ? 14.24024 50.84116 30.48395 1.000 95.57143 358 ARG B O 1
ATOM 5374 N N . PHE B 1 359 ? 12.71288 49.25046 30.95134 1.000 81.05905 359 PHE B N 1
ATOM 5375 C CA . PHE B 1 359 ? 11.77512 50.21219 31.52246 1.000 83.75276 359 PHE B CA 1
ATOM 5376 C C . PHE B 1 359 ? 12.36518 50.89627 32.74781 1.000 81.70308 359 PHE B C 1
ATOM 5377 O O . PHE B 1 359 ? 12.34702 52.12764 32.85238 1.000 71.31141 359 PHE B O 1
ATOM 5385 N N . THR B 1 360 ? 12.87283 50.11009 33.70096 1.000 72.56198 360 THR B N 1
ATOM 5386 C CA . THR B 1 360 ? 13.44393 50.70053 34.90712 1.000 65.46435 360 THR B CA 1
ATOM 5387 C C . THR B 1 360 ? 14.66923 51.54300 34.59169 1.000 88.47930 360 THR B C 1
ATOM 5388 O O . THR B 1 360 ? 14.93958 52.52845 35.28892 1.000 92.08553 360 THR B O 1
ATOM 5392 N N . LEU B 1 361 ? 15.41780 51.17745 33.55056 1.000 93.41240 361 LEU B N 1
ATOM 5393 C CA . LEU B 1 361 ? 16.57357 51.97596 33.16269 1.000 94.90786 361 LEU B CA 1
ATOM 5394 C C . LEU B 1 361 ? 16.14322 53.34512 32.65145 1.000 91.51505 361 LEU B C 1
ATOM 5395 O O . LEU B 1 361 ? 16.56812 54.38056 33.17833 1.000 89.33318 361 LEU B O 1
ATOM 5400 N N . GLU B 1 362 ? 15.27864 53.37324 31.63467 1.000 97.35651 362 GLU B N 1
ATOM 5401 C CA . GLU B 1 362 ? 14.92850 54.64773 31.01662 1.000 95.27713 362 GLU B CA 1
ATOM 5402 C C . GLU B 1 362 ? 13.98230 55.48904 31.86749 1.000 97.68940 362 GLU B C 1
ATOM 5403 O O . GLU B 1 362 ? 13.96498 56.71558 31.71625 1.000 111.38902 362 GLU B O 1
ATOM 5409 N N . LYS B 1 363 ? 13.20258 54.86971 32.75197 1.000 96.27432 363 LYS B N 1
ATOM 5410 C CA . LYS B 1 363 ? 12.20070 55.57665 33.54064 1.000 80.71581 363 LYS B CA 1
ATOM 5411 C C . LYS B 1 363 ? 12.65271 55.88252 34.96169 1.000 79.17798 363 LYS B C 1
ATOM 5412 O O . LYS B 1 363 ? 12.30522 56.93860 35.50020 1.000 90.54372 363 LYS B O 1
ATOM 5418 N N . MET B 1 364 ? 13.41802 54.99098 35.58944 1.000 72.06462 364 MET B N 1
ATOM 5419 C CA . MET B 1 364 ? 13.88405 55.21523 36.94942 1.000 86.18478 364 MET B CA 1
ATOM 5420 C C . MET B 1 364 ? 15.39954 55.21473 37.07453 1.000 87.97769 364 MET B C 1
ATOM 5421 O O . MET B 1 364 ? 15.91077 55.32506 38.19578 1.000 91.90006 364 MET B O 1
ATOM 5426 N N . GLU B 1 365 ? 16.12788 55.08945 35.96468 1.000 99.71661 365 GLU B N 1
ATOM 5427 C CA . GLU B 1 365 ? 17.59162 55.11403 35.96761 1.000 101.24114 365 GLU B CA 1
ATOM 5428 C C . GLU B 1 365 ? 18.16789 54.01269 36.85748 1.000 90.60235 365 GLU B C 1
ATOM 5429 O O . GLU B 1 365 ? 19.12304 54.22759 37.60697 1.000 91.40555 365 GLU B O 1
ATOM 5435 N N . TRP B 1 366 ? 17.57264 52.81779 36.77607 1.000 76.98605 366 TRP B N 1
ATOM 5436 C CA . TRP B 1 366 ? 18.04650 51.63466 37.48989 1.000 81.26359 366 TRP B CA 1
ATOM 5437 C C . TRP B 1 366 ? 19.07298 50.89143 36.64691 1.000 84.69028 366 TRP B C 1
ATOM 5438 O O . TRP B 1 366 ? 18.80358 50.59817 35.47633 1.000 93.13034 366 TRP B O 1
ATOM 5449 N N . PRO B 1 367 ? 20.24973 50.58100 37.18825 1.000 76.36103 367 PRO B N 1
ATOM 5450 C CA . PRO B 1 367 ? 21.17653 49.70883 36.46096 1.000 86.23863 367 PRO B CA 1
ATOM 5451 C C . PRO B 1 367 ? 20.53737 48.35660 36.17724 1.000 82.37615 367 PRO B C 1
ATOM 5452 O O . PRO B 1 367 ? 19.71019 47.85935 36.94731 1.000 80.65983 367 PRO B O 1
ATOM 5456 N N . ASN B 1 368 ? 20.92489 47.77006 35.04107 1.000 83.97049 368 ASN B N 1
ATOM 5457 C CA . ASN B 1 368 ? 20.33223 46.50666 34.61146 1.000 95.20130 368 ASN B CA 1
ATOM 5458 C C . ASN B 1 368 ? 20.49706 45.42812 35.67497 1.000 89.27886 368 ASN B C 1
ATOM 5459 O O . ASN B 1 368 ? 19.56977 44.65157 35.93430 1.000 92.25133 368 ASN B O 1
ATOM 5464 N N . HIS B 1 369 ? 21.66605 45.37784 36.31481 1.000 79.64631 369 HIS B N 1
ATOM 5465 C CA . HIS B 1 369 ? 21.89932 44.38292 37.35594 1.000 90.88697 369 HIS B CA 1
ATOM 5466 C C . HIS B 1 369 ? 21.02403 44.63832 38.57813 1.000 80.04503 369 HIS B C 1
ATOM 5467 O O . HIS B 1 369 ? 20.56173 43.69116 39.22368 1.000 90.33556 369 HIS B O 1
ATOM 5474 N N . TYR B 1 370 ? 20.78886 45.90688 38.91815 1.000 72.09024 370 TYR B N 1
ATOM 5475 C CA . TYR B 1 370 ? 19.90360 46.20981 40.03859 1.000 72.27550 370 TYR B CA 1
ATOM 5476 C C . TYR B 1 370 ? 18.47575 45.77601 39.73145 1.000 71.79829 370 TYR B C 1
ATOM 5477 O O . TYR B 1 370 ? 17.80875 45.15651 40.57030 1.000 68.26783 370 TYR B O 1
ATOM 5486 N N . ALA B 1 371 ? 17.98872 46.09992 38.53037 1.000 61.73923 371 ALA B N 1
ATOM 5487 C CA . ALA B 1 371 ? 16.65111 45.67156 38.13238 1.000 62.73386 371 ALA B CA 1
ATOM 5488 C C . ALA B 1 371 ? 16.52918 44.15236 38.14933 1.000 68.66806 371 ALA B C 1
ATOM 5489 O O . ALA B 1 371 ? 15.51199 43.60831 38.59701 1.000 56.96193 371 ALA B O 1
ATOM 5491 N N . CYS B 1 372 ? 17.55549 43.45030 37.66054 1.000 68.56430 372 CYS B N 1
ATOM 5492 C CA . CYS B 1 372 ? 17.54487 41.99113 37.71209 1.000 76.45053 372 CYS B CA 1
ATOM 5493 C C . CYS B 1 372 ? 17.48700 41.49160 39.14923 1.000 64.44084 372 CYS B C 1
ATOM 5494 O O . CYS B 1 372 ? 16.72144 40.57215 39.46858 1.000 83.99371 372 CYS B O 1
ATOM 5497 N N . GLU B 1 373 ? 18.28983 42.09056 40.03088 1.000 66.18282 373 GLU B N 1
ATOM 5498 C CA . GLU B 1 373 ? 18.30141 41.67998 41.43031 1.000 65.48001 373 GLU B CA 1
ATOM 5499 C C . GLU B 1 373 ? 16.93657 41.88180 42.07463 1.000 65.14515 373 GLU B C 1
ATOM 5500 O O . GLU B 1 373 ? 16.50065 41.06402 42.89327 1.000 71.82207 373 GLU B O 1
ATOM 5506 N N . LYS B 1 374 ? 16.24271 42.96301 41.71336 1.000 51.88267 374 LYS B N 1
ATOM 5507 C CA . LYS B 1 374 ? 14.93876 43.22999 42.30858 1.000 58.72465 374 LYS B CA 1
ATOM 5508 C C . LYS B 1 374 ? 13.83579 42.36929 41.70367 1.000 72.46741 374 LYS B C 1
ATOM 5509 O O . LYS B 1 374 ? 12.83924 42.08604 42.37827 1.000 91.54569 374 LYS B O 1
ATOM 5515 N N . LEU B 1 375 ? 13.98777 41.95222 40.44817 1.000 61.51452 375 LEU B N 1
ATOM 5516 C CA . LEU B 1 375 ? 12.97831 41.13888 39.78526 1.000 71.08987 375 LEU B CA 1
ATOM 5517 C C . LEU B 1 375 ? 13.14813 39.64528 40.03900 1.000 76.21341 375 LEU B C 1
ATOM 5518 O O . LEU B 1 375 ? 12.19756 38.87887 39.81855 1.000 77.74941 375 LEU B O 1
ATOM 5523 N N . LEU B 1 376 ? 14.32967 39.21855 40.49954 1.000 77.25432 376 LEU B N 1
ATOM 5524 C CA . LEU B 1 376 ? 14.59786 37.79090 40.65764 1.000 81.73777 376 LEU B CA 1
ATOM 5525 C C . LEU B 1 376 ? 13.57432 37.12459 41.57026 1.000 77.85879 376 LEU B C 1
ATOM 5526 O O . LEU B 1 376 ? 13.11440 36.01249 41.28689 1.000 74.89212 376 LEU B O 1
ATOM 5531 N N . VAL B 1 377 ? 13.19747 37.78911 42.66548 1.000 66.37466 377 VAL B N 1
ATOM 5532 C CA . VAL B 1 377 ? 12.25503 37.17850 43.59784 1.000 59.57969 377 VAL B CA 1
ATOM 5533 C C . VAL B 1 377 ? 10.88106 37.02927 42.95542 1.000 73.01332 377 VAL B C 1
ATOM 5534 O O . VAL B 1 377 ? 10.15851 36.06259 43.23493 1.000 84.52229 377 VAL B O 1
ATOM 5538 N N . LEU B 1 378 ? 10.50632 37.95582 42.06976 1.000 59.46953 378 LEU B N 1
ATOM 5539 C CA . LEU B 1 378 ? 9.23057 37.83406 41.37529 1.000 65.82733 378 LEU B CA 1
ATOM 5540 C C . LEU B 1 378 ? 9.26943 36.69961 40.35889 1.000 78.69378 378 LEU B C 1
ATOM 5541 O O . LEU B 1 378 ? 8.28915 35.95598 40.20941 1.000 91.51692 378 LEU B O 1
ATOM 5546 N N . LEU B 1 379 ? 10.39747 36.54648 39.65677 1.000 69.60048 379 LEU B N 1
ATOM 5547 C CA . LEU B 1 379 ? 10.55462 35.41296 38.74895 1.000 82.16237 379 LEU B CA 1
ATOM 5548 C C . LEU B 1 379 ? 10.43143 34.09274 39.50034 1.000 86.88164 379 LEU B C 1
ATOM 5549 O O . LEU B 1 379 ? 9.64193 33.21650 39.12189 1.000 90.40121 379 LEU B O 1
ATOM 5554 N N . THR B 1 380 ? 11.21073 33.93591 40.57551 1.000 72.22108 380 THR B N 1
ATOM 5555 C CA . THR B 1 380 ? 11.16984 32.70057 41.35135 1.000 72.61026 380 THR B CA 1
ATOM 5556 C C . THR B 1 380 ? 9.76979 32.42880 41.88032 1.000 61.77070 380 THR B C 1
ATOM 5557 O O . THR B 1 380 ? 9.29608 31.28803 41.84205 1.000 84.62872 380 THR B O 1
ATOM 5561 N N . HIS B 1 381 ? 9.09241 33.46042 42.38794 1.000 60.78497 381 HIS B N 1
ATOM 5562 C CA . HIS B 1 381 ? 7.74830 33.24517 42.91277 1.000 83.75969 381 HIS B CA 1
ATOM 5563 C C . HIS B 1 381 ? 6.79315 32.79090 41.81624 1.000 91.63489 381 HIS B C 1
ATOM 5564 O O . HIS B 1 381 ? 6.01302 31.85329 42.01859 1.000 111.78597 381 HIS B O 1
ATOM 5571 N N . TYR B 1 382 ? 6.83700 33.43735 40.64678 1.000 85.30138 382 TYR B N 1
ATOM 5572 C CA . TYR B 1 382 ? 5.93432 33.04183 39.56828 1.000 104.83079 382 TYR B CA 1
ATOM 5573 C C . TYR B 1 382 ? 6.19004 31.60031 39.14334 1.000 100.47129 382 TYR B C 1
ATOM 5574 O O . TYR B 1 382 ? 5.25076 30.80513 39.00047 1.000 106.60267 382 TYR B O 1
ATOM 5583 N N . ASP B 1 383 ? 7.46202 31.24350 38.93633 1.000 84.59835 383 ASP B N 1
ATOM 5584 C CA . ASP B 1 383 ? 7.77455 29.88714 38.49531 1.000 83.98765 383 ASP B CA 1
ATOM 5585 C C . ASP B 1 383 ? 7.36425 28.85805 39.54199 1.000 79.43024 383 ASP B C 1
ATOM 5586 O O . ASP B 1 383 ? 6.81189 27.80451 39.20416 1.000 95.00249 383 ASP B O 1
ATOM 5591 N N . MET B 1 384 ? 7.62390 29.14572 40.81975 1.000 73.36417 384 MET B N 1
ATOM 5592 C CA . MET B 1 384 ? 7.21811 28.22758 41.87957 1.000 73.88325 384 MET B CA 1
ATOM 5593 C C . MET B 1 384 ? 5.70300 28.07218 41.92343 1.000 80.17853 384 MET B C 1
ATOM 5594 O O . MET B 1 384 ? 5.19019 26.97267 42.16552 1.000 97.14645 384 MET B O 1
ATOM 5599 N N . ILE B 1 385 ? 4.96837 29.16109 41.68715 1.000 90.01333 385 ILE B N 1
ATOM 5600 C CA . ILE B 1 385 ? 3.51131 29.07267 41.65785 1.000 89.95143 385 ILE B CA 1
ATOM 5601 C C . ILE B 1 385 ? 3.05361 28.18829 40.50648 1.000 87.73108 385 ILE B C 1
ATOM 5602 O O . ILE B 1 385 ? 2.17342 27.33745 40.67495 1.000 108.41356 385 ILE B O 1
ATOM 5607 N N . GLU B 1 386 ? 3.64528 28.36607 39.32142 1.000 87.06517 386 GLU B N 1
ATOM 5608 C CA . GLU B 1 386 ? 3.25575 27.54158 38.17873 1.000 91.21149 386 GLU B CA 1
ATOM 5609 C C . GLU B 1 386 ? 3.55472 26.06793 38.42965 1.000 99.05556 386 GLU B C 1
ATOM 5610 O O . GLU B 1 386 ? 2.71631 25.19952 38.15259 1.000 111.48059 386 GLU B O 1
ATOM 5616 N N . ARG B 1 387 ? 4.74555 25.76609 38.95355 1.000 95.79975 387 ARG B N 1
ATOM 5617 C CA . ARG B 1 387 ? 5.09502 24.37847 39.24328 1.000 91.71958 387 ARG B CA 1
ATOM 5618 C C . ARG B 1 387 ? 4.15926 23.77829 40.28450 1.000 97.54409 387 ARG B C 1
ATOM 5619 O O . ARG B 1 387 ? 3.77523 22.60686 40.18177 1.000 99.44805 387 ARG B O 1
ATOM 5627 N N . LYS B 1 388 ? 3.79170 24.56091 41.30252 1.000 87.18372 388 LYS B N 1
ATOM 5628 C CA . LYS B 1 388 ? 2.80212 24.09087 42.26641 1.000 97.89785 388 LYS B CA 1
ATOM 5629 C C . LYS B 1 388 ? 1.46484 23.82274 41.58729 1.000 103.93174 388 LYS B C 1
ATOM 5630 O O . LYS B 1 388 ? 0.75864 22.87036 41.94077 1.000 100.85685 388 LYS B O 1
ATOM 5636 N N . LEU B 1 389 ? 1.10136 24.65417 40.60664 1.000 115.03651 389 LEU B N 1
ATOM 5637 C CA . LEU B 1 389 ? -0.10519 24.41580 39.82405 1.000 129.08987 389 LEU B CA 1
ATOM 5638 C C . LEU B 1 389 ? 0.01489 23.17820 38.94653 1.000 120.76884 389 LEU B C 1
ATOM 5639 O O . LEU B 1 389 ? -1.00805 22.63874 38.51254 1.000 121.11938 389 LEU B O 1
ATOM 5644 N N . GLY B 1 390 ? 1.23315 22.71759 38.67808 1.000 117.16989 390 GLY B N 1
ATOM 5645 C CA . GLY B 1 390 ? 1.44767 21.49909 37.92791 1.000 117.00136 390 GLY B CA 1
ATOM 5646 C C . GLY B 1 390 ? 1.93381 21.68294 36.50891 1.000 112.29856 390 GLY B C 1
ATOM 5647 O O . GLY B 1 390 ? 1.98693 20.69883 35.76117 1.000 131.47168 390 GLY B O 1
ATOM 5648 N N . SER B 1 391 ? 2.29309 22.89957 36.11382 1.000 104.54302 391 SER B N 1
ATOM 5649 C CA . SER B 1 391 ? 2.83451 23.17681 34.79156 1.000 126.58090 391 SER B CA 1
ATOM 5650 C C . SER B 1 391 ? 4.31804 23.48671 34.92339 1.000 118.83017 391 SER B C 1
ATOM 5651 O O . SER B 1 391 ? 4.70887 24.34701 35.72078 1.000 94.23224 391 SER B O 1
ATOM 5654 N N . ARG B 1 392 ? 5.13700 22.78376 34.14501 1.000 129.44094 392 ARG B N 1
ATOM 5655 C CA . ARG B 1 392 ? 6.58538 22.91826 34.19973 1.000 117.69142 392 ARG B CA 1
ATOM 5656 C C . ARG B 1 392 ? 7.11581 23.15677 32.79532 1.000 122.12970 392 ARG B C 1
ATOM 5657 O O . ARG B 1 392 ? 6.73824 22.44978 31.85537 1.000 106.24530 392 ARG B O 1
ATOM 5665 N N . ASN B 1 393 ? 7.98646 24.15201 32.65721 1.000 133.81406 393 ASN B N 1
ATOM 5666 C CA . ASN B 1 393 ? 8.55269 24.52473 31.37207 1.000 130.93625 393 ASN B CA 1
ATOM 5667 C C . ASN B 1 393 ? 10.06994 24.58491 31.48609 1.000 136.06775 393 ASN B C 1
ATOM 5668 O O . ASN B 1 393 ? 10.62934 24.65467 32.58361 1.000 140.74525 393 ASN B O 1
ATOM 5673 N N . SER B 1 394 ? 10.73702 24.55112 30.32939 1.000 145.59974 394 SER B N 1
ATOM 5674 C CA . SER B 1 394 ? 12.19222 24.64068 30.32115 1.000 151.47601 394 SER B CA 1
ATOM 5675 C C . SER B 1 394 ? 12.66261 26.05461 30.62895 1.000 148.20971 394 SER B C 1
ATOM 5676 O O . SER B 1 394 ? 13.75794 26.23930 31.17233 1.000 157.97015 394 SER B O 1
ATOM 5679 N N . ASN B 1 395 ? 11.85440 27.05980 30.28776 1.000 133.86716 395 ASN B N 1
ATOM 5680 C CA . ASN B 1 395 ? 12.22216 28.44920 30.52472 1.000 128.51189 395 ASN B CA 1
ATOM 5681 C C . ASN B 1 395 ? 12.15275 28.83661 31.99493 1.000 114.64774 395 ASN B C 1
ATOM 5682 O O . ASN B 1 395 ? 12.64860 29.90939 32.35581 1.000 109.29443 395 ASN B O 1
ATOM 5687 N N . GLN B 1 396 ? 11.54550 28.00703 32.83931 1.000 106.55405 396 GLN B N 1
ATOM 5688 C CA . GLN B 1 396 ? 11.47923 28.29644 34.26299 1.000 88.06994 396 GLN B CA 1
ATOM 5689 C C . GLN B 1 396 ? 12.87235 28.26815 34.88071 1.000 92.43574 396 GLN B C 1
ATOM 5690 O O . GLN B 1 396 ? 13.77286 27.56892 34.40801 1.000 99.79941 396 GLN B O 1
ATOM 5696 N N . LEU B 1 397 ? 13.04520 29.04202 35.94943 1.000 83.21355 397 LEU B N 1
ATOM 5697 C CA . LEU B 1 397 ? 14.32447 29.06800 36.64269 1.000 76.80361 397 LEU B CA 1
ATOM 5698 C C . LEU B 1 397 ? 14.60914 27.71561 37.28041 1.000 77.67982 397 LEU B C 1
ATOM 5699 O O . LEU B 1 397 ? 13.70191 27.03294 37.76291 1.000 106.20989 397 LEU B O 1
ATOM 5704 N N . GLN B 1 398 ? 15.87946 27.32961 37.27628 1.000 70.31409 398 GLN B N 1
ATOM 5705 C CA . GLN B 1 398 ? 16.31301 26.07539 37.86113 1.000 87.88037 398 GLN B CA 1
ATOM 5706 C C . GLN B 1 398 ? 17.19047 26.34570 39.06993 1.000 86.87128 398 GLN B C 1
ATOM 5707 O O . GLN B 1 398 ? 18.17677 27.08744 38.96282 1.000 86.79263 398 GLN B O 1
ATOM 5713 N N . PRO B 1 399 ? 16.86670 25.77891 40.22946 1.000 72.31948 399 PRO B N 1
ATOM 5714 C CA . PRO B 1 399 ? 17.73963 25.94713 41.39605 1.000 79.22881 399 PRO B CA 1
ATOM 5715 C C . PRO B 1 399 ? 18.99445 25.09639 41.26953 1.000 89.09387 399 PRO B C 1
ATOM 5716 O O . PRO B 1 399 ? 18.93437 23.91195 40.93400 1.000 90.19228 399 PRO B O 1
ATOM 5720 N N . ILE B 1 400 ? 20.13772 25.72711 41.52603 1.000 88.65353 400 ILE B N 1
ATOM 5721 C CA . ILE B 1 400 ? 21.39988 25.00574 41.62219 1.000 79.24490 400 ILE B CA 1
ATOM 5722 C C . ILE B 1 400 ? 21.40789 24.10098 42.84862 1.000 79.13028 400 ILE B C 1
ATOM 5723 O O . ILE B 1 400 ? 21.69111 22.90175 42.75282 1.000 76.82114 400 ILE B O 1
ATOM 5728 N N . ARG B 1 401 ? 21.07471 24.65249 44.01098 1.000 83.85867 401 ARG B N 1
ATOM 5729 C CA . ARG B 1 401 ? 21.13974 23.90687 45.25837 1.000 72.82746 401 ARG B CA 1
ATOM 5730 C C . ARG B 1 401 ? 20.40317 24.68540 46.33575 1.000 76.84641 401 ARG B C 1
ATOM 5731 O O . ARG B 1 401 ? 20.11037 25.87360 46.18132 1.000 96.44988 401 ARG B O 1
ATOM 5739 N N . ILE B 1 402 ? 20.11066 23.99676 47.43149 1.000 72.05592 402 ILE B N 1
ATOM 5740 C CA . ILE B 1 402 ? 19.65554 24.64042 48.65757 1.000 73.96524 402 ILE B CA 1
ATOM 5741 C C . ILE B 1 402 ? 20.87842 24.87647 49.53521 1.000 71.93321 402 ILE B C 1
ATOM 5742 O O . ILE B 1 402 ? 21.58942 23.93007 49.89130 1.000 91.09682 402 ILE B O 1
ATOM 5747 N N . VAL B 1 403 ? 21.12522 26.13741 49.88537 1.000 71.59747 403 VAL B N 1
ATOM 5748 C CA . VAL B 1 403 ? 22.30584 26.47699 50.67574 1.000 79.22019 403 VAL B CA 1
ATOM 5749 C C . VAL B 1 403 ? 22.10599 26.08563 52.13433 1.000 81.90899 403 VAL B C 1
ATOM 5750 O O . VAL B 1 403 ? 22.89386 25.32163 52.70467 1.000 76.93007 403 VAL B O 1
ATOM 5754 N N . LYS B 1 404 ? 21.04274 26.59540 52.75300 1.000 72.58834 404 LYS B N 1
ATOM 5755 C CA . LYS B 1 404 ? 20.76504 26.32477 54.15679 1.000 86.98796 404 LYS B CA 1
ATOM 5756 C C . LYS B 1 404 ? 19.32868 26.72093 54.45563 1.000 84.79125 404 LYS B C 1
ATOM 5757 O O . LYS B 1 404 ? 18.72821 27.53205 53.74679 1.000 98.74765 404 LYS B O 1
ATOM 5763 N N . THR B 1 405 ? 18.78551 26.13687 55.51814 1.000 82.62933 405 THR B N 1
ATOM 5764 C CA . THR B 1 405 ? 17.49283 26.57749 56.01925 1.000 77.98962 405 THR B CA 1
ATOM 5765 C C . THR B 1 405 ? 17.63787 27.93422 56.69611 1.000 81.86926 405 THR B C 1
ATOM 5766 O O . THR B 1 405 ? 18.64354 28.21321 57.35480 1.000 85.56837 405 THR B O 1
ATOM 5770 N N . ARG B 1 406 ? 16.62693 28.78208 56.52902 1.000 74.00183 406 ARG B N 1
ATOM 5771 C CA . ARG B 1 406 ? 16.62242 30.10286 57.13387 1.000 73.63823 406 ARG B CA 1
ATOM 5772 C C . ARG B 1 406 ? 15.24360 30.38924 57.70555 1.000 75.33138 406 ARG B C 1
ATOM 5773 O O . ARG B 1 406 ? 14.27475 29.67618 57.44212 1.000 94.96602 406 ARG B O 1
ATOM 5781 N N . ILE B 1 407 ? 15.16865 31.43674 58.51987 1.000 75.66464 407 ILE B N 1
ATOM 5782 C CA . ILE B 1 407 ? 13.91491 31.89036 59.10703 1.000 93.85876 407 ILE B CA 1
ATOM 5783 C C . ILE B 1 407 ? 13.74640 33.36405 58.77395 1.000 88.09573 407 ILE B C 1
ATOM 5784 O O . ILE B 1 407 ? 14.67364 34.15824 58.96862 1.000 80.48206 407 ILE B O 1
ATOM 5789 N N . ARG B 1 408 ? 12.56754 33.72814 58.27356 1.000 73.14235 408 ARG B N 1
ATOM 5790 C CA . ARG B 1 408 ? 12.27729 35.10289 57.88044 1.000 71.03455 408 ARG B CA 1
ATOM 5791 C C . ARG B 1 408 ? 10.91888 35.47882 58.45201 1.000 91.42607 408 ARG B C 1
ATOM 5792 O O . ARG B 1 408 ? 9.89281 34.93882 58.02496 1.000 106.62347 408 ARG B O 1
ATOM 5800 N N . ASN B 1 409 ? 10.91846 36.40212 59.41544 1.000 75.64789 409 ASN B N 1
ATOM 5801 C CA . ASN B 1 409 ? 9.69449 36.85215 60.07878 1.000 92.62499 409 ASN B CA 1
ATOM 5802 C C . ASN B 1 409 ? 8.90713 35.67075 60.63798 1.000 98.88140 409 ASN B C 1
ATOM 5803 O O . ASN B 1 409 ? 7.67987 35.61080 60.54617 1.000 106.78358 409 ASN B O 1
ATOM 5808 N N . GLY B 1 410 ? 9.62691 34.71950 61.22706 1.000 83.97252 410 GLY B N 1
ATOM 5809 C CA . GLY B 1 410 ? 9.01067 33.53709 61.78872 1.000 97.49367 410 GLY B CA 1
ATOM 5810 C C . GLY B 1 410 ? 8.56120 32.50245 60.78481 1.000 98.32937 410 GLY B C 1
ATOM 5811 O O . GLY B 1 410 ? 7.85251 31.56375 61.16358 1.000 97.13648 410 GLY B O 1
ATOM 5812 N N . VAL B 1 411 ? 8.95383 32.63073 59.52172 1.000 100.20956 411 VAL B N 1
ATOM 5813 C CA . VAL B 1 411 ? 8.56091 31.69811 58.47336 1.000 94.09453 411 VAL B CA 1
ATOM 5814 C C . VAL B 1 411 ? 9.76570 30.84330 58.11647 1.000 89.14539 411 VAL B C 1
ATOM 5815 O O . VAL B 1 411 ? 10.87740 31.36086 57.95514 1.000 100.93286 411 VAL B O 1
ATOM 5819 N N . HIS B 1 412 ? 9.54357 29.53874 57.99501 1.000 80.21926 412 HIS B N 1
ATOM 5820 C CA . HIS B 1 412 ? 10.60155 28.61621 57.61098 1.000 89.40183 412 HIS B CA 1
ATOM 5821 C C . HIS B 1 412 ? 10.85580 28.70801 56.11299 1.000 82.67700 412 HIS B C 1
ATOM 5822 O O . HIS B 1 412 ? 9.92340 28.62924 55.30699 1.000 88.42105 412 HIS B O 1
ATOM 5829 N N . CYS B 1 413 ? 12.12511 28.86519 55.74573 1.000 73.19887 413 CYS B N 1
ATOM 5830 C CA . CYS B 1 413 ? 12.51647 29.17324 54.38095 1.000 89.70599 413 CYS B CA 1
ATOM 5831 C C . CYS B 1 413 ? 13.77758 28.40172 54.01615 1.000 95.65146 413 CYS B C 1
ATOM 5832 O O . CYS B 1 413 ? 14.46072 27.83349 54.87168 1.000 96.93557 413 CYS B O 1
ATOM 5835 N N . PHE B 1 414 ? 14.07675 28.39060 52.71983 1.000 89.25760 414 PHE B N 1
ATOM 5836 C CA . PHE B 1 414 ? 15.33350 27.89424 52.18216 1.000 75.30928 414 PHE B CA 1
ATOM 5837 C C . PHE B 1 414 ? 16.07254 29.04569 51.51797 1.000 83.90908 414 PHE B C 1
ATOM 5838 O O . PHE B 1 414 ? 15.45187 29.92106 50.90080 1.000 81.90872 414 PHE B O 1
ATOM 5846 N N . GLU B 1 415 ? 17.39661 29.04504 51.65500 1.000 71.62549 415 GLU B N 1
ATOM 5847 C CA . GLU B 1 415 ? 18.26148 29.92530 50.87650 1.000 62.55622 415 GLU B CA 1
ATOM 5848 C C . GLU B 1 415 ? 18.61240 29.19693 49.58652 1.000 72.07522 415 GLU B C 1
ATOM 5849 O O . GLU B 1 415 ? 19.32721 28.18953 49.61146 1.000 79.29750 415 GLU B O 1
ATOM 5855 N N . ILE B 1 416 ? 18.11323 29.70103 48.46201 1.000 75.54515 416 ILE B N 1
ATOM 5856 C CA . ILE B 1 416 ? 18.24245 29.03093 47.17491 1.000 77.74256 416 ILE B CA 1
ATOM 5857 C C . ILE B 1 416 ? 19.24662 29.78418 46.31657 1.000 75.05036 416 ILE B C 1
ATOM 5858 O O . ILE B 1 416 ? 19.11629 30.99704 46.10998 1.000 79.36972 416 ILE B O 1
ATOM 5863 N N . GLU B 1 417 ? 20.24491 29.06012 45.82078 1.000 71.82914 417 GLU B N 1
ATOM 5864 C CA . GLU B 1 417 ? 21.13512 29.54866 44.77953 1.000 81.83395 417 GLU B CA 1
ATOM 5865 C C . GLU B 1 417 ? 20.56418 29.11720 43.43877 1.000 77.74796 417 GLU B C 1
ATOM 5866 O O . GLU B 1 417 ? 20.26236 27.94001 43.24734 1.000 67.47409 417 GLU B O 1
ATOM 5872 N N . TRP B 1 418 ? 20.38212 30.06816 42.53263 1.000 83.37413 418 TRP B N 1
ATOM 5873 C CA . TRP B 1 418 ? 19.76072 29.81115 41.24330 1.000 83.34261 418 TRP B CA 1
ATOM 5874 C C . TRP B 1 418 ? 20.78345 29.92287 40.11974 1.000 88.69127 418 TRP B C 1
ATOM 5875 O O . TRP B 1 418 ? 21.88406 30.45340 40.29533 1.000 93.75987 418 TRP B O 1
ATOM 5886 N N . GLU B 1 419 ? 20.40504 29.39585 38.95852 1.000 66.05938 419 GLU B N 1
ATOM 5887 C CA . GLU B 1 419 ? 21.18454 29.55258 37.73916 1.000 82.63286 419 GLU B CA 1
ATOM 5888 C C . GLU B 1 419 ? 20.80191 30.83447 37.01043 1.000 92.89116 419 GLU B C 1
ATOM 5889 O O . GLU B 1 419 ? 19.64005 31.24988 37.03037 1.000 103.85096 419 GLU B O 1
ATOM 5895 N N . LYS B 1 420 ? 21.78747 31.45298 36.36753 1.000 88.16528 420 LYS B N 1
ATOM 5896 C CA . LYS B 1 420 ? 21.59303 32.72734 35.69214 1.000 77.08714 420 LYS B CA 1
ATOM 5897 C C . LYS B 1 420 ? 20.60043 32.59947 34.54101 1.000 86.23356 420 LYS B C 1
ATOM 5898 O O . LYS B 1 420 ? 20.87035 31.86841 33.57535 1.000 94.32775 420 LYS B O 1
ATOM 5904 N N . PRO B 1 421 ? 19.45867 33.27929 34.59753 1.000 73.96853 421 PRO B N 1
ATOM 5905 C CA . PRO B 1 421 ? 18.50552 33.22738 33.48502 1.000 85.36191 421 PRO B CA 1
ATOM 5906 C C . PRO B 1 421 ? 18.99771 34.05303 32.30685 1.000 102.98579 421 PRO B C 1
ATOM 5907 O O . PRO B 1 421 ? 19.98814 34.78340 32.38343 1.000 99.37375 421 PRO B O 1
ATOM 5911 N N . GLU B 1 422 ? 18.28068 33.92151 31.19554 1.000 94.65429 422 GLU B N 1
ATOM 5912 C CA . GLU B 1 422 ? 18.61348 34.68620 30.00443 1.000 104.43034 422 GLU B CA 1
ATOM 5913 C C . GLU B 1 422 ? 18.37526 36.17075 30.24416 1.000 110.87959 422 GLU B C 1
ATOM 5914 O O . GLU B 1 422 ? 17.40361 36.56319 30.89699 1.000 85.50974 422 GLU B O 1
ATOM 5920 N N . HIS B 1 423 ? 19.29074 36.99264 29.73007 1.000 119.94434 423 HIS B N 1
ATOM 5921 C CA . HIS B 1 423 ? 19.23298 38.44859 29.81272 1.000 108.16003 423 HIS B CA 1
ATOM 5922 C C . HIS B 1 423 ? 19.37658 38.96394 31.24007 1.000 95.90787 423 HIS B C 1
ATOM 5923 O O . HIS B 1 423 ? 18.95994 40.08755 31.53781 1.000 105.62396 423 HIS B O 1
ATOM 5930 N N . TYR B 1 424 ? 19.95697 38.16919 32.13622 1.000 87.38501 424 TYR B N 1
ATOM 5931 C CA . TYR B 1 424 ? 20.22747 38.60934 33.49784 1.000 73.55651 424 TYR B CA 1
ATOM 5932 C C . TYR B 1 424 ? 21.58930 39.28908 33.54086 1.000 80.40024 424 TYR B C 1
ATOM 5933 O O . TYR B 1 424 ? 22.58477 38.72763 33.07335 1.000 95.61259 424 TYR B O 1
ATOM 5942 N N . ALA B 1 425 ? 21.63107 40.49148 34.10457 1.000 86.43665 425 ALA B N 1
ATOM 5943 C CA . ALA B 1 425 ? 22.85604 41.27549 34.18791 1.000 77.01663 425 ALA B CA 1
ATOM 5944 C C . ALA B 1 425 ? 23.46405 41.14155 35.57758 1.000 82.16388 425 ALA B C 1
ATOM 5945 O O . ALA B 1 425 ? 22.75701 41.24626 36.58509 1.000 80.45738 425 ALA B O 1
ATOM 5947 N N . MET B 1 426 ? 24.77136 40.91161 35.62621 1.000 95.53639 426 MET B N 1
ATOM 5948 C CA . MET B 1 426 ? 25.50511 40.77276 36.87478 1.000 105.64896 426 MET B CA 1
ATOM 5949 C C . MET B 1 426 ? 26.34508 42.01579 37.13140 1.000 102.86993 426 MET B C 1
ATOM 5950 O O . MET B 1 426 ? 26.92507 42.58839 36.20305 1.000 90.37235 426 MET B O 1
ATOM 5955 N N . GLU B 1 427 ? 26.40158 42.43201 38.39741 1.000 109.08711 427 GLU B N 1
ATOM 5956 C CA . GLU B 1 427 ? 27.27505 43.53734 38.77430 1.000 108.88407 427 GLU B CA 1
ATOM 5957 C C . GLU B 1 427 ? 28.74012 43.12589 38.69649 1.000 133.09247 427 GLU B C 1
ATOM 5958 O O . GLU B 1 427 ? 29.54588 43.77656 38.02077 1.000 140.24167 427 GLU B O 1
ATOM 5964 N N . ASP B 1 428 ? 29.10197 42.04569 39.38265 1.000 136.50386 428 ASP B N 1
ATOM 5965 C CA . ASP B 1 428 ? 30.46854 41.54159 39.38436 1.000 147.03564 428 ASP B CA 1
ATOM 5966 C C . ASP B 1 428 ? 30.63437 40.55616 38.23332 1.000 156.56416 428 ASP B C 1
ATOM 5967 O O . ASP B 1 428 ? 29.87061 39.59153 38.12212 1.000 172.97163 428 ASP B O 1
ATOM 5972 N N . LYS B 1 429 ? 31.61767 40.80899 37.36793 1.000 149.70545 429 LYS B N 1
ATOM 5973 C CA . LYS B 1 429 ? 31.82154 39.93635 36.21528 1.000 136.68653 429 LYS B CA 1
ATOM 5974 C C . LYS B 1 429 ? 32.31790 38.55604 36.63341 1.000 134.09931 429 LYS B C 1
ATOM 5975 O O . LYS B 1 429 ? 31.82704 37.53899 36.13017 1.000 133.02657 429 LYS B O 1
ATOM 5981 N N . GLN B 1 430 ? 33.28854 38.49606 37.54582 1.000 128.81726 430 GLN B N 1
ATOM 5982 C CA . GLN B 1 430 ? 33.90725 37.22572 37.90907 1.000 125.25557 430 GLN B CA 1
ATOM 5983 C C . GLN B 1 430 ? 33.16769 36.48658 39.01690 1.000 126.59054 430 GLN B C 1
ATOM 5984 O O . GLN B 1 430 ? 33.14061 35.25014 39.00542 1.000 117.02512 430 GLN B O 1
ATOM 5990 N N . HIS B 1 431 ? 32.56529 37.20084 39.96779 1.000 141.46637 431 HIS B N 1
ATOM 5991 C CA . HIS B 1 431 ? 31.90703 36.57287 41.10603 1.000 130.72740 431 HIS B CA 1
ATOM 5992 C C . HIS B 1 431 ? 30.39893 36.77253 41.09849 1.000 127.57059 431 HIS B C 1
ATOM 5993 O O . HIS B 1 431 ? 29.72138 36.30842 42.02201 1.000 119.99933 431 HIS B O 1
ATOM 6000 N N . GLY B 1 432 ? 29.85953 37.45364 40.08449 1.000 137.51433 432 GLY B N 1
ATOM 6001 C CA . GLY B 1 432 ? 28.43199 37.72726 40.04230 1.000 124.23533 432 GLY B CA 1
ATOM 6002 C C . GLY B 1 432 ? 27.56730 36.48499 40.11115 1.000 105.24584 432 GLY B C 1
ATOM 6003 O O . GLY B 1 432 ? 26.45701 36.52554 40.64778 1.000 103.82895 432 GLY B O 1
ATOM 6004 N N . GLU B 1 433 ? 28.05391 35.37124 39.56262 1.000 90.64143 433 GLU B N 1
ATOM 6005 C CA . GLU B 1 433 ? 27.26615 34.14845 39.51804 1.000 95.39915 433 GLU B CA 1
ATOM 6006 C C . GLU B 1 433 ? 27.05420 33.53407 40.89329 1.000 114.44958 433 GLU B C 1
ATOM 6007 O O . GLU B 1 433 ? 26.07271 32.80924 41.09043 1.000 119.49412 433 GLU B O 1
ATOM 6013 N N . PHE B 1 434 ? 27.94597 33.80459 41.84397 1.000 105.66848 434 PHE B N 1
ATOM 6014 C CA . PHE B 1 434 ? 27.68022 33.43597 43.22924 1.000 94.00008 434 PHE B CA 1
ATOM 6015 C C . PHE B 1 434 ? 26.55034 34.26990 43.82626 1.000 95.63472 434 PHE B C 1
ATOM 6016 O O . PHE B 1 434 ? 25.80893 33.78111 44.68699 1.000 100.32475 434 PHE B O 1
ATOM 6024 N N . ALA B 1 435 ? 26.41210 35.52721 43.39042 1.000 83.62487 435 ALA B N 1
ATOM 6025 C CA . ALA B 1 435 ? 25.45619 36.44605 44.00332 1.000 68.12671 435 ALA B CA 1
ATOM 6026 C C . ALA B 1 435 ? 24.00713 36.02908 43.78394 1.000 72.05172 435 ALA B C 1
ATOM 6027 O O . ALA B 1 435 ? 23.14108 36.38084 44.59313 1.000 90.77400 435 ALA B O 1
ATOM 6029 N N . LEU B 1 436 ? 23.71457 35.31007 42.70423 1.000 87.39014 436 LEU B N 1
ATOM 6030 C CA . LEU B 1 436 ? 22.33886 34.91360 42.43415 1.000 92.98538 436 LEU B CA 1
ATOM 6031 C C . LEU B 1 436 ? 21.76410 34.04580 43.54562 1.000 78.23541 436 LEU B C 1
ATOM 6032 O O . LEU B 1 436 ? 21.97705 32.82968 43.56788 1.000 94.60836 436 LEU B O 1
ATOM 6037 N N . LEU B 1 437 ? 21.00776 34.66241 44.45196 1.000 67.86515 437 LEU B N 1
ATOM 6038 C CA . LEU B 1 437 ? 20.51357 33.98980 45.64188 1.000 65.67004 437 LEU B CA 1
ATOM 6039 C C . LEU B 1 437 ? 19.17274 34.58502 46.04016 1.000 77.92717 437 LEU B C 1
ATOM 6040 O O . LEU B 1 437 ? 18.93772 35.78271 45.87205 1.000 64.68820 437 LEU B O 1
ATOM 6045 N N . THR B 1 438 ? 18.29865 33.73874 46.58660 1.000 61.60669 438 THR B N 1
ATOM 6046 C CA . THR B 1 438 ? 17.00385 34.16862 47.10805 1.000 60.23532 438 THR B CA 1
ATOM 6047 C C . THR B 1 438 ? 16.71038 33.39727 48.38619 1.000 78.99188 438 THR B C 1
ATOM 6048 O O . THR B 1 438 ? 17.46924 32.51392 48.79217 1.000 85.44446 438 THR B O 1
ATOM 6052 N N . ILE B 1 439 ? 15.59161 33.74218 49.02128 1.000 75.32652 439 ILE B N 1
ATOM 6053 C CA . ILE B 1 439 ? 15.11644 33.08159 50.23383 1.000 72.47450 439 ILE B CA 1
ATOM 6054 C C . ILE B 1 439 ? 13.62435 32.84776 50.04736 1.000 81.78987 439 ILE B C 1
ATOM 6055 O O . ILE B 1 439 ? 12.84514 33.80690 50.00174 1.000 106.55971 439 ILE B O 1
ATOM 6060 N N . GLU B 1 440 ? 13.22397 31.58224 49.94497 1.000 72.50732 440 GLU B N 1
ATOM 6061 C CA . GLU B 1 440 ? 11.86005 31.22451 49.57860 1.000 84.33234 440 GLU B CA 1
ATOM 6062 C C . GLU B 1 440 ? 11.20995 30.39949 50.67962 1.000 91.38069 440 GLU B C 1
ATOM 6063 O O . GLU B 1 440 ? 11.88538 29.66327 51.39989 1.000 78.18444 440 GLU B O 1
ATOM 6069 N N . GLU B 1 441 ? 9.88851 30.51557 50.79543 1.000 81.31703 441 GLU B N 1
ATOM 6070 C CA . GLU B 1 441 ? 9.16457 29.73666 51.79133 1.000 72.25823 441 GLU B CA 1
ATOM 6071 C C . GLU B 1 441 ? 9.31009 28.24232 51.52203 1.000 86.19835 441 GLU B C 1
ATOM 6072 O O . GLU B 1 441 ? 9.21158 27.78524 50.37771 1.000 85.23540 441 GLU B O 1
ATOM 6078 N N . GLU B 1 442 ? 9.53958 27.48102 52.59911 1.000 92.57527 442 GLU B N 1
ATOM 6079 C CA . GLU B 1 442 ? 9.74048 26.03979 52.47385 1.000 91.26531 442 GLU B CA 1
ATOM 6080 C C . GLU B 1 442 ? 8.55554 25.36528 51.79711 1.000 87.40241 442 GLU B C 1
ATOM 6081 O O . GLU B 1 442 ? 8.73842 24.45781 50.97962 1.000 78.61358 442 GLU B O 1
ATOM 6087 N N . SER B 1 443 ? 7.33377 25.76676 52.15129 1.000 101.32880 443 SER B N 1
ATOM 6088 C CA . SER B 1 443 ? 6.14597 25.13039 51.58947 1.000 94.53776 443 SER B CA 1
ATOM 6089 C C . SER B 1 443 ? 6.11464 25.26742 50.07060 1.000 88.25932 443 SER B C 1
ATOM 6090 O O . SER B 1 443 ? 6.07218 24.26924 49.33915 1.000 106.93883 443 SER B O 1
ATOM 6093 N N . LEU B 1 444 ? 6.15274 26.50637 49.57690 1.000 86.49563 444 LEU B N 1
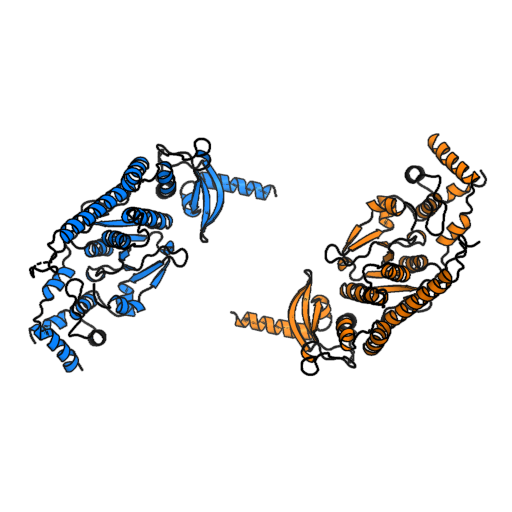ATOM 6094 C CA . LEU B 1 444 ? 6.05823 26.72781 48.13816 1.000 87.00427 444 LEU B CA 1
ATOM 6095 C C . LEU B 1 444 ? 7.25027 26.12515 47.40655 1.000 83.66635 444 LEU B C 1
ATOM 6096 O O . LEU B 1 444 ? 7.09417 25.54627 46.32360 1.000 93.78104 444 LEU B O 1
ATOM 6101 N N . PHE B 1 445 ? 8.45132 26.23477 47.98240 1.000 77.90996 445 PHE B N 1
ATOM 6102 C CA . PHE B 1 445 ? 9.61060 25.67882 47.29082 1.000 83.22709 445 PHE B CA 1
ATOM 6103 C C . PHE B 1 445 ? 9.53614 24.15933 47.22999 1.000 89.56031 445 PHE B C 1
ATOM 6104 O O . PHE B 1 445 ? 9.94251 23.55531 46.23366 1.000 90.46605 445 PHE B O 1
ATOM 6112 N N . GLU B 1 446 ? 9.04119 23.52262 48.29250 1.000 105.13665 446 GLU B N 1
ATOM 6113 C CA . GLU B 1 446 ? 8.86280 22.07538 48.26312 1.000 106.34210 446 GLU B CA 1
ATOM 6114 C C . GLU B 1 446 ? 7.82232 21.68385 47.22591 1.000 108.27940 446 GLU B C 1
ATOM 6115 O O . GLU B 1 446 ? 7.97707 20.67343 46.52987 1.000 104.84333 446 GLU B O 1
ATOM 6121 N N . ALA B 1 447 ? 6.75177 22.47323 47.10940 1.000 106.82699 447 ALA B N 1
ATOM 6122 C CA . ALA B 1 447 ? 5.76027 22.20771 46.07495 1.000 97.29679 447 ALA B CA 1
ATOM 6123 C C . ALA B 1 447 ? 6.35161 22.35875 44.67925 1.000 105.46020 447 ALA B C 1
ATOM 6124 O O . ALA B 1 447 ? 5.91708 21.67479 43.74480 1.000 121.17656 447 ALA B O 1
ATOM 6126 N N . ALA B 1 448 ? 7.33871 23.24298 44.51433 1.000 98.23074 448 ALA B N 1
ATOM 6127 C CA . ALA B 1 448 ? 7.89513 23.48603 43.18602 1.000 80.36538 448 ALA B CA 1
ATOM 6128 C C . ALA B 1 448 ? 8.96976 22.46550 42.81231 1.000 113.98485 448 ALA B C 1
ATOM 6129 O O . ALA B 1 448 ? 8.90813 21.85862 41.73734 1.000 106.47160 448 ALA B O 1
ATOM 6131 N N . TYR B 1 449 ? 9.96458 22.26758 43.67868 1.000 105.31979 449 TYR B N 1
ATOM 6132 C CA . TYR B 1 449 ? 11.12103 21.41407 43.39183 1.000 101.18428 449 TYR B CA 1
ATOM 6133 C C . TYR B 1 449 ? 11.27824 20.34832 44.47686 1.000 122.16776 449 TYR B C 1
ATOM 6134 O O . TYR B 1 449 ? 12.23727 20.36338 45.27169 1.000 133.60442 449 TYR B O 1
ATOM 6143 N N . PRO B 1 450 ? 10.35293 19.38297 44.51835 1.000 125.57915 450 PRO B N 1
ATOM 6144 C CA . PRO B 1 450 ? 10.42876 18.33693 45.54984 1.000 116.20016 450 PRO B CA 1
ATOM 6145 C C . PRO B 1 450 ? 11.67974 17.48875 45.44636 1.000 108.90754 450 PRO B C 1
ATOM 6146 O O . PRO B 1 450 ? 12.11706 16.92293 46.45543 1.000 113.14065 450 PRO B O 1
ATOM 6150 N N . GLU B 1 451 ? 12.25621 17.36477 44.24921 1.000 112.06114 451 GLU B N 1
ATOM 6151 C CA . GLU B 1 451 ? 13.48771 16.59854 44.08993 1.000 143.55876 451 GLU B CA 1
ATOM 6152 C C . GLU B 1 451 ? 14.65409 17.28933 44.79234 1.000 129.80867 451 GLU B C 1
ATOM 6153 O O . GLU B 1 451 ? 15.42909 16.64842 45.51758 1.000 149.26094 451 GLU B O 1
ATOM 6159 N N . ILE B 1 452 ? 14.77964 18.60622 44.60251 1.000 97.52602 452 ILE B N 1
ATOM 6160 C CA . ILE B 1 452 ? 15.81709 19.37150 45.28771 1.000 110.87778 452 ILE B CA 1
ATOM 6161 C C . ILE B 1 452 ? 15.62968 19.26705 46.79467 1.000 119.23152 452 ILE B C 1
ATOM 6162 O O . ILE B 1 452 ? 16.57831 18.98176 47.54411 1.000 111.63902 452 ILE B O 1
ATOM 6167 N N . VAL B 1 453 ? 14.39405 19.48011 47.26285 1.000 114.37339 453 VAL B N 1
ATOM 6168 C CA . VAL B 1 453 ? 14.15073 19.34515 48.69786 1.000 113.60000 453 VAL B CA 1
ATOM 6169 C C . VAL B 1 453 ? 14.51608 17.94280 49.17231 1.000 112.99078 453 VAL B C 1
ATOM 6170 O O . VAL B 1 453 ? 15.03533 17.76567 50.28399 1.000 107.82136 453 VAL B O 1
ATOM 6174 N N . ALA B 1 454 ? 14.31525 16.93642 48.31616 1.000 125.15023 454 ALA B N 1
ATOM 6175 C CA . ALA B 1 454 ? 14.61573 15.55927 48.69116 1.000 99.36149 454 ALA B CA 1
ATOM 6176 C C . ALA B 1 454 ? 16.11235 15.34084 48.87022 1.000 119.12800 454 ALA B C 1
ATOM 6177 O O . ALA B 1 454 ? 16.53572 14.70262 49.84176 1.000 128.90981 454 ALA B O 1
ATOM 6179 N N . VAL B 1 455 ? 16.93399 15.85716 47.95028 1.000 133.90838 455 VAL B N 1
ATOM 6180 C CA . VAL B 1 455 ? 18.37203 15.66018 48.11801 1.000 133.85489 455 VAL B CA 1
ATOM 6181 C C . VAL B 1 455 ? 18.88985 16.44818 49.31883 1.000 130.25964 455 VAL B C 1
ATOM 6182 O O . VAL B 1 455 ? 19.80008 15.98425 50.02630 1.000 153.23929 455 VAL B O 1
ATOM 6186 N N . TYR B 1 456 ? 18.31068 17.62285 49.60088 1.000 108.09550 456 TYR B N 1
ATOM 6187 C CA . TYR B 1 456 ? 18.71920 18.34736 50.80341 1.000 102.81473 456 TYR B CA 1
ATOM 6188 C C . TYR B 1 456 ? 18.40937 17.53726 52.05830 1.000 114.47809 456 TYR B C 1
ATOM 6189 O O . TYR B 1 456 ? 19.27643 17.34866 52.92324 1.000 110.55720 456 TYR B O 1
ATOM 6198 N N . GLN B 1 457 ? 17.17050 17.04729 52.17488 1.000 114.61080 457 GLN B N 1
ATOM 6199 C CA . GLN B 1 457 ? 16.81090 16.23745 53.33593 1.000 121.80578 457 GLN B CA 1
ATOM 6200 C C . GLN B 1 457 ? 17.66190 14.97551 53.42243 1.000 123.26054 457 GLN B C 1
ATOM 6201 O O . GLN B 1 457 ? 17.92488 14.47840 54.52510 1.000 126.07164 457 GLN B O 1
ATOM 6207 N N . LYS B 1 458 ? 18.10811 14.44973 52.27724 1.000 142.02676 458 LYS B N 1
ATOM 6208 C CA . LYS B 1 458 ? 19.03420 13.32149 52.29223 1.000 152.46926 458 LYS B CA 1
ATOM 6209 C C . LYS B 1 458 ? 20.35295 13.71104 52.94568 1.000 152.65792 458 LYS B C 1
ATOM 6210 O O . LYS B 1 458 ? 20.87845 12.98178 53.79632 1.000 153.11307 458 LYS B O 1
ATOM 6216 N N . GLN B 1 459 ? 20.90480 14.86547 52.55919 1.000 151.80843 459 GLN B N 1
ATOM 6217 C CA . GLN B 1 459 ? 22.14012 15.32645 53.18737 1.000 148.93866 459 GLN B CA 1
ATOM 6218 C C . GLN B 1 459 ? 21.95046 15.54142 54.68552 1.000 148.87198 459 GLN B C 1
ATOM 6219 O O . GLN B 1 459 ? 22.85810 15.26363 55.48207 1.000 139.86393 459 GLN B O 1
ATOM 6225 N N . LYS B 1 460 ? 20.76967 16.01868 55.09076 1.000 150.28203 460 LYS B N 1
ATOM 6226 C CA . LYS B 1 460 ? 20.49614 16.18340 56.51626 1.000 142.86319 460 LYS B CA 1
ATOM 6227 C C . LYS B 1 460 ? 20.46780 14.83820 57.23580 1.000 162.82967 460 LYS B C 1
ATOM 6228 O O . LYS B 1 460 ? 20.99054 14.71096 58.35108 1.000 175.88084 460 LYS B O 1
ATOM 6234 N N . LEU B 1 461 ? 19.85003 13.82379 56.62489 1.000 156.55648 461 LEU B N 1
ATOM 6235 C CA . LEU B 1 461 ? 19.91013 12.48744 57.20803 1.000 149.37197 461 LEU B CA 1
ATOM 6236 C C . LEU B 1 461 ? 21.34743 11.99018 57.29167 1.000 175.77262 461 LEU B C 1
ATOM 6237 O O . LEU B 1 461 ? 21.69997 11.25971 58.22593 1.000 194.59421 461 LEU B O 1
ATOM 6242 N N . GLU B 1 462 ? 22.19485 12.39472 56.34189 1.000 193.42657 462 GLU B N 1
ATOM 6243 C CA . GLU B 1 462 ? 23.59096 11.97405 56.37419 1.000 197.37889 462 GLU B CA 1
ATOM 6244 C C . GLU B 1 462 ? 24.35105 12.64379 57.51256 1.000 201.26034 462 GLU B C 1
ATOM 6245 O O . GLU B 1 462 ? 25.21239 12.01530 58.13987 1.000 199.73936 462 GLU B O 1
ATOM 6251 N N . ILE B 1 463 ? 24.05172 13.91275 57.80344 1.000 205.42336 463 ILE B N 1
ATOM 6252 C CA . ILE B 1 463 ? 24.75364 14.57100 58.90245 1.000 213.69679 463 ILE B CA 1
ATOM 6253 C C . ILE B 1 463 ? 24.24582 14.05151 60.24454 1.000 206.01834 463 ILE B C 1
ATOM 6254 O O . ILE B 1 463 ? 25.02517 13.87849 61.19112 1.000 215.15752 463 ILE B O 1
ATOM 6259 N N . LYS B 1 464 ? 22.94227 13.76684 60.34660 1.000 190.77599 464 LYS B N 1
ATOM 6260 C CA . LYS B 1 464 ? 22.42442 13.19664 61.58760 1.000 180.24014 464 LYS B CA 1
ATOM 6261 C C . LYS B 1 464 ? 22.96950 11.79201 61.81716 1.000 194.61129 464 LYS B C 1
ATOM 6262 O O . LYS B 1 464 ? 23.21992 11.39755 62.96212 1.000 201.95759 464 LYS B O 1
ATOM 6268 N N . GLY B 1 465 ? 23.16060 11.02238 60.74252 1.000 197.10646 465 GLY B N 1
ATOM 6269 C CA . GLY B 1 465 ? 23.77899 9.71626 60.88410 1.000 198.48885 465 GLY B CA 1
ATOM 6270 C C . GLY B 1 465 ? 25.25729 9.78786 61.20878 1.000 189.79944 465 GLY B C 1
ATOM 6271 O O . GLY B 1 465 ? 25.77678 8.93937 61.94041 1.000 177.05084 465 GLY B O 1
ATOM 6272 N N . LYS B 1 466 ? 25.95552 10.79202 60.67198 1.000 203.20433 466 LYS B N 1
ATOM 6273 C CA . LYS B 1 466 ? 27.37494 10.95056 60.97118 1.000 217.87853 466 LYS B CA 1
ATOM 6274 C C . LYS B 1 466 ? 27.60481 11.41684 62.40382 1.000 228.28044 466 LYS B C 1
ATOM 6275 O O . LYS B 1 466 ? 28.60995 11.04155 63.01959 1.000 242.44002 466 LYS B O 1
ATOM 6281 N N . LYS B 1 467 ? 26.69596 12.23275 62.94846 1.000 215.54694 467 LYS B N 1
ATOM 6282 C CA . LYS B 1 467 ? 26.87125 12.72493 64.31328 1.000 201.72363 467 LYS B CA 1
ATOM 6283 C C . LYS B 1 467 ? 26.89523 11.58181 65.32119 1.000 212.66622 467 LYS B C 1
ATOM 6284 O O . LYS B 1 467 ? 27.66023 11.61610 66.29245 1.000 213.41347 467 LYS B O 1
ATOM 6290 N N . GLN B 1 468 ? 26.07096 10.56210 65.10702 1.000 218.67223 468 GLN B N 1
ATOM 6291 C CA . GLN B 1 468 ? 25.96500 9.45120 66.04579 1.000 219.72358 468 GLN B CA 1
ATOM 6292 C C . GLN B 1 468 ? 26.00735 8.10578 65.32837 1.000 211.32620 468 GLN B C 1
ATOM 6293 O O . GLN B 1 468 ? 27.06467 7.48510 65.21413 1.000 205.08405 468 GLN B O 1
#

Secondary structure (DSSP, 8-state):
--TTHHHHTTTT-EEEEGGGGTT-EEEEEHHHHHHHHHT--S-SSS---HHHHHHHHHHHHHHHTT-EEEEEEP---S----SSTTSS-SHHHHHHHHHHHHHHHHHHHHHHHHT--EEE-SS-HHHHHHHHHHTTS-SEEE-SS--TTTTT-SEEEEEEE--SS--EEEEEEHHHIIIII---HHHHHHHHHHH--SS-----SS-STTHHHHHHH--S-SHHHHHHHHH--HHHHHHHHHHHHTT--TTHHHHHHHH------SS--------HHHHHHHHHHHH---HHHHHHHHHHHHHHHHHHHHHHT---TTS--EEEEEEEEEETTEEEEEEEEPPPTT---SSTTTHHHH-EEEEEHHHHHHH-HHHHHHHHHHHHHHHHH-/--TTHHHHTTTT-EEEEGGGGTT-EEEEEHHHHHHHHHT--S--S-SS-HHHHHHHHHHHHHHHTT-EEEEEEP--------SS----HHHHHHHHHHHHHHHHHHHHHHHHT--EEE-SS-HHHHHHHHHHTTS-SEEE-SS--TTTTT-SEEEEEEE--SS--EEEEEEHHHIIIII---HHHHHHHHHHH--TT-----S--HHHHHHHHHH--S-STTHHHHHHH--HHHHHHHHHHHHHHHH----HHHHHHHH-------S--------HHHHHHHHHHHH---HHHHHHHHHHHHHHHHHHHHHHT---TTS--EEEEEEEEEETTEEEEEEEEPPPTT---SSTTTHHHH-EEEEEHHHHHHH-HHHHHHHHHHHHHHHHHH-

Foldseek 3Di:
DFPCVVVVQVVQWDWFALLVCAPFEEEEALLQLQVVQVPDDDPPPDSARCSQVVLLVVVLVSLQSNYAYEYEDAAAAPDADPPDVPHQDDPCSVVVVVVSVVSSVLNVLVCVLQQHHYFYWHHGRLLVRQVCQQVVVGVEYEDQDDDNLLSHHFKYWHDADDPVPRGTTIIGGQVSCCVVVVAHSVNVVVLCVCRDDPVGNHNPDDPSPCSSVVCVVDNPDDVVVVVCCVVHVCVVSVVSVVVVVVVPPPCVVVSCVSHDRDTDGDDDRGGDHRNLQSQLVSCCVRVVDHSQRSLVSCVSSLLSVQLVVQLVPDDDPLRWDWPAFDDWDADPNFIWTKTQTADHPPHDAPDPPCSSVVRIDIHGPVSVCSRCVVRVVVVVVVVVVVVVVD/DFPCPCVLQVVVWDWFALLNCAPFEEEEALLQLQVVQVPDDPDPPDPATCSQVCLLVVCLVNVQSNYAYEYEDADAADPLPPVVDCDDDCSVVVVVVSVVSSVLNVLVCVLQQHHYFYFPHGRLLVRQVCQQVVVGVEYEDQDDDNLLSHHFKYWHDQDDPVPRGTTIIGGQVCCCVVLVADSQNSLVLSQQCDGPSGPDRDDDDSVVSSVVCVVDNPDDVVVLVCLQVHVVVVVVVSVVSVVVNVVNRPCPVVNCVSHDRPTDGDDDRGGDHRNLQSQLVSCCVRVVDHSQRSLVSCVSSLLSVLLVVLLVPDHDPQRWDFPAFDDWDADPNFIWTKTQTAAHPPHDAPDPPCRSVVRIDIHGPVSVCSRCVVRVVVVVVVVVVVVVVVD

Radius of gyration: 47.59 Å; Cα contacts (8 Å, |Δi|>4): 1114; chains: 2; bounding box: 126×90×94 Å

Solvent-accessible surface area: 44804 Å² total; per-residue (Å²): 20,10,86,82,16,21,117,53,3,86,99,4,82,78,101,31,53,1,85,99,6,37,62,77,27,5,0,0,1,1,10,50,17,4,59,65,2,123,88,57,140,171,44,142,85,77,91,128,78,16,11,0,115,56,3,1,55,26,0,15,64,4,26,58,11,56,5,86,5,0,0,0,14,41,11,124,86,67,114,222,196,94,214,178,64,100,24,39,147,44,203,69,94,108,38,34,107,71,120,48,45,54,18,0,141,28,0,16,99,0,0,103,4,4,10,20,19,78,14,94,2,54,15,59,0,6,19,0,1,0,61,0,15,66,48,66,81,6,70,0,0,9,3,54,61,6,8,1,7,7,26,10,2,96,22,0,3,45,56,16,36,76,94,146,181,70,32,28,1,8,3,0,32,20,84,16,0,102,90,144,54,38,10,64,76,51,2,10,3,3,12,1,9,20,13,3,4,106,69,31,128,60,19,105,54,12,86,13,171,38,8,51,111,38,38,131,84,49,147,196,15,23,25,115,69,24,125,102,18,186,227,112,121,118,111,101,26,42,91,92,17,104,54,6,47,122,94,40,34,66,5,70,108,18,20,111,30,4,103,96,95,102,12,153,54,136,164,137,41,170,62,103,85,9,55,13,71,90,0,13,140,7,0,85,116,81,24,126,17,65,62,53,63,0,0,90,55,0,5,35,8,2,0,21,52,0,0,28,46,24,120,142,56,66,120,72,113,116,9,6,97,6,89,119,15,38,103,68,98,120,64,124,65,32,110,0,3,20,0,17,1,83,82,21,136,95,29,29,52,120,64,171,151,93,2,77,144,70,5,77,9,61,16,76,46,68,16,0,81,29,0,0,51,80,26,13,57,77,27,90,128,112,76,135,102,103,158,64,181,221,16,5,82,77,5,28,128,38,1,64,106,3,74,70,100,31,27,1,166,92,2,37,62,75,28,4,0,0,2,1,7,42,16,5,59,67,2,101,110,45,187,190,61,178,76,44,150,68,58,18,23,4,112,54,2,1,56,27,0,15,61,2,27,58,34,58,2,83,3,0,0,0,19,33,12,124,91,48,206,107,234,173,70,109,43,41,152,49,203,70,107,144,31,34,116,62,117,46,43,46,26,0,138,44,0,14,97,0,0,104,3,6,10,17,18,72,13,91,2,54,19,25,0,8,20,0,2,0,64,0,14,64,46,65,81,6,72,0,1,6,4,45,68,4,6,2,8,0,32,12,2,96,22,1,2,37,56,16,45,77,82,139,161,74,36,26,2,6,4,0,34,22,85,11,0,114,88,131,61,43,10,41,78,55,1,1,2,2,3,0,7,22,6,0,7,46,140,39,137,50,28,105,71,31,80,14,160,55,12,36,107,39,38,130,67,54,153,193,13,18,31,109,72,18,152,106,5,143,225,109,169,144,104,72,80,79,20,48,78,102,12,73,55,14,30,121,90,21,16,113,14,117,112,20,30,106,39,8,99,87,90,107,6,158,54,152,162,130,43,165,58,98,84,11,55,12,70,85,0,12,119,8,0,85,116,80,15,125,17,64,63,58,63,0,0,95,56,0,5,35,10,2,0,28,51,0,1,26,53,18,119,137,54,66,127,82,103,110,9,8,92,12,89,125,14,42,103,70,99,123,72,116,65,65,112,0,3,21,0,16,1,83,77,24,142,110,28,29,52,139,64,184,154,106,4,77,146,73,5,78,8,61,14,75,48,68,14,0,84,27,0,1,54,90,35,12,58,72,26,92,115,106,85,136,100,79,133,49,173,158,186

GO terms:
  GO:0000287 magnesium ion binding (F, IDA)
  GO:0005813 centrosome (C, IDA)
  GO:0000400 four-way junction DNA binding (F, IDA)
  GO:0008821 crossover junction DNA endonuclease activity (F, IDA)
  GO:0017108 5'-flap endonuclease activity (F, IDA)
  GO:0042803 protein homodimerization activity (F, IDA)
  GO:0031297 replication fork processing (P, IDA)
  GO:0008821 crossover junction DNA endonuclease activity (F, IMP)
  GO:0010824 regulation of centrosome duplication (P, IMP)
  GO:0090267 positive regulation of mitotic cell cycle spindle assembly checkpoint (P, IMP)
  GO:0071139 resolution of DNA recombination intermediates (P, IMP)
  GO:0071140 resolution of mitotic recombination intermediates (P, IMP)
  GO:0000724 double-strand break repair via homologous recombination (P, IMP)
  GO:0005654 nucleoplasm (C, TAS)

Nearest PDB structures (foldseek):
  5t9j-assembly2_A  TM=1.003E+00  e=3.706E-78  Homo sapiens
  5t9j-assembly2_B  TM=9.903E-01  e=1.816E-72  Homo sapiens
  6tur-assembly3_CCC  TM=7.627E-01  e=1.658E-20  Homo sapiens
  1ul1-assembly1_X  TM=7.272E-01  e=1.292E-15  Homo sapiens
  2izo-assembly1_A  TM=8.238E-01  e=3.834E-14  Saccharolobus solfataricus